Protein 1NKQ (pdb70)

Sequence (1436 aa):
SYNYLKAARKIICIGRNYAAHIKELNNQPFFFLKPTSSIVTPLSSSPANSTFNGLNEDGTNPGPIFIPRGVKVHHEIELALIVSKHLSNVTKKPEEVYDSISGVALALDLTARNVQDEAKKKGLPWTISKGFDTFPISAIVSREKFSSYKSNLQDIFRVKCSVNGQLRQDGGTNLLHPLHKILQHISTISLEPGDIILTGTPAGVGELKPGDRVHCELLQNNDNIVDNFECENRPGPYEFRESYNYLKAARKIICIGRNYAAHIKELQPFFFLKPTSSIVTPLSSPANSTFNGLNEDGTNPGPIFIPRGVKVHHEIELALIVSKHLSNVTKKPEEVYDSISGVALALDLTARNVQDEAKKKGLPWTISKGFDTFPISAIVSREKFSSYKSNLQDIFRVKCSVNGQLRQDGGTNLLHPLHKILQHISTISLEPGDIILTGTPAGVGELKPGDRVHCELLQNNDNIVDNFECENRPGPYEFRESYNYLKAARKIICIGRNYAAHIKELQPFFFLKPTSSIVTPLSSSPANSTFNGLNEDGTNPGPIFIPRGVKVHHEIELALIVSKHLSNVTKKPEEVYDSISGVALALDLTARNVQDEAKKKGLPWTISKGFDTFPISAIVSREKFSSYKSNLQDIFRVKCSVNGQLRQDGGTNLLHPLHKILQHISTISLEPGDIILTGTPAGVGELKPGDRVHCELLQNNDNIVDNFECENRPGPYEFRESYNYLKAARKIICIGRNYAAHIKELQPFFFLKPTSSIVTPLSSPANSTFNGLNEDGTNPGPIFIPRGVKVHHEIELALIVSKHLSNVTKKPEEVYDSISGVALALDLTARNVQDEAKKKGLPWTISKGFDTFPISAIVSREKFSSYKSNLQDIFRVKCSVNGQLRQDGGTNLLHPLHKILQHISTISLEPGDIILTGTPAGVGELKPGDRVHCELLQNNDNIVDNFECENRPGPYEFRESYNYLKAARKIICIGRNYAAHIKELNNQPFFFLKPTSSIVTPLSSSPANSTFNGLNEDGTNPGPIFIPRGVKVHHEIELALIVSKHLSNVTKKPEEVYDSISGVALALDLTARNVQDEAKKKGLPWTISKGFDTFPISAIVSREKFSSYKSNLQDIFRVKCSVNGQLRQDGGTNLLHPLHKILQHISTISLEPGDIILTGTPAGVGELKPGDRVHCELLQNNDNIVDNFECENRPGPYEFRSYNYLKAARKIICIGRNYAAHQPFFFLKPTSSIVTPLSSPANSTFNGLNEDGTNPGPIFIPRGVKVHHEIELALIVSKHLSNVTKKPEEVYDSISGVALALDLTARNVQDEAKKKGLPWTISKGFDTFPISAIVSREKFSSYKSNLQDIFRVKCSVNGQLRQDGGTNLLHPLHKILQHISTISLEPGDIILTGTPAGVGELKPGDRVHCELLQNNDNIVDNFECENRPGPYEFRE

Organism: Saccharomyces cerevisiae (strain ATCC 204508 / S288c) (NCBI:txid559292)

CATH classification: 3.90.850.10

InterPro domains:
  IPR011234 Fumarylacetoacetase-like, C-terminal [PF01557] (11-233)
  IPR036663 Fumarylacetoacetase-like, C-terminal domain superfamily [G3DSA:3.90.850.10] (1-259)
  IPR036663 Fumarylacetoacetase-like, C-terminal domain superfamily [SSF56529] (7-253)

Foldseek 3Di:
DLQLLVLAPWEKEKEPAFDQDPVQLVDDIDMDTEDSQQEAEAQPQPDPLDLGDDADNSNHHHDFQADEAAFWKKKFKFKKFFFAFKFAQFPFAQLCSLVGGQFIWIDIQMFRVVVQVVCVVVVHDRHVRRYDHNSYIYHTDGSVNVVVPSRHQQFFKWKWKAKPPGTFFIGTSSGHQTPRRVQNVCNVVIDGGSHMYTYYGHPRMDTDDAQMKMKMFMGTNNHTPDIIHGYHHNRDDDHDDD/DQQLLVVAPWEKEKEPFFDPDPVQLPIDMDTEDSQQEAEAQVVDPLDLGDDADPSNHHHDFAADEAAFWKKKFKFKKFQFAAWFAQAPFAQLCSLVGGQFIKIDIQIFRVVVQVVCVVVVHDRHVRRYDHNSYIYHTDGSVNPCVCNRHQQFFKWKWKDKPPHTFFIGTSSGHQTPRNVQNVCNPVIDHGSHMYTYYGYPRMDTDDAAMKMKIFMGGNNHTPDIIHGYHHNDDDDHDDD/DQQLLVLAPWEKEKEPAFDQDPVQLPIDMDTEDSQQEAEAQVPPDDQDLGDDADNSNHHHDFAADEAAFWKKKFKFKKFFFAFKFAQAQFDQLCSLVGGFFIWIDIQMFRVVVVVVCVVVVHDRHVRRYDHNSYIFHTDTSVNVVVCSVPVQFFKWKWKAKPHHTFFIGTSSGHQTPRRVQNVCNPVMDGGSHMYTYYGYPGIDTDDAAMKMWMFMGGNRHTDDIIHGYHHRGDDGHDDD/DLQLLVVAPWEKEWEPQFDQDPVDAPIDMDTEDSQQEAEAQVLPPQDLGDDADNSSHHHAFAADEAPFWKKKFKFKKFFFAAKQAQFPFAQLCLLVGGQFMWIDIQIFRVVVQVVCVVVVHDRHVRRYDHNSYIDHTDGCVVPVVQSRHQQFFKWKWKDKPRRTQFIGTSVGYQTSRRVRNVCSPVMDHGSHMYTYYGHPRMDTDDAQIKMWMFMGTNNHTPDIIHHYHHNDDDDHDDD/DLQLLVVAPWEKEKEDFFDQDPVQLVADIDMDTEDSQQEAEALPQPDPLDLGDDADNSNHHHDFAAAEAQFWKKKFKFKKFAFAFKFALFPADLLCSLVGGQFIWIDIQMFRVVVVVVCVVVVHDRHVRRYDHNSYIYHTDGSVNVVVCSPVPQFFKWKWKAKPNRTFFIGTSSGHQTPRSVQNVVNVPMDGGSHMYTYYGYPGIDTDDAQIKMWMFMGGNNHTPDIIHGYHHRDDPDHDD/DLQLLVVAPWEKEWEPAFDQLVIDMDTEDSQQEAEDLVPDPQDLGDDADNRNHHHDFAAAEAQFWKKKFKFKKFFFAFKFAQAPFDQLCLLVGTQAIWIDIQMFRVVVQVVCVVVVHDRHVRRYDHNSYIYHGDGCVVVVVPSRHQQFFKWKWKDKQPHTFFIGTSVGHQTPRRVQNVVNVVMDGGSHMYTYYGYDRIDTDDAQIKMWIFMGTNHHTPDIIHHYHHRDDDGHDDD

Nearest PDB structures (foldseek):
  1nkq-assembly1_B  TM=1.003E+00  e=1.864E-54  Saccharomyces cerevisiae
  1nkq-assembly1_A  TM=1.001E+00  e=1.705E-51  Saccharomyces cerevisiae
  1nkq-assembly4_C-3  TM=9.989E-01  e=2.639E-50  Saccharomyces cerevisiae
  1nkq-assembly4_F-2  TM=9.792E-01  e=4.131E-48  Saccharomyces cerevisiae
  3v77-assembly1_A  TM=8.440E-01  e=1.351E-22  Oleispira antarctica

Structure (mmCIF, N/CA/C/O backbone):
data_1NKQ
#
_entry.id   1NKQ
#
_cell.length_a   57.705
_cell.length_b   85.990
_cell.length_c   316.704
_cell.angle_alpha   90.00
_cell.angle_beta   90.00
_cell.angle_gamma   90.00
#
_symmetry.space_group_name_H-M   'P 21 21 21'
#
loop_
_entity.id
_entity.type
_entity.pdbx_description
1 polymer 'Hypothetical 28.8 kDa protein in PSD1-SKO1 intergenic region'
2 non-polymer 'CALCIUM ION'
3 non-polymer 'SULFATE ION'
4 non-polymer 'ACETIC ACID'
5 water water
#
loop_
_atom_site.group_PDB
_atom_site.id
_atom_site.type_symbol
_atom_site.label_atom_id
_atom_site.label_alt_id
_atom_site.label_comp_id
_atom_site.label_asym_id
_atom_site.label_entity_id
_atom_site.label_seq_id
_atom_site.pdbx_PDB_ins_code
_atom_site.Cartn_x
_atom_site.Cartn_y
_atom_site.Cartn_z
_atom_site.occupancy
_atom_site.B_iso_or_equiv
_atom_site.auth_seq_id
_atom_site.auth_comp_id
_atom_site.auth_asym_id
_atom_site.auth_atom_id
_atom_site.pdbx_PDB_model_num
ATOM 1 N N . SER A 1 2 ? -10.425 16.907 13.839 1.00 20.48 2 SER A N 1
ATOM 2 C CA . SER A 1 2 ? -11.358 17.513 14.823 1.00 18.31 2 SER A CA 1
ATOM 3 C C . SER A 1 2 ? -10.562 18.010 16.014 1.00 16.97 2 SER A C 1
ATOM 4 O O . SER A 1 2 ? -9.675 17.319 16.521 1.00 18.31 2 SER A O 1
ATOM 7 N N . TYR A 1 3 ? -10.870 19.224 16.441 1.00 15.34 3 TYR A N 1
ATOM 8 C CA . TYR A 1 3 ? -10.220 19.823 17.596 1.00 15.87 3 TYR A CA 1
ATOM 9 C C . TYR A 1 3 ? -11.308 20.116 18.610 1.00 14.99 3 TYR A C 1
ATOM 10 O O . TYR A 1 3 ? -11.057 20.745 19.632 1.00 12.83 3 TYR A O 1
ATOM 19 N N . ASN A 1 4 ? -12.521 19.655 18.316 1.00 15.65 4 ASN A N 1
ATOM 20 C CA . ASN A 1 4 ? -13.676 19.882 19.187 1.00 16.95 4 ASN A CA 1
ATOM 21 C C . ASN A 1 4 ? -13.502 19.380 20.612 1.00 15.42 4 ASN A C 1
ATOM 22 O O . ASN A 1 4 ? -14.094 19.928 21.543 1.00 14.29 4 ASN A O 1
ATOM 27 N N . TYR A 1 5 ? -12.691 18.341 20.786 1.00 15.76 5 TYR A N 1
ATOM 28 C CA . TYR A 1 5 ? -12.453 17.780 22.116 1.00 14.36 5 TYR A CA 1
ATOM 29 C C . TYR A 1 5 ? -11.900 18.831 23.080 1.00 13.01 5 TYR A C 1
ATOM 30 O O . TYR A 1 5 ? -12.210 18.818 24.271 1.00 11.08 5 TYR A O 1
ATOM 39 N N . LEU A 1 6 ? -11.092 19.747 22.550 1.00 12.00 6 LEU A N 1
ATOM 40 C CA . LEU A 1 6 ? -10.492 20.818 23.340 1.00 12.99 6 LEU A CA 1
ATOM 41 C C . LEU A 1 6 ? -11.517 21.636 24.139 1.00 13.10 6 LEU A C 1
ATOM 42 O O . LEU A 1 6 ? -11.238 22.076 25.243 1.00 12.46 6 LEU A O 1
ATOM 47 N N . LYS A 1 7 ? -12.701 21.832 23.572 1.00 14.87 7 LYS A N 1
ATOM 48 C CA . LYS A 1 7 ? -13.763 22.604 24.208 1.00 15.68 7 LYS A CA 1
ATOM 49 C C . LYS A 1 7 ? -14.365 21.874 25.418 1.00 15.61 7 LYS A C 1
ATOM 50 O O . LYS A 1 7 ? -14.988 22.494 26.283 1.00 14.63 7 LYS A O 1
ATOM 56 N N . ALA A 1 8 ? -14.166 20.561 25.482 1.00 14.95 8 ALA A N 1
ATOM 57 C CA . ALA A 1 8 ? -14.707 19.751 26.574 1.00 15.06 8 ALA A CA 1
ATOM 58 C C . ALA A 1 8 ? -13.725 19.455 27.719 1.00 14.33 8 ALA A C 1
ATOM 59 O O . ALA A 1 8 ? -14.102 18.833 28.711 1.00 12.81 8 ALA A O 1
ATOM 61 N N . ALA A 1 9 ? -12.479 19.891 27.582 1.00 13.07 9 ALA A N 1
ATOM 62 C CA . ALA A 1 9 ? -11.468 19.636 28.601 1.00 13.55 9 ALA A CA 1
ATOM 63 C C . ALA A 1 9 ? -11.595 20.553 29.811 1.00 14.15 9 ALA A C 1
ATOM 64 O O . ALA A 1 9 ? -11.317 21.747 29.721 1.00 12.66 9 ALA A O 1
ATOM 66 N N . ARG A 1 10 ? -12.009 19.993 30.944 1.00 14.57 10 ARG A N 1
ATOM 67 C CA . ARG A 1 10 ? -12.149 20.786 32.163 1.00 17.76 10 ARG A CA 1
ATOM 68 C C . ARG A 1 10 ? -10.791 21.014 32.806 1.00 17.05 10 ARG A C 1
ATOM 69 O O . ARG A 1 10 ? -10.585 22.021 33.466 1.00 16.82 10 ARG A O 1
ATOM 77 N N . LYS A 1 11 ? -9.865 20.077 32.620 1.00 15.95 11 LYS A N 1
ATOM 78 C CA . LYS A 1 11 ? -8.527 20.242 33.172 1.00 15.89 11 LYS A CA 1
ATOM 79 C C . LYS A 1 11 ? -7.470 19.472 32.390 1.00 15.74 11 LYS A C 1
ATOM 80 O O . LYS A 1 11 ? -7.789 18.579 31.606 1.00 12.95 11 LYS A O 1
ATOM 86 N N . ILE A 1 12 ? -6.212 19.854 32.616 1.00 15.52 12 ILE A N 1
ATOM 87 C CA . ILE A 1 12 ? -5.048 19.226 32.001 1.00 13.41 12 ILE A CA 1
ATOM 88 C C . ILE A 1 12 ? -4.119 18.860 33.156 1.00 13.19 12 ILE A C 1
ATOM 89 O O . ILE A 1 12 ? -3.673 19.737 33.884 1.00 10.29 12 ILE A O 1
ATOM 94 N N . ILE A 1 13 ? -3.855 17.572 33.345 1.00 14.20 13 ILE A N 1
ATOM 95 C CA . ILE A 1 13 ? -2.943 17.135 34.403 1.00 16.52 13 ILE A CA 1
ATOM 96 C C . ILE A 1 13 ? -1.769 16.499 33.705 1.00 14.80 13 ILE A C 1
ATOM 97 O O . ILE A 1 13 ? -1.945 15.850 32.678 1.00 14.94 13 ILE A O 1
ATOM 102 N N . CYS A 1 14 ? -0.581 16.663 34.276 1.00 14.54 14 CYS A N 1
ATOM 103 C CA . CYS A 1 14 ? 0.627 16.113 33.678 1.00 13.60 14 CYS A CA 1
ATOM 104 C C . CYS A 1 14 ? 1.497 15.379 34.696 1.00 14.08 14 CYS A C 1
ATOM 105 O O . CYS A 1 14 ? 1.514 15.729 35.879 1.00 11.31 14 CYS A O 1
ATOM 108 N N . ILE A 1 15 ? 2.215 14.362 34.227 1.00 12.83 15 ILE A N 1
ATOM 109 C CA . ILE A 1 15 ? 3.117 13.590 35.076 1.00 13.77 15 ILE A CA 1
ATOM 110 C C . ILE A 1 15 ? 4.528 13.971 34.626 1.00 15.37 15 ILE A C 1
ATOM 111 O O . ILE A 1 15 ? 4.757 14.164 33.433 1.00 15.93 15 ILE A O 1
ATOM 116 N N . GLY A 1 16 ? 5.467 14.086 35.564 1.00 16.24 16 GLY A N 1
ATOM 117 C CA . GLY A 1 16 ? 6.822 14.463 35.194 1.00 17.90 16 GLY A CA 1
ATOM 118 C C . GLY A 1 16 ? 7.783 13.292 35.154 1.00 19.15 16 GLY A C 1
ATOM 119 O O . GLY A 1 16 ? 7.394 12.176 35.449 1.00 21.47 16 GLY A O 1
ATOM 120 N N . ARG A 1 17 ? 9.037 13.552 34.781 1.00 21.56 17 ARG A N 1
ATOM 121 C CA . ARG A 1 17 ? 10.088 12.530 34.694 1.00 21.61 17 ARG A CA 1
ATOM 122 C C . ARG A 1 17 ? 9.460 11.134 34.602 1.00 22.22 17 ARG A C 1
ATOM 123 O O . ARG A 1 17 ? 9.502 10.371 35.575 1.00 20.22 17 ARG A O 1
ATOM 131 N N . ASN A 1 18 ? 8.914 10.799 33.430 1.00 13.40 18 ASN A N 1
ATOM 132 C CA . ASN A 1 18 ? 8.240 9.522 33.212 1.00 15.26 18 ASN A CA 1
ATOM 133 C C . ASN A 1 18 ? 8.836 8.675 32.077 1.00 15.75 18 ASN A C 1
ATOM 134 O O . ASN A 1 18 ? 8.171 7.794 31.544 1.00 14.72 18 ASN A O 1
ATOM 139 N N . TYR A 1 19 ? 10.084 8.938 31.708 1.00 15.28 19 TYR A N 1
ATOM 140 C CA . TYR A 1 19 ? 10.727 8.174 30.642 1.00 14.24 19 TYR A CA 1
ATOM 141 C C . TYR A 1 19 ? 12.126 7.690 30.990 1.00 13.65 19 TYR A C 1
ATOM 142 O O . TYR A 1 19 ? 12.934 8.439 31.541 1.00 12.64 19 TYR A O 1
ATOM 151 N N . ALA A 1 20 ? 12.413 6.435 30.658 1.00 12.54 20 ALA A N 1
ATOM 152 C CA . ALA A 1 20 ? 13.738 5.883 30.919 1.00 14.52 20 ALA A CA 1
ATOM 153 C C . ALA A 1 20 ? 14.740 6.570 29.996 1.00 15.39 20 ALA A C 1
ATOM 154 O O . ALA A 1 20 ? 14.440 6.827 28.829 1.00 14.94 20 ALA A O 1
ATOM 156 N N . ALA A 1 21 ? 15.924 6.874 30.515 1.00 16.97 21 ALA A N 1
ATOM 157 C CA . ALA A 1 21 ? 16.963 7.518 29.713 1.00 19.80 21 ALA A CA 1
ATOM 158 C C . ALA A 1 21 ? 18.108 6.540 29.458 1.00 19.60 21 ALA A C 1
ATOM 159 O O . ALA A 1 21 ? 18.988 6.798 28.635 1.00 18.57 21 ALA A O 1
ATOM 161 N N . HIS A 1 22 ? 18.084 5.427 30.185 1.00 21.38 22 HIS A N 1
ATOM 162 C CA . HIS A 1 22 ? 19.090 4.379 30.066 1.00 24.10 22 HIS A CA 1
ATOM 163 C C . HIS A 1 22 ? 18.434 3.014 30.256 1.00 25.15 22 HIS A C 1
ATOM 164 O O . HIS A 1 22 ? 17.598 2.827 31.139 1.00 25.63 22 HIS A O 1
ATOM 171 N N . ILE A 1 23 ? 18.821 2.073 29.402 1.00 26.96 23 ILE A N 1
ATOM 172 C CA . ILE A 1 23 ? 18.281 0.719 29.405 1.00 29.04 23 ILE A CA 1
ATOM 173 C C . ILE A 1 23 ? 18.037 0.166 30.811 1.00 30.10 23 ILE A C 1
ATOM 174 O O . ILE A 1 23 ? 16.967 -0.380 31.104 1.00 31.20 23 ILE A O 1
ATOM 179 N N . LYS A 1 24 ? 19.022 0.356 31.681 1.00 30.85 24 LYS A N 1
ATOM 180 C CA . LYS A 1 24 ? 19.001 -0.140 33.056 1.00 31.61 24 LYS A CA 1
ATOM 181 C C . LYS A 1 24 ? 17.711 -0.052 33.876 1.00 33.32 24 LYS A C 1
ATOM 182 O O . LYS A 1 24 ? 17.378 -0.992 34.605 1.00 34.07 24 LYS A O 1
ATOM 188 N N . GLU A 1 25 ? 17.000 1.067 33.768 1.00 35.77 25 GLU A N 1
ATOM 189 C CA . GLU A 1 25 ? 15.757 1.281 34.513 1.00 36.71 25 GLU A CA 1
ATOM 190 C C . GLU A 1 25 ? 14.572 0.517 33.946 1.00 34.33 25 GLU A C 1
ATOM 191 O O . GLU A 1 25 ? 13.521 0.411 34.584 1.00 35.34 25 GLU A O 1
ATOM 197 N N . LEU A 1 26 ? 14.741 -0.022 32.748 1.00 31.37 26 LEU A N 1
ATOM 198 C CA . LEU A 1 26 ? 13.665 -0.761 32.132 1.00 32.43 26 LEU A CA 1
ATOM 199 C C . LEU A 1 26 ? 13.313 -2.053 32.871 1.00 31.83 26 LEU A C 1
ATOM 200 O O . LEU A 1 26 ? 12.284 -2.659 32.577 1.00 33.28 26 LEU A O 1
ATOM 205 N N . ASN A 1 27 ? 14.136 -2.496 33.823 1.00 30.89 27 ASN A N 1
ATOM 206 C CA . ASN A 1 27 ? 13.760 -3.717 34.531 1.00 31.05 27 ASN A CA 1
ATOM 207 C C . ASN A 1 27 ? 13.300 -3.471 35.961 1.00 29.78 27 ASN A C 1
ATOM 208 O O . ASN A 1 27 ? 13.712 -4.138 36.909 1.00 29.58 27 ASN A O 1
ATOM 213 N N . ASN A 1 28 ? 12.405 -2.499 36.080 1.00 29.36 28 ASN A N 1
ATOM 214 C CA . ASN A 1 28 ? 11.804 -2.107 37.342 1.00 28.55 28 ASN A CA 1
ATOM 215 C C . ASN A 1 28 ? 10.644 -1.166 37.009 1.00 28.61 28 ASN A C 1
ATOM 216 O O . ASN A 1 28 ? 10.403 -0.848 35.834 1.00 27.47 28 ASN A O 1
ATOM 218 N N . GLN A 1 33 ? 6.978 7.941 43.784 1.00 30.95 33 GLN A N 1
ATOM 219 C CA . GLN A 1 33 ? 8.043 8.241 42.831 1.00 30.54 33 GLN A CA 1
ATOM 220 C C . GLN A 1 33 ? 7.628 9.277 41.779 1.00 30.19 33 GLN A C 1
ATOM 221 O O . GLN A 1 33 ? 8.456 10.063 41.314 1.00 29.64 33 GLN A O 1
ATOM 223 N N . PRO A 1 34 ? 6.345 9.283 41.379 1.00 29.28 34 PRO A N 1
ATOM 224 C CA . PRO A 1 34 ? 5.915 10.259 40.371 1.00 28.45 34 PRO A CA 1
ATOM 225 C C . PRO A 1 34 ? 5.242 11.514 40.933 1.00 25.80 34 PRO A C 1
ATOM 226 O O . PRO A 1 34 ? 4.574 11.463 41.964 1.00 24.42 34 PRO A O 1
ATOM 230 N N . PHE A 1 35 ? 5.424 12.637 40.245 1.00 22.52 35 PHE A N 1
ATOM 231 C CA . PHE A 1 35 ? 4.802 13.883 40.666 1.00 19.62 35 PHE A CA 1
ATOM 232 C C . PHE A 1 35 ? 3.915 14.418 39.546 1.00 17.48 35 PHE A C 1
ATOM 233 O O . PHE A 1 35 ? 4.098 14.073 38.378 1.00 14.50 35 PHE A O 1
ATOM 241 N N . PHE A 1 36 ? 2.949 15.255 39.908 1.00 16.51 36 PHE A N 1
ATOM 242 C CA . PHE A 1 36 ? 2.020 15.819 38.939 1.00 15.73 36 PHE A CA 1
ATOM 243 C C . PHE A 1 36 ? 1.849 17.327 39.060 1.00 14.46 36 PHE A C 1
ATOM 244 O O . PHE A 1 36 ? 2.062 17.905 40.129 1.00 13.55 36 PHE A O 1
ATOM 252 N N . PHE A 1 37 ? 1.439 17.948 37.958 1.00 12.39 37 PHE A N 1
ATOM 253 C CA . PHE A 1 37 ? 1.199 19.387 37.907 1.00 13.34 37 PHE A CA 1
ATOM 254 C C . PHE A 1 37 ? 0.094 19.706 36.898 1.00 12.91 37 PHE A C 1
ATOM 255 O O . PHE A 1 37 ? -0.168 18.919 35.987 1.00 12.79 37 PHE A O 1
ATOM 263 N N . LEU A 1 38 ? -0.562 20.849 37.063 1.00 14.50 38 LEU A N 1
ATOM 264 C CA . LEU A 1 38 ? -1.638 21.229 36.149 1.00 16.05 38 LEU A CA 1
ATOM 265 C C . LEU A 1 38 ? -1.192 22.252 35.111 1.00 16.46 38 LEU A C 1
ATOM 266 O O . LEU A 1 38 ? -0.155 22.898 35.258 1.00 15.87 38 LEU A O 1
ATOM 271 N N . LYS A 1 39 ? -1.988 22.381 34.057 1.00 16.41 39 LYS A N 1
ATOM 272 C CA . LYS A 1 39 ? -1.751 23.350 33.001 1.00 16.14 39 LYS A CA 1
ATOM 273 C C . LYS A 1 39 ? -3.102 23.981 32.708 1.00 16.16 39 LYS A C 1
ATOM 274 O O . LYS A 1 39 ? -4.121 23.296 32.674 1.00 16.06 39 LYS A O 1
ATOM 280 N N . PRO A 1 40 ? -3.137 25.300 32.509 1.00 14.66 40 PRO A N 1
ATOM 281 C CA . PRO A 1 40 ? -4.422 25.933 32.224 1.00 14.71 40 PRO A CA 1
ATOM 282 C C . PRO A 1 40 ? -4.842 25.676 30.775 1.00 14.56 40 PRO A C 1
ATOM 283 O O . PRO A 1 40 ? -4.004 25.666 29.872 1.00 12.14 40 PRO A O 1
ATOM 287 N N . THR A 1 41 ? -6.130 25.462 30.551 1.00 12.32 41 THR A N 1
ATOM 288 C CA . THR A 1 41 ? -6.591 25.231 29.197 1.00 14.44 41 THR A CA 1
ATOM 289 C C . THR A 1 41 ? -6.322 26.479 28.376 1.00 14.39 41 THR A C 1
ATOM 290 O O . THR A 1 41 ? -6.347 26.441 27.154 1.00 13.39 41 THR A O 1
ATOM 294 N N . SER A 1 42 ? -6.047 27.585 29.057 1.00 15.32 42 SER A N 1
ATOM 295 C CA . SER A 1 42 ? -5.772 28.843 28.379 1.00 12.91 42 SER A CA 1
ATOM 296 C C . SER A 1 42 ? -4.412 28.831 27.700 1.00 12.65 42 SER A C 1
ATOM 297 O O . SER A 1 42 ? -4.073 29.764 26.968 1.00 11.13 42 SER A O 1
ATOM 300 N N . SER A 1 43 ? -3.645 27.765 27.928 1.00 9.67 43 SER A N 1
ATOM 301 C CA . SER A 1 43 ? -2.317 27.634 27.334 1.00 9.27 43 SER A CA 1
ATOM 302 C C . SER A 1 43 ? -2.344 26.857 26.027 1.00 9.24 43 SER A C 1
ATOM 303 O O . SER A 1 43 ? -1.301 26.616 25.414 1.00 6.40 43 SER A O 1
ATOM 306 N N . ILE A 1 44 ? -3.537 26.452 25.612 1.00 10.41 44 ILE A N 1
ATOM 307 C CA . ILE A 1 44 ? -3.704 25.707 24.372 1.00 13.44 44 ILE A CA 1
ATOM 308 C C . ILE A 1 44 ? -3.499 26.599 23.149 1.00 11.98 44 ILE A C 1
ATOM 309 O O . ILE A 1 44 ? -3.854 27.776 23.150 1.00 9.66 44 ILE A O 1
ATOM 314 N N . VAL A 1 45 ? -2.922 26.014 22.110 1.00 10.99 45 VAL A N 1
ATOM 315 C CA . VAL A 1 45 ? -2.700 26.695 20.849 1.00 11.91 45 VAL A CA 1
ATOM 316 C C . VAL A 1 45 ? -2.599 25.590 19.800 1.00 12.26 45 VAL A C 1
ATOM 317 O O . VAL A 1 45 ? -2.008 24.547 20.055 1.00 11.04 45 VAL A O 1
ATOM 321 N N . THR A 1 46 ? -3.189 25.794 18.632 1.00 13.25 46 THR A N 1
ATOM 322 C CA . THR A 1 46 ? -3.121 24.762 17.602 1.00 15.63 46 THR A CA 1
ATOM 323 C C . THR A 1 46 ? -2.368 25.237 16.355 1.00 15.72 46 THR A C 1
ATOM 324 O O . THR A 1 46 ? -2.053 26.419 16.230 1.00 16.19 46 THR A O 1
ATOM 328 N N . PRO A 1 47 ? -2.040 24.320 15.429 1.00 16.15 47 PRO A N 1
ATOM 329 C CA . PRO A 1 47 ? -1.316 24.756 14.227 1.00 16.85 47 PRO A CA 1
ATOM 330 C C . PRO A 1 47 ? -2.025 25.884 13.476 1.00 17.95 47 PRO A C 1
ATOM 331 O O . PRO A 1 47 ? -3.252 25.975 13.500 1.00 15.72 47 PRO A O 1
ATOM 335 N N . LEU A 1 48 ? -1.240 26.736 12.815 1.00 20.88 48 LEU A N 1
ATOM 336 C CA . LEU A 1 48 ? -1.757 27.884 12.064 1.00 23.05 48 LEU A CA 1
ATOM 337 C C . LEU A 1 48 ? -2.784 27.545 10.988 1.00 23.96 48 LEU A C 1
ATOM 338 O O . LEU A 1 48 ? -3.599 28.388 10.608 1.00 24.32 48 LEU A O 1
ATOM 343 N N . SER A 1 49 ? -2.754 26.312 10.504 1.00 24.60 49 SER A N 1
ATOM 344 C CA . SER A 1 49 ? -3.686 25.892 9.472 1.00 25.72 49 SER A CA 1
ATOM 345 C C . SER A 1 49 ? -4.709 24.919 10.033 1.00 25.27 49 SER A C 1
ATOM 346 O O . SER A 1 49 ? -5.278 24.117 9.292 1.00 26.33 49 SER A O 1
ATOM 349 N N . SER A 1 50 ? -4.942 24.986 11.339 1.00 23.53 50 SER A N 1
ATOM 350 C CA . SER A 1 50 ? -5.889 24.085 11.984 1.00 23.96 50 SER A CA 1
ATOM 351 C C . SER A 1 50 ? -7.347 24.459 11.753 1.00 25.10 50 SER A C 1
ATOM 352 O O . SER A 1 50 ? -8.201 23.582 11.673 1.00 25.03 50 SER A O 1
ATOM 355 N N . SER A 1 51 ? -7.640 25.749 11.633 1.00 24.15 51 SER A N 1
ATOM 356 C CA . SER A 1 51 ? -9.020 26.176 11.415 1.00 27.38 51 SER A CA 1
ATOM 357 C C . SER A 1 51 ? -9.274 26.587 9.965 1.00 28.78 51 SER A C 1
ATOM 358 O O . SER A 1 51 ? -8.767 27.609 9.494 1.00 30.09 51 SER A O 1
ATOM 361 N N . PRO A 1 58 ? -8.123 39.613 19.756 1.00 28.88 58 PRO A N 1
ATOM 362 C CA . PRO A 1 58 ? -8.259 41.027 19.412 1.00 29.90 58 PRO A CA 1
ATOM 363 C C . PRO A 1 58 ? -6.928 41.767 19.284 1.00 30.39 58 PRO A C 1
ATOM 364 O O . PRO A 1 58 ? -6.180 41.530 18.331 1.00 32.68 58 PRO A O 1
ATOM 368 N N . ALA A 1 59 ? -6.637 42.659 20.232 1.00 27.70 59 ALA A N 1
ATOM 369 C CA . ALA A 1 59 ? -5.401 43.438 20.187 1.00 27.42 59 ALA A CA 1
ATOM 370 C C . ALA A 1 59 ? -4.486 43.193 21.378 1.00 27.43 59 ALA A C 1
ATOM 371 O O . ALA A 1 59 ? -4.876 43.405 22.526 1.00 28.09 59 ALA A O 1
ATOM 373 N N . ASN A 1 60 ? -3.262 42.754 21.095 1.00 27.60 60 ASN A N 1
ATOM 374 C CA . ASN A 1 60 ? -2.276 42.481 22.139 1.00 27.88 60 ASN A CA 1
ATOM 375 C C . ASN A 1 60 ? -2.647 41.259 22.979 1.00 25.55 60 ASN A C 1
ATOM 376 O O . ASN A 1 60 ? -1.999 40.957 23.981 1.00 24.01 60 ASN A O 1
ATOM 381 N N . SER A 1 61 ? -3.697 40.564 22.559 1.00 22.33 61 SER A N 1
ATOM 382 C CA . SER A 1 61 ? -4.172 39.373 23.243 1.00 20.47 61 SER A CA 1
ATOM 383 C C . SER A 1 61 ? -3.392 38.142 22.799 1.00 20.63 61 SER A C 1
ATOM 384 O O . SER A 1 61 ? -3.319 37.851 21.605 1.00 21.91 61 SER A O 1
ATOM 387 N N . THR A 1 62 ? -2.812 37.422 23.754 1.00 18.05 62 THR A N 1
ATOM 388 C CA . THR A 1 62 ? -2.065 36.209 23.446 1.00 18.27 62 THR A CA 1
ATOM 389 C C . THR A 1 62 ? -2.963 34.976 23.622 1.00 17.25 62 THR A C 1
ATOM 390 O O . THR A 1 62 ? -2.522 33.844 23.430 1.00 18.32 62 THR A O 1
ATOM 394 N N . PHE A 1 63 ? -4.217 35.215 24.008 1.00 18.06 63 PHE A N 1
ATOM 395 C CA . PHE A 1 63 ? -5.232 34.167 24.172 1.00 17.22 63 PHE A CA 1
ATOM 396 C C . PHE A 1 63 ? -6.598 34.807 24.352 1.00 16.26 63 PHE A C 1
ATOM 397 O O . PHE A 1 63 ? -6.808 35.560 25.299 1.00 15.72 63 PHE A O 1
ATOM 405 N N . ASN A 1 64 ? -7.533 34.483 23.467 1.00 15.90 64 ASN A N 1
ATOM 406 C CA . ASN A 1 64 ? -8.866 35.064 23.535 1.00 18.00 64 ASN A CA 1
ATOM 407 C C . ASN A 1 64 ? -9.980 34.016 23.560 1.00 18.36 64 ASN A C 1
ATOM 408 O O . ASN A 1 64 ? -11.134 34.311 23.234 1.00 17.31 64 ASN A O 1
ATOM 413 N N . GLY A 1 65 ? -9.635 32.794 23.955 1.00 19.49 65 GLY A N 1
ATOM 414 C CA . GLY A 1 65 ? -10.624 31.730 24.007 1.00 20.31 65 GLY A CA 1
ATOM 415 C C . GLY A 1 65 ? -10.602 30.862 22.764 1.00 20.25 65 GLY A C 1
ATOM 416 O O . GLY A 1 65 ? -9.988 31.225 21.763 1.00 18.42 65 GLY A O 1
ATOM 417 N N . LEU A 1 66 ? -11.263 29.709 22.824 1.00 20.48 66 LEU A N 1
ATOM 418 C CA . LEU A 1 66 ? -11.311 28.804 21.678 1.00 21.72 66 LEU A CA 1
ATOM 419 C C . LEU A 1 66 ? -12.496 29.127 20.764 1.00 23.13 66 LEU A C 1
ATOM 420 O O . LEU A 1 66 ? -13.464 29.767 21.185 1.00 22.10 66 LEU A O 1
ATOM 425 N N . ASN A 1 67 ? -12.409 28.689 19.508 1.00 24.01 67 ASN A N 1
ATOM 426 C CA . ASN A 1 67 ? -13.485 28.900 18.549 1.00 25.65 67 ASN A CA 1
ATOM 427 C C . ASN A 1 67 ? -14.480 27.770 18.784 1.00 26.71 67 ASN A C 1
ATOM 428 O O . ASN A 1 67 ? -14.184 26.839 19.532 1.00 25.83 67 ASN A O 1
ATOM 433 N N . GLU A 1 68 ? -15.657 27.851 18.161 1.00 28.05 68 GLU A N 1
ATOM 434 C CA . GLU A 1 68 ? -16.666 26.798 18.298 1.00 29.31 68 GLU A CA 1
ATOM 435 C C . GLU A 1 68 ? -15.998 25.535 17.737 1.00 28.40 68 GLU A C 1
ATOM 436 O O . GLU A 1 68 ? -16.453 24.408 17.941 1.00 27.31 68 GLU A O 1
ATOM 442 N N . ASP A 1 69 ? -14.899 25.774 17.028 1.00 26.78 69 ASP A N 1
ATOM 443 C CA . ASP A 1 69 ? -14.068 24.758 16.394 1.00 25.01 69 ASP A CA 1
ATOM 444 C C . ASP A 1 69 ? -13.295 23.942 17.423 1.00 24.15 69 ASP A C 1
ATOM 445 O O . ASP A 1 69 ? -13.089 22.740 17.261 1.00 22.88 69 ASP A O 1
ATOM 450 N N . GLY A 1 70 ? -12.858 24.620 18.478 1.00 22.82 70 GLY A N 1
ATOM 451 C CA . GLY A 1 70 ? -12.068 23.977 19.505 1.00 19.35 70 GLY A CA 1
ATOM 452 C C . GLY A 1 70 ? -10.644 24.386 19.207 1.00 18.56 70 GLY A C 1
ATOM 453 O O . GLY A 1 70 ? -9.726 24.123 19.980 1.00 18.08 70 GLY A O 1
ATOM 454 N N . THR A 1 71 ? -10.467 25.055 18.070 1.00 16.58 71 THR A N 1
ATOM 455 C CA . THR A 1 71 ? -9.150 25.507 17.644 1.00 16.70 71 THR A CA 1
ATOM 456 C C . THR A 1 71 ? -8.751 26.868 18.207 1.00 15.17 71 THR A C 1
ATOM 457 O O . THR A 1 71 ? -9.576 27.633 18.699 1.00 13.68 71 THR A O 1
ATOM 461 N N . ASN A 1 72 ? -7.457 27.143 18.119 1.00 13.83 72 ASN A N 1
ATOM 462 C CA . ASN A 1 72 ? -6.865 28.396 18.547 1.00 15.06 72 ASN A CA 1
ATOM 463 C C . ASN A 1 72 ? -5.580 28.514 17.737 1.00 14.78 72 ASN A C 1
ATOM 464 O O . ASN A 1 72 ? -4.467 28.438 18.278 1.00 11.79 72 ASN A O 1
ATOM 469 N N . PRO A 1 73 ? -5.725 28.688 16.413 1.00 15.32 73 PRO A N 1
ATOM 470 C CA . PRO A 1 73 ? -4.603 28.814 15.485 1.00 16.02 73 PRO A CA 1
ATOM 471 C C . PRO A 1 73 ? -3.682 29.935 15.920 1.00 15.23 73 PRO A C 1
ATOM 472 O O . PRO A 1 73 ? -4.141 31.043 16.210 1.00 14.96 73 PRO A O 1
ATOM 476 N N . GLY A 1 74 ? -2.387 29.654 15.971 1.00 12.94 74 GLY A N 1
ATOM 477 C CA . GLY A 1 74 ? -1.454 30.692 16.356 1.00 12.70 74 GLY A CA 1
ATOM 478 C C . GLY A 1 74 ? -0.039 30.222 16.589 1.00 12.31 74 GLY A C 1
ATOM 479 O O . GLY A 1 74 ? 0.261 29.032 16.490 1.00 10.19 74 GLY A O 1
ATOM 480 N N . PRO A 1 75 ? 0.867 31.160 16.880 1.00 15.36 75 PRO A N 1
ATOM 481 C CA . PRO A 1 75 ? 2.275 30.850 17.138 1.00 15.77 75 PRO A CA 1
ATOM 482 C C . PRO A 1 75 ? 2.479 30.515 18.612 1.00 16.82 75 PRO A C 1
ATOM 483 O O . PRO A 1 75 ? 1.551 30.598 19.425 1.00 13.96 75 PRO A O 1
ATOM 487 N N . ILE A 1 76 ? 3.705 30.124 18.935 1.00 16.70 76 ILE A N 1
ATOM 488 C CA . ILE A 1 76 ? 4.081 29.846 20.301 1.00 17.19 76 ILE A CA 1
ATOM 489 C C . ILE A 1 76 ? 4.643 31.198 20.738 1.00 16.62 76 ILE A C 1
ATOM 490 O O . ILE A 1 76 ? 5.607 31.699 20.148 1.00 15.35 76 ILE A O 1
ATOM 495 N N . PHE A 1 77 ? 4.011 31.806 21.736 1.00 14.03 77 PHE A N 1
ATOM 496 C CA . PHE A 1 77 ? 4.452 33.099 22.238 1.00 14.43 77 PHE A CA 1
ATOM 497 C C . PHE A 1 77 ? 5.466 32.921 23.359 1.00 14.07 77 PHE A C 1
ATOM 498 O O . PHE A 1 77 ? 5.135 32.465 24.456 1.00 13.97 77 PHE A O 1
ATOM 506 N N . ILE A 1 78 ? 6.708 33.278 23.072 1.00 13.51 78 ILE A N 1
ATOM 507 C CA . ILE A 1 78 ? 7.774 33.159 24.047 1.00 13.76 78 ILE A CA 1
ATOM 508 C C . ILE A 1 78 ? 7.958 34.483 24.777 1.00 13.42 78 ILE A C 1
ATOM 509 O O . ILE A 1 78 ? 8.310 35.497 24.179 1.00 12.71 78 ILE A O 1
ATOM 514 N N . PRO A 1 79 ? 7.700 34.485 26.091 1.00 13.78 79 PRO A N 1
ATOM 515 C CA . PRO A 1 79 ? 7.822 35.674 26.937 1.00 13.88 79 PRO A CA 1
ATOM 516 C C . PRO A 1 79 ? 9.227 36.283 26.979 1.00 13.63 79 PRO A C 1
ATOM 517 O O . PRO A 1 79 ? 10.231 35.580 26.867 1.00 11.67 79 PRO A O 1
ATOM 521 N N . ARG A 1 80 ? 9.283 37.598 27.155 1.00 13.65 80 ARG A N 1
ATOM 522 C CA . ARG A 1 80 ? 10.554 38.305 27.242 1.00 14.25 80 ARG A CA 1
ATOM 523 C C . ARG A 1 80 ? 11.351 37.809 28.447 1.00 13.19 80 ARG A C 1
ATOM 524 O O . ARG A 1 80 ? 10.789 37.589 29.515 1.00 11.01 80 ARG A O 1
ATOM 532 N N . GLY A 1 81 ? 12.653 37.623 28.260 1.00 14.34 81 GLY A N 1
ATOM 533 C CA . GLY A 1 81 ? 13.517 37.177 29.345 1.00 14.58 81 GLY A CA 1
ATOM 534 C C . GLY A 1 81 ? 13.387 35.725 29.759 1.00 14.77 81 GLY A C 1
ATOM 535 O O . GLY A 1 81 ? 14.135 35.252 30.616 1.00 13.56 81 GLY A O 1
ATOM 536 N N . VAL A 1 82 ? 12.447 35.012 29.149 1.00 13.93 82 VAL A N 1
ATOM 537 C CA . VAL A 1 82 ? 12.202 33.610 29.471 1.00 14.25 82 VAL A CA 1
ATOM 538 C C . VAL A 1 82 ? 12.916 32.612 28.553 1.00 15.47 82 VAL A C 1
ATOM 539 O O . VAL A 1 82 ? 13.072 32.850 27.358 1.00 14.75 82 VAL A O 1
ATOM 543 N N . LYS A 1 83 ? 13.366 31.500 29.126 1.00 16.67 83 LYS A N 1
ATOM 544 C CA . LYS A 1 83 ? 14.020 30.452 28.348 1.00 17.67 83 LYS A CA 1
ATOM 545 C C . LYS A 1 83 ? 13.037 29.294 28.326 1.00 17.82 83 LYS A C 1
ATOM 546 O O . LYS A 1 83 ? 12.701 28.727 29.362 1.00 18.27 83 LYS A O 1
ATOM 552 N N . VAL A 1 84 ? 12.568 28.963 27.132 1.00 16.92 84 VAL A N 1
ATOM 553 C CA . VAL A 1 84 ? 11.582 27.914 26.945 1.00 15.16 84 VAL A CA 1
ATOM 554 C C . VAL A 1 84 ? 12.150 26.588 26.455 1.00 15.18 84 VAL A C 1
ATOM 555 O O . VAL A 1 84 ? 12.932 26.547 25.511 1.00 14.47 84 VAL A O 1
ATOM 559 N N . HIS A 1 85 ? 11.753 25.504 27.113 1.00 16.14 85 HIS A N 1
ATOM 560 C CA . HIS A 1 85 ? 12.192 24.168 26.727 1.00 18.85 85 HIS A CA 1
ATOM 561 C C . HIS A 1 85 ? 10.995 23.372 26.226 1.00 18.73 85 HIS A C 1
ATOM 562 O O . HIS A 1 85 ? 9.928 23.380 26.846 1.00 18.39 85 HIS A O 1
ATOM 569 N N . HIS A 1 86 ? 11.177 22.689 25.101 1.00 17.89 86 HIS A N 1
ATOM 570 C CA . HIS A 1 86 ? 10.115 21.895 24.505 1.00 18.25 86 HIS A CA 1
ATOM 571 C C . HIS A 1 86 ? 10.141 20.475 25.051 1.00 17.18 86 HIS A C 1
ATOM 572 O O . HIS A 1 86 ? 11.207 19.935 25.345 1.00 15.85 86 HIS A O 1
ATOM 579 N N . GLU A 1 87 ? 8.956 19.889 25.197 1.00 17.63 87 GLU A N 1
ATOM 580 C CA . GLU A 1 87 ? 8.809 18.525 25.702 1.00 18.98 87 GLU A CA 1
ATOM 581 C C . GLU A 1 87 ? 7.683 17.846 24.939 1.00 16.57 87 GLU A C 1
ATOM 582 O O . GLU A 1 87 ? 6.511 18.089 25.221 1.00 16.30 87 GLU A O 1
ATOM 588 N N . ILE A 1 88 ? 8.027 17.001 23.974 1.00 14.07 88 ILE A N 1
ATOM 589 C CA . ILE A 1 88 ? 6.995 16.322 23.198 1.00 12.49 88 ILE A CA 1
ATOM 590 C C . ILE A 1 88 ? 6.405 15.205 24.053 1.00 11.55 88 ILE A C 1
ATOM 591 O O . ILE A 1 88 ? 7.137 14.439 24.682 1.00 9.16 88 ILE A O 1
ATOM 596 N N . GLU A 1 89 ? 5.078 15.124 24.079 1.00 10.66 89 GLU A N 1
ATOM 597 C CA . GLU A 1 89 ? 4.401 14.132 24.905 1.00 11.46 89 GLU A CA 1
ATOM 598 C C . GLU A 1 89 ? 3.094 13.589 24.336 1.00 10.94 89 GLU A C 1
ATOM 599 O O . GLU A 1 89 ? 2.436 14.232 23.522 1.00 7.64 89 GLU A O 1
ATOM 605 N N . LEU A 1 90 ? 2.729 12.395 24.792 1.00 11.07 90 LEU A N 1
ATOM 606 C CA . LEU A 1 90 ? 1.491 11.743 24.384 1.00 11.81 90 LEU A CA 1
ATOM 607 C C . LEU A 1 90 ? 0.360 12.163 25.338 1.00 10.45 90 LEU A C 1
ATOM 608 O O . LEU A 1 90 ? 0.498 12.058 26.555 1.00 5.90 90 LEU A O 1
ATOM 613 N N . ALA A 1 91 ? -0.754 12.633 24.786 1.00 9.28 91 ALA A N 1
ATOM 614 C CA . ALA A 1 91 ? -1.879 13.046 25.613 1.00 10.67 91 ALA A CA 1
ATOM 615 C C . ALA A 1 91 ? -3.064 12.100 25.472 1.00 12.00 91 ALA A C 1
ATOM 616 O O . ALA A 1 91 ? -3.421 11.678 24.365 1.00 9.45 91 ALA A O 1
ATOM 618 N N . LEU A 1 92 ? -3.660 11.762 26.610 1.00 12.22 92 LEU A N 1
ATOM 619 C CA . LEU A 1 92 ? -4.819 10.886 26.641 1.00 12.74 92 LEU A CA 1
ATOM 620 C C . LEU A 1 92 ? -6.076 11.742 26.835 1.00 12.40 92 LEU A C 1
ATOM 621 O O . LEU A 1 92 ? -6.067 12.707 27.605 1.00 10.88 92 LEU A O 1
ATOM 626 N N . ILE A 1 93 ? -7.151 11.400 26.129 1.00 10.97 93 ILE A N 1
ATOM 627 C CA . ILE A 1 93 ? -8.401 12.129 26.280 1.00 11.50 93 ILE A CA 1
ATOM 628 C C . ILE A 1 93 ? -9.385 11.209 26.994 1.00 9.54 93 ILE A C 1
ATOM 629 O O . ILE A 1 93 ? -10.000 10.335 26.382 1.00 8.80 93 ILE A O 1
ATOM 634 N N . VAL A 1 94 ? -9.521 11.415 28.300 1.00 11.67 94 VAL A N 1
ATOM 635 C CA . VAL A 1 94 ? -10.406 10.607 29.141 1.00 11.73 94 VAL A CA 1
ATOM 636 C C . VAL A 1 94 ? -11.844 10.661 28.667 1.00 12.14 94 VAL A C 1
ATOM 637 O O . VAL A 1 94 ? -12.317 11.697 28.221 1.00 13.63 94 VAL A O 1
ATOM 641 N N . SER A 1 95 ? -12.551 9.544 28.770 1.00 14.19 95 SER A N 1
ATOM 642 C CA . SER A 1 95 ? -13.932 9.522 28.309 1.00 17.57 95 SER A CA 1
ATOM 643 C C . SER A 1 95 ? -14.941 9.153 29.384 1.00 16.94 95 SER A C 1
ATOM 644 O O . SER A 1 95 ? -16.129 9.061 29.104 1.00 14.93 95 SER A O 1
ATOM 647 N N . LYS A 1 96 ? -14.476 8.937 30.609 1.00 18.25 96 LYS A N 1
ATOM 648 C CA . LYS A 1 96 ? -15.390 8.598 31.686 1.00 18.56 96 LYS A CA 1
ATOM 649 C C . LYS A 1 96 ? -14.908 9.029 33.067 1.00 19.70 96 LYS A C 1
ATOM 650 O O . LYS A 1 96 ? -13.766 9.466 33.238 1.00 17.72 96 LYS A O 1
ATOM 656 N N . HIS A 1 97 ? -15.800 8.918 34.046 1.00 16.30 97 HIS A N 1
ATOM 657 C CA . HIS A 1 97 ? -15.500 9.296 35.420 1.00 16.85 97 HIS A CA 1
ATOM 658 C C . HIS A 1 97 ? -14.625 8.275 36.129 1.00 15.56 97 HIS A C 1
ATOM 659 O O . HIS A 1 97 ? -14.991 7.109 36.264 1.00 16.19 97 HIS A O 1
ATOM 666 N N . LEU A 1 98 ? -13.462 8.723 36.582 1.00 14.05 98 LEU A N 1
ATOM 667 C CA . LEU A 1 98 ? -12.538 7.856 37.290 1.00 12.50 98 LEU A CA 1
ATOM 668 C C . LEU A 1 98 ? -12.267 8.496 38.636 1.00 10.66 98 LEU A C 1
ATOM 669 O O . LEU A 1 98 ? -11.641 9.546 38.721 1.00 8.56 98 LEU A O 1
ATOM 674 N N . SER A 1 99 ? -12.757 7.863 39.692 1.00 11.02 99 SER A N 1
ATOM 675 C CA . SER A 1 99 ? -12.583 8.400 41.032 1.00 10.93 99 SER A CA 1
ATOM 676 C C . SER A 1 99 ? -12.273 7.302 42.029 1.00 10.09 99 SER A C 1
ATOM 677 O O . SER A 1 99 ? -13.056 6.378 42.217 1.00 10.29 99 SER A O 1
ATOM 680 N N . ASN A 1 100 ? -11.115 7.407 42.664 1.00 9.98 100 ASN A N 1
ATOM 681 C CA . ASN A 1 100 ? -10.703 6.424 43.643 1.00 11.12 100 ASN A CA 1
ATOM 682 C C . ASN A 1 100 ? -10.668 4.990 43.086 1.00 13.29 100 ASN A C 1
ATOM 683 O O . ASN A 1 100 ? -11.128 4.051 43.734 1.00 11.86 100 ASN A O 1
ATOM 688 N N . VAL A 1 101 ? -10.125 4.828 41.879 1.00 13.78 101 VAL A N 1
ATOM 689 C CA . VAL A 1 101 ? -10.001 3.504 41.259 1.00 15.20 101 VAL A CA 1
ATOM 690 C C . VAL A 1 101 ? -8.916 2.719 42.014 1.00 15.71 101 VAL A C 1
ATOM 691 O O . VAL A 1 101 ? -7.826 3.225 42.256 1.00 14.53 101 VAL A O 1
ATOM 695 N N . THR A 1 102 ? -9.215 1.483 42.386 1.00 16.28 102 THR A N 1
ATOM 696 C CA . THR A 1 102 ? -8.257 0.668 43.123 1.00 20.02 102 THR A CA 1
ATOM 697 C C . THR A 1 102 ? -7.223 -0.021 42.241 1.00 19.42 102 THR A C 1
ATOM 698 O O . THR A 1 102 ? -6.082 -0.213 42.647 1.00 18.92 102 THR A O 1
ATOM 702 N N . LYS A 1 103 ? -7.621 -0.397 41.034 1.00 22.33 103 LYS A N 1
ATOM 703 C CA . LYS A 1 103 ? -6.695 -1.044 40.117 1.00 23.91 103 LYS A CA 1
ATOM 704 C C . LYS A 1 103 ? -7.194 -0.990 38.689 1.00 23.46 103 LYS A C 1
ATOM 705 O O . LYS A 1 103 ? -8.393 -1.119 38.424 1.00 22.24 103 LYS A O 1
ATOM 719 N N . LYS A 1 105 ? -6.161 -2.331 34.607 1.00 21.88 105 LYS A N 1
ATOM 720 C CA . LYS A 1 105 ? -5.341 -3.179 33.754 1.00 22.66 105 LYS A CA 1
ATOM 721 C C . LYS A 1 105 ? -5.091 -2.430 32.455 1.00 21.44 105 LYS A C 1
ATOM 722 O O . LYS A 1 105 ? -5.824 -1.495 32.121 1.00 20.76 105 LYS A O 1
ATOM 728 N N . PRO A 1 106 ? -4.056 -2.833 31.701 1.00 19.78 106 PRO A N 1
ATOM 729 C CA . PRO A 1 106 ? -3.742 -2.170 30.433 1.00 20.08 106 PRO A CA 1
ATOM 730 C C . PRO A 1 106 ? -4.933 -2.188 29.473 1.00 19.80 106 PRO A C 1
ATOM 731 O O . PRO A 1 106 ? -5.137 -1.243 28.712 1.00 20.14 106 PRO A O 1
ATOM 735 N N . GLU A 1 107 ? -5.715 -3.263 29.528 1.00 19.06 107 GLU A N 1
ATOM 736 C CA . GLU A 1 107 ? -6.880 -3.442 28.664 1.00 19.08 107 GLU A CA 1
ATOM 737 C C . GLU A 1 107 ? -7.992 -2.437 28.918 1.00 18.79 107 GLU A C 1
ATOM 738 O O . GLU A 1 107 ? -8.848 -2.227 28.053 1.00 17.42 107 GLU A O 1
ATOM 744 N N . GLU A 1 108 ? -7.996 -1.834 30.104 1.00 16.65 108 GLU A N 1
ATOM 745 C CA . GLU A 1 108 ? -9.032 -0.866 30.450 1.00 16.62 108 GLU A CA 1
ATOM 746 C C . GLU A 1 108 ? -8.728 0.547 29.970 1.00 13.72 108 GLU A C 1
ATOM 747 O O . GLU A 1 108 ? -9.602 1.409 29.993 1.00 11.45 108 GLU A O 1
ATOM 753 N N . VAL A 1 109 ? -7.492 0.783 29.542 1.00 14.07 109 VAL A N 1
ATOM 754 C CA . VAL A 1 109 ? -7.108 2.100 29.061 1.00 14.27 109 VAL A CA 1
ATOM 755 C C . VAL A 1 109 ? -7.951 2.492 27.842 1.00 14.43 109 VAL A C 1
ATOM 756 O O . VAL A 1 109 ? -8.459 3.608 27.771 1.00 12.98 109 VAL A O 1
ATOM 760 N N . TYR A 1 110 ? -8.107 1.576 26.892 1.00 16.06 110 TYR A N 1
ATOM 761 C CA . TYR A 1 110 ? -8.883 1.852 25.679 1.00 18.12 110 TYR A CA 1
ATOM 762 C C . TYR A 1 110 ? -10.302 2.338 25.991 1.00 18.01 110 TYR A C 1
ATOM 763 O O . TYR A 1 110 ? -10.802 3.259 25.359 1.00 17.20 110 TYR A O 1
ATOM 772 N N . ASP A 1 111 ? -10.944 1.715 26.971 1.00 19.67 111 ASP A N 1
ATOM 773 C CA . ASP A 1 111 ? -12.306 2.087 27.346 1.00 21.14 111 ASP A CA 1
ATOM 774 C C . ASP A 1 111 ? -12.411 3.288 28.282 1.00 18.56 111 ASP A C 1
ATOM 775 O O . ASP A 1 111 ? -13.510 3.697 28.633 1.00 19.83 111 ASP A O 1
ATOM 780 N N . SER A 1 112 ? -11.276 3.848 28.685 1.00 16.52 112 SER A N 1
ATOM 781 C CA . SER A 1 112 ? -11.274 5.003 29.577 1.00 15.51 112 SER A CA 1
ATOM 782 C C . SER A 1 112 ? -10.977 6.280 28.788 1.00 15.09 112 SER A C 1
ATOM 783 O O . SER A 1 112 ? -11.073 7.394 29.312 1.00 12.75 112 SER A O 1
ATOM 786 N N . ILE A 1 113 ? -10.623 6.108 27.519 1.00 13.42 113 ILE A N 1
ATOM 787 C CA . ILE A 1 113 ? -10.309 7.233 26.656 1.00 13.40 113 ILE A CA 1
ATOM 788 C C . ILE A 1 113 ? -11.124 7.183 25.367 1.00 14.59 113 ILE A C 1
ATOM 789 O O . ILE A 1 113 ? -11.656 6.140 24.981 1.00 12.43 113 ILE A O 1
ATOM 794 N N . SER A 1 114 ? -11.217 8.330 24.713 1.00 15.18 114 SER A N 1
ATOM 795 C CA . SER A 1 114 ? -11.944 8.445 23.469 1.00 15.16 114 SER A CA 1
ATOM 796 C C . SER A 1 114 ? -10.894 8.523 22.370 1.00 14.39 114 SER A C 1
ATOM 797 O O . SER A 1 114 ? -11.204 8.392 21.188 1.00 13.49 114 SER A O 1
ATOM 800 N N . GLY A 1 115 ? -9.646 8.728 22.780 1.00 13.13 115 GLY A N 1
ATOM 801 C CA . GLY A 1 115 ? -8.552 8.825 21.832 1.00 13.66 115 GLY A CA 1
ATOM 802 C C . GLY A 1 115 ? -7.315 9.427 22.471 1.00 14.01 115 GLY A C 1
ATOM 803 O O . GLY A 1 115 ? -7.245 9.565 23.695 1.00 11.62 115 GLY A O 1
ATOM 804 N N . VAL A 1 116 ? -6.340 9.784 21.637 1.00 13.30 116 VAL A N 1
ATOM 805 C CA . VAL A 1 116 ? -5.089 10.380 22.098 1.00 12.80 116 VAL A CA 1
ATOM 806 C C . VAL A 1 116 ? -4.724 11.584 21.237 1.00 12.19 116 VAL A C 1
ATOM 807 O O . VAL A 1 116 ? -5.285 11.770 20.160 1.00 12.37 116 VAL A O 1
ATOM 811 N N . ALA A 1 117 ? -3.790 12.404 21.712 1.00 12.66 117 ALA A N 1
ATOM 812 C CA . ALA A 1 117 ? -3.340 13.570 20.950 1.00 13.40 117 ALA A CA 1
ATOM 813 C C . ALA A 1 117 ? -1.853 13.815 21.168 1.00 13.34 117 ALA A C 1
ATOM 814 O O . ALA A 1 117 ? -1.266 13.306 22.123 1.00 11.46 117 ALA A O 1
ATOM 816 N N . LEU A 1 118 ? -1.249 14.591 20.271 1.00 12.66 118 LEU A N 1
ATOM 817 C CA . LEU A 1 118 ? 0.174 14.918 20.361 1.00 14.75 118 LEU A CA 1
ATOM 818 C C . LEU A 1 118 ? 0.321 16.331 20.921 1.00 14.56 118 LEU A C 1
ATOM 819 O O . LEU A 1 118 ? -0.140 17.298 20.317 1.00 12.66 118 LEU A O 1
ATOM 824 N N . ALA A 1 119 ? 0.974 16.453 22.070 1.00 13.64 119 ALA A N 1
ATOM 825 C CA . ALA A 1 119 ? 1.123 17.760 22.691 1.00 14.64 119 ALA A CA 1
ATOM 826 C C . ALA A 1 119 ? 2.532 18.134 23.113 1.00 13.72 119 ALA A C 1
ATOM 827 O O . ALA A 1 119 ? 3.377 17.275 23.361 1.00 14.12 119 ALA A O 1
ATOM 829 N N . LEU A 1 120 ? 2.776 19.436 23.177 1.00 13.54 120 LEU A N 1
ATOM 830 C CA . LEU A 1 120 ? 4.063 19.952 23.619 1.00 12.87 120 LEU A CA 1
ATOM 831 C C . LEU A 1 120 ? 3.865 20.557 24.997 1.00 13.40 120 LEU A C 1
ATOM 832 O O . LEU A 1 120 ? 2.986 21.390 25.200 1.00 12.17 120 LEU A O 1
ATOM 837 N N . ASP A 1 121 ? 4.674 20.116 25.950 1.00 15.22 121 ASP A N 1
ATOM 838 C CA . ASP A 1 121 ? 4.619 20.655 27.297 1.00 14.85 121 ASP A CA 1
ATOM 839 C C . ASP A 1 121 ? 5.750 21.681 27.404 1.00 14.30 121 ASP A C 1
ATOM 840 O O . ASP A 1 121 ? 6.862 21.354 27.828 1.00 14.60 121 ASP A O 1
ATOM 845 N N . LEU A 1 122 ? 5.466 22.916 26.997 1.00 12.61 122 LEU A N 1
ATOM 846 C CA . LEU A 1 122 ? 6.461 23.983 27.032 1.00 13.79 122 LEU A CA 1
ATOM 847 C C . LEU A 1 122 ? 6.664 24.519 28.447 1.00 13.90 122 LEU A C 1
ATOM 848 O O . LEU A 1 122 ? 5.707 24.716 29.203 1.00 12.47 122 LEU A O 1
ATOM 853 N N . THR A 1 123 ? 7.921 24.761 28.799 1.00 14.54 123 THR A N 1
ATOM 854 C CA . THR A 1 123 ? 8.256 25.231 30.138 1.00 15.20 123 THR A CA 1
ATOM 855 C C . THR A 1 123 ? 9.221 26.410 30.166 1.00 13.79 123 THR A C 1
ATOM 856 O O . THR A 1 123 ? 10.173 26.469 29.380 1.00 11.77 123 THR A O 1
ATOM 860 N N . ALA A 1 124 ? 8.966 27.349 31.073 1.00 12.49 124 ALA A N 1
ATOM 861 C CA . ALA A 1 124 ? 9.854 28.485 31.245 1.00 13.10 124 ALA A CA 1
ATOM 862 C C . ALA A 1 124 ? 10.915 27.947 32.196 1.00 14.07 124 ALA A C 1
ATOM 863 O O . ALA A 1 124 ? 10.756 28.013 33.421 1.00 12.92 124 ALA A O 1
ATOM 865 N N . ARG A 1 125 ? 11.986 27.397 31.625 1.00 12.82 125 ARG A N 1
ATOM 866 C CA . ARG A 1 125 ? 13.062 26.810 32.416 1.00 14.73 125 ARG A CA 1
ATOM 867 C C . ARG A 1 125 ? 13.680 27.715 33.483 1.00 14.74 125 ARG A C 1
ATOM 868 O O . ARG A 1 125 ? 13.836 27.295 34.634 1.00 12.57 125 ARG A O 1
ATOM 870 N N . ASN A 1 126 ? 14.043 28.943 33.126 1.00 13.41 126 ASN A N 1
ATOM 871 C CA . ASN A 1 126 ? 14.651 29.808 34.128 1.00 13.01 126 ASN A CA 1
ATOM 872 C C . ASN A 1 126 ? 13.644 30.269 35.185 1.00 14.45 126 ASN A C 1
ATOM 873 O O . ASN A 1 126 ? 14.010 30.527 36.338 1.00 13.92 126 ASN A O 1
ATOM 878 N N . VAL A 1 127 ? 12.373 30.353 34.802 1.00 13.66 127 VAL A N 1
ATOM 879 C CA . VAL A 1 127 ? 11.326 30.734 35.741 1.00 14.64 127 VAL A CA 1
ATOM 880 C C . VAL A 1 127 ? 11.091 29.530 36.659 1.00 15.75 127 VAL A C 1
ATOM 881 O O . VAL A 1 127 ? 10.808 29.684 37.854 1.00 17.36 127 VAL A O 1
ATOM 885 N N . GLN A 1 128 ? 11.215 28.330 36.098 1.00 14.93 128 GLN A N 1
ATOM 886 C CA . GLN A 1 128 ? 11.017 27.116 36.878 1.00 15.77 128 GLN A CA 1
ATOM 887 C C . GLN A 1 128 ? 12.208 26.841 37.794 1.00 16.45 128 GLN A C 1
ATOM 888 O O . GLN A 1 128 ? 12.035 26.342 38.904 1.00 17.01 128 GLN A O 1
ATOM 894 N N . ASP A 1 129 ? 13.415 27.151 37.338 1.00 17.21 129 ASP A N 1
ATOM 895 C CA . ASP A 1 129 ? 14.586 26.929 38.179 1.00 19.44 129 ASP A CA 1
ATOM 896 C C . ASP A 1 129 ? 14.413 27.738 39.457 1.00 19.46 129 ASP A C 1
ATOM 897 O O . ASP A 1 129 ? 14.627 27.232 40.561 1.00 15.13 129 ASP A O 1
ATOM 902 N N . GLU A 1 130 ? 14.014 28.997 39.291 1.00 20.14 130 GLU A N 1
ATOM 903 C CA . GLU A 1 130 ? 13.806 29.901 40.415 1.00 21.30 130 GLU A CA 1
ATOM 904 C C . GLU A 1 130 ? 12.734 29.382 41.378 1.00 20.34 130 GLU A C 1
ATOM 905 O O . GLU A 1 130 ? 12.908 29.442 42.591 1.00 19.00 130 GLU A O 1
ATOM 911 N N . ALA A 1 131 ? 11.630 28.876 40.835 1.00 18.54 131 ALA A N 1
ATOM 912 C CA . ALA A 1 131 ? 10.547 28.351 41.655 1.00 17.91 131 ALA A CA 1
ATOM 913 C C . ALA A 1 131 ? 11.057 27.181 42.479 1.00 18.78 131 ALA A C 1
ATOM 914 O O . ALA A 1 131 ? 10.758 27.076 43.665 1.00 16.94 131 ALA A O 1
ATOM 916 N N . LYS A 1 132 ? 11.823 26.301 41.837 1.00 19.10 132 LYS A N 1
ATOM 917 C CA . LYS A 1 132 ? 12.391 25.136 42.511 1.00 20.16 132 LYS A CA 1
ATOM 918 C C . LYS A 1 132 ? 13.201 25.576 43.716 1.00 19.97 132 LYS A C 1
ATOM 919 O O . LYS A 1 132 ? 12.992 25.094 44.825 1.00 20.46 132 LYS A O 1
ATOM 925 N N . LYS A 1 133 ? 14.130 26.498 43.492 1.00 20.46 133 LYS A N 1
ATOM 926 C CA . LYS A 1 133 ? 14.980 26.988 44.568 1.00 21.65 133 LYS A CA 1
ATOM 927 C C . LYS A 1 133 ? 14.175 27.571 45.722 1.00 21.52 133 LYS A C 1
ATOM 928 O O . LYS A 1 133 ? 14.431 27.261 46.885 1.00 21.12 133 LYS A O 1
ATOM 934 N N . LYS A 1 134 ? 13.195 28.405 45.392 1.00 20.69 134 LYS A N 1
ATOM 935 C CA . LYS A 1 134 ? 12.356 29.040 46.396 1.00 19.71 134 LYS A CA 1
ATOM 936 C C . LYS A 1 134 ? 11.235 28.142 46.914 1.00 18.22 134 LYS A C 1
ATOM 937 O O . LYS A 1 134 ? 10.488 28.531 47.809 1.00 18.26 134 LYS A O 1
ATOM 943 N N . GLY A 1 135 ? 11.127 26.939 46.360 1.00 18.02 135 GLY A N 1
ATOM 944 C CA . GLY A 1 135 ? 10.086 26.019 46.783 1.00 17.62 135 GLY A CA 1
ATOM 945 C C . GLY A 1 135 ? 8.700 26.572 46.499 1.00 17.83 135 GLY A C 1
ATOM 946 O O . GLY A 1 135 ? 7.778 26.385 47.285 1.00 16.76 135 GLY A O 1
ATOM 947 N N . LEU A 1 136 ? 8.555 27.255 45.367 1.00 17.29 136 LEU A N 1
ATOM 948 C CA . LEU A 1 136 ? 7.276 27.836 44.984 1.00 17.86 136 LEU A CA 1
ATOM 949 C C . LEU A 1 136 ? 6.611 27.087 43.822 1.00 15.46 136 LEU A C 1
ATOM 950 O O . LEU A 1 136 ? 7.241 26.277 43.146 1.00 15.34 136 LEU A O 1
ATOM 955 N N . PRO A 1 137 ? 5.317 27.345 43.583 1.00 16.02 137 PRO A N 1
ATOM 956 C CA . PRO A 1 137 ? 4.576 26.686 42.501 1.00 15.31 137 PRO A CA 1
ATOM 957 C C . PRO A 1 137 ? 5.148 26.836 41.088 1.00 13.77 137 PRO A C 1
ATOM 958 O O . PRO A 1 137 ? 5.763 27.844 40.752 1.00 11.84 137 PRO A O 1
ATOM 962 N N . TRP A 1 138 ? 4.920 25.809 40.271 1.00 14.38 138 TRP A N 1
ATOM 963 C CA . TRP A 1 138 ? 5.382 25.748 38.880 1.00 14.45 138 TRP A CA 1
ATOM 964 C C . TRP A 1 138 ? 4.354 26.335 37.912 1.00 14.76 138 TRP A C 1
ATOM 965 O O . TRP A 1 138 ? 4.639 26.481 36.722 1.00 11.28 138 TRP A O 1
ATOM 976 N N . THR A 1 139 ? 3.164 26.645 38.423 1.00 13.98 139 THR A N 1
ATOM 977 C CA . THR A 1 139 ? 2.068 27.164 37.603 1.00 15.36 139 THR A CA 1
ATOM 978 C C . THR A 1 139 ? 2.447 28.126 36.483 1.00 14.63 139 THR A C 1
ATOM 979 O O . THR A 1 139 ? 2.175 27.850 35.315 1.00 11.26 139 THR A O 1
ATOM 983 N N . ILE A 1 140 ? 3.067 29.247 36.827 1.00 12.86 140 ILE A N 1
ATOM 984 C CA . ILE A 1 140 ? 3.456 30.213 35.810 1.00 13.40 140 ILE A CA 1
ATOM 985 C C . ILE A 1 140 ? 4.423 29.625 34.779 1.00 12.27 140 ILE A C 1
ATOM 986 O O . ILE A 1 140 ? 4.206 29.768 33.581 1.00 10.01 140 ILE A O 1
ATOM 991 N N . SER A 1 141 ? 5.471 28.947 35.236 1.00 12.19 141 SER A N 1
ATOM 992 C CA . SER A 1 141 ? 6.456 28.378 34.319 1.00 12.25 141 SER A CA 1
ATOM 993 C C . SER A 1 141 ? 5.874 27.316 33.395 1.00 10.97 141 SER A C 1
ATOM 994 O O . SER A 1 141 ? 6.495 26.947 32.396 1.00 10.41 141 SER A O 1
ATOM 997 N N . LYS A 1 142 ? 4.692 26.817 33.728 1.00 9.27 142 LYS A N 1
ATOM 998 C CA . LYS A 1 142 ? 4.069 25.796 32.908 1.00 9.59 142 LYS A CA 1
ATOM 999 C C . LYS A 1 142 ? 2.759 26.279 32.289 1.00 10.26 142 LYS A C 1
ATOM 1000 O O . LYS A 1 142 ? 2.182 25.593 31.446 1.00 8.93 142 LYS A O 1
ATOM 1006 N N . GLY A 1 143 ? 2.299 27.462 32.688 1.00 8.14 143 GLY A N 1
ATOM 1007 C CA . GLY A 1 143 ? 1.029 27.944 32.178 1.00 7.66 143 GLY A CA 1
ATOM 1008 C C . GLY A 1 143 ? 0.935 29.140 31.252 1.00 5.69 143 GLY A C 1
ATOM 1009 O O . GLY A 1 143 ? -0.179 29.516 30.900 1.00 2.04 143 GLY A O 1
ATOM 1010 N N . PHE A 1 144 ? 2.057 29.738 30.849 1.00 7.00 144 PHE A N 1
ATOM 1011 C CA . PHE A 1 144 ? 2.001 30.888 29.942 1.00 9.61 144 PHE A CA 1
ATOM 1012 C C . PHE A 1 144 ? 1.129 30.562 28.735 1.00 9.96 144 PHE A C 1
ATOM 1013 O O . PHE A 1 144 ? 1.127 29.423 28.272 1.00 9.13 144 PHE A O 1
ATOM 1021 N N . ASP A 1 145 ? 0.399 31.547 28.215 1.00 9.64 145 ASP A N 1
ATOM 1022 C CA . ASP A 1 145 ? -0.428 31.301 27.037 1.00 10.87 145 ASP A CA 1
ATOM 1023 C C . ASP A 1 145 ? 0.419 30.584 25.972 1.00 9.80 145 ASP A C 1
ATOM 1024 O O . ASP A 1 145 ? 1.624 30.798 25.882 1.00 8.21 145 ASP A O 1
ATOM 1029 N N . THR A 1 146 ? -0.228 29.736 25.182 1.00 8.80 146 THR A N 1
ATOM 1030 C CA . THR A 1 146 ? 0.396 28.942 24.115 1.00 12.48 146 THR A CA 1
ATOM 1031 C C . THR A 1 146 ? 1.395 27.897 24.602 1.00 13.19 146 THR A C 1
ATOM 1032 O O . THR A 1 146 ? 2.025 27.229 23.786 1.00 11.54 146 THR A O 1
ATOM 1036 N N . PHE A 1 147 ? 1.527 27.728 25.917 1.00 12.37 147 PHE A N 1
ATOM 1037 C CA . PHE A 1 147 ? 2.474 26.752 26.435 1.00 11.60 147 PHE A CA 1
ATOM 1038 C C . PHE A 1 147 ? 2.035 25.292 26.364 1.00 11.15 147 PHE A C 1
ATOM 1039 O O . PHE A 1 147 ? 2.660 24.411 26.955 1.00 8.42 147 PHE A O 1
ATOM 1055 N N . PRO A 1 149 ? 1.052 23.546 23.003 1.00 9.32 149 PRO A N 1
ATOM 1056 C CA . PRO A 1 149 ? 0.730 23.375 21.583 1.00 8.89 149 PRO A CA 1
ATOM 1057 C C . PRO A 1 149 ? 0.123 21.972 21.490 1.00 9.81 149 PRO A C 1
ATOM 1058 O O . PRO A 1 149 ? 0.621 21.034 22.127 1.00 7.98 149 PRO A O 1
ATOM 1062 N N . ILE A 1 150 ? -0.943 21.809 20.720 1.00 9.83 150 ILE A N 1
ATOM 1063 C CA . ILE A 1 150 ? -1.539 20.490 20.645 1.00 9.75 150 ILE A CA 1
ATOM 1064 C C . ILE A 1 150 ? -2.209 20.186 19.313 1.00 9.28 150 ILE A C 1
ATOM 1065 O O . ILE A 1 150 ? -2.750 21.073 18.658 1.00 8.92 150 ILE A O 1
ATOM 1070 N N . SER A 1 151 ? -2.168 18.912 18.934 1.00 9.42 151 SER A N 1
ATOM 1071 C CA . SER A 1 151 ? -2.740 18.430 17.673 1.00 9.52 151 SER A CA 1
ATOM 1072 C C . SER A 1 151 ? -4.238 18.176 17.736 1.00 9.65 151 SER A C 1
ATOM 1073 O O . SER A 1 151 ? -4.883 18.358 18.770 1.00 6.91 151 SER A O 1
ATOM 1076 N N . ALA A 1 152 ? -4.775 17.733 16.603 1.00 10.27 152 ALA A N 1
ATOM 1077 C CA . ALA A 1 152 ? -6.177 17.385 16.507 1.00 11.22 152 ALA A CA 1
ATOM 1078 C C . ALA A 1 152 ? -6.265 16.032 17.208 1.00 11.61 152 ALA A C 1
ATOM 1079 O O . ALA A 1 152 ? -5.237 15.396 17.484 1.00 11.18 152 ALA A O 1
ATOM 1081 N N . ILE A 1 153 ? -7.473 15.576 17.500 1.00 12.45 153 ILE A N 1
ATOM 1082 C CA . ILE A 1 153 ? -7.591 14.303 18.189 1.00 13.87 153 ILE A CA 1
ATOM 1083 C C . ILE A 1 153 ? -7.474 13.087 17.280 1.00 12.44 153 ILE A C 1
ATOM 1084 O O . ILE A 1 153 ? -7.866 13.113 16.113 1.00 12.68 153 ILE A O 1
ATOM 1089 N N . VAL A 1 154 ? -6.898 12.027 17.831 1.00 11.75 154 VAL A N 1
ATOM 1090 C CA . VAL A 1 154 ? -6.754 10.762 17.133 1.00 10.03 154 VAL A CA 1
ATOM 1091 C C . VAL A 1 154 ? -7.752 9.851 17.848 1.00 10.52 154 VAL A C 1
ATOM 1092 O O . VAL A 1 154 ? -7.490 9.408 18.968 1.00 7.32 154 VAL A O 1
ATOM 1096 N N . SER A 1 155 ? -8.894 9.591 17.221 1.00 10.35 155 SER A N 1
ATOM 1097 C CA . SER A 1 155 ? -9.917 8.733 17.817 1.00 14.18 155 SER A CA 1
ATOM 1098 C C . SER A 1 155 ? -9.376 7.331 18.052 1.00 14.76 155 SER A C 1
ATOM 1099 O O . SER A 1 155 ? -8.539 6.833 17.290 1.00 14.70 155 SER A O 1
ATOM 1102 N N . ARG A 1 156 ? -9.871 6.688 19.102 1.00 15.45 156 ARG A N 1
ATOM 1103 C CA . ARG A 1 156 ? -9.412 5.358 19.455 1.00 16.28 156 ARG A CA 1
ATOM 1104 C C . ARG A 1 156 ? -9.652 4.258 18.419 1.00 16.43 156 ARG A C 1
ATOM 1105 O O . ARG A 1 156 ? -8.956 3.242 18.438 1.00 15.45 156 ARG A O 1
ATOM 1113 N N . GLU A 1 157 ? -10.628 4.430 17.527 1.00 18.39 157 GLU A N 1
ATOM 1114 C CA . GLU A 1 157 ? -10.864 3.406 16.510 1.00 20.45 157 GLU A CA 1
ATOM 1115 C C . GLU A 1 157 ? -9.558 3.194 15.756 1.00 19.01 157 GLU A C 1
ATOM 1116 O O . GLU A 1 157 ? -9.219 2.072 15.381 1.00 18.29 157 GLU A O 1
ATOM 1122 N N . LYS A 1 158 ? -8.826 4.286 15.555 1.00 17.95 158 LYS A N 1
ATOM 1123 C CA . LYS A 1 158 ? -7.554 4.249 14.851 1.00 19.06 158 LYS A CA 1
ATOM 1124 C C . LYS A 1 158 ? -6.649 3.135 15.380 1.00 18.20 158 LYS A C 1
ATOM 1125 O O . LYS A 1 158 ? -5.916 2.510 14.614 1.00 16.69 158 LYS A O 1
ATOM 1131 N N . PHE A 1 159 ? -6.699 2.890 16.688 1.00 16.20 159 PHE A N 1
ATOM 1132 C CA . PHE A 1 159 ? -5.868 1.857 17.287 1.00 14.91 159 PHE A CA 1
ATOM 1133 C C . PHE A 1 159 ? -6.677 0.787 18.017 1.00 15.56 159 PHE A C 1
ATOM 1134 O O . PHE A 1 159 ? -6.167 0.077 18.881 1.00 15.35 159 PHE A O 1
ATOM 1142 N N . SER A 1 160 ? -7.943 0.666 17.641 1.00 15.57 160 SER A N 1
ATOM 1143 C CA . SER A 1 160 ? -8.832 -0.322 18.233 1.00 16.10 160 SER A CA 1
ATOM 1144 C C . SER A 1 160 ? -8.194 -1.712 18.229 1.00 15.87 160 SER A C 1
ATOM 1145 O O . SER A 1 160 ? -8.423 -2.519 19.129 1.00 15.08 160 SER A O 1
ATOM 1148 N N . SER A 1 161 ? -7.380 -1.976 17.216 1.00 15.80 161 SER A N 1
ATOM 1149 C CA . SER A 1 161 ? -6.704 -3.261 17.064 1.00 16.79 161 SER A CA 1
ATOM 1150 C C . SER A 1 161 ? -5.733 -3.647 18.192 1.00 17.59 161 SER A C 1
ATOM 1151 O O . SER A 1 161 ? -5.333 -4.806 18.296 1.00 16.51 161 SER A O 1
ATOM 1154 N N . TYR A 1 162 ? -5.346 -2.690 19.030 1.00 17.73 162 TYR A N 1
ATOM 1155 C CA . TYR A 1 162 ? -4.417 -2.984 20.123 1.00 18.94 162 TYR A CA 1
ATOM 1156 C C . TYR A 1 162 ? -5.068 -2.723 21.470 1.00 18.29 162 TYR A C 1
ATOM 1157 O O . TYR A 1 162 ? -4.378 -2.549 22.477 1.00 19.44 162 TYR A O 1
ATOM 1166 N N . LYS A 1 163 ? -6.397 -2.709 21.489 1.00 18.12 163 LYS A N 1
ATOM 1167 C CA . LYS A 1 163 ? -7.140 -2.432 22.713 1.00 17.94 163 LYS A CA 1
ATOM 1168 C C . LYS A 1 163 ? -6.763 -3.250 23.951 1.00 16.93 163 LYS A C 1
ATOM 1169 O O . LYS A 1 163 ? -7.145 -2.885 25.061 1.00 16.47 163 LYS A O 1
ATOM 1175 N N . SER A 1 164 ? -6.024 -4.341 23.783 1.00 14.31 164 SER A N 1
ATOM 1176 C CA . SER A 1 164 ? -5.647 -5.145 24.943 1.00 16.78 164 SER A CA 1
ATOM 1177 C C . SER A 1 164 ? -4.448 -4.560 25.687 1.00 15.56 164 SER A C 1
ATOM 1178 O O . SER A 1 164 ? -4.188 -4.920 26.831 1.00 16.97 164 SER A O 1
ATOM 1181 N N . ASN A 1 165 ? -3.723 -3.657 25.034 1.00 16.71 165 ASN A N 1
ATOM 1182 C CA . ASN A 1 165 ? -2.557 -3.009 25.642 1.00 16.76 165 ASN A CA 1
ATOM 1183 C C . ASN A 1 165 ? -1.941 -2.003 24.661 1.00 16.34 165 ASN A C 1
ATOM 1184 O O . ASN A 1 165 ? -1.325 -2.382 23.667 1.00 14.37 165 ASN A O 1
ATOM 1189 N N . LEU A 1 166 ? -2.110 -0.719 24.957 1.00 15.61 166 LEU A N 1
ATOM 1190 C CA . LEU A 1 166 ? -1.602 0.353 24.109 1.00 15.56 166 LEU A CA 1
ATOM 1191 C C . LEU A 1 166 ? -0.244 0.874 24.552 1.00 15.31 166 LEU A C 1
ATOM 1192 O O . LEU A 1 166 ? 0.355 1.711 23.876 1.00 15.67 166 LEU A O 1
ATOM 1197 N N . GLN A 1 167 ? 0.241 0.381 25.684 1.00 16.75 167 GLN A N 1
ATOM 1198 C CA . GLN A 1 167 ? 1.500 0.852 26.242 1.00 15.60 167 GLN A CA 1
ATOM 1199 C C . GLN A 1 167 ? 2.711 0.937 25.321 1.00 15.92 167 GLN A C 1
ATOM 1200 O O . GLN A 1 167 ? 3.483 1.889 25.412 1.00 13.65 167 GLN A O 1
ATOM 1206 N N . ASP A 1 168 ? 2.879 -0.033 24.427 1.00 16.57 168 ASP A N 1
ATOM 1207 C CA . ASP A 1 168 ? 4.040 -0.036 23.546 1.00 18.75 168 ASP A CA 1
ATOM 1208 C C . ASP A 1 168 ? 3.841 0.321 22.074 1.00 19.36 168 ASP A C 1
ATOM 1209 O O . ASP A 1 168 ? 4.774 0.169 21.290 1.00 18.23 168 ASP A O 1
ATOM 1214 N N . ILE A 1 169 ? 2.672 0.805 21.671 1.00 18.31 169 ILE A N 1
ATOM 1215 C CA . ILE A 1 169 ? 2.494 1.085 20.245 1.00 17.25 169 ILE A CA 1
ATOM 1216 C C . ILE A 1 169 ? 2.832 2.493 19.749 1.00 15.88 169 ILE A C 1
ATOM 1217 O O . ILE A 1 169 ? 2.960 2.709 18.541 1.00 17.73 169 ILE A O 1
ATOM 1222 N N . PHE A 1 170 ? 2.991 3.449 20.660 1.00 15.09 170 PHE A N 1
ATOM 1223 C CA . PHE A 1 170 ? 3.288 4.823 20.252 1.00 13.47 170 PHE A CA 1
ATOM 1224 C C . PHE A 1 170 ? 4.742 5.243 20.365 1.00 13.73 170 PHE A C 1
ATOM 1225 O O . PHE A 1 170 ? 5.519 4.677 21.125 1.00 10.96 170 PHE A O 1
ATOM 1233 N N . ARG A 1 171 ? 5.092 6.261 19.591 1.00 14.92 171 ARG A N 1
ATOM 1234 C CA . ARG A 1 171 ? 6.430 6.827 19.590 1.00 17.78 171 ARG A CA 1
ATOM 1235 C C . ARG A 1 171 ? 6.251 8.320 19.327 1.00 16.63 171 ARG A C 1
ATOM 1236 O O . ARG A 1 171 ? 5.404 8.726 18.524 1.00 11.90 171 ARG A O 1
ATOM 1244 N N . VAL A 1 172 ? 7.022 9.140 20.029 1.00 15.46 172 VAL A N 1
ATOM 1245 C CA . VAL A 1 172 ? 6.923 10.573 19.837 1.00 18.19 172 VAL A CA 1
ATOM 1246 C C . VAL A 1 172 ? 8.263 11.161 19.433 1.00 18.32 172 VAL A C 1
ATOM 1247 O O . VAL A 1 172 ? 9.318 10.677 19.836 1.00 17.25 172 VAL A O 1
ATOM 1251 N N . LYS A 1 173 ? 8.214 12.196 18.607 1.00 18.96 173 LYS A N 1
ATOM 1252 C CA . LYS A 1 173 ? 9.430 12.855 18.178 1.00 20.98 173 LYS A CA 1
ATOM 1253 C C . LYS A 1 173 ? 9.215 14.337 17.950 1.00 20.42 173 LYS A C 1
ATOM 1254 O O . LYS A 1 173 ? 8.165 14.774 17.489 1.00 21.67 173 LYS A O 1
ATOM 1260 N N . CYS A 1 174 ? 10.227 15.109 18.305 1.00 19.17 174 CYS A N 1
ATOM 1261 C CA . CYS A 1 174 ? 10.170 16.546 18.164 1.00 17.83 174 CYS A CA 1
ATOM 1262 C C . CYS A 1 174 ? 11.455 17.004 17.494 1.00 17.45 174 CYS A C 1
ATOM 1263 O O . CYS A 1 174 ? 12.532 16.518 17.817 1.00 16.96 174 CYS A O 1
ATOM 1266 N N . SER A 1 175 ? 11.342 17.920 16.545 1.00 15.33 175 SER A N 1
ATOM 1267 C CA . SER A 1 175 ? 12.520 18.431 15.873 1.00 16.87 175 SER A CA 1
ATOM 1268 C C . SER A 1 175 ? 12.400 19.946 15.767 1.00 16.01 175 SER A C 1
ATOM 1269 O O . SER A 1 175 ? 11.306 20.478 15.589 1.00 13.93 175 SER A O 1
ATOM 1272 N N . VAL A 1 176 ? 13.524 20.640 15.911 1.00 16.38 176 VAL A N 1
ATOM 1273 C CA . VAL A 1 176 ? 13.524 22.095 15.831 1.00 17.82 176 VAL A CA 1
ATOM 1274 C C . VAL A 1 176 ? 14.468 22.603 14.741 1.00 18.77 176 VAL A C 1
ATOM 1275 O O . VAL A 1 176 ? 15.618 22.184 14.652 1.00 18.39 176 VAL A O 1
ATOM 1279 N N . ASN A 1 177 ? 13.974 23.521 13.920 1.00 19.02 177 ASN A N 1
ATOM 1280 C CA . ASN A 1 177 ? 14.766 24.089 12.838 1.00 19.97 177 ASN A CA 1
ATOM 1281 C C . ASN A 1 177 ? 15.407 23.005 11.960 1.00 20.44 177 ASN A C 1
ATOM 1282 O O . ASN A 1 177 ? 16.555 23.128 11.537 1.00 19.81 177 ASN A O 1
ATOM 1287 N N . GLY A 1 178 ? 14.647 21.945 11.700 1.00 21.14 178 GLY A N 1
ATOM 1288 C CA . GLY A 1 178 ? 15.123 20.862 10.860 1.00 22.81 178 GLY A CA 1
ATOM 1289 C C . GLY A 1 178 ? 15.915 19.750 11.523 1.00 24.36 178 GLY A C 1
ATOM 1290 O O . GLY A 1 178 ? 16.131 18.706 10.911 1.00 24.65 178 GLY A O 1
ATOM 1291 N N . GLN A 1 179 ? 16.352 19.949 12.763 1.00 24.48 179 GLN A N 1
ATOM 1292 C CA . GLN A 1 179 ? 17.134 18.923 13.448 1.00 25.26 179 GLN A CA 1
ATOM 1293 C C . GLN A 1 179 ? 16.336 18.166 14.510 1.00 24.02 179 GLN A C 1
ATOM 1294 O O . GLN A 1 179 ? 15.720 18.776 15.388 1.00 25.43 179 GLN A O 1
ATOM 1300 N N . LEU A 1 180 ? 16.360 16.837 14.426 1.00 21.74 180 LEU A N 1
ATOM 1301 C CA . LEU A 1 180 ? 15.644 15.980 15.371 1.00 19.79 180 LEU A CA 1
ATOM 1302 C C . LEU A 1 180 ? 16.238 16.117 16.772 1.00 19.32 180 LEU A C 1
ATOM 1303 O O . LEU A 1 180 ? 17.454 16.048 16.942 1.00 20.23 180 LEU A O 1
ATOM 1308 N N . ARG A 1 181 ? 15.383 16.317 17.772 1.00 17.72 181 ARG A N 1
ATOM 1309 C CA . ARG A 1 181 ? 15.850 16.450 19.149 1.00 18.22 181 ARG A CA 1
ATOM 1310 C C . ARG A 1 181 ? 15.322 15.374 20.090 1.00 17.61 181 ARG A C 1
ATOM 1311 O O . ARG A 1 181 ? 16.072 14.833 20.893 1.00 18.56 181 ARG A O 1
ATOM 1319 N N . GLN A 1 182 ? 14.035 15.059 20.002 1.00 18.97 182 GLN A N 1
ATOM 1320 C CA . GLN A 1 182 ? 13.457 14.038 20.872 1.00 18.09 182 GLN A CA 1
ATOM 1321 C C . GLN A 1 182 ? 12.844 12.916 20.042 1.00 17.16 182 GLN A C 1
ATOM 1322 O O . GLN A 1 182 ? 12.221 13.168 19.009 1.00 14.89 182 GLN A O 1
ATOM 1328 N N . ASP A 1 183 ? 13.006 11.682 20.507 1.00 17.35 183 ASP A N 1
ATOM 1329 C CA . ASP A 1 183 ? 12.467 10.527 19.800 1.00 18.74 183 ASP A CA 1
ATOM 1330 C C . ASP A 1 183 ? 12.447 9.312 20.715 1.00 17.10 183 ASP A C 1
ATOM 1331 O O . ASP A 1 183 ? 13.491 8.744 21.026 1.00 17.87 183 ASP A O 1
ATOM 1336 N N . GLY A 1 184 ? 11.259 8.913 21.152 1.00 15.13 184 GLY A N 1
ATOM 1337 C CA . GLY A 1 184 ? 11.166 7.763 22.030 1.00 15.09 184 GLY A CA 1
ATOM 1338 C C . GLY A 1 184 ? 9.821 7.072 21.979 1.00 14.48 184 GLY A C 1
ATOM 1339 O O . GLY A 1 184 ? 8.793 7.705 21.742 1.00 12.96 184 GLY A O 1
ATOM 1340 N N . GLY A 1 185 ? 9.834 5.763 22.199 1.00 13.42 185 GLY A N 1
ATOM 1341 C CA . GLY A 1 185 ? 8.603 4.995 22.190 1.00 14.48 185 GLY A CA 1
ATOM 1342 C C . GLY A 1 185 ? 7.980 4.987 23.572 1.00 14.66 185 GLY A C 1
ATOM 1343 O O . GLY A 1 185 ? 8.687 5.097 24.580 1.00 12.97 185 GLY A O 1
ATOM 1344 N N . THR A 1 186 ? 6.658 4.862 23.627 1.00 15.08 186 THR A N 1
ATOM 1345 C CA . THR A 1 186 ? 5.953 4.847 24.900 1.00 15.19 186 THR A CA 1
ATOM 1346 C C . THR A 1 186 ? 6.291 3.584 25.679 1.00 15.65 186 THR A C 1
ATOM 1347 O O . THR A 1 186 ? 5.795 3.358 26.787 1.00 16.10 186 THR A O 1
ATOM 1351 N N . ASN A 1 187 ? 7.153 2.760 25.097 1.00 14.69 187 ASN A N 1
ATOM 1352 C CA . ASN A 1 187 ? 7.576 1.536 25.757 1.00 15.21 187 ASN A CA 1
ATOM 1353 C C . ASN A 1 187 ? 8.687 1.883 26.760 1.00 13.95 187 ASN A C 1
ATOM 1354 O O . ASN A 1 187 ? 9.096 1.042 27.566 1.00 12.42 187 ASN A O 1
ATOM 1359 N N . LEU A 1 188 ? 9.162 3.127 26.714 1.00 10.88 188 LEU A N 1
ATOM 1360 C CA . LEU A 1 188 ? 10.206 3.584 27.627 1.00 10.71 188 LEU A CA 1
ATOM 1361 C C . LEU A 1 188 ? 9.602 4.261 28.855 1.00 11.22 188 LEU A C 1
ATOM 1362 O O . LEU A 1 188 ? 10.315 4.662 29.778 1.00 9.18 188 LEU A O 1
ATOM 1375 N N . LEU A 1 190 ? 8.202 5.023 32.303 1.00 11.44 190 LEU A N 1
ATOM 1376 C CA . LEU A 1 190 ? 8.433 4.461 33.640 1.00 12.90 190 LEU A CA 1
ATOM 1377 C C . LEU A 1 190 ? 7.138 4.063 34.344 1.00 13.71 190 LEU A C 1
ATOM 1378 O O . LEU A 1 190 ? 7.064 3.009 34.975 1.00 13.31 190 LEU A O 1
ATOM 1383 N N . HIS A 1 191 ? 6.131 4.927 34.263 1.00 14.75 191 HIS A N 1
ATOM 1384 C CA . HIS A 1 191 ? 4.826 4.633 34.833 1.00 14.98 191 HIS A CA 1
ATOM 1385 C C . HIS A 1 191 ? 3.883 4.487 33.649 1.00 14.12 191 HIS A C 1
ATOM 1386 O O . HIS A 1 191 ? 3.681 5.426 32.888 1.00 15.20 191 HIS A O 1
ATOM 1393 N N . PRO A 1 192 ? 3.301 3.296 33.472 1.00 15.46 192 PRO A N 1
ATOM 1394 C CA . PRO A 1 192 ? 2.378 3.029 32.361 1.00 14.25 192 PRO A CA 1
ATOM 1395 C C . PRO A 1 192 ? 1.021 3.746 32.403 1.00 13.82 192 PRO A C 1
ATOM 1396 O O . PRO A 1 192 ? 0.525 4.125 33.470 1.00 9.59 192 PRO A O 1
ATOM 1400 N N . LEU A 1 193 ? 0.437 3.910 31.215 1.00 13.62 193 LEU A N 1
ATOM 1401 C CA . LEU A 1 193 ? -0.858 4.564 31.017 1.00 13.32 193 LEU A CA 1
ATOM 1402 C C . LEU A 1 193 ? -1.945 4.157 32.003 1.00 12.96 193 LEU A C 1
ATOM 1403 O O . LEU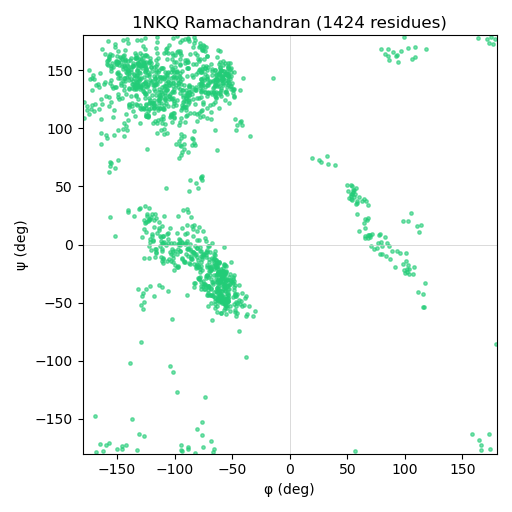 A 1 193 ? -2.637 5.014 32.552 1.00 10.25 193 LEU A O 1
ATOM 1408 N N . HIS A 1 194 ? -2.110 2.856 32.223 1.00 14.48 194 HIS A N 1
ATOM 1409 C CA . HIS A 1 194 ? -3.144 2.397 33.143 1.00 16.10 194 HIS A CA 1
ATOM 1410 C C . HIS A 1 194 ? -2.838 2.762 34.587 1.00 16.09 194 HIS A C 1
ATOM 1411 O O . HIS A 1 194 ? -3.753 2.968 35.384 1.00 17.05 194 HIS A O 1
ATOM 1418 N N . LYS A 1 195 ? -1.559 2.846 34.933 1.00 15.31 195 LYS A N 1
ATOM 1419 C CA . LYS A 1 195 ? -1.195 3.213 36.296 1.00 16.80 195 LYS A CA 1
ATOM 1420 C C . LYS A 1 195 ? -1.365 4.713 36.496 1.00 14.39 195 LYS A C 1
ATOM 1421 O O . LYS A 1 195 ? -1.783 5.151 37.561 1.00 13.16 195 LYS A O 1
ATOM 1427 N N . ILE A 1 196 ? -1.030 5.499 35.476 1.00 13.82 196 ILE A N 1
ATOM 1428 C CA . ILE A 1 196 ? -1.181 6.952 35.554 1.00 13.68 196 ILE A CA 1
ATOM 1429 C C . ILE A 1 196 ? -2.643 7.270 35.875 1.00 14.63 196 ILE A C 1
ATOM 1430 O O . ILE A 1 196 ? -2.953 7.942 36.862 1.00 13.08 196 ILE A O 1
ATOM 1435 N N . LEU A 1 197 ? -3.536 6.774 35.025 1.00 13.10 197 LEU A N 1
ATOM 1436 C CA . LEU A 1 197 ? -4.961 7.000 35.192 1.00 13.70 197 LEU A CA 1
ATOM 1437 C C . LEU A 1 197 ? -5.437 6.564 36.561 1.00 12.77 197 LEU A C 1
ATOM 1438 O O . LEU A 1 197 ? -6.120 7.312 37.259 1.00 12.02 197 LEU A O 1
ATOM 1443 N N . GLN A 1 198 ? -5.071 5.349 36.944 1.00 11.12 198 GLN A N 1
ATOM 1444 C CA . GLN A 1 198 ? -5.491 4.806 38.229 1.00 13.66 198 GLN A CA 1
ATOM 1445 C C . GLN A 1 198 ? -5.006 5.653 39.398 1.00 12.66 198 GLN A C 1
ATOM 1446 O O . GLN A 1 198 ? -5.812 6.163 40.173 1.00 10.78 198 GLN A O 1
ATOM 1452 N N . HIS A 1 199 ? -3.695 5.822 39.508 1.00 13.35 199 HIS A N 1
ATOM 1453 C CA . HIS A 1 199 ? -3.118 6.601 40.595 1.00 16.05 199 HIS A CA 1
ATOM 1454 C C . HIS A 1 199 ? -3.714 8.011 40.702 1.00 15.57 199 HIS A C 1
ATOM 1455 O O . HIS A 1 199 ? -4.106 8.441 41.789 1.00 14.45 199 HIS A O 1
ATOM 1462 N N . ILE A 1 200 ? -3.796 8.729 39.586 1.00 14.96 200 ILE A N 1
ATOM 1463 C CA . ILE A 1 200 ? -4.347 10.083 39.604 1.00 13.90 200 ILE A CA 1
ATOM 1464 C C . ILE A 1 200 ? -5.756 10.140 40.208 1.00 13.30 200 ILE A C 1
ATOM 1465 O O . ILE A 1 200 ? -6.047 10.992 41.052 1.00 9.93 200 ILE A O 1
ATOM 1470 N N . SER A 1 201 ? -6.619 9.223 39.780 1.00 12.53 201 SER A N 1
ATOM 1471 C CA . SER A 1 201 ? -8.001 9.180 40.251 1.00 11.92 201 SER A CA 1
ATOM 1472 C C . SER A 1 201 ? -8.158 9.096 41.764 1.00 10.68 201 SER A C 1
ATOM 1473 O O . SER A 1 201 ? -9.230 9.389 42.280 1.00 6.36 201 SER A O 1
ATOM 1476 N N . THR A 1 202 ? -7.106 8.699 42.474 1.00 9.43 202 THR A N 1
ATOM 1477 C CA . THR A 1 202 ? -7.201 8.567 43.925 1.00 10.63 202 THR A CA 1
ATOM 1478 C C . THR A 1 202 ? -6.956 9.861 44.701 1.00 10.54 202 THR A C 1
ATOM 1479 O O . THR A 1 202 ? -7.072 9.885 45.928 1.00 9.29 202 THR A O 1
ATOM 1491 N N . ILE A 1 204 ? -7.119 13.318 42.548 1.00 11.22 204 ILE A N 1
ATOM 1492 C CA . ILE A 1 204 ? -7.853 14.267 41.720 1.00 13.56 204 ILE A CA 1
ATOM 1493 C C . ILE A 1 204 ? -8.694 13.453 40.745 1.00 13.45 204 ILE A C 1
ATOM 1494 O O . ILE A 1 204 ? -8.178 12.918 39.768 1.00 15.21 204 ILE A O 1
ATOM 1499 N N . SER A 1 205 ? -9.988 13.349 41.015 1.00 12.39 205 SER A N 1
ATOM 1500 C CA . SER A 1 205 ? -10.870 12.574 40.160 1.00 13.53 205 SER A CA 1
ATOM 1501 C C . SER A 1 205 ? -10.879 13.108 38.733 1.00 14.14 205 SER A C 1
ATOM 1502 O O . SER A 1 205 ? -10.682 14.301 38.498 1.00 14.14 205 SER A O 1
ATOM 1505 N N . LEU A 1 206 ? -11.102 12.212 37.780 1.00 13.91 206 LEU A N 1
ATOM 1506 C CA . LEU A 1 206 ? -11.131 12.587 36.377 1.00 13.53 206 LEU A CA 1
ATOM 1507 C C . LEU A 1 206 ? -12.550 12.479 35.845 1.00 13.78 206 LEU A C 1
ATOM 1508 O O . LEU A 1 206 ? -13.344 11.684 36.342 1.00 11.87 206 LEU A O 1
ATOM 1513 N N . GLU A 1 207 ? -12.861 13.285 34.837 1.00 14.26 207 GLU A N 1
ATOM 1514 C CA . GLU A 1 207 ? -14.175 13.261 34.210 1.00 16.05 207 GLU A CA 1
ATOM 1515 C C . GLU A 1 207 ? -14.000 13.328 32.701 1.00 15.37 207 GLU A C 1
ATOM 1516 O O . GLU A 1 207 ? -12.993 13.832 32.210 1.00 13.51 207 GLU A O 1
ATOM 1522 N N . PRO A 1 208 ? -14.979 12.809 31.942 1.00 14.45 208 PRO A N 1
ATOM 1523 C CA . PRO A 1 208 ? -14.883 12.829 30.479 1.00 13.23 208 PRO A CA 1
ATOM 1524 C C . PRO A 1 208 ? -14.375 14.178 29.980 1.00 11.97 208 PRO A C 1
ATOM 1525 O O . PRO A 1 208 ? -14.838 15.224 30.432 1.00 9.90 208 PRO A O 1
ATOM 1529 N N . GLY A 1 209 ? -13.408 14.150 29.069 1.00 9.31 209 GLY A N 1
ATOM 1530 C CA . GLY A 1 209 ? -12.871 15.387 28.541 1.00 12.29 209 GLY A CA 1
ATOM 1531 C C . GLY A 1 209 ? -11.524 15.790 29.115 1.00 12.75 209 GLY A C 1
ATOM 1532 O O . GLY A 1 209 ? -10.836 16.630 28.537 1.00 13.15 209 GLY A O 1
ATOM 1533 N N . ASP A 1 210 ? -11.146 15.220 30.256 1.00 13.53 210 ASP A N 1
ATOM 1534 C CA . ASP A 1 210 ? -9.857 15.548 30.848 1.00 11.76 210 ASP A CA 1
ATOM 1535 C C . ASP A 1 210 ? -8.722 15.104 29.941 1.00 10.76 210 ASP A C 1
ATOM 1536 O O . ASP A 1 210 ? -8.783 14.046 29.312 1.00 9.15 210 ASP A O 1
ATOM 1541 N N . ILE A 1 211 ? -7.684 15.930 29.891 1.00 10.34 211 ILE A N 1
ATOM 1542 C CA . ILE A 1 211 ? -6.505 15.669 29.085 1.00 11.29 211 ILE A CA 1
ATOM 1543 C C . ILE A 1 211 ? -5.348 15.322 30.023 1.00 10.71 211 ILE A C 1
ATOM 1544 O O . ILE A 1 211 ? -5.047 16.074 30.948 1.00 9.65 211 ILE A O 1
ATOM 1549 N N . ILE A 1 212 ? -4.716 14.175 29.808 1.00 10.14 212 ILE A N 1
ATOM 1550 C CA . ILE A 1 212 ? -3.591 13.788 30.646 1.00 10.31 212 ILE A CA 1
ATOM 1551 C C . ILE A 1 212 ? -2.311 13.715 29.812 1.00 10.06 212 ILE A C 1
ATOM 1552 O O . ILE A 1 212 ? -2.240 12.953 28.844 1.00 7.22 212 ILE A O 1
ATOM 1557 N N . LEU A 1 213 ? -1.319 14.532 30.166 1.00 8.74 213 LEU A N 1
ATOM 1558 C CA . LEU A 1 213 ? -0.033 14.511 29.466 1.00 10.63 213 LEU A CA 1
ATOM 1559 C C . LEU A 1 213 ? 0.761 13.411 30.174 1.00 9.42 213 LEU A C 1
ATOM 1560 O O . LEU A 1 213 ? 0.807 13.370 31.404 1.00 9.73 213 LEU A O 1
ATOM 1565 N N . THR A 1 214 ? 1.380 12.517 29.411 1.00 7.61 214 THR A N 1
ATOM 1566 C CA . THR A 1 214 ? 2.061 11.381 30.024 1.00 9.12 214 THR A CA 1
ATOM 1567 C C . THR A 1 214 ? 3.580 11.355 30.139 1.00 8.92 214 THR A C 1
ATOM 1568 O O . THR A 1 214 ? 4.160 10.303 30.407 1.00 9.42 214 THR A O 1
ATOM 1572 N N . GLY A 1 215 ? 4.226 12.498 29.945 1.00 10.09 215 GLY A N 1
ATOM 1573 C CA . GLY A 1 215 ? 5.666 12.539 30.073 1.00 11.59 215 GLY A CA 1
ATOM 1574 C C . GLY A 1 215 ? 6.386 12.697 28.757 1.00 12.14 215 GLY A C 1
ATOM 1575 O O . GLY A 1 215 ? 5.828 12.433 27.704 1.00 13.90 215 GLY A O 1
ATOM 1576 N N . THR A 1 216 ? 7.644 13.113 28.826 1.00 14.36 216 THR A N 1
ATOM 1577 C CA . THR A 1 216 ? 8.439 13.322 27.630 1.00 16.94 216 THR A CA 1
ATOM 1578 C C . THR A 1 216 ? 9.747 12.517 27.663 1.00 18.82 216 THR A C 1
ATOM 1579 O O . THR A 1 216 ? 10.284 12.235 28.733 1.00 18.50 216 THR A O 1
ATOM 1583 N N . PRO A 1 217 ? 10.258 12.114 26.487 1.00 19.73 217 PRO A N 1
ATOM 1584 C CA . PRO A 1 217 ? 11.508 11.349 26.414 1.00 20.30 217 PRO A CA 1
ATOM 1585 C C . PRO A 1 217 ? 12.683 12.302 26.568 1.00 20.19 217 PRO A C 1
ATOM 1586 O O . PRO A 1 217 ? 12.511 13.519 26.517 1.00 18.61 217 PRO A O 1
ATOM 1590 N N . ALA A 1 218 ? 13.878 11.748 26.738 1.00 21.27 218 ALA A N 1
ATOM 1591 C CA . ALA A 1 218 ? 15.070 12.568 26.890 1.00 22.64 218 ALA A CA 1
ATOM 1592 C C . ALA A 1 218 ? 15.292 13.400 25.631 1.00 22.55 218 ALA A C 1
ATOM 1593 O O . ALA A 1 218 ? 14.655 13.167 24.602 1.00 23.36 218 ALA A O 1
ATOM 1595 N N . GLY A 1 219 ? 16.185 14.382 25.725 1.00 23.93 219 GLY A N 1
ATOM 1596 C CA . GLY A 1 219 ? 16.484 15.225 24.580 1.00 25.71 219 GLY A CA 1
ATOM 1597 C C . GLY A 1 219 ? 15.851 16.605 24.579 1.00 25.84 219 GLY A C 1
ATOM 1598 O O . GLY A 1 219 ? 15.734 17.226 23.520 1.00 26.13 219 GLY A O 1
ATOM 1599 N N . VAL A 1 220 ? 15.443 17.088 25.752 1.00 25.39 220 VAL A N 1
ATOM 1600 C CA . VAL A 1 220 ? 14.825 18.409 25.862 1.00 24.88 220 VAL A CA 1
ATOM 1601 C C . VAL A 1 220 ? 15.757 19.482 25.288 1.00 25.02 220 VAL A C 1
ATOM 1602 O O . VAL A 1 220 ? 16.982 19.364 25.373 1.00 25.21 220 VAL A O 1
ATOM 1606 N N . GLY A 1 221 ? 15.168 20.518 24.692 1.00 24.20 221 GLY A N 1
ATOM 1607 C CA . GLY A 1 221 ? 15.956 21.595 24.113 1.00 22.59 221 GLY A CA 1
ATOM 1608 C C . GLY A 1 221 ? 15.271 22.943 24.241 1.00 22.30 221 GLY A C 1
ATOM 1609 O O . GLY A 1 221 ? 14.198 23.038 24.836 1.00 21.67 221 GLY A O 1
ATOM 1610 N N . GLU A 1 222 ? 15.877 23.983 23.670 1.00 21.68 222 GLU A N 1
ATOM 1611 C CA . GLU A 1 222 ? 15.319 25.329 23.752 1.00 22.69 222 GLU A CA 1
ATOM 1612 C C . GLU A 1 222 ? 14.614 25.837 22.491 1.00 21.61 222 GLU A C 1
ATOM 1613 O O . GLU A 1 222 ? 14.911 25.411 21.379 1.00 20.44 222 GLU A O 1
ATOM 1619 N N . LEU A 1 223 ? 13.671 26.754 22.695 1.00 20.91 223 LEU A N 1
ATOM 1620 C CA . LEU A 1 223 ? 12.913 27.375 21.617 1.00 20.86 223 LEU A CA 1
ATOM 1621 C C . LEU A 1 223 ? 13.038 28.886 21.777 1.00 21.74 223 LEU A C 1
ATOM 1622 O O . LEU A 1 223 ? 12.848 29.413 22.872 1.00 21.00 223 LEU A O 1
ATOM 1627 N N . LYS A 1 224 ? 13.368 29.580 20.693 1.00 21.75 224 LYS A N 1
ATOM 1628 C CA . LYS A 1 224 ? 13.488 31.035 20.729 1.00 21.73 224 LYS A CA 1
ATOM 1629 C C . LYS A 1 224 ? 12.662 31.602 19.600 1.00 20.76 224 LYS A C 1
ATOM 1630 O O . LYS A 1 224 ? 12.345 30.895 18.644 1.00 19.18 224 LYS A O 1
ATOM 1636 N N . PRO A 1 225 ? 12.286 32.886 19.699 1.00 20.87 225 PRO A N 1
ATOM 1637 C CA . PRO A 1 225 ? 11.490 33.489 18.628 1.00 20.66 225 PRO A CA 1
ATOM 1638 C C . PRO A 1 225 ? 12.139 33.239 17.266 1.00 20.25 225 PRO A C 1
ATOM 1639 O O . PRO A 1 225 ? 13.359 33.344 17.118 1.00 17.47 225 PRO A O 1
ATOM 1643 N N . GLY A 1 226 ? 11.317 32.886 16.284 1.00 20.84 226 GLY A N 1
ATOM 1644 C CA . GLY A 1 226 ? 11.827 32.618 14.953 1.00 20.94 226 GLY A CA 1
ATOM 1645 C C . GLY A 1 226 ? 12.086 31.142 14.703 1.00 21.76 226 GLY A C 1
ATOM 1646 O O . GLY A 1 226 ? 12.394 30.746 13.579 1.00 22.02 226 GLY A O 1
ATOM 1647 N N . ASP A 1 227 ? 11.965 30.318 15.740 1.00 21.26 227 ASP A N 1
ATOM 1648 C CA . ASP A 1 227 ? 12.201 28.890 15.578 1.00 19.33 227 ASP A CA 1
ATOM 1649 C C . ASP A 1 227 ? 11.025 28.169 14.954 1.00 17.93 227 ASP A C 1
ATOM 1650 O O . ASP A 1 227 ? 9.875 28.579 15.120 1.00 17.68 227 ASP A O 1
ATOM 1655 N N . ARG A 1 228 ? 11.327 27.094 14.231 1.00 16.26 228 ARG A N 1
ATOM 1656 C CA . ARG A 1 228 ? 10.307 26.283 13.587 1.00 15.07 228 ARG A CA 1
ATOM 1657 C C . ARG A 1 228 ? 10.308 24.924 14.271 1.00 13.56 228 ARG A C 1
ATOM 1658 O O . ARG A 1 228 ? 11.323 24.227 14.315 1.00 10.36 228 ARG A O 1
ATOM 1660 N N . VAL A 1 229 ? 9.154 24.558 14.814 1.00 14.48 229 VAL A N 1
ATOM 1661 C CA . VAL A 1 229 ? 9.000 23.305 15.528 1.00 15.95 229 VAL A CA 1
ATOM 1662 C C . VAL A 1 229 ? 8.162 22.291 14.759 1.00 16.29 229 VAL A C 1
ATOM 1663 O O . VAL A 1 229 ? 7.049 22.592 14.322 1.00 16.35 229 VAL A O 1
ATOM 1667 N N . HIS A 1 230 ? 8.704 21.086 14.609 1.00 16.75 230 HIS A N 1
ATOM 1668 C CA . HIS A 1 230 ? 8.032 20.004 13.893 1.00 18.51 230 HIS A CA 1
ATOM 1669 C C . HIS A 1 230 ? 7.942 18.790 14.812 1.00 17.69 230 HIS A C 1
ATOM 1670 O O . HIS A 1 230 ? 8.957 18.269 15.263 1.00 18.25 230 HIS A O 1
ATOM 1677 N N . CYS A 1 231 ? 6.730 18.337 15.097 1.00 16.61 231 CYS A N 1
ATOM 1678 C CA . CYS A 1 231 ? 6.570 17.196 15.990 1.00 18.02 231 CYS A CA 1
ATOM 1679 C C . CYS A 1 231 ? 5.661 16.142 15.372 1.00 17.15 231 CYS A C 1
ATOM 1680 O O . CYS A 1 231 ? 4.858 16.440 14.487 1.00 14.70 231 CYS A O 1
ATOM 1683 N N . GLU A 1 232 ? 5.784 14.908 15.839 1.00 17.80 232 GLU A N 1
ATOM 1684 C CA . GLU A 1 232 ? 4.934 13.857 15.318 1.00 19.08 232 GLU A CA 1
ATOM 1685 C C . GLU A 1 232 ? 4.779 12.677 16.252 1.00 17.40 232 GLU A C 1
ATOM 1686 O O . GLU A 1 232 ? 5.583 12.462 17.161 1.00 16.08 232 GLU A O 1
ATOM 1692 N N . LEU A 1 233 ? 3.708 11.930 16.019 1.00 16.47 233 LEU A N 1
ATOM 1693 C CA . LEU A 1 233 ? 3.372 10.752 16.803 1.00 16.08 233 LEU A CA 1
ATOM 1694 C C . LEU A 1 233 ? 3.202 9.596 15.824 1.00 15.81 233 LEU A C 1
ATOM 1695 O O . LEU A 1 233 ? 2.495 9.722 14.822 1.00 14.44 233 LEU A O 1
ATOM 1700 N N . LEU A 1 234 ? 3.853 8.476 16.109 1.00 16.64 234 LEU A N 1
ATOM 1701 C CA . LEU A 1 234 ? 3.744 7.303 15.254 1.00 17.52 234 LEU A CA 1
ATOM 1702 C C . LEU A 1 234 ? 3.024 6.196 16.017 1.00 17.18 234 LEU A C 1
ATOM 1703 O O . LEU A 1 234 ? 3.093 6.128 17.247 1.00 15.21 234 LEU A O 1
ATOM 1708 N N . GLN A 1 235 ? 2.320 5.349 15.273 1.00 17.00 235 GLN A N 1
ATOM 1709 C CA . GLN A 1 235 ? 1.596 4.207 15.828 1.00 17.36 235 GLN A CA 1
ATOM 1710 C C . GLN A 1 235 ? 2.164 3.010 15.074 1.00 18.32 235 GLN A C 1
ATOM 1711 O O . GLN A 1 235 ? 2.009 2.917 13.859 1.00 16.30 235 GLN A O 1
ATOM 1717 N N . ASN A 1 236 ? 2.840 2.111 15.784 1.00 19.78 236 ASN A N 1
ATOM 1718 C CA . ASN A 1 236 ? 3.438 0.942 15.145 1.00 22.19 236 ASN A CA 1
ATOM 1719 C C . ASN A 1 236 ? 4.405 1.459 14.077 1.00 22.31 236 ASN A C 1
ATOM 1720 O O . ASN A 1 236 ? 4.522 0.907 12.979 1.00 21.08 236 ASN A O 1
ATOM 1725 N N . ASN A 1 237 ? 5.076 2.553 14.414 1.00 21.20 237 ASN A N 1
ATOM 1726 C CA . ASN A 1 237 ? 6.055 3.173 13.536 1.00 23.46 237 ASN A CA 1
ATOM 1727 C C . ASN A 1 237 ? 5.487 3.816 12.277 1.00 22.97 237 ASN A C 1
ATOM 1728 O O . ASN A 1 237 ? 6.195 3.989 11.287 1.00 22.70 237 ASN A O 1
ATOM 1733 N N . ASP A 1 238 ? 4.205 4.165 12.321 1.00 22.42 238 ASP A N 1
ATOM 1734 C CA . ASP A 1 238 ? 3.548 4.836 11.203 1.00 22.34 238 ASP A CA 1
ATOM 1735 C C . ASP A 1 238 ? 3.091 6.198 11.704 1.00 21.92 238 ASP A C 1
ATOM 1736 O O . ASP A 1 238 ? 2.501 6.303 12.779 1.00 21.16 238 ASP A O 1
ATOM 1741 N N . ASN A 1 239 ? 3.356 7.238 10.928 1.00 21.16 239 ASN A N 1
ATOM 1742 C CA . ASN A 1 239 ? 2.959 8.579 11.323 1.00 21.58 239 ASN A CA 1
ATOM 1743 C C . ASN A 1 239 ? 1.443 8.749 11.279 1.00 19.63 239 ASN A C 1
ATOM 1744 O O . ASN A 1 239 ? 0.828 8.580 10.234 1.00 16.98 239 ASN A O 1
ATOM 1749 N N . ILE A 1 240 ? 0.844 9.066 12.424 1.00 17.89 240 ILE A N 1
ATOM 1750 C CA . ILE A 1 240 ? -0.596 9.270 12.492 1.00 18.24 240 ILE A CA 1
ATOM 1751 C C . ILE A 1 240 ? -0.929 10.734 12.751 1.00 18.79 240 ILE A C 1
ATOM 1752 O O . ILE A 1 240 ? -2.070 11.155 12.602 1.00 19.13 240 ILE A O 1
ATOM 1757 N N . VAL A 1 241 ? 0.073 11.501 13.160 1.00 18.70 241 VAL A N 1
ATOM 1758 C CA . VAL A 1 241 ? -0.100 12.928 13.376 1.00 19.32 241 VAL A CA 1
ATOM 1759 C C . VAL A 1 241 ? 1.225 13.638 13.140 1.00 20.26 241 VAL A C 1
ATOM 1760 O O . VAL A 1 241 ? 2.288 13.186 13.575 1.00 18.19 241 VAL A O 1
ATOM 1764 N N . ASP A 1 242 ? 1.143 14.747 12.419 1.00 19.65 242 ASP A N 1
ATOM 1765 C CA . ASP A 1 242 ? 2.305 15.543 12.072 1.00 22.76 242 ASP A CA 1
ATOM 1766 C C . ASP A 1 242 ? 1.895 17.015 12.171 1.00 22.24 242 ASP A C 1
ATOM 1767 O O . ASP A 1 242 ? 1.053 17.481 11.404 1.00 23.33 242 ASP A O 1
ATOM 1780 N N . ASN A 1 244 ? 3.206 21.296 13.000 1.00 18.30 244 ASN A N 1
ATOM 1781 C CA . ASN A 1 244 ? 4.286 22.280 12.976 1.00 17.82 244 ASN A CA 1
ATOM 1782 C C . ASN A 1 244 ? 3.861 23.569 13.683 1.00 17.44 244 ASN A C 1
ATOM 1783 O O . ASN A 1 244 ? 2.693 23.955 13.626 1.00 15.85 244 ASN A O 1
ATOM 1788 N N . PHE A 1 245 ? 4.809 24.232 14.344 1.00 16.65 245 PHE A N 1
ATOM 1789 C CA . PHE A 1 245 ? 4.530 25.493 15.031 1.00 17.38 245 PHE A CA 1
ATOM 1790 C C . PHE A 1 245 ? 5.634 26.537 14.815 1.00 17.44 245 PHE A C 1
ATOM 1791 O O . PHE A 1 245 ? 6.797 26.198 14.580 1.00 17.05 245 PHE A O 1
ATOM 1799 N N . GLU A 1 246 ? 5.255 27.808 14.897 1.00 17.93 246 GLU A N 1
ATOM 1800 C CA . GLU A 1 246 ? 6.191 28.916 14.733 1.00 19.08 246 GLU A CA 1
ATOM 1801 C C . 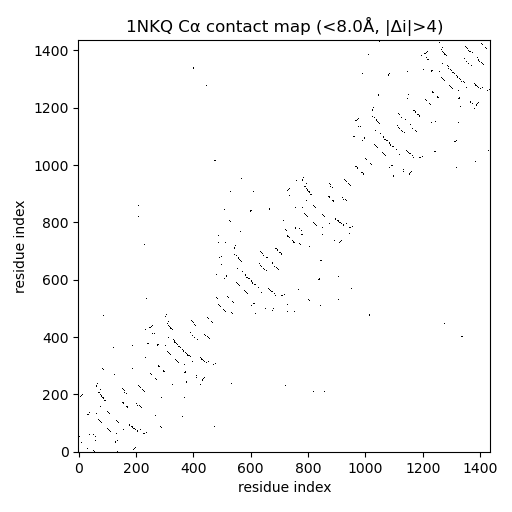GLU A 1 246 ? 6.334 29.647 16.065 1.00 18.81 246 GLU A C 1
ATOM 1802 O O . GLU A 1 246 ? 5.351 29.826 16.783 1.00 16.06 246 GLU A O 1
ATOM 1808 N N . CYS A 1 247 ? 7.555 30.066 16.387 1.00 18.68 247 CYS A N 1
ATOM 1809 C CA . CYS A 1 247 ? 7.813 30.770 17.635 1.00 19.63 247 CYS A CA 1
ATOM 1810 C C . CYS A 1 247 ? 7.932 32.274 17.431 1.00 19.98 247 CYS A C 1
ATOM 1811 O O . CYS A 1 247 ? 8.540 32.740 16.468 1.00 18.71 247 CYS A O 1
ATOM 1814 N N . GLU A 1 248 ? 7.346 33.031 18.351 1.00 21.17 248 GLU A N 1
ATOM 1815 C CA . GLU A 1 248 ? 7.379 34.482 18.280 1.00 22.17 248 GLU A CA 1
ATOM 1816 C C . GLU A 1 248 ? 7.564 35.105 19.646 1.00 20.98 248 GLU A C 1
ATOM 1817 O O . GLU A 1 248 ? 7.556 34.416 20.664 1.00 21.11 248 GLU A O 1
ATOM 1823 N N . ASN A 1 249 ? 7.737 36.420 19.652 1.00 21.04 249 ASN A N 1
ATOM 1824 C CA . ASN A 1 249 ? 7.915 37.186 20.878 1.00 19.60 249 ASN A CA 1
ATOM 1825 C C . ASN A 1 249 ? 6.546 37.471 21.485 1.00 17.03 249 ASN A C 1
ATOM 1826 O O . ASN A 1 249 ? 5.631 37.890 20.781 1.00 14.12 249 ASN A O 1
ATOM 1831 N N . ARG A 1 250 ? 6.400 37.243 22.787 1.00 17.13 250 ARG A N 1
ATOM 1832 C CA . ARG A 1 250 ? 5.126 37.512 23.447 1.00 19.07 250 ARG A CA 1
ATOM 1833 C C . ARG A 1 250 ? 4.918 39.029 23.423 1.00 21.18 250 ARG A C 1
ATOM 1834 O O . ARG A 1 250 ? 5.807 39.795 23.798 1.00 18.40 250 ARG A O 1
ATOM 1842 N N . PRO A 1 251 ? 3.739 39.477 22.962 1.00 23.24 251 PRO A N 1
ATOM 1843 C CA . PRO A 1 251 ? 3.398 40.899 22.870 1.00 26.38 251 PRO A CA 1
ATOM 1844 C C . PRO A 1 251 ? 2.640 41.470 24.062 1.00 28.28 251 PRO A C 1
ATOM 1845 O O . PRO A 1 251 ? 1.422 41.676 23.984 1.00 33.21 251 PRO A O 1
ATOM 1849 N N . GLY A 1 252 ? 3.347 41.736 25.155 1.00 27.00 252 GLY A N 1
ATOM 1850 C CA . GLY A 1 252 ? 2.694 42.298 26.323 1.00 22.77 252 GLY A CA 1
ATOM 1851 C C . GLY A 1 252 ? 3.700 42.964 27.239 1.00 21.13 252 GLY A C 1
ATOM 1852 O O . GLY A 1 252 ? 4.865 43.097 26.878 1.00 18.88 252 GLY A O 1
ATOM 1853 N N . PRO A 1 253 ? 3.282 43.397 28.438 1.00 20.63 253 PRO A N 1
ATOM 1854 C CA . PRO A 1 253 ? 4.208 44.049 29.370 1.00 20.51 253 PRO A CA 1
ATOM 1855 C C . PRO A 1 253 ? 5.098 43.105 30.183 1.00 20.44 253 PRO A C 1
ATOM 1856 O O . PRO A 1 253 ? 6.045 43.542 30.841 1.00 21.79 253 PRO A O 1
ATOM 1860 N N . TYR A 1 254 ? 4.805 41.813 30.139 1.00 19.38 254 TYR A N 1
ATOM 1861 C CA . TYR A 1 254 ? 5.590 40.842 30.895 1.00 19.07 254 TYR A CA 1
ATOM 1862 C C . TYR A 1 254 ? 7.057 40.778 30.481 1.00 18.71 254 TYR A C 1
ATOM 1863 O O . TYR A 1 254 ? 7.400 40.953 29.312 1.00 18.90 254 TYR A O 1
ATOM 1872 N N . GLU A 1 255 ? 7.912 40.508 31.458 1.00 17.69 255 GLU A N 1
ATOM 1873 C CA . GLU A 1 255 ? 9.343 40.367 31.237 1.00 17.87 255 GLU A CA 1
ATOM 1874 C C . GLU A 1 255 ? 9.983 39.682 32.425 1.00 18.94 255 GLU A C 1
ATOM 1875 O O . GLU A 1 255 ? 9.831 40.130 33.560 1.00 18.83 255 GLU A O 1
ATOM 1881 N N . PHE A 1 256 ? 10.701 38.598 32.173 1.00 18.96 256 PHE A N 1
ATOM 1882 C CA . PHE A 1 256 ? 11.368 37.916 33.261 1.00 20.64 256 PHE A CA 1
ATOM 1883 C C . PHE A 1 256 ? 12.800 38.392 33.416 1.00 20.45 256 PHE A C 1
ATOM 1884 O O . PHE A 1 256 ? 13.541 38.509 32.438 1.00 19.79 256 PHE A O 1
ATOM 1892 N N . ARG A 1 257 ? 13.172 38.680 34.655 1.00 22.60 257 ARG A N 1
ATOM 1893 C CA . ARG A 1 257 ? 14.534 39.054 34.987 1.00 24.20 257 ARG A CA 1
ATOM 1894 C C . ARG A 1 257 ? 14.702 38.363 36.312 1.00 26.29 257 ARG A C 1
ATOM 1895 O O . ARG A 1 257 ? 13.837 38.464 37.185 1.00 27.06 257 ARG A O 1
ATOM 1903 N N . GLU A 1 258 ? 15.791 37.614 36.433 1.00 27.57 258 GLU A N 1
ATOM 1904 C CA . GLU A 1 258 ? 16.090 36.861 37.649 1.00 29.86 258 GLU A CA 1
ATOM 1905 C C . GLU A 1 258 ? 16.179 37.713 38.920 1.00 29.90 258 GLU A C 1
ATOM 1906 O O . GLU A 1 258 ? 15.526 38.781 39.003 1.00 33.10 258 GLU A O 1
ATOM 1912 N N . SER B 1 2 ? -27.654 30.728 43.682 1.00 22.68 302 SER B N 1
ATOM 1913 C CA . SER B 1 2 ? -27.159 30.432 42.307 1.00 24.79 302 SER B CA 1
ATOM 1914 C C . SER B 1 2 ? -25.705 29.950 42.292 1.00 23.43 302 SER B C 1
ATOM 1915 O O . SER B 1 2 ? -24.802 30.645 42.769 1.00 22.02 302 SER B O 1
ATOM 1918 N N . TYR B 1 3 ? -25.495 28.757 41.736 1.00 21.99 303 TYR B N 1
ATOM 1919 C CA . TYR B 1 3 ? -24.168 28.147 41.627 1.00 20.52 303 TYR B CA 1
ATOM 1920 C C . TYR B 1 3 ? -23.813 27.866 40.168 1.00 20.98 303 TYR B C 1
ATOM 1921 O O . TYR B 1 3 ? -22.769 27.282 39.869 1.00 18.90 303 TYR B O 1
ATOM 1930 N N . ASN B 1 4 ? -24.692 28.290 39.266 1.00 21.32 304 ASN B N 1
ATOM 1931 C CA . ASN B 1 4 ? -24.508 28.084 37.838 1.00 21.85 304 ASN B CA 1
ATOM 1932 C C . ASN B 1 4 ? -23.167 28.532 37.279 1.00 19.28 304 ASN B C 1
ATOM 1933 O O . ASN B 1 4 ? -22.650 27.920 36.346 1.00 19.87 304 ASN B O 1
ATOM 1938 N N . TYR B 1 5 ? -22.613 29.597 37.844 1.00 17.45 305 TYR B N 1
ATOM 1939 C CA . TYR B 1 5 ? -21.337 30.134 37.393 1.00 17.07 305 TYR B CA 1
ATOM 1940 C C . TYR B 1 5 ? -20.227 29.099 37.476 1.00 16.68 305 TYR B C 1
ATOM 1941 O O . TYR B 1 5 ? -19.253 29.166 36.731 1.00 15.64 305 TYR B O 1
ATOM 1950 N N . LEU B 1 6 ? -20.375 28.146 38.391 1.00 16.77 306 LEU B N 1
ATOM 1951 C CA . LEU B 1 6 ? -19.373 27.100 38.571 1.00 16.90 306 LEU B CA 1
ATOM 1952 C C . LEU B 1 6 ? -19.165 26.271 37.301 1.00 18.92 306 LEU B C 1
ATOM 1953 O O . LEU B 1 6 ? -18.072 25.749 37.059 1.00 18.62 306 LEU B O 1
ATOM 1958 N N . LYS B 1 7 ? -20.214 26.154 36.492 1.00 19.73 307 LYS B N 1
ATOM 1959 C CA . LYS B 1 7 ? -20.146 25.386 35.257 1.00 20.04 307 LYS B CA 1
ATOM 1960 C C . LYS B 1 7 ? -19.332 26.107 34.195 1.00 19.85 307 LYS B C 1
ATOM 1961 O O . LYS B 1 7 ? -18.725 25.472 33.333 1.00 20.79 307 LYS B O 1
ATOM 1967 N N . ALA B 1 8 ? -19.315 27.435 34.258 1.00 19.33 308 ALA B N 1
ATOM 1968 C CA . ALA B 1 8 ? -18.583 28.235 33.278 1.00 18.12 308 ALA B CA 1
ATOM 1969 C C . ALA B 1 8 ? -17.116 28.424 33.638 1.00 16.65 308 ALA B C 1
ATOM 1970 O O . ALA B 1 8 ? -16.352 28.997 32.857 1.00 15.20 308 ALA B O 1
ATOM 1972 N N . ALA B 1 9 ? -16.727 27.953 34.821 1.00 14.67 309 ALA B N 1
ATOM 1973 C CA . ALA B 1 9 ? -15.348 28.091 35.266 1.00 14.35 309 ALA B CA 1
ATOM 1974 C C . ALA B 1 9 ? -14.400 27.171 34.504 1.00 14.43 309 ALA B C 1
ATOM 1975 O O . ALA B 1 9 ? -14.413 25.958 34.692 1.00 15.77 309 ALA B O 1
ATOM 1977 N N . ARG B 1 10 ? -13.574 27.743 33.642 1.00 12.57 310 ARG B N 1
ATOM 1978 C CA . ARG B 1 10 ? -12.639 26.926 32.894 1.00 14.72 310 ARG B CA 1
ATOM 1979 C C . ARG B 1 10 ? -11.311 26.866 33.616 1.00 15.54 310 ARG B C 1
ATOM 1980 O O . ARG B 1 10 ? -10.468 26.023 33.310 1.00 14.30 310 ARG B O 1
ATOM 1988 N N . LYS B 1 11 ? -11.143 27.735 34.604 1.00 14.71 311 LYS B N 1
ATOM 1989 C CA . LYS B 1 11 ? -9.889 27.801 35.330 1.00 16.51 311 LYS B CA 1
ATOM 1990 C C . LYS B 1 11 ? -10.026 28.426 36.721 1.00 16.51 311 LYS B C 1
ATOM 1991 O O . LYS B 1 11 ? -10.947 29.201 36.979 1.00 16.69 311 LYS B O 1
ATOM 1997 N N . ILE B 1 12 ? -9.112 28.063 37.614 1.00 16.28 312 ILE B N 1
ATOM 1998 C CA . ILE B 1 12 ? -9.072 28.611 38.964 1.00 15.76 312 ILE B CA 1
ATOM 1999 C C . ILE B 1 12 ? -7.618 28.960 39.242 1.00 16.39 312 ILE B C 1
ATOM 2000 O O . ILE B 1 12 ? -6.772 28.075 39.366 1.00 18.06 312 ILE B O 1
ATOM 2005 N N . ILE B 1 13 ? -7.318 30.247 39.323 1.00 16.46 313 ILE B N 1
ATOM 2006 C CA . ILE B 1 13 ? -5.961 30.664 39.597 1.00 17.22 313 ILE B CA 1
ATOM 2007 C C . ILE B 1 13 ? -5.973 31.391 40.942 1.00 17.98 313 ILE B C 1
ATOM 2008 O O . ILE B 1 13 ? -6.893 32.156 41.241 1.00 17.22 313 ILE B O 1
ATOM 2013 N N . CYS B 1 14 ? -4.956 31.132 41.756 1.00 18.24 314 CYS B N 1
ATOM 2014 C CA . CYS B 1 14 ? -4.879 31.708 43.091 1.00 19.27 314 CYS B CA 1
ATOM 2015 C C . CYS B 1 14 ? -3.591 32.458 43.365 1.00 18.97 314 CYS B C 1
ATOM 2016 O O . CYS B 1 14 ? -2.557 32.180 42.756 1.00 17.72 314 CYS B O 1
ATOM 2019 N N . ILE B 1 15 ? -3.665 33.406 44.297 1.00 18.15 315 ILE B N 1
ATOM 2020 C CA . ILE B 1 15 ? -2.501 34.186 44.691 1.00 19.26 315 ILE B CA 1
ATOM 2021 C C . ILE B 1 15 ? -2.130 33.781 46.115 1.00 19.60 315 ILE B C 1
ATOM 2022 O O . ILE B 1 15 ? -3.003 33.498 46.933 1.00 20.16 315 ILE B O 1
ATOM 2027 N N . GLY B 1 16 ? -0.836 33.731 46.409 1.00 19.82 316 GLY B N 1
ATOM 2028 C CA . GLY B 1 16 ? -0.420 33.351 47.746 1.00 19.47 316 GLY B CA 1
ATOM 2029 C C . GLY B 1 16 ? 0.085 34.511 48.583 1.00 19.11 316 GLY B C 1
ATOM 2030 O O . GLY B 1 16 ? 0.360 35.593 48.062 1.00 17.09 316 GLY B O 1
ATOM 2031 N N . ARG B 1 17 ? 0.181 34.280 49.890 1.00 20.88 317 ARG B N 1
ATOM 2032 C CA . ARG B 1 17 ? 0.681 35.270 50.848 1.00 22.27 317 ARG B CA 1
ATOM 2033 C C . ARG B 1 17 ? 0.304 36.690 50.426 1.00 22.48 317 ARG B C 1
ATOM 2034 O O . ARG B 1 17 ? 1.180 37.492 50.069 1.00 21.93 317 ARG B O 1
ATOM 2042 N N . ASN B 1 18 ? -0.990 37.002 50.502 1.00 14.72 318 ASN B N 1
ATOM 2043 C CA . ASN B 1 18 ? -1.497 38.295 50.059 1.00 16.01 318 ASN B CA 1
ATOM 2044 C C . ASN B 1 18 ? -2.147 39.147 51.140 1.00 18.40 318 ASN B C 1
ATOM 2045 O O . ASN B 1 18 ? -2.852 40.101 50.826 1.00 17.50 318 ASN B O 1
ATOM 2050 N N . TYR B 1 19 ? -1.929 38.809 52.407 1.00 18.03 319 TYR B N 1
ATOM 2051 C CA . TYR B 1 19 ? -2.517 39.590 53.492 1.00 19.41 319 TYR B CA 1
ATOM 2052 C C . TYR B 1 19 ? -1.502 40.053 54.531 1.00 20.20 319 TYR B C 1
ATOM 2053 O O . TYR B 1 19 ? -0.613 39.299 54.930 1.00 20.18 319 TYR B O 1
ATOM 2062 N N . ALA B 1 20 ? -1.644 41.296 54.974 1.00 19.67 320 ALA B N 1
ATOM 2063 C CA . ALA B 1 20 ? -0.735 41.843 55.965 1.00 20.00 320 ALA B CA 1
ATOM 2064 C C . ALA B 1 20 ? -1.030 41.244 57.333 1.00 19.83 320 ALA B C 1
ATOM 2065 O O . ALA B 1 20 ? -2.182 41.190 57.759 1.00 20.68 320 ALA B O 1
ATOM 2067 N N . ALA B 1 21 ? 0.015 40.779 58.010 1.00 20.06 321 ALA B N 1
ATOM 2068 C CA . ALA B 1 21 ? -0.135 40.195 59.339 1.00 22.88 321 ALA B CA 1
ATOM 2069 C C . ALA B 1 21 ? 0.186 41.243 60.399 1.00 24.60 321 ALA B C 1
ATOM 2070 O O . ALA B 1 21 ? -0.184 41.099 61.567 1.00 25.19 321 ALA B O 1
ATOM 2072 N N . HIS B 1 22 ? 0.879 42.296 59.978 1.00 24.78 322 HIS B N 1
ATOM 2073 C CA . HIS B 1 22 ? 1.271 43.374 60.874 1.00 27.62 322 HIS B CA 1
ATOM 2074 C C . HIS B 1 22 ? 1.149 44.731 60.198 1.00 27.51 322 HIS B C 1
ATOM 2075 O O . HIS B 1 22 ? 1.298 44.847 58.981 1.00 26.97 322 HIS B O 1
ATOM 2082 N N . ILE B 1 23 ? 0.880 45.750 61.006 1.00 27.04 323 ILE B N 1
ATOM 2083 C CA . ILE B 1 23 ? 0.705 47.117 60.528 1.00 27.29 323 ILE B CA 1
ATOM 2084 C C . ILE B 1 23 ? 1.876 47.625 59.674 1.00 26.66 323 ILE B C 1
ATOM 2085 O O . ILE B 1 23 ? 1.674 48.271 58.646 1.00 25.63 323 ILE B O 1
ATOM 2090 N N . LYS B 1 24 ? 3.097 47.318 60.097 1.00 27.96 324 LYS B N 1
ATOM 2091 C CA . LYS B 1 24 ? 4.294 47.764 59.393 1.00 29.60 324 LYS B CA 1
ATOM 2092 C C . LYS B 1 24 ? 4.306 47.426 57.908 1.00 30.70 324 LYS B C 1
ATOM 2093 O O . LYS B 1 24 ? 4.762 48.226 57.087 1.00 31.36 324 LYS B O 1
ATOM 2095 N N . GLU B 1 25 ? 3.803 46.249 57.555 1.00 31.24 325 GLU B N 1
ATOM 2096 C CA . GLU B 1 25 ? 3.804 45.844 56.157 1.00 32.22 325 GLU B CA 1
ATOM 2097 C C . GLU B 1 25 ? 2.557 46.274 55.400 1.00 32.08 325 GLU B C 1
ATOM 2098 O O . GLU B 1 25 ? 2.139 45.609 54.455 1.00 33.36 325 GLU B O 1
ATOM 2104 N N . LEU B 1 26 ? 1.973 47.396 55.802 1.00 32.07 326 LEU B N 1
ATOM 2105 C CA . LEU B 1 26 ? 0.771 47.897 55.145 1.00 30.45 326 LEU B CA 1
ATOM 2106 C C . LEU B 1 26 ? 0.999 49.317 54.646 1.00 29.98 326 LEU B C 1
ATOM 2107 O O . LEU B 1 26 ? 0.570 49.672 53.549 1.00 30.35 326 LEU B O 1
ATOM 2112 N N . GLN B 1 33 ? 7.212 39.458 43.677 1.00 29.56 333 GLN B N 1
ATOM 2113 C CA . GLN B 1 33 ? 6.816 39.299 45.071 1.00 29.61 333 GLN B CA 1
ATOM 2114 C C . GLN B 1 33 ? 5.646 38.322 45.226 1.00 29.56 333 GLN B C 1
ATOM 2115 O O . GLN B 1 33 ? 5.632 37.498 46.145 1.00 30.28 333 GLN B O 1
ATOM 2117 N N . PRO B 1 34 ? 4.641 38.407 44.340 1.00 28.89 334 PRO B N 1
ATOM 2118 C CA . PRO B 1 34 ? 3.517 37.481 44.477 1.00 27.94 334 PRO B CA 1
ATOM 2119 C C . PRO B 1 34 ? 3.664 36.246 43.596 1.00 27.18 334 PRO B C 1
ATOM 2120 O O . PRO B 1 34 ? 4.230 36.311 42.501 1.00 27.18 334 PRO B O 1
ATOM 2124 N N . PHE B 1 35 ? 3.155 35.120 44.080 1.00 24.32 335 PHE B N 1
ATOM 2125 C CA . PHE B 1 35 ? 3.207 33.893 43.308 1.00 21.20 335 PHE B CA 1
ATOM 2126 C C . PHE B 1 35 ? 1.779 33.388 43.116 1.00 20.03 335 PHE B C 1
ATOM 2127 O O . PHE B 1 35 ? 0.879 33.754 43.879 1.00 19.63 335 PHE B O 1
ATOM 2135 N N . PHE B 1 36 ? 1.573 32.574 42.083 1.00 17.92 336 PHE B N 1
ATOM 2136 C CA . PHE B 1 36 ? 0.251 32.042 41.776 1.00 16.60 336 PHE B CA 1
ATOM 2137 C C . PHE B 1 36 ? 0.276 30.547 41.516 1.00 15.52 336 PHE B C 1
ATOM 2138 O O . PHE B 1 36 ? 1.294 29.985 41.105 1.00 16.30 336 PHE B O 1
ATOM 2146 N N . PHE B 1 37 ? -0.862 29.908 41.741 1.00 14.24 337 PHE B N 1
ATOM 2147 C CA . PHE B 1 37 ? -0.985 28.478 41.516 1.00 13.71 337 PHE B CA 1
ATOM 2148 C C . PHE B 1 37 ? -2.411 28.178 41.088 1.00 12.78 337 PHE B C 1
ATOM 2149 O O . PHE B 1 37 ? -3.324 28.940 41.395 1.00 11.17 337 PHE B O 1
ATOM 2157 N N . LEU B 1 38 ? -2.592 27.078 40.361 1.00 12.28 338 LEU B N 1
ATOM 2158 C CA . LEU B 1 38 ? -3.914 26.678 39.892 1.00 13.42 338 LEU B CA 1
ATOM 2159 C C . LEU B 1 38 ? -4.555 25.676 40.843 1.00 12.95 338 LEU B C 1
ATOM 2160 O O . LEU B 1 38 ? -3.881 25.095 41.688 1.00 12.90 338 LEU B O 1
ATOM 2165 N N . LYS B 1 39 ? -5.866 25.494 40.686 1.00 12.26 339 LYS B N 1
ATOM 2166 C CA . LYS B 1 39 ? -6.652 24.517 41.438 1.00 13.35 339 LYS B CA 1
ATOM 2167 C C . LYS B 1 39 ? -7.596 23.941 40.390 1.00 12.50 339 LYS B C 1
ATOM 2168 O O . LYS B 1 39 ? -8.171 24.685 39.597 1.00 12.66 339 LYS B O 1
ATOM 2174 N N . PRO B 1 40 ? -7.761 22.613 40.356 1.00 11.90 340 PRO B N 1
ATOM 2175 C CA . PRO B 1 40 ? -8.662 22.037 39.354 1.00 12.32 340 PRO B CA 1
ATOM 2176 C C . PRO B 1 40 ? -10.130 22.215 39.736 1.00 13.05 340 PRO B C 1
ATOM 2177 O O . PRO B 1 40 ? -10.488 22.116 40.905 1.00 10.75 340 PRO B O 1
ATOM 2181 N N . THR B 1 41 ? -10.975 22.483 38.744 1.00 12.75 341 THR B N 1
ATOM 2182 C CA . THR B 1 41 ? -12.393 22.665 39.000 1.00 13.27 341 THR B CA 1
ATOM 2183 C C . THR B 1 41 ? -12.996 21.389 39.580 1.00 12.52 341 THR B C 1
ATOM 2184 O O . THR B 1 41 ? -14.090 21.406 40.142 1.00 8.66 341 THR B O 1
ATOM 2188 N N . SER B 1 42 ? -12.272 20.283 39.449 1.00 12.89 342 SER B N 1
ATOM 2189 C CA . SER B 1 42 ? -12.739 19.015 39.991 1.00 14.05 342 SER B CA 1
ATOM 2190 C C . SER B 1 42 ? -12.686 19.030 41.519 1.00 14.08 342 SER B C 1
ATOM 2191 O O . SER B 1 42 ? -13.258 18.158 42.165 1.00 15.41 342 SER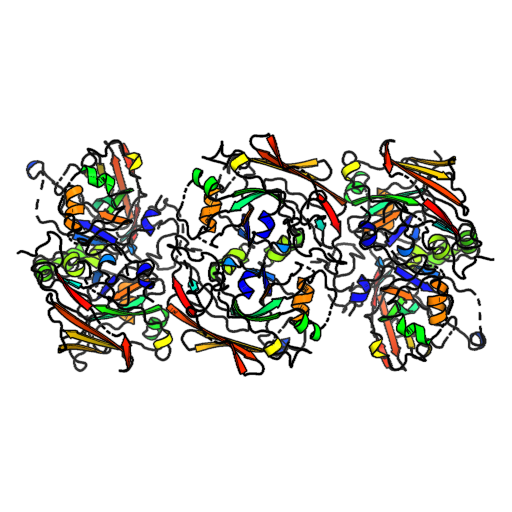 B O 1
ATOM 2194 N N . SER B 1 43 ? -12.010 20.024 42.097 1.00 14.54 343 SER B N 1
ATOM 2195 C CA . SER B 1 43 ? -11.905 20.132 43.555 1.00 14.98 343 SER B CA 1
ATOM 2196 C C . SER B 1 43 ? -13.080 20.887 44.168 1.00 14.70 343 SER B C 1
ATOM 2197 O O . SER B 1 43 ? -13.181 20.997 45.389 1.00 14.72 343 SER B O 1
ATOM 2200 N N . ILE B 1 44 ? -13.969 21.401 43.321 1.00 14.90 344 ILE B N 1
ATOM 2201 C CA . ILE B 1 44 ? -15.140 22.143 43.790 1.00 14.10 344 ILE B CA 1
ATOM 2202 C C . ILE B 1 44 ? -16.093 21.294 44.622 1.00 14.54 344 ILE B C 1
ATOM 2203 O O . ILE B 1 44 ? -16.312 20.123 44.336 1.00 11.47 344 ILE B O 1
ATOM 2208 N N . VAL B 1 45 ? -16.661 21.905 45.653 1.00 15.77 345 VAL B N 1
ATOM 2209 C CA . VAL B 1 45 ? -17.637 21.239 46.505 1.00 16.89 345 VAL B CA 1
ATOM 2210 C C . VAL B 1 45 ? -18.518 22.330 47.123 1.00 17.72 345 VAL B C 1
ATOM 2211 O O . VAL B 1 45 ? -18.028 23.375 47.563 1.00 17.48 345 VAL B O 1
ATOM 2215 N N . THR B 1 46 ? -19.823 22.079 47.135 1.00 18.19 346 THR B N 1
ATOM 2216 C CA . THR B 1 46 ? -20.812 23.022 47.643 1.00 19.28 346 THR B CA 1
ATOM 2217 C C . THR B 1 46 ? -21.538 22.498 48.889 1.00 18.99 346 THR B C 1
ATOM 2218 O O . THR B 1 46 ? -21.615 21.291 49.097 1.00 18.95 346 THR B O 1
ATOM 2222 N N . PRO B 1 47 ? -22.082 23.397 49.734 1.00 20.31 347 PRO B N 1
ATOM 2223 C CA . PRO B 1 47 ? -22.790 22.965 50.950 1.00 20.83 347 PRO B CA 1
ATOM 2224 C C . PRO B 1 47 ? -23.882 21.913 50.742 1.00 22.83 347 PRO B C 1
ATOM 2225 O O . PRO B 1 47 ? -24.507 21.838 49.676 1.00 22.13 347 PRO B O 1
ATOM 2229 N N . LEU B 1 48 ? -24.105 21.105 51.776 1.00 24.41 348 LEU B N 1
ATOM 2230 C CA . LEU B 1 48 ? -25.125 20.062 51.742 1.00 27.04 348 LEU B CA 1
ATOM 2231 C C . LEU B 1 48 ? -26.512 20.627 51.425 1.00 27.27 348 LEU B C 1
ATOM 2232 O O . LEU B 1 48 ? -27.282 20.018 50.684 1.00 28.29 348 LEU B O 1
ATOM 2237 N N . SER B 1 49 ? -26.823 21.792 51.980 1.00 27.32 349 SER B N 1
ATOM 2238 C CA . SER B 1 49 ? -28.130 22.406 51.761 1.00 31.70 349 SER B CA 1
ATOM 2239 C C . SER B 1 49 ? -28.242 23.252 50.495 1.00 32.36 349 SER B C 1
ATOM 2240 O O . SER B 1 49 ? -29.096 24.137 50.408 1.00 32.48 349 SER B O 1
ATOM 2243 N N . SER B 1 50 ? -27.389 22.982 49.513 1.00 29.11 350 SER B N 1
ATOM 2244 C CA . SER B 1 50 ? -27.430 23.724 48.258 1.00 29.14 350 SER B CA 1
ATOM 2245 C C . SER B 1 50 ? -28.107 22.856 47.204 1.00 27.82 350 SER B C 1
ATOM 2246 O O . SER B 1 50 ? -28.338 23.293 46.080 1.00 28.58 350 SER B O 1
ATOM 2249 N N . PRO B 1 58 ? -21.384 8.208 41.938 1.00 24.60 358 PRO B N 1
ATOM 2250 C CA . PRO B 1 58 ? -21.591 6.798 42.280 1.00 25.45 358 PRO B CA 1
ATOM 2251 C C . PRO B 1 58 ? -20.875 6.343 43.548 1.00 26.96 358 PRO B C 1
ATOM 2252 O O . PRO B 1 58 ? -20.517 7.155 44.402 1.00 28.15 358 PRO B O 1
ATOM 2256 N N . ALA B 1 59 ? -20.660 5.035 43.652 1.00 26.89 359 ALA B N 1
ATOM 2257 C CA . ALA B 1 59 ? -20.023 4.440 44.814 1.00 27.59 359 ALA B CA 1
ATOM 2258 C C . ALA B 1 59 ? -18.537 4.733 44.928 1.00 27.49 359 ALA B C 1
ATOM 2259 O O . ALA B 1 59 ? -17.806 4.684 43.939 1.00 28.62 359 ALA B O 1
ATOM 2261 N N . ASN B 1 60 ? -18.102 5.040 46.146 1.00 26.50 360 ASN B N 1
ATOM 2262 C CA . ASN B 1 60 ? -16.698 5.316 46.429 1.00 26.47 360 ASN B CA 1
ATOM 2263 C C . ASN B 1 60 ? -16.148 6.514 45.635 1.00 23.63 360 ASN B C 1
ATOM 2264 O O . ASN B 1 60 ? -14.943 6.743 45.603 1.00 20.97 360 ASN B O 1
ATOM 2269 N N . SER B 1 61 ? -17.040 7.275 45.005 1.00 21.84 361 SER B N 1
ATOM 2270 C CA . SER B 1 61 ? -16.661 8.453 44.224 1.00 19.33 361 SER B CA 1
ATOM 2271 C C . SER B 1 61 ? -16.588 9.700 45.106 1.00 19.20 361 SER B C 1
ATOM 2272 O O . SER B 1 61 ? -17.471 9.941 45.927 1.00 17.85 361 SER B O 1
ATOM 2275 N N . THR B 1 62 ? -15.540 10.498 44.936 1.00 17.54 362 THR B N 1
ATOM 2276 C CA . THR B 1 62 ? -15.396 11.704 45.736 1.00 17.19 362 THR B CA 1
ATOM 2277 C C . THR B 1 62 ? -15.600 12.940 44.881 1.00 15.79 362 THR B C 1
ATOM 2278 O O . THR B 1 62 ? -15.382 14.062 45.316 1.00 16.92 362 THR B O 1
ATOM 2282 N N . PHE B 1 63 ? -16.014 12.708 43.645 1.00 15.71 363 PHE B N 1
ATOM 2283 C CA . PHE B 1 63 ? -16.329 13.767 42.697 1.00 16.03 363 PHE B CA 1
ATOM 2284 C C . PHE B 1 63 ? -16.805 13.112 41.414 1.00 16.54 363 PHE B C 1
ATOM 2285 O O . PHE B 1 63 ? -16.088 12.309 40.809 1.00 14.84 363 PHE B O 1
ATOM 2293 N N . ASN B 1 64 ? -18.021 13.468 41.008 1.00 16.09 364 ASN B N 1
ATOM 2294 C CA . ASN B 1 64 ? -18.643 12.895 39.825 1.00 16.92 364 ASN B CA 1
ATOM 2295 C C . ASN B 1 64 ? -19.094 13.987 38.860 1.00 16.11 364 ASN B C 1
ATOM 2296 O O . ASN B 1 64 ? -19.926 13.747 37.995 1.00 13.03 364 ASN B O 1
ATOM 2301 N N . GLY B 1 65 ? -18.542 15.186 39.015 1.00 16.42 365 GLY B N 1
ATOM 2302 C CA . GLY B 1 65 ? -18.922 16.283 38.148 1.00 18.22 365 GLY B CA 1
ATOM 2303 C C . GLY B 1 65 ? -20.024 17.118 38.765 1.00 17.71 365 GLY B C 1
ATOM 2304 O O . GLY B 1 65 ? -20.766 16.640 39.622 1.00 19.71 365 GLY B O 1
ATOM 2305 N N . LEU B 1 66 ? -20.136 18.367 38.326 1.00 18.24 366 LEU B N 1
ATOM 2306 C CA . LEU B 1 66 ? -21.143 19.285 38.851 1.00 19.72 366 LEU B CA 1
ATOM 2307 C C . LEU B 1 66 ? -22.541 18.931 38.355 1.00 20.45 366 LEU B C 1
ATOM 2308 O O . LEU B 1 66 ? -22.695 18.334 37.292 1.00 20.96 366 LEU B O 1
ATOM 2313 N N . ASN B 1 67 ? -23.558 19.295 39.132 1.00 21.30 367 ASN B N 1
ATOM 2314 C CA . ASN B 1 67 ? -24.941 19.038 38.747 1.00 21.33 367 ASN B CA 1
ATOM 2315 C C . ASN B 1 67 ? -25.357 20.031 37.664 1.00 21.57 367 ASN B C 1
ATOM 2316 O O . ASN B 1 67 ? -24.631 20.978 37.362 1.00 20.61 367 ASN B O 1
ATOM 2321 N N . GLU B 1 68 ? -26.531 19.813 37.084 1.00 21.92 368 GLU B N 1
ATOM 2322 C CA . GLU B 1 68 ? -27.021 20.692 36.038 1.00 23.87 368 GLU B CA 1
ATOM 2323 C C . GLU B 1 68 ? -27.007 22.156 36.467 1.00 23.20 368 GLU B C 1
ATOM 2324 O O . GLU B 1 68 ? -26.755 23.044 35.654 1.00 22.93 368 GLU B O 1
ATOM 2330 N N . ASP B 1 69 ? -27.265 22.410 37.747 1.00 22.31 369 ASP B N 1
ATOM 2331 C CA . ASP B 1 69 ? -27.287 23.781 38.240 1.00 21.48 369 ASP B CA 1
ATOM 2332 C C . ASP B 1 69 ? -25.942 24.295 38.767 1.00 20.91 369 ASP B C 1
ATOM 2333 O O . ASP B 1 69 ? -25.879 25.378 39.346 1.00 21.01 369 ASP B O 1
ATOM 2338 N N . GLY B 1 70 ? -24.876 23.522 38.559 1.00 20.47 370 GLY B N 1
ATOM 2339 C CA . GLY B 1 70 ? -23.553 23.927 39.010 1.00 18.88 370 GLY B CA 1
ATOM 2340 C C . GLY B 1 70 ? -23.217 23.502 40.430 1.00 17.52 370 GLY B C 1
ATOM 2341 O O . GLY B 1 70 ? -22.091 23.657 40.899 1.00 13.88 370 GLY B O 1
ATOM 2342 N N . THR B 1 71 ? -24.197 22.935 41.113 1.00 16.70 371 THR B N 1
ATOM 2343 C CA . THR B 1 71 ? -24.007 22.508 42.486 1.00 17.68 371 THR B CA 1
ATOM 2344 C C . THR B 1 71 ? -23.248 21.183 42.610 1.00 17.32 371 THR B C 1
ATOM 2345 O O . THR B 1 71 ? -23.163 20.406 41.659 1.00 17.50 371 THR B O 1
ATOM 2349 N N . ASN B 1 72 ? -22.674 20.952 43.787 1.00 16.36 372 ASN B N 1
ATOM 2350 C CA . ASN B 1 72 ? -21.961 19.715 44.096 1.00 15.13 372 ASN B CA 1
ATOM 2351 C C . ASN B 1 72 ? -21.944 19.537 45.600 1.00 14.64 372 ASN B C 1
ATOM 2352 O O . ASN B 1 72 ? -20.886 19.529 46.219 1.00 11.36 372 ASN B O 1
ATOM 2357 N N . PRO B 1 73 ? -23.131 19.392 46.208 1.00 15.35 373 PRO B N 1
ATOM 2358 C CA . PRO B 1 73 ? -23.239 19.217 47.657 1.00 16.09 373 PRO B CA 1
ATOM 2359 C C . PRO B 1 73 ? -22.447 18.028 48.182 1.00 15.48 373 PRO B C 1
ATOM 2360 O O . PRO B 1 73 ? -22.526 16.918 47.650 1.00 13.46 373 PRO B O 1
ATOM 2364 N N . GLY B 1 74 ? -21.674 18.273 49.229 1.00 13.31 374 GLY B N 1
ATOM 2365 C CA . GLY B 1 74 ? -20.894 17.205 49.812 1.00 13.45 374 GLY B CA 1
ATOM 2366 C C . GLY B 1 74 ? -20.046 17.665 50.975 1.00 13.23 374 GLY B C 1
ATOM 2367 O O . GLY B 1 74 ? -20.028 18.849 51.317 1.00 8.53 374 GLY B O 1
ATOM 2368 N N . PRO B 1 75 ? -19.345 16.729 51.621 1.00 14.78 375 PRO B N 1
ATOM 2369 C CA . PRO B 1 75 ? -18.487 17.062 52.753 1.00 15.78 375 PRO B CA 1
ATOM 2370 C C . PRO B 1 75 ? -17.056 17.297 52.270 1.00 14.72 375 PRO B C 1
ATOM 2371 O O . PRO B 1 75 ? -16.753 17.138 51.082 1.00 12.90 375 PRO B O 1
ATOM 2375 N N . ILE B 1 76 ? -16.188 17.688 53.195 1.00 15.35 376 ILE B N 1
ATOM 2376 C CA . ILE B 1 76 ? -14.788 17.893 52.872 1.00 16.05 376 ILE B CA 1
ATOM 2377 C C . ILE B 1 76 ? -14.178 16.519 53.083 1.00 15.71 376 ILE B C 1
ATOM 2378 O O . ILE B 1 76 ? -14.318 15.936 54.159 1.00 15.24 376 ILE B O 1
ATOM 2383 N N . PHE B 1 77 ? -13.526 15.982 52.063 1.00 13.82 377 PHE B N 1
ATOM 2384 C CA . PHE B 1 77 ? -12.916 14.674 52.211 1.00 14.29 377 PHE B CA 1
ATOM 2385 C C . PHE B 1 77 ? -11.441 14.784 52.560 1.00 12.80 377 PHE B C 1
ATOM 2386 O O . PHE B 1 77 ? -10.606 15.067 51.703 1.00 13.16 377 PHE B O 1
ATOM 2394 N N . ILE B 1 78 ? -11.139 14.568 53.833 1.00 12.36 378 ILE B N 1
ATOM 2395 C CA . ILE B 1 78 ? -9.770 14.619 54.333 1.00 12.23 378 ILE B CA 1
ATOM 2396 C C . ILE B 1 78 ? -9.105 13.296 53.960 1.00 11.64 378 ILE B C 1
ATOM 2397 O O . ILE B 1 78 ? -9.486 12.237 54.454 1.00 11.43 378 ILE B O 1
ATOM 2402 N N . PRO B 1 79 ? -8.116 13.337 53.062 1.00 11.88 379 PRO B N 1
ATOM 2403 C CA . PRO B 1 79 ? -7.447 12.092 52.671 1.00 12.00 379 PRO B CA 1
ATOM 2404 C C . PRO B 1 79 ? -6.540 11.540 53.770 1.00 10.39 379 PRO B C 1
ATOM 2405 O O . PRO B 1 79 ? -5.990 12.292 54.566 1.00 8.58 379 PRO B O 1
ATOM 2409 N N . ARG B 1 80 ? -6.399 10.218 53.803 1.00 11.12 380 ARG B N 1
ATOM 2410 C CA . ARG B 1 80 ? -5.569 9.550 54.800 1.00 11.67 380 ARG B CA 1
ATOM 2411 C C . ARG B 1 80 ? -4.125 10.027 54.769 1.00 12.18 380 ARG B C 1
ATOM 2412 O O . ARG B 1 80 ? -3.538 10.225 53.698 1.00 11.03 380 ARG B O 1
ATOM 2420 N N . GLY B 1 81 ? -3.566 10.196 55.964 1.00 13.14 381 GLY B N 1
ATOM 2421 C CA . GLY B 1 81 ? -2.191 10.627 56.124 1.00 14.65 381 GLY B CA 1
ATOM 2422 C C . GLY B 1 81 ? -1.936 12.109 55.928 1.00 14.99 381 GLY B C 1
ATOM 2423 O O . GLY B 1 81 ? -0.843 12.589 56.225 1.00 12.77 381 GLY B O 1
ATOM 2424 N N . VAL B 1 82 ? -2.947 12.840 55.464 1.00 15.24 382 VAL B N 1
ATOM 2425 C CA . VAL B 1 82 ? -2.794 14.265 55.191 1.00 16.18 382 VAL B CA 1
ATOM 2426 C C . VAL B 1 82 ? -3.289 15.248 56.246 1.00 15.80 382 VAL B C 1
ATOM 2427 O O . VAL B 1 82 ? -4.368 15.088 56.814 1.00 15.17 382 VAL B O 1
ATOM 2431 N N . LYS B 1 83 ? -2.483 16.279 56.490 1.00 15.80 383 LYS B N 1
ATOM 2432 C CA . LYS B 1 83 ? -2.843 17.319 57.438 1.00 16.95 383 LYS B CA 1
ATOM 2433 C C . LYS B 1 83 ? -3.356 18.509 56.641 1.00 16.01 383 LYS B C 1
ATOM 2434 O O . LYS B 1 83 ? -2.596 19.192 55.958 1.00 16.19 383 LYS B O 1
ATOM 2440 N N . VAL B 1 84 ? -4.661 18.736 56.726 1.00 14.82 384 VAL B N 1
ATOM 2441 C CA . VAL B 1 84 ? -5.302 19.815 55.995 1.00 14.86 384 VAL B CA 1
ATOM 2442 C C . VAL B 1 84 ? -5.472 21.098 56.786 1.00 15.30 384 VAL B C 1
ATOM 2443 O O . VAL B 1 84 ? -5.901 21.081 57.936 1.00 14.40 384 VAL B O 1
ATOM 2447 N N . HIS B 1 85 ? -5.120 22.209 56.141 1.00 17.44 385 HIS B N 1
ATOM 2448 C CA . HIS B 1 85 ? -5.249 23.544 56.711 1.00 16.74 385 HIS B CA 1
ATOM 2449 C C . HIS B 1 85 ? -6.313 24.253 55.899 1.00 16.89 385 HIS B C 1
ATOM 2450 O O . HIS B 1 85 ? -6.414 24.051 54.686 1.00 16.49 385 HIS B O 1
ATOM 2457 N N . HIS B 1 86 ? -7.111 25.077 56.564 1.00 17.26 386 HIS B N 1
ATOM 2458 C CA . HIS B 1 86 ? -8.156 25.817 55.885 1.00 18.66 386 HIS B CA 1
ATOM 2459 C C . HIS B 1 86 ? -7.649 27.227 55.643 1.00 19.21 386 HIS B C 1
ATOM 2460 O O . HIS B 1 86 ? -6.796 27.719 56.381 1.00 18.42 386 HIS B O 1
ATOM 2467 N N . GLU B 1 87 ? -8.172 27.862 54.600 1.00 20.00 387 GLU B N 1
ATOM 2468 C CA . GLU B 1 87 ? -7.794 29.219 54.214 1.00 19.61 387 GLU B CA 1
ATOM 2469 C C . GLU B 1 87 ? -8.999 29.897 53.576 1.00 19.34 387 GLU B C 1
ATOM 2470 O O . GLU B 1 87 ? -9.266 29.680 52.395 1.00 18.50 387 GLU B O 1
ATOM 2476 N N . ILE B 1 88 ? -9.721 30.714 54.342 1.00 17.99 388 ILE B N 1
ATOM 2477 C CA . ILE B 1 88 ? -10.902 31.411 53.820 1.00 16.18 388 ILE B CA 1
ATOM 2478 C C . ILE B 1 88 ? -10.481 32.524 52.854 1.00 15.02 388 ILE B C 1
ATOM 2479 O O . ILE B 1 88 ? -9.522 33.254 53.114 1.00 13.71 388 ILE B O 1
ATOM 2484 N N . GLU B 1 89 ? -11.185 32.658 51.734 1.00 14.62 389 GLU B N 1
ATOM 2485 C CA . GLU B 1 89 ? -10.810 33.678 50.759 1.00 14.23 389 GLU B CA 1
ATOM 2486 C C . GLU B 1 89 ? -11.953 34.223 49.920 1.00 12.47 389 GLU B C 1
ATOM 2487 O O . GLU B 1 89 ? -12.972 33.562 49.728 1.00 10.36 389 GLU B O 1
ATOM 2493 N N . LEU B 1 90 ? -11.769 35.446 49.431 1.00 11.89 390 LEU B N 1
ATOM 2494 C CA . LEU B 1 90 ? -12.746 36.097 48.573 1.00 12.53 390 LEU B CA 1
ATOM 2495 C C . LEU B 1 90 ? -12.399 35.645 47.168 1.00 12.97 390 LEU B C 1
ATOM 2496 O O . LEU B 1 90 ? -11.227 35.608 46.793 1.00 13.62 390 LEU B O 1
ATOM 2501 N N . ALA B 1 91 ? -13.413 35.296 46.391 1.00 12.99 391 ALA B N 1
ATOM 2502 C CA . ALA B 1 91 ? -13.183 34.848 45.032 1.00 13.83 391 ALA B CA 1
ATOM 2503 C C . ALA B 1 91 ? -13.829 35.811 44.062 1.00 14.13 391 ALA B C 1
ATOM 2504 O O . ALA B 1 91 ? -14.953 36.268 44.288 1.00 13.95 391 ALA B O 1
ATOM 2506 N N . LEU B 1 92 ? -13.110 36.127 42.990 1.00 13.84 392 LEU B N 1
ATOM 2507 C CA . LEU B 1 92 ? -13.629 37.023 41.965 1.00 15.03 392 LEU B CA 1
ATOM 2508 C C . LEU B 1 92 ? -14.093 36.177 40.793 1.00 14.61 392 LEU B C 1
ATOM 2509 O O . LEU B 1 92 ? -13.408 35.234 40.394 1.00 16.01 392 LEU B O 1
ATOM 2514 N N . ILE B 1 93 ? -15.251 36.507 40.242 1.00 15.57 393 ILE B N 1
ATOM 2515 C CA . ILE B 1 93 ? -15.761 35.779 39.089 1.00 15.74 393 ILE B CA 1
ATOM 2516 C C . ILE B 1 93 ? -15.587 36.692 37.882 1.00 16.03 393 ILE B C 1
ATOM 2517 O O . ILE B 1 93 ? -16.420 37.564 37.625 1.00 14.32 393 ILE B O 1
ATOM 2522 N N . VAL B 1 94 ? -14.487 36.494 37.163 1.00 16.22 394 VAL B N 1
ATOM 2523 C CA . VAL B 1 94 ? -14.163 37.292 35.987 1.00 17.46 394 VAL B CA 1
ATOM 2524 C C . VAL B 1 94 ? -15.248 37.203 34.921 1.00 18.84 394 VAL B C 1
ATOM 2525 O O . VAL B 1 94 ? -15.789 36.129 34.661 1.00 19.94 394 VAL B O 1
ATOM 2529 N N . SER B 1 95 ? -15.558 38.335 34.298 1.00 20.42 395 SER B N 1
ATOM 2530 C CA . SER B 1 95 ? -16.596 38.371 33.271 1.00 21.80 395 SER B CA 1
ATOM 2531 C C . SER B 1 95 ? -16.100 38.836 31.907 1.00 20.65 395 SER B C 1
ATOM 2532 O O . SER B 1 95 ? -16.858 38.824 30.938 1.00 20.83 395 SER B O 1
ATOM 2535 N N . LYS B 1 96 ? -14.836 39.238 31.824 1.00 19.78 396 LYS B N 1
ATOM 2536 C CA . LYS B 1 96 ? -14.289 39.707 30.556 1.00 19.92 396 LYS B CA 1
ATOM 2537 C C . LYS B 1 96 ? -13.007 38.989 30.183 1.00 19.10 396 LYS B C 1
ATOM 2538 O O . LYS B 1 96 ? -12.450 38.238 30.984 1.00 18.21 396 LYS B O 1
ATOM 2544 N N . HIS B 1 97 ? -12.553 39.223 28.954 1.00 16.59 397 HIS B N 1
ATOM 2545 C CA . HIS B 1 97 ? -11.317 38.643 28.448 1.00 16.49 397 HIS B CA 1
ATOM 2546 C C . HIS B 1 97 ? -10.227 39.620 28.862 1.00 15.25 397 HIS B C 1
ATOM 2547 O O . HIS B 1 97 ? -10.309 40.808 28.561 1.00 14.44 397 HIS B O 1
ATOM 2554 N N . LEU B 1 98 ? -9.222 39.129 29.573 1.00 14.53 398 LEU B N 1
ATOM 2555 C CA . LEU B 1 98 ? -8.122 39.979 30.017 1.00 15.02 398 LEU B CA 1
ATOM 2556 C C . LEU B 1 98 ? -6.822 39.368 29.516 1.00 13.62 398 LEU B C 1
ATOM 2557 O O . LEU B 1 98 ? -6.412 38.302 29.965 1.00 11.62 398 LEU B O 1
ATOM 2562 N N . SER B 1 99 ? -6.183 40.035 28.566 1.00 13.53 399 SER B N 1
ATOM 2563 C CA . SER B 1 99 ? -4.949 39.514 28.009 1.00 15.57 399 SER B CA 1
ATOM 2564 C C . SER B 1 99 ? -3.903 40.610 27.860 1.00 16.46 399 SER B C 1
ATOM 2565 O O . SER B 1 99 ? -4.074 41.545 27.082 1.00 17.67 399 SER B O 1
ATOM 2568 N N . ASN B 1 100 ? -2.818 40.488 28.620 1.00 16.61 400 ASN B N 1
ATOM 2569 C CA . ASN B 1 100 ? -1.721 41.451 28.584 1.00 17.14 400 ASN B CA 1
ATOM 2570 C C . ASN B 1 100 ? -2.156 42.894 28.855 1.00 17.12 400 ASN B C 1
ATOM 2571 O O . ASN B 1 100 ? -1.774 43.819 28.135 1.00 16.42 400 ASN B O 1
ATOM 2576 N N . VAL B 1 101 ? -2.955 43.074 29.902 1.00 17.40 401 VAL B N 1
ATOM 2577 C CA . VAL B 1 101 ? -3.432 44.393 30.295 1.00 18.33 401 VAL B CA 1
ATOM 2578 C C . VAL B 1 101 ? -2.234 45.145 30.873 1.00 19.73 401 VAL B C 1
ATOM 2579 O O . VAL B 1 101 ? -1.521 44.624 31.725 1.00 20.82 401 VAL B O 1
ATOM 2583 N N . THR B 1 102 ? -2.008 46.364 30.406 1.00 21.82 402 THR B N 1
ATOM 2584 C CA . THR B 1 102 ? -0.877 47.147 30.880 1.00 23.15 402 THR B CA 1
ATOM 2585 C C . THR B 1 102 ? -1.135 47.746 32.253 1.00 23.11 402 THR B C 1
ATOM 2586 O O . THR B 1 102 ? -0.224 47.849 33.066 1.00 23.83 402 THR B O 1
ATOM 2590 N N . LYS B 1 103 ? -2.372 48.150 32.512 1.00 22.95 403 LYS B N 1
ATOM 2591 C CA . LYS B 1 103 ? -2.697 48.699 33.818 1.00 24.03 403 LYS B CA 1
ATOM 2592 C C . LYS B 1 103 ? -4.199 48.838 34.025 1.00 22.45 403 LYS B C 1
ATOM 2593 O O . LYS B 1 103 ? -4.925 49.256 33.130 1.00 22.26 403 LYS B O 1
ATOM 2607 N N . LYS B 1 105 ? -7.251 50.194 36.883 1.00 21.84 405 LYS B N 1
ATOM 2608 C CA . LYS B 1 105 ? -7.498 51.049 38.036 1.00 22.21 405 LYS B CA 1
ATOM 2609 C C . LYS B 1 105 ? -8.567 50.392 38.899 1.00 20.97 405 LYS B C 1
ATOM 2610 O O . LYS B 1 105 ? -9.291 49.511 38.432 1.00 19.76 405 LYS B O 1
ATOM 2616 N N . PRO B 1 106 ? -8.666 50.794 40.177 1.00 20.22 406 PRO B N 1
ATOM 2617 C CA . PRO B 1 106 ? -9.647 50.240 41.117 1.00 19.41 406 PRO B CA 1
ATOM 2618 C C . PRO B 1 106 ? -11.069 50.162 40.567 1.00 18.52 406 PRO B C 1
ATOM 2619 O O . PRO B 1 106 ? -11.758 49.163 40.739 1.00 16.55 406 PRO B O 1
ATOM 2623 N N . GLU B 1 107 ? -11.492 51.229 39.902 1.00 19.61 407 GLU B N 1
ATOM 2624 C CA . GLU B 1 107 ? -12.827 51.323 39.326 1.00 20.76 407 GLU B CA 1
ATOM 2625 C C . GLU B 1 107 ? -13.112 50.246 38.279 1.00 20.48 407 GLU B C 1
ATOM 2626 O O . GLU B 1 107 ? -14.269 49.895 38.050 1.00 18.86 407 GLU B O 1
ATOM 2632 N N . GLU B 1 108 ? -12.062 49.725 37.646 1.00 19.20 408 GLU B N 1
ATOM 2633 C CA . GLU B 1 108 ? -12.225 48.717 36.595 1.00 19.37 408 GLU B CA 1
ATOM 2634 C C . GLU B 1 108 ? -12.484 47.290 37.063 1.00 18.39 408 GLU B C 1
ATOM 2635 O O . GLU B 1 108 ? -12.966 46.470 36.288 1.00 18.58 408 GLU B O 1
ATOM 2641 N N . VAL B 1 109 ? -12.161 46.979 38.312 1.00 17.54 409 VAL B N 1
ATOM 2642 C CA . VAL B 1 109 ? -12.397 45.629 38.798 1.00 16.75 409 VAL B CA 1
ATOM 2643 C C . VAL B 1 109 ? -13.872 45.282 38.652 1.00 17.56 409 VAL B C 1
ATOM 2644 O O . VAL B 1 109 ? -14.218 44.192 38.194 1.00 17.98 409 VAL B O 1
ATOM 2648 N N . TYR B 1 110 ? -14.729 46.223 39.041 1.00 18.15 410 TYR B N 1
ATOM 2649 C CA . TYR B 1 110 ? -16.176 46.055 38.965 1.00 18.69 410 TYR B CA 1
ATOM 2650 C C . TYR B 1 110 ? -16.656 45.665 37.577 1.00 19.27 410 TYR B C 1
ATOM 2651 O O . TYR B 1 110 ? -17.586 44.872 37.435 1.00 19.18 410 TYR B O 1
ATOM 2660 N N . ASP B 1 111 ? -16.030 46.237 36.555 1.00 20.45 411 ASP B N 1
ATOM 2661 C CA . ASP B 1 111 ? -16.408 45.944 35.180 1.00 23.16 411 ASP B CA 1
ATOM 2662 C C . ASP B 1 111 ? -15.769 44.671 34.654 1.00 21.81 411 ASP B C 1
ATOM 2663 O O . ASP B 1 111 ? -16.100 44.223 33.562 1.00 23.29 411 ASP B O 1
ATOM 2668 N N . SER B 1 112 ? -14.854 44.091 35.422 1.00 20.83 412 SER B N 1
ATOM 2669 C CA . SER B 1 112 ? -14.170 42.881 34.985 1.00 19.23 412 SER B CA 1
ATOM 2670 C C . SER B 1 112 ? -14.713 41.607 35.621 1.00 18.08 412 SER B C 1
ATOM 2671 O O . SER B 1 112 ? -14.293 40.511 35.261 1.00 17.27 412 SER B O 1
ATOM 2674 N N . ILE B 1 113 ? -15.645 41.756 36.558 1.00 17.89 413 ILE B N 1
ATOM 2675 C CA . ILE B 1 113 ? -16.238 40.617 37.248 1.00 17.77 413 ILE B CA 1
ATOM 2676 C C . ILE B 1 113 ? -17.763 40.642 37.138 1.00 17.98 413 ILE B C 1
ATOM 2677 O O . ILE B 1 113 ? -18.351 41.665 36.808 1.00 17.20 413 ILE B O 1
ATOM 2682 N N . SER B 1 114 ? -18.395 39.504 37.411 1.00 18.76 414 SER B N 1
ATOM 2683 C CA . SER B 1 114 ? -19.850 39.400 37.367 1.00 17.49 414 SER B CA 1
ATOM 2684 C C . SER B 1 114 ? -20.345 39.317 38.808 1.00 16.62 414 SER B C 1
ATOM 2685 O O . SER B 1 114 ? -21.537 39.477 39.086 1.00 14.05 414 SER B O 1
ATOM 2688 N N . GLY B 1 115 ? -19.412 39.056 39.718 1.00 16.15 415 GLY B N 1
ATOM 2689 C CA . GLY B 1 115 ? -19.740 38.959 41.127 1.00 15.55 415 GLY B CA 1
ATOM 2690 C C . GLY B 1 115 ? -18.599 38.331 41.905 1.00 14.27 415 GLY B C 1
ATOM 2691 O O . GLY B 1 115 ? -17.511 38.114 41.363 1.00 11.14 415 GLY B O 1
ATOM 2692 N N . VAL B 1 116 ? -18.841 38.050 43.181 1.00 11.95 416 VAL B N 1
ATOM 2693 C CA . VAL B 1 116 ? -17.834 37.428 44.026 1.00 12.76 416 VAL B CA 1
ATOM 2694 C C . VAL B 1 116 ? -18.432 36.176 44.657 1.00 13.74 416 VAL B C 1
ATOM 2695 O O . VAL B 1 116 ? -19.602 35.856 44.441 1.00 13.33 416 VAL B O 1
ATOM 2699 N N . ALA B 1 117 ? -17.617 35.463 45.425 1.00 14.49 417 ALA B N 1
ATOM 2700 C CA . ALA B 1 117 ? -18.057 34.254 46.109 1.00 15.39 417 ALA B CA 1
ATOM 2701 C C . ALA B 1 117 ? -17.136 34.010 47.292 1.00 15.54 417 ALA B C 1
ATOM 2702 O O . ALA B 1 117 ? -16.021 34.539 47.337 1.00 16.79 417 ALA B O 1
ATOM 2704 N N . LEU B 1 118 ? -17.605 33.224 48.254 1.00 13.95 418 LEU B N 1
ATOM 2705 C CA . LEU B 1 118 ? -16.808 32.907 49.433 1.00 14.31 418 LEU B CA 1
ATOM 2706 C C . LEU B 1 118 ? -16.228 31.526 49.205 1.00 13.56 418 LEU B C 1
ATOM 2707 O O . LEU B 1 118 ? -16.971 30.564 49.008 1.00 13.49 418 LEU B O 1
ATOM 2712 N N . ALA B 1 119 ? -14.906 31.421 49.229 1.00 12.13 419 ALA B N 1
ATOM 2713 C CA . ALA B 1 119 ? -14.267 30.139 49.008 1.00 12.63 419 ALA B CA 1
ATOM 2714 C C . ALA B 1 119 ? -13.200 29.804 50.034 1.00 14.29 419 ALA B C 1
ATOM 2715 O O . ALA B 1 119 ? -12.617 30.690 50.664 1.00 11.65 419 ALA B O 1
ATOM 2717 N N . LEU B 1 120 ? -12.966 28.503 50.192 1.00 15.20 420 LEU B N 1
ATOM 2718 C CA . LEU B 1 120 ? -11.950 27.973 51.096 1.00 16.61 420 LEU B CA 1
ATOM 2719 C C . LEU B 1 120 ? -10.888 27.311 50.236 1.00 16.65 420 LEU B C 1
ATOM 2720 O O . LEU B 1 120 ? -11.202 26.432 49.429 1.00 17.35 420 LEU B O 1
ATOM 2725 N N . ASP B 1 121 ? -9.641 27.738 50.403 1.00 15.27 421 ASP B N 1
ATOM 2726 C CA . ASP B 1 121 ? -8.527 27.178 49.652 1.00 14.46 421 ASP B CA 1
ATOM 2727 C C . ASP B 1 121 ? -7.845 26.110 50.501 1.00 14.91 421 ASP B C 1
ATOM 2728 O O . ASP B 1 121 ? -6.760 26.331 51.036 1.00 15.95 421 ASP B O 1
ATOM 2733 N N . LEU B 1 122 ? -8.483 24.952 50.627 1.00 12.60 422 LEU B N 1
ATOM 2734 C CA . LEU B 1 122 ? -7.919 23.875 51.427 1.00 12.97 422 LEU B CA 1
ATOM 2735 C C . LEU B 1 122 ? -6.554 23.440 50.904 1.00 13.18 422 LEU B C 1
ATOM 2736 O O . LEU B 1 122 ? -6.358 23.236 49.703 1.00 12.30 422 LEU B O 1
ATOM 2741 N N . THR B 1 123 ? -5.614 23.303 51.828 1.00 13.44 423 THR B N 1
ATOM 2742 C CA . THR B 1 123 ? -4.253 22.928 51.499 1.00 14.65 423 THR B CA 1
ATOM 2743 C C . THR B 1 123 ? -3.765 21.726 52.303 1.00 15.62 423 THR B C 1
ATOM 2744 O O . THR B 1 123 ? -3.927 21.670 53.530 1.00 15.33 423 THR B O 1
ATOM 2748 N N . ALA B 1 124 ? -3.178 20.757 51.604 1.00 13.84 424 ALA B N 1
ATOM 2749 C CA . ALA B 1 124 ? -2.630 19.583 52.265 1.00 14.26 424 ALA B CA 1
ATOM 2750 C C . ALA B 1 124 ? -1.248 20.024 52.739 1.00 15.22 424 ALA B C 1
ATOM 2751 O O . ALA B 1 124 ? -0.254 19.854 52.031 1.00 15.33 424 ALA B O 1
ATOM 2753 N N . ARG B 1 125 ? -1.202 20.599 53.938 1.00 12.81 425 ARG B N 1
ATOM 2754 C CA . ARG B 1 125 ? 0.027 21.123 54.528 1.00 13.54 425 ARG B CA 1
ATOM 2755 C C . ARG B 1 125 ? 1.275 20.246 54.472 1.00 13.19 425 ARG B C 1
ATOM 2756 O O . ARG B 1 125 ? 2.279 20.641 53.877 1.00 12.11 425 ARG B O 1
ATOM 2758 N N . ASN B 1 126 ? 1.231 19.070 55.093 1.00 12.95 426 ASN B N 1
ATOM 2759 C CA . ASN B 1 126 ? 2.400 18.205 55.101 1.00 11.24 426 ASN B CA 1
ATOM 2760 C C . ASN B 1 126 ? 2.824 17.747 53.713 1.00 12.36 426 ASN B C 1
ATOM 2761 O O . ASN B 1 126 ? 4.017 17.533 53.464 1.00 10.31 426 ASN B O 1
ATOM 2766 N N . VAL B 1 127 ? 1.865 17.618 52.800 1.00 11.76 427 VAL B N 1
ATOM 2767 C CA . VAL B 1 127 ? 2.186 17.225 51.429 1.00 11.07 427 VAL B CA 1
ATOM 2768 C C . VAL B 1 127 ? 2.893 18.402 50.752 1.00 10.85 427 VAL B C 1
ATOM 2769 O O . VAL B 1 127 ? 3.850 18.216 50.000 1.00 8.46 427 VAL B O 1
ATOM 2773 N N . GLN B 1 128 ? 2.424 19.616 51.038 1.00 12.99 428 GLN B N 1
ATOM 2774 C CA . GLN B 1 128 ? 3.012 20.824 50.465 1.00 14.45 428 GLN B CA 1
ATOM 2775 C C . GLN B 1 128 ? 4.395 21.077 51.066 1.00 16.29 428 GLN B C 1
ATOM 2776 O O . GLN B 1 128 ? 5.302 21.562 50.381 1.00 14.47 428 GLN B O 1
ATOM 2782 N N . ASP B 1 129 ? 4.549 20.756 52.346 1.00 17.93 429 ASP B N 1
ATOM 2783 C CA . ASP B 1 129 ? 5.829 20.938 53.020 1.00 21.01 429 ASP B CA 1
ATOM 2784 C C . ASP B 1 129 ? 6.881 20.147 52.266 1.00 20.06 429 ASP B C 1
ATOM 2785 O O . ASP B 1 129 ? 7.965 20.650 51.957 1.00 20.73 429 ASP B O 1
ATOM 2790 N N . GLU B 1 130 ? 6.542 18.902 51.964 1.00 18.97 430 GLU B N 1
ATOM 2791 C CA . GLU B 1 130 ? 7.441 18.023 51.241 1.00 18.97 430 GLU B CA 1
ATOM 2792 C C . GLU B 1 130 ? 7.665 18.496 49.808 1.00 18.50 430 GLU B C 1
ATOM 2793 O O . GLU B 1 130 ? 8.743 18.298 49.252 1.00 17.20 430 GLU B O 1
ATOM 2799 N N . ALA B 1 131 ? 6.653 19.116 49.206 1.00 18.86 431 ALA B N 1
ATOM 2800 C CA . ALA B 1 131 ? 6.796 19.599 47.836 1.00 18.02 431 ALA B CA 1
ATOM 2801 C C . ALA B 1 131 ? 7.745 20.793 47.813 1.00 17.61 431 ALA B C 1
ATOM 2802 O O . ALA B 1 131 ? 8.617 20.892 46.944 1.00 16.82 431 ALA B O 1
ATOM 2804 N N . LYS B 1 132 ? 7.574 21.699 48.770 1.00 17.89 432 LYS B N 1
ATOM 2805 C CA . LYS B 1 132 ? 8.433 22.872 48.861 1.00 20.24 432 LYS B CA 1
ATOM 2806 C C . LYS B 1 132 ? 9.881 22.435 49.097 1.00 20.23 432 LYS B C 1
ATOM 2807 O O . LYS B 1 132 ? 10.811 22.990 48.513 1.00 20.68 432 LYS B O 1
ATOM 2813 N N . LYS B 1 133 ? 10.063 21.424 49.938 1.00 20.98 433 LYS B N 1
ATOM 2814 C CA . LYS B 1 133 ? 11.397 20.915 50.249 1.00 21.59 433 LYS B CA 1
ATOM 2815 C C . LYS B 1 133 ? 12.114 20.386 49.007 1.00 20.96 433 LYS B C 1
ATOM 2816 O O . LYS B 1 133 ? 13.283 20.691 48.767 1.00 18.52 433 LYS B O 1
ATOM 2822 N N . LYS B 1 134 ? 11.405 19.598 48.212 1.00 20.62 434 LYS B N 1
ATOM 2823 C CA . LYS B 1 134 ? 11.984 19.018 47.005 1.00 20.55 434 LYS B CA 1
ATOM 2824 C C . LYS B 1 134 ? 11.845 19.918 45.780 1.00 19.56 434 LYS B C 1
ATOM 2825 O O . LYS B 1 134 ? 12.343 19.583 44.708 1.00 20.41 434 LYS B O 1
ATOM 2831 N N . GLY B 1 135 ? 11.165 21.050 45.937 1.00 19.18 435 GLY B N 1
ATOM 2832 C CA . GLY B 1 135 ? 10.973 21.954 44.818 1.00 19.23 435 GLY B CA 1
ATOM 2833 C C . GLY B 1 135 ? 10.097 21.320 43.754 1.00 18.07 435 GLY B C 1
ATOM 2834 O O . GLY B 1 135 ? 10.317 21.503 42.552 1.00 17.24 435 GLY B O 1
ATOM 2835 N N . LEU B 1 136 ? 9.102 20.564 44.205 1.00 16.44 436 LEU B N 1
ATOM 2836 C CA . LEU B 1 136 ? 8.180 19.888 43.308 1.00 16.64 436 LEU B CA 1
ATOM 2837 C C . LEU B 1 136 ? 6.840 20.631 43.239 1.00 14.63 436 LEU B C 1
ATOM 2838 O O . LEU B 1 136 ? 6.551 21.482 44.079 1.00 13.86 436 LEU B O 1
ATOM 2843 N N . PRO B 1 137 ? 6.011 20.324 42.229 1.00 12.82 437 PRO B N 1
ATOM 2844 C CA . PRO B 1 137 ? 4.705 20.970 42.051 1.00 12.66 437 PRO B CA 1
ATOM 2845 C C . PRO B 1 137 ? 3.790 20.922 43.282 1.00 12.68 437 PRO B C 1
ATOM 2846 O O . PRO B 1 137 ? 3.787 19.943 44.026 1.00 10.28 437 PRO B O 1
ATOM 2850 N N . TRP B 1 138 ? 3.019 21.992 43.470 1.00 12.29 438 TRP B N 1
ATOM 2851 C CA . TRP B 1 138 ? 2.070 22.134 44.580 1.00 13.44 438 TRP B CA 1
ATOM 2852 C C . TRP B 1 138 ? 0.713 21.513 44.242 1.00 11.66 438 TRP B C 1
ATOM 2853 O O . TRP B 1 138 ? -0.112 21.284 45.133 1.00 9.22 438 TRP B O 1
ATOM 2864 N N . THR B 1 139 ? 0.493 21.274 42.948 1.00 11.24 439 THR B N 1
ATOM 2865 C CA . THR B 1 139 ? -0.756 20.729 42.416 1.00 11.27 439 THR B CA 1
ATOM 2866 C C . THR B 1 139 ? -1.542 19.773 43.296 1.00 11.32 439 THR B C 1
ATOM 2867 O O . THR B 1 139 ? -2.690 20.055 43.645 1.00 9.21 439 THR B O 1
ATOM 2871 N N . ILE B 1 140 ? -0.939 18.645 43.649 1.00 9.24 440 ILE B N 1
ATOM 2872 C CA . ILE B 1 140 ? -1.630 17.666 44.474 1.00 10.75 440 ILE B CA 1
ATOM 2873 C C . ILE B 1 140 ? -2.053 18.194 45.848 1.00 10.59 440 ILE B C 1
ATOM 2874 O O . ILE B 1 140 ? -3.189 17.987 46.270 1.00 7.60 440 ILE B O 1
ATOM 2879 N N . SER B 1 141 ? -1.146 18.877 46.539 1.00 11.19 441 SER B N 1
ATOM 2880 C CA . SER B 1 141 ? -1.446 19.389 47.875 1.00 11.73 441 SER B CA 1
ATOM 2881 C C . SER B 1 141 ? -2.563 20.422 47.862 1.00 12.62 441 SER B C 1
ATOM 2882 O O . SER B 1 141 ? -3.177 20.692 48.895 1.00 12.50 441 SER B O 1
ATOM 2885 N N . LYS B 1 142 ? -2.825 20.988 46.688 1.00 11.24 442 LYS B N 1
ATOM 2886 C CA . LYS B 1 142 ? -3.851 22.012 46.526 1.00 11.37 442 LYS B CA 1
ATOM 2887 C C . LYS B 1 142 ? -5.056 21.547 45.737 1.00 12.39 442 LYS B C 1
ATOM 2888 O O . LYS B 1 142 ? -6.072 22.238 45.710 1.00 10.19 442 LYS B O 1
ATOM 2894 N N . GLY B 1 143 ? -4.950 20.386 45.094 1.00 11.88 443 GLY B N 1
ATOM 2895 C CA . GLY B 1 143 ? -6.045 19.934 44.260 1.00 12.89 443 GLY B CA 1
ATOM 2896 C C . GLY B 1 143 ? -6.896 18.736 44.600 1.00 12.14 443 GLY B C 1
ATOM 2897 O O . GLY B 1 143 ? -7.721 18.362 43.771 1.00 10.66 443 GLY B O 1
ATOM 2898 N N . PHE B 1 144 ? -6.726 18.128 45.772 1.00 11.26 444 PHE B N 1
ATOM 2899 C CA . PHE B 1 144 ? -7.557 16.973 46.117 1.00 11.53 444 PHE B CA 1
ATOM 2900 C C . PHE B 1 144 ? -9.025 17.336 45.966 1.00 10.31 444 PHE B C 1
ATOM 2901 O O . PHE B 1 144 ? -9.395 18.500 46.130 1.00 10.75 444 PHE B O 1
ATOM 2909 N N . ASP B 1 145 ? -9.864 16.344 45.674 1.00 9.25 445 ASP B N 1
ATOM 2910 C CA . ASP B 1 145 ? -11.290 16.600 45.547 1.00 8.59 445 ASP B CA 1
ATOM 2911 C C . ASP B 1 145 ? -11.779 17.300 46.813 1.00 7.09 445 ASP B C 1
ATOM 2912 O O . ASP B 1 145 ? -11.286 17.043 47.912 1.00 4.93 445 ASP B O 1
ATOM 2917 N N . THR B 1 146 ? -12.761 18.175 46.626 1.00 4.70 446 THR B N 1
ATOM 2918 C CA . THR B 1 146 ? -13.374 18.998 47.666 1.00 6.25 446 THR B CA 1
ATOM 2919 C C . THR B 1 146 ? -12.404 20.015 48.257 1.00 5.24 446 THR B C 1
ATOM 2920 O O . THR B 1 146 ? -12.745 20.697 49.216 1.00 3.93 446 THR B O 1
ATOM 2924 N N . PHE B 1 147 ? -11.206 20.156 47.692 1.00 5.63 447 PHE B N 1
ATOM 2925 C CA . PHE B 1 147 ? -10.289 21.123 48.278 1.00 7.27 447 PHE B CA 1
ATOM 2926 C C . PHE B 1 147 ? -10.587 22.583 47.969 1.00 9.23 447 PHE B C 1
ATOM 2927 O O . PHE B 1 147 ? -9.803 23.472 48.299 1.00 8.60 447 PHE B O 1
ATOM 2943 N N . PRO B 1 149 ? -13.974 24.346 48.681 1.00 11.72 449 PRO B N 1
ATOM 2944 C CA . PRO B 1 149 ? -15.374 24.504 49.086 1.00 10.89 449 PRO B CA 1
ATOM 2945 C C . PRO B 1 149 ? -15.727 25.928 48.696 1.00 10.98 449 PRO B C 1
ATOM 2946 O O . PRO B 1 149 ? -14.964 26.857 48.983 1.00 7.55 449 PRO B O 1
ATOM 2950 N N . ILE B 1 150 ? -16.867 26.112 48.046 1.00 11.41 450 ILE B N 1
ATOM 2951 C CA . ILE B 1 150 ? -17.249 27.448 47.617 1.00 12.52 450 ILE B CA 1
ATOM 2952 C C . ILE B 1 150 ? -18.757 27.709 47.716 1.00 13.63 450 ILE B C 1
ATOM 2953 O O . ILE B 1 150 ? -19.563 26.782 47.668 1.00 13.90 450 ILE B O 1
ATOM 2958 N N . SER B 1 151 ? -19.122 28.980 47.853 1.00 13.51 451 SER B N 1
ATOM 2959 C CA . SER B 1 151 ? -20.516 29.399 47.995 1.00 14.49 451 SER B CA 1
ATOM 2960 C C . SER B 1 151 ? -21.182 29.777 46.678 1.00 13.08 451 SER B C 1
ATOM 2961 O O . SER B 1 151 ? -20.585 29.694 45.610 1.00 11.64 451 SER B O 1
ATOM 2964 N N . ALA B 1 152 ? -22.435 30.200 46.778 1.00 12.23 452 ALA B N 1
ATOM 2965 C CA . ALA B 1 152 ? -23.194 30.649 45.623 1.00 12.76 452 ALA B CA 1
ATOM 2966 C C . ALA B 1 152 ? -22.590 32.001 45.250 1.00 13.33 452 ALA B C 1
ATOM 2967 O O . ALA B 1 152 ? -21.906 32.629 46.061 1.00 13.01 452 ALA B O 1
ATOM 2969 N N . ILE B 1 153 ? -22.836 32.460 44.032 1.00 14.53 453 ILE B N 1
ATOM 2970 C CA . ILE B 1 153 ? -22.276 33.732 43.605 1.00 14.56 453 ILE B CA 1
ATOM 2971 C C . ILE B 1 153 ? -23.032 34.910 44.193 1.00 15.64 453 ILE B C 1
ATOM 2972 O O . ILE B 1 153 ? -24.236 34.824 44.457 1.00 15.02 453 ILE B O 1
ATOM 2977 N N . VAL B 1 154 ? -22.306 36.001 44.422 1.00 14.37 454 VAL B N 1
ATOM 2978 C CA . VAL B 1 154 ? -22.901 37.236 44.907 1.00 14.63 454 VAL B CA 1
ATOM 2979 C C . VAL B 1 154 ? -22.782 38.207 43.730 1.00 16.59 454 VAL B C 1
ATOM 2980 O O . VAL B 1 154 ? -21.698 38.705 43.434 1.00 16.93 454 VAL B O 1
ATOM 2984 N N . SER B 1 155 ? -23.890 38.464 43.044 1.00 18.11 455 SER B N 1
ATOM 2985 C CA . SER B 1 155 ? -23.865 39.356 41.886 1.00 19.73 455 SER B CA 1
ATOM 2986 C C . SER B 1 155 ? -23.389 40.753 42.234 1.00 19.10 455 SER B C 1
ATOM 2987 O O . SER B 1 155 ? -23.728 41.288 43.291 1.00 17.82 455 SER B O 1
ATOM 2990 N N . ARG B 1 156 ? -22.614 41.346 41.329 1.00 17.25 456 ARG B N 1
ATOM 2991 C CA . ARG B 1 156 ? -22.072 42.679 41.545 1.00 19.51 456 ARG B CA 1
ATOM 2992 C C . ARG B 1 156 ? -23.145 43.726 41.809 1.00 20.90 456 ARG B C 1
ATOM 2993 O O . ARG B 1 156 ? -22.937 44.641 42.600 1.00 20.17 456 ARG B O 1
ATOM 3001 N N . GLU B 1 157 ? -24.290 43.595 41.147 1.00 23.40 457 GLU B N 1
ATOM 3002 C CA . GLU B 1 157 ? -25.383 44.533 41.356 1.00 24.92 457 GLU B CA 1
ATOM 3003 C C . GLU B 1 157 ? -25.632 44.693 42.845 1.00 23.67 457 GLU B C 1
ATOM 3004 O O . GLU B 1 157 ? -26.059 45.754 43.298 1.00 24.03 457 GLU B O 1
ATOM 3010 N N . LYS B 1 158 ? -25.351 43.640 43.607 1.00 24.02 458 LYS B N 1
ATOM 3011 C CA . LYS B 1 158 ? -25.545 43.676 45.054 1.00 24.59 458 LYS B CA 1
ATOM 3012 C C . LYS B 1 158 ? -24.621 44.680 45.750 1.00 23.37 458 LYS B C 1
ATOM 3013 O O . LYS B 1 158 ? -24.857 45.046 46.900 1.00 23.96 458 LYS B O 1
ATOM 3019 N N . PHE B 1 159 ? -23.567 45.117 45.065 1.00 22.03 459 PHE B N 1
ATOM 3020 C CA . PHE B 1 159 ? -22.646 46.096 45.644 1.00 21.27 459 PHE B CA 1
ATOM 3021 C C . PHE B 1 159 ? -22.183 47.133 44.621 1.00 21.52 459 PHE B C 1
ATOM 3022 O O . PHE B 1 159 ? -21.086 47.689 44.727 1.00 20.98 459 PHE B O 1
ATOM 3030 N N . SER B 1 160 ? -23.042 47.405 43.642 1.00 21.80 460 SER B N 1
ATOM 3031 C CA . SER B 1 160 ? -22.737 48.379 42.594 1.00 23.46 460 SER B CA 1
ATOM 3032 C C . SER B 1 160 ? -22.540 49.770 43.190 1.00 22.61 460 SER B C 1
ATOM 3033 O O . SER B 1 160 ? -21.877 50.625 42.606 1.00 19.66 460 SER B O 1
ATOM 3036 N N . SER B 1 161 ? -23.131 49.983 44.359 1.00 22.62 461 SER B N 1
ATOM 3037 C CA . SER B 1 161 ? -23.043 51.252 45.060 1.00 23.88 461 SER B CA 1
ATOM 3038 C C . SER B 1 161 ? -21.605 51.571 45.490 1.00 24.69 461 SER B C 1
ATOM 3039 O O . SER B 1 161 ? -21.306 52.698 45.882 1.00 22.77 461 SER B O 1
ATOM 3042 N N . TYR B 1 162 ? -20.721 50.575 45.420 1.00 24.71 462 TYR B N 1
ATOM 3043 C CA . TYR B 1 162 ? -19.313 50.755 45.785 1.00 25.02 462 TYR B CA 1
ATOM 3044 C C . TYR B 1 162 ? -18.433 50.528 44.554 1.00 25.17 462 TYR B C 1
ATOM 3045 O O . TYR B 1 162 ? -17.242 50.227 44.650 1.00 23.27 462 TYR B O 1
ATOM 3054 N N . LYS B 1 163 ? -19.078 50.704 43.406 1.00 24.67 463 LYS B N 1
ATOM 3055 C CA . LYS B 1 163 ? -18.541 50.571 42.051 1.00 25.96 463 LYS B CA 1
ATOM 3056 C C . LYS B 1 163 ? -17.112 51.062 41.802 1.00 25.26 463 LYS B C 1
ATOM 3057 O O . LYS B 1 163 ? -16.333 50.397 41.118 1.00 24.34 463 LYS B O 1
ATOM 3063 N N . SER B 1 164 ? -16.781 52.234 42.335 1.00 26.15 464 SER B N 1
ATOM 3064 C CA . SER B 1 164 ? -15.461 52.838 42.132 1.00 27.29 464 SER B CA 1
ATOM 3065 C C . SER B 1 164 ? -14.294 52.125 42.815 1.00 27.27 464 SER B C 1
ATOM 3066 O O . SER B 1 164 ? -13.149 52.231 42.375 1.00 27.23 464 SER B O 1
ATOM 3069 N N . ASN B 1 165 ? -14.579 51.411 43.896 1.00 27.81 465 ASN B N 1
ATOM 3070 C CA . ASN B 1 165 ? -13.531 50.705 44.625 1.00 27.26 465 ASN B CA 1
ATOM 3071 C C . ASN B 1 165 ? -14.153 49.660 45.543 1.00 26.38 465 ASN B C 1
ATOM 3072 O O . ASN B 1 165 ? -14.949 49.984 46.429 1.00 26.22 465 ASN B O 1
ATOM 3077 N N . LEU B 1 166 ? -13.772 48.406 45.330 1.00 24.20 466 LEU B N 1
ATOM 3078 C CA . LEU B 1 166 ? -14.307 47.299 46.103 1.00 23.34 466 LEU B CA 1
ATOM 3079 C C . LEU B 1 166 ? -13.287 46.741 47.083 1.00 21.64 466 LEU B C 1
ATOM 3080 O O . LEU B 1 166 ? -13.586 45.816 47.835 1.00 20.66 466 LEU B O 1
ATOM 3085 N N . GLN B 1 167 ? -12.090 47.319 47.079 1.00 20.58 467 GLN B N 1
ATOM 3086 C CA . GLN B 1 167 ? -10.999 46.862 47.931 1.00 20.43 467 GLN B CA 1
ATOM 3087 C C . GLN B 1 167 ? -11.229 46.804 49.442 1.00 19.95 467 GLN B C 1
ATOM 3088 O O . GLN B 1 167 ? -10.743 45.882 50.096 1.00 20.23 467 GLN B O 1
ATOM 3094 N N . ASP B 1 168 ? -11.963 47.758 50.003 1.00 20.20 468 ASP B N 1
ATOM 3095 C CA . ASP B 1 168 ? -12.176 47.772 51.452 1.00 21.32 468 ASP B CA 1
ATOM 3096 C C . ASP B 1 168 ? -13.521 47.308 51.988 1.00 22.14 468 ASP B C 1
ATOM 3097 O O . ASP B 1 168 ? -13.683 47.196 53.200 1.00 21.09 468 ASP B O 1
ATOM 3102 N N . ILE B 1 169 ? -14.482 47.033 51.116 1.00 22.47 469 ILE B N 1
ATOM 3103 C CA . ILE B 1 169 ? -15.803 46.645 51.597 1.00 23.01 469 ILE B CA 1
ATOM 3104 C C . ILE B 1 169 ? -15.984 45.225 52.140 1.00 21.89 469 ILE B C 1
ATOM 3105 O O . ILE B 1 169 ? -16.902 44.977 52.922 1.00 20.83 469 ILE B O 1
ATOM 3110 N N . PHE B 1 170 ? -15.117 44.296 51.757 1.00 20.68 470 PHE B N 1
ATOM 3111 C CA . PHE B 1 170 ? -15.289 42.918 52.214 1.00 20.88 470 PHE B CA 1
ATOM 3112 C C . PHE B 1 170 ? -14.514 42.451 53.441 1.00 19.45 470 PHE B C 1
ATOM 3113 O O . PHE B 1 170 ? -13.385 42.865 53.690 1.00 17.91 470 PHE B O 1
ATOM 3121 N N . ARG B 1 171 ? -15.157 41.584 54.213 1.00 20.39 471 ARG B N 1
ATOM 3122 C CA . ARG B 1 171 ? -14.559 41.004 55.409 1.00 21.03 471 ARG B CA 1
ATOM 3123 C C . ARG B 1 171 ? -14.783 39.506 55.282 1.00 19.12 471 ARG B C 1
ATOM 3124 O O . ARG B 1 171 ? -15.874 39.058 54.948 1.00 17.53 471 ARG B O 1
ATOM 3132 N N . VAL B 1 172 ? -13.746 38.729 55.542 1.00 19.09 472 VAL B N 1
ATOM 3133 C CA . VAL B 1 172 ? -13.870 37.290 55.424 1.00 20.80 472 VAL B CA 1
ATOM 3134 C C . VAL B 1 172 ? -13.564 36.637 56.767 1.00 20.33 472 VAL B C 1
ATOM 3135 O O . VAL B 1 172 ? -12.673 37.077 57.490 1.00 18.99 472 VAL B O 1
ATOM 3139 N N . LYS B 1 173 ? -14.321 35.609 57.122 1.00 21.04 473 LYS B N 1
ATOM 3140 C CA . LYS B 1 173 ? -14.067 34.931 58.382 1.00 20.94 473 LYS B CA 1
ATOM 3141 C C . LYS B 1 173 ? -14.408 33.447 58.368 1.00 19.99 473 LYS B C 1
ATOM 3142 O O . LYS B 1 173 ? -15.307 32.999 57.655 1.00 18.89 473 LYS B O 1
ATOM 3148 N N . CYS B 1 174 ? -13.652 32.691 59.156 1.00 18.58 474 CYS B N 1
ATOM 3149 C CA . CYS B 1 174 ? -13.800 31.246 59.233 1.00 19.75 474 CYS B CA 1
ATOM 3150 C C . CYS B 1 174 ? -13.742 30.719 60.662 1.00 19.25 474 CYS B C 1
ATOM 3151 O O . CYS B 1 174 ? -12.861 31.090 61.436 1.00 18.98 474 CYS B O 1
ATOM 3154 N N . SER B 1 175 ? -14.670 29.832 60.992 1.00 18.84 475 SER B N 1
ATOM 3155 C CA . SER B 1 175 ? -14.712 29.234 62.316 1.00 18.85 475 SER B CA 1
ATOM 3156 C C . SER B 1 175 ? -14.790 27.718 62.216 1.00 19.54 475 SER B C 1
ATOM 3157 O O . SER B 1 175 ? -15.433 27.180 61.318 1.00 19.48 475 SER B O 1
ATOM 3160 N N . VAL B 1 176 ? -14.116 27.039 63.140 1.00 20.03 476 VAL B N 1
ATOM 3161 C CA . VAL B 1 176 ? -14.107 25.582 63.184 1.00 19.29 476 VAL B CA 1
ATOM 3162 C C . VAL B 1 176 ? -14.549 25.115 64.569 1.00 18.49 476 VAL B C 1
ATOM 3163 O O . VAL B 1 176 ? -13.985 25.523 65.590 1.00 17.73 476 VAL B O 1
ATOM 3167 N N . ASN B 1 177 ? -15.557 24.252 64.588 1.00 17.86 477 ASN B N 1
ATOM 3168 C CA . ASN B 1 177 ? -16.112 23.722 65.826 1.00 18.55 477 ASN B CA 1
ATOM 3169 C C . ASN B 1 177 ? -16.500 24.848 66.787 1.00 19.30 477 ASN B C 1
ATOM 3170 O O . ASN B 1 177 ? -16.209 24.787 67.982 1.00 19.35 477 ASN B O 1
ATOM 3175 N N . GLY B 1 178 ? -17.134 25.882 66.238 1.00 20.38 478 GLY B N 1
ATOM 3176 C CA . GLY B 1 178 ? -17.595 27.008 67.032 1.00 21.19 478 GLY B CA 1
ATOM 3177 C C . GLY B 1 178 ? -16.555 28.018 67.466 1.00 21.95 478 GLY B C 1
ATOM 3178 O O . GLY B 1 178 ? -16.851 28.915 68.254 1.00 21.97 478 GLY B O 1
ATOM 3179 N N . GLN B 1 179 ? -15.338 27.896 66.958 1.00 22.73 479 GLN B N 1
ATOM 3180 C CA . GLN B 1 179 ? -14.288 28.826 67.344 1.00 23.10 479 GLN B CA 1
ATOM 3181 C C . GLN B 1 179 ? -13.761 29.630 66.160 1.00 22.33 479 GLN B C 1
ATOM 3182 O O . GLN B 1 179 ? -13.295 29.067 65.163 1.00 21.75 479 GLN B O 1
ATOM 3188 N N . LEU B 1 180 ? -13.858 30.952 66.281 1.00 22.67 480 LEU B N 1
ATOM 3189 C CA . LEU B 1 180 ? -13.404 31.882 65.248 1.00 20.70 480 LEU B CA 1
ATOM 3190 C C . LEU B 1 180 ? -11.894 31.807 65.119 1.00 20.13 480 LEU B C 1
ATOM 3191 O O . LEU B 1 180 ? -11.174 32.048 66.089 1.00 18.25 480 LEU B O 1
ATOM 3196 N N . ARG B 1 181 ? -11.422 31.473 63.919 1.00 19.08 481 ARG B N 1
ATOM 3197 C CA . ARG B 1 181 ? -9.996 31.356 63.654 1.00 19.97 481 ARG B CA 1
ATOM 3198 C C . ARG B 1 181 ? -9.453 32.400 62.684 1.00 19.24 481 ARG B C 1
ATOM 3199 O O . ARG B 1 181 ? -8.315 32.835 62.820 1.00 19.50 481 ARG B O 1
ATOM 3207 N N . GLN B 1 182 ? -10.244 32.786 61.691 1.00 18.31 482 GLN B N 1
ATOM 3208 C CA . GLN B 1 182 ? -9.787 33.791 60.734 1.00 20.11 482 GLN B CA 1
ATOM 3209 C C . GLN B 1 182 ? -10.828 34.890 60.588 1.00 20.08 482 GLN B C 1
ATOM 3210 O O . GLN B 1 182 ? -12.022 34.615 60.473 1.00 20.39 482 GLN B O 1
ATOM 3216 N N . ASP B 1 183 ? -10.377 36.136 60.593 1.00 20.98 483 ASP B N 1
ATOM 3217 C CA . ASP B 1 183 ? -11.283 37.264 60.438 1.00 24.58 483 ASP B CA 1
ATOM 3218 C C . ASP B 1 183 ? -10.496 38.465 59.954 1.00 24.84 483 ASP B C 1
ATOM 3219 O O . ASP B 1 183 ? -9.949 39.229 60.750 1.00 25.88 483 ASP B O 1
ATOM 3224 N N . GLY B 1 184 ? -10.437 38.621 58.637 1.00 23.43 484 GLY B N 1
ATOM 3225 C CA . GLY B 1 184 ? -9.701 39.728 58.066 1.00 22.80 484 GLY B CA 1
ATOM 3226 C C . GLY B 1 184 ? -10.479 40.479 57.008 1.00 23.14 484 GLY B C 1
ATOM 3227 O O . GLY B 1 184 ? -11.351 39.921 56.333 1.00 21.84 484 GLY B O 1
ATOM 3228 N N . GLY B 1 185 ? -10.160 41.761 56.872 1.00 21.47 485 GLY B N 1
ATOM 3229 C CA . GLY B 1 185 ? -10.814 42.586 55.883 1.00 21.00 485 GLY B CA 1
ATOM 3230 C C . GLY B 1 185 ? -9.923 42.656 54.663 1.00 19.30 485 GLY B C 1
ATOM 3231 O O . GLY B 1 185 ? -8.694 42.580 54.779 1.00 18.36 485 GLY B O 1
ATOM 3232 N N . THR B 1 186 ? -10.537 42.791 53.493 1.00 18.57 486 THR B N 1
ATOM 3233 C CA . THR B 1 186 ? -9.788 42.874 52.247 1.00 17.05 486 THR B CA 1
ATOM 3234 C C . THR B 1 186 ? -8.947 44.150 52.183 1.00 15.56 486 THR B C 1
ATOM 3235 O O . THR B 1 186 ? -8.129 44.317 51.280 1.00 15.00 486 THR B O 1
ATOM 3239 N N . ASN B 1 187 ? -9.135 45.048 53.145 1.00 15.24 487 ASN B N 1
ATOM 3240 C CA . ASN B 1 187 ? -8.348 46.279 53.167 1.00 15.34 487 ASN B CA 1
ATOM 3241 C C . ASN B 1 187 ? -6.939 45.958 53.656 1.00 14.94 487 ASN B C 1
ATOM 3242 O O . ASN B 1 187 ? -6.055 46.811 53.639 1.00 14.37 487 ASN B O 1
ATOM 3247 N N . LEU B 1 188 ? -6.740 44.723 54.107 1.00 16.03 488 LEU B N 1
ATOM 3248 C CA . LEU B 1 188 ? -5.432 44.284 54.579 1.00 16.30 488 LEU B CA 1
ATOM 3249 C C . LEU B 1 188 ? -4.675 43.605 53.436 1.00 15.55 488 LEU B C 1
ATOM 3250 O O . LEU B 1 188 ? -3.534 43.172 53.594 1.00 14.96 488 LEU B O 1
ATOM 3263 N N . LEU B 1 190 ? -2.396 42.825 50.368 1.00 17.86 490 LEU B N 1
ATOM 3264 C CA . LEU B 1 190 ? -1.116 43.401 49.964 1.00 17.94 490 LEU B CA 1
ATOM 3265 C C . LEU B 1 190 ? -1.206 43.857 48.523 1.00 19.33 490 LEU B C 1
ATOM 3266 O O . LEU B 1 190 ? -0.942 45.015 48.204 1.00 19.15 490 LEU B O 1
ATOM 3271 N N . HIS B 1 191 ? -1.581 42.934 47.651 1.00 19.74 491 HIS B N 1
ATOM 3272 C CA . HIS B 1 191 ? -1.749 43.251 46.245 1.00 18.17 491 HIS B CA 1
ATOM 3273 C C . HIS B 1 191 ? -3.253 43.388 46.046 1.00 15.96 491 HIS B C 1
ATOM 3274 O O . HIS B 1 191 ? -3.997 42.415 46.176 1.00 15.21 491 HIS B O 1
ATOM 3281 N N . PRO B 1 192 ? -3.719 44.606 45.746 1.00 14.62 492 PRO B N 1
ATOM 3282 C CA . PRO B 1 192 ? -5.145 44.868 45.537 1.00 15.05 492 PRO B CA 1
ATOM 3283 C C . PRO B 1 192 ? -5.769 44.129 44.346 1.00 14.92 492 PRO B C 1
ATOM 3284 O O . PRO B 1 192 ? -5.066 43.659 43.450 1.00 11.75 492 PRO B O 1
ATOM 3288 N N . LEU B 1 193 ? -7.096 44.038 44.356 1.00 14.89 493 LEU B N 1
ATOM 3289 C CA . LEU B 1 193 ? -7.843 43.366 43.299 1.00 15.66 493 LEU B CA 1
ATOM 3290 C C . LEU B 1 193 ? -7.434 43.788 41.890 1.00 16.68 493 LEU B C 1
ATOM 3291 O O . LEU B 1 193 ? -7.146 42.935 41.048 1.00 15.52 493 LEU B O 1
ATOM 3296 N N . HIS B 1 194 ? -7.394 45.092 41.625 1.00 18.12 494 HIS B N 1
ATOM 3297 C CA . HIS B 1 194 ? -7.035 45.551 40.286 1.00 20.15 494 HIS B CA 1
ATOM 3298 C C . HIS B 1 194 ? -5.635 45.148 39.839 1.00 20.02 494 HIS B C 1
ATOM 3299 O O . HIS B 1 194 ? -5.401 44.932 38.649 1.00 19.00 494 HIS B O 1
ATOM 3306 N N . LYS B 1 195 ? -4.703 45.035 40.777 1.00 20.18 495 LYS B N 1
ATOM 3307 C CA . LYS B 1 195 ? -3.349 44.631 40.415 1.00 20.61 495 LYS B CA 1
ATOM 3308 C C . LYS B 1 195 ? -3.289 43.125 40.197 1.00 19.65 495 LYS B C 1
ATOM 3309 O O . LYS B 1 195 ? -2.480 42.637 39.403 1.00 18.05 495 LYS B O 1
ATOM 3315 N N . ILE B 1 196 ? -4.147 42.394 40.902 1.00 17.66 496 ILE B N 1
ATOM 3316 C CA . ILE B 1 196 ? -4.202 40.948 40.746 1.00 18.07 496 ILE B CA 1
ATOM 3317 C C . ILE B 1 196 ? -4.678 40.623 39.329 1.00 17.66 496 ILE B C 1
ATOM 3318 O O . ILE B 1 196 ? -4.050 39.841 38.614 1.00 17.17 496 ILE B O 1
ATOM 3323 N N . LEU B 1 197 ? -5.794 41.222 38.925 1.00 16.65 497 LEU B N 1
ATOM 3324 C CA . LEU B 1 197 ? -6.328 40.967 37.592 1.00 19.36 497 LEU B CA 1
ATOM 3325 C C . LEU B 1 197 ? -5.329 41.360 36.514 1.00 18.20 497 LEU B C 1
ATOM 3326 O O . LEU B 1 197 ? -5.123 40.630 35.555 1.00 19.42 497 LEU B O 1
ATOM 3331 N N . GLN B 1 198 ? -4.701 42.515 36.685 1.00 18.19 498 GLN B N 1
ATOM 3332 C CA . GLN B 1 198 ? -3.745 43.017 35.705 1.00 18.81 498 GLN B CA 1
ATOM 3333 C C . GLN B 1 198 ? -2.464 42.192 35.619 1.00 19.24 498 GLN B C 1
ATOM 3334 O O . GLN B 1 198 ? -2.052 41.785 34.532 1.00 16.90 498 GLN B O 1
ATOM 3340 N N . HIS B 1 199 ? -1.842 41.938 36.764 1.00 19.83 499 HIS B N 1
ATOM 3341 C CA . HIS B 1 199 ? -0.602 41.176 36.803 1.00 21.36 499 HIS B CA 1
ATOM 3342 C C . HIS B 1 199 ? -0.763 39.808 36.156 1.00 20.19 499 HIS B C 1
ATOM 3343 O O . HIS B 1 199 ? 0.015 39.436 35.279 1.00 18.90 499 HIS B O 1
ATOM 3350 N N . ILE B 1 200 ? -1.773 39.061 36.594 1.00 18.18 500 ILE B N 1
ATOM 3351 C CA . ILE B 1 200 ? -2.021 37.730 36.055 1.00 17.46 500 ILE B CA 1
ATOM 3352 C C . ILE B 1 200 ? -2.167 37.712 34.540 1.00 16.34 500 ILE B C 1
ATOM 3353 O O . ILE B 1 200 ? -1.566 36.879 33.870 1.00 13.54 500 ILE B O 1
ATOM 3358 N N . SER B 1 201 ? -2.966 38.632 34.007 1.00 16.02 501 SER B N 1
ATOM 3359 C CA . SER B 1 201 ? -3.204 38.701 32.567 1.00 16.93 501 SER B CA 1
ATOM 3360 C C . SER B 1 201 ? -1.946 38.816 31.709 1.00 16.29 501 SER B C 1
ATOM 3361 O O . SER B 1 201 ? -1.978 38.471 30.534 1.00 15.44 501 SER B O 1
ATOM 3364 N N . THR B 1 202 ? -0.849 39.302 32.284 1.00 16.38 502 THR B N 1
ATOM 3365 C CA . THR B 1 202 ? 0.390 39.456 31.523 1.00 16.18 502 THR B CA 1
ATOM 3366 C C . THR B 1 202 ? 1.123 38.135 31.366 1.00 15.72 502 THR B C 1
ATOM 3367 O O . THR B 1 202 ? 2.174 38.077 30.731 1.00 13.77 502 THR B O 1
ATOM 3379 N N . ILE B 1 204 ? -0.900 34.583 32.186 1.00 12.34 504 ILE B N 1
ATOM 3380 C CA . ILE B 1 204 ? -1.939 33.607 31.915 1.00 13.43 504 ILE B CA 1
ATOM 3381 C C . ILE B 1 204 ? -3.229 34.376 31.697 1.00 13.58 504 ILE B C 1
ATOM 3382 O O . ILE B 1 204 ? -3.899 34.782 32.651 1.00 13.02 504 ILE B O 1
ATOM 3387 N N . SER B 1 205 ? -3.565 34.585 30.432 1.00 12.44 505 SER B N 1
ATOM 3388 C CA . SER B 1 205 ? -4.760 35.327 30.067 1.00 13.47 505 SER B CA 1
ATOM 3389 C C . SER B 1 205 ? -6.008 34.812 30.753 1.00 12.50 505 SER B C 1
ATOM 3390 O O . SER B 1 205 ? -6.174 33.607 30.929 1.00 11.99 505 SER B O 1
ATOM 3393 N N . LEU B 1 206 ? -6.881 35.742 31.133 1.00 13.26 506 LEU B N 1
ATOM 3394 C CA . LEU B 1 206 ? -8.133 35.412 31.795 1.00 13.10 506 LEU B CA 1
ATOM 3395 C C . LEU B 1 206 ? -9.301 35.483 30.816 1.00 14.17 506 LEU B C 1
ATOM 3396 O O . LEU B 1 206 ? -9.276 36.245 29.846 1.00 13.12 506 LEU B O 1
ATOM 3401 N N . GLU B 1 207 ? -10.322 34.675 31.065 1.00 15.88 507 GLU B N 1
ATOM 3402 C CA . GLU B 1 207 ? -11.506 34.674 30.222 1.00 17.72 507 GLU B CA 1
ATOM 3403 C C . GLU B 1 207 ? -12.762 34.594 31.078 1.00 17.66 507 GLU B C 1
ATOM 3404 O O . GLU B 1 207 ? -12.705 34.208 32.247 1.00 15.72 507 GLU B O 1
ATOM 3410 N N . PRO B 1 208 ? -13.917 34.982 30.511 1.00 17.14 508 PRO B N 1
ATOM 3411 C CA . PRO B 1 208 ? -15.178 34.946 31.254 1.00 16.52 508 PRO B CA 1
ATOM 3412 C C . PRO B 1 208 ? -15.386 33.620 31.966 1.00 15.15 508 PRO B C 1
ATOM 3413 O O . PRO B 1 208 ? -15.180 32.562 31.378 1.00 12.36 508 PRO B O 1
ATOM 3417 N N . GLY B 1 209 ? -15.783 33.683 33.235 1.00 15.51 509 GLY B N 1
ATOM 3418 C CA . GLY B 1 209 ? -16.020 32.466 33.992 1.00 15.53 509 GLY B CA 1
ATOM 3419 C C . GLY B 1 209 ? -14.861 32.069 34.886 1.00 14.90 509 GLY B C 1
ATOM 3420 O O . GLY B 1 209 ? -15.030 31.252 35.788 1.00 17.36 509 GLY B O 1
ATOM 3421 N N . ASP B 1 210 ? -13.682 32.633 34.643 1.00 13.58 510 ASP B N 1
ATOM 3422 C CA . ASP B 1 210 ? -12.522 32.311 35.465 1.00 13.09 510 ASP B CA 1
ATOM 3423 C C . ASP B 1 210 ? -12.749 32.709 36.919 1.00 13.13 510 ASP B C 1
ATOM 3424 O O . ASP B 1 210 ? -13.271 33.787 37.216 1.00 11.35 510 ASP B O 1
ATOM 3429 N N . ILE B 1 211 ? -12.358 31.820 37.822 1.00 11.83 511 ILE B N 1
ATOM 3430 C CA . ILE B 1 211 ? -12.492 32.065 39.245 1.00 12.70 511 ILE B CA 1
ATOM 3431 C C . ILE B 1 211 ? -11.104 32.403 39.796 1.00 13.08 511 ILE B C 1
ATOM 3432 O O . ILE B 1 211 ? -10.145 31.659 39.603 1.00 12.47 511 ILE B O 1
ATOM 3437 N N . ILE B 1 212 ? -11.001 33.545 40.464 1.00 14.37 512 ILE B N 1
ATOM 3438 C CA . ILE B 1 212 ? -9.725 33.992 41.021 1.00 15.60 512 ILE B CA 1
ATOM 3439 C C . ILE B 1 212 ? -9.779 34.106 42.543 1.00 15.18 512 ILE B C 1
ATOM 3440 O O . ILE B 1 212 ? -10.559 34.893 43.068 1.00 12.44 512 ILE B O 1
ATOM 3445 N N . LEU B 1 213 ? -8.965 33.318 43.245 1.00 14.66 513 LEU B N 1
ATOM 3446 C CA . LEU B 1 213 ? -8.926 33.390 44.711 1.00 16.95 513 LEU B CA 1
ATOM 3447 C C . LEU B 1 213 ? -7.863 34.414 45.076 1.00 15.43 513 LEU B C 1
ATOM 3448 O O . LEU B 1 213 ? -6.714 34.300 44.664 1.00 15.55 513 LEU B O 1
ATOM 3453 N N . THR B 1 214 ? -8.253 35.400 45.874 1.00 15.31 514 THR B N 1
ATOM 3454 C CA . THR B 1 214 ? -7.373 36.502 46.236 1.00 15.08 514 THR B CA 1
ATOM 3455 C C . THR B 1 214 ? -6.529 36.462 47.513 1.00 15.89 514 THR B C 1
ATOM 3456 O O . THR B 1 214 ? -6.004 37.493 47.925 1.00 17.07 514 THR B O 1
ATOM 3460 N N . GLY B 1 215 ? -6.384 35.298 48.136 1.00 15.86 515 GLY B N 1
ATOM 3461 C CA . GLY B 1 215 ? -5.574 35.223 49.340 1.00 15.42 515 GLY B CA 1
ATOM 3462 C C . GLY B 1 215 ? -6.356 35.077 50.631 1.00 16.22 515 GLY B C 1
ATOM 3463 O O . GLY B 1 215 ? -7.544 35.396 50.711 1.00 14.82 515 GLY B O 1
ATOM 3464 N N . THR B 1 216 ? -5.680 34.602 51.666 1.00 15.57 516 THR B N 1
ATOM 3465 C CA . THR B 1 216 ? -6.336 34.401 52.948 1.00 16.62 516 THR B CA 1
ATOM 3466 C C . THR B 1 216 ? -5.697 35.236 54.060 1.00 16.95 516 THR B C 1
ATOM 3467 O O . THR B 1 216 ? -4.498 35.532 54.030 1.00 13.65 516 THR B O 1
ATOM 3471 N N . PRO B 1 217 ? -6.500 35.646 55.048 1.00 18.16 517 PRO B N 1
ATOM 3472 C CA . PRO B 1 217 ? -5.962 36.440 56.154 1.00 19.54 517 PRO B CA 1
ATOM 3473 C C . PRO B 1 217 ? -5.326 35.504 57.185 1.00 20.90 517 PRO B C 1
ATOM 3474 O O . PRO B 1 217 ? -5.561 34.295 57.159 1.00 20.19 517 PRO B O 1
ATOM 3478 N N . ALA B 1 218 ? -4.521 36.062 58.085 1.00 22.98 518 ALA B N 1
ATOM 3479 C CA . ALA B 1 218 ? -3.858 35.270 59.118 1.00 22.71 518 ALA B CA 1
ATOM 3480 C C . ALA B 1 218 ? -4.859 34.435 59.909 1.00 22.97 518 ALA B C 1
ATOM 3481 O O . ALA B 1 218 ? -6.047 34.767 59.968 1.00 22.95 518 ALA B O 1
ATOM 3483 N N . GLY B 1 219 ? -4.379 33.345 60.506 1.00 23.23 519 GLY B N 1
ATOM 3484 C CA . GLY B 1 219 ? -5.251 32.492 61.297 1.00 23.76 519 GLY B CA 1
ATOM 3485 C C . GLY B 1 219 ? -5.496 31.094 60.751 1.00 23.23 519 GLY B C 1
ATOM 3486 O O . GLY B 1 219 ? -6.432 30.417 61.171 1.00 22.49 519 GLY B O 1
ATOM 3487 N N . VAL B 1 220 ? -4.659 30.650 59.824 1.00 24.37 520 VAL B N 1
ATOM 3488 C CA . VAL B 1 220 ? -4.815 29.319 59.242 1.00 24.92 520 VAL B CA 1
ATOM 3489 C C . VAL B 1 220 ? -4.732 28.228 60.314 1.00 25.47 520 VAL B C 1
ATOM 3490 O O . VAL B 1 220 ? -3.870 28.266 61.192 1.00 24.75 520 VAL B O 1
ATOM 3494 N N . GLY B 1 221 ? -5.651 27.269 60.241 1.00 27.02 521 GLY B N 1
ATOM 3495 C CA . GLY B 1 221 ? -5.688 26.180 61.200 1.00 25.38 521 GLY B CA 1
ATOM 3496 C C . GLY B 1 221 ? -5.831 24.854 60.483 1.00 26.00 521 GLY B C 1
ATOM 3497 O O . GLY B 1 221 ? -5.857 24.814 59.258 1.00 24.76 521 GLY B O 1
ATOM 3498 N N . GLU B 1 222 ? -5.938 23.766 61.237 1.00 26.56 522 GLU B N 1
ATOM 3499 C CA . GLU B 1 222 ? -6.062 22.446 60.636 1.00 26.84 522 GLU B CA 1
ATOM 3500 C C . GLU B 1 222 ? -7.494 21.924 60.665 1.00 25.39 522 GLU B C 1
ATOM 3501 O O . GLU B 1 222 ? -8.321 22.393 61.446 1.00 24.76 522 GLU B O 1
ATOM 3507 N N . LEU B 1 223 ? -7.778 20.959 59.793 1.00 23.93 523 LEU B N 1
ATOM 3508 C CA . LEU B 1 223 ? -9.091 20.336 59.714 1.00 21.77 523 LEU B CA 1
ATOM 3509 C C . LEU B 1 223 ? -8.962 18.813 59.741 1.00 21.72 523 LEU B C 1
ATOM 3510 O O . LEU B 1 223 ? -8.110 18.240 59.057 1.00 21.90 523 LEU B O 1
ATOM 3515 N N . LYS B 1 224 ? -9.816 18.171 60.532 1.00 20.49 524 LYS B N 1
ATOM 3516 C CA . LYS B 1 224 ? -9.836 16.719 60.654 1.00 20.18 524 LYS B CA 1
ATOM 3517 C C . LYS B 1 224 ? -11.253 16.175 60.524 1.00 17.09 524 LYS B C 1
ATOM 3518 O O . LYS B 1 224 ? -12.230 16.887 60.755 1.00 14.17 524 LYS B O 1
ATOM 3524 N N . PRO B 1 225 ? -11.381 14.899 60.138 1.00 16.59 525 PRO B N 1
ATOM 3525 C CA . PRO B 1 225 ? -12.704 14.290 59.990 1.00 18.17 525 PRO B CA 1
ATOM 3526 C C . PRO B 1 225 ? -13.551 14.562 61.233 1.00 18.72 525 PRO B C 1
ATOM 3527 O O . PRO B 1 225 ? -13.070 14.425 62.356 1.00 17.35 525 PRO B O 1
ATOM 3531 N N . GLY B 1 226 ? -14.800 14.973 61.025 1.00 19.03 526 GLY B N 1
ATOM 3532 C CA . GLY B 1 226 ? -15.681 15.254 62.144 1.00 19.68 526 GLY B CA 1
ATOM 3533 C C . GLY B 1 226 ? -15.854 16.730 62.460 1.00 20.18 526 GLY B C 1
ATOM 3534 O O . GLY B 1 226 ? -16.855 17.118 63.063 1.00 19.91 526 GLY B O 1
ATOM 3535 N N . ASP B 1 227 ? -14.886 17.557 62.067 1.00 20.23 527 ASP B N 1
ATOM 3536 C CA . ASP B 1 227 ? -14.964 18.997 62.317 1.00 19.32 527 ASP B CA 1
ATOM 3537 C C . ASP B 1 227 ? -16.074 19.667 61.516 1.00 19.61 527 ASP B C 1
ATOM 3538 O O . ASP B 1 227 ? -16.414 19.232 60.416 1.00 18.27 527 ASP B O 1
ATOM 3543 N N . ARG B 1 228 ? -16.638 20.727 62.081 1.00 19.93 528 ARG B N 1
ATOM 3544 C CA . ARG B 1 228 ? -17.674 21.492 61.407 1.00 20.69 528 ARG B CA 1
ATOM 3545 C C . ARG B 1 228 ? -17.048 22.852 61.117 1.00 21.04 528 ARG B C 1
ATOM 3546 O O . ARG B 1 228 ? -16.479 23.488 62.008 1.00 19.63 528 ARG B O 1
ATOM 3554 N N . VAL B 1 229 ? -17.135 23.288 59.868 1.00 21.29 529 VAL B N 1
ATOM 3555 C CA . VAL B 1 229 ? -16.570 24.570 59.481 1.00 22.12 529 VAL B CA 1
ATOM 3556 C C . VAL B 1 229 ? -17.662 25.548 59.081 1.00 22.42 529 VAL B C 1
ATOM 3557 O O . VAL B 1 229 ? -18.523 25.249 58.252 1.00 22.03 529 VAL B O 1
ATOM 3561 N N . HIS B 1 230 ? -17.618 26.724 59.687 1.00 23.63 530 HIS B N 1
ATOM 3562 C CA . HIS B 1 230 ? -18.583 27.773 59.415 1.00 23.87 530 HIS B CA 1
ATOM 3563 C C . HIS B 1 230 ? -17.805 28.955 58.843 1.00 22.51 530 HIS B C 1
ATOM 3564 O O . HIS B 1 230 ? -16.850 29.435 59.462 1.00 21.61 530 HIS B O 1
ATOM 3571 N N . CYS B 1 231 ? -18.193 29.416 57.658 1.00 22.16 531 CYS B N 1
ATOM 3572 C CA . CYS B 1 231 ? -17.489 30.537 57.037 1.00 20.82 531 CYS B CA 1
ATOM 3573 C C . CYS B 1 231 ? -18.453 31.657 56.681 1.00 19.84 531 CYS B C 1
ATOM 3574 O O . CYS B 1 231 ? -19.619 31.417 56.372 1.00 19.05 531 CYS B O 1
ATOM 3577 N N . GLU B 1 232 ? -17.948 32.883 56.717 1.00 20.21 532 GLU B N 1
ATOM 3578 C CA . GLU B 1 232 ? -18.755 34.053 56.420 1.00 21.53 532 GLU B CA 1
ATOM 3579 C C . GLU B 1 232 ? -18.050 35.057 55.515 1.00 20.17 532 GLU B C 1
ATOM 3580 O O . GLU B 1 232 ? -16.820 35.143 55.485 1.00 18.18 532 GLU B O 1
ATOM 3586 N N . LEU B 1 233 ? -18.858 35.820 54.786 1.00 20.51 533 LEU B N 1
ATOM 3587 C CA . LEU B 1 233 ? -18.368 36.880 53.910 1.00 20.28 533 LEU B CA 1
ATOM 3588 C C . LEU B 1 233 ? -19.242 38.086 54.251 1.00 21.43 533 LEU B C 1
ATOM 3589 O O . LEU B 1 233 ? -20.475 38.000 54.218 1.00 21.15 533 LEU B O 1
ATOM 3594 N N . LEU B 1 234 ? -18.608 39.198 54.597 1.00 21.68 534 LEU B N 1
ATOM 3595 C CA . LEU B 1 234 ? -19.354 40.395 54.943 1.00 22.89 534 LEU B CA 1
ATOM 3596 C C . LEU B 1 234 ? -19.117 41.521 53.944 1.00 23.00 534 LEU B C 1
ATOM 3597 O O . LEU B 1 234 ? -18.043 41.634 53.350 1.00 24.50 534 LEU B O 1
ATOM 3602 N N . GLN B 1 235 ? -20.139 42.343 53.755 1.00 23.25 535 GLN B N 1
ATOM 3603 C CA . GLN B 1 235 ? -20.051 43.497 52.872 1.00 24.29 535 GLN B CA 1
ATOM 3604 C C . GLN B 1 235 ? -20.413 44.660 53.787 1.00 25.47 535 GLN B C 1
ATOM 3605 O O . GLN B 1 235 ? -21.556 44.777 54.226 1.00 25.20 535 GLN B O 1
ATOM 3611 N N . ASN B 1 236 ? -19.432 45.504 54.089 1.00 27.60 536 ASN B N 1
ATOM 3612 C CA . ASN B 1 236 ? -19.640 46.633 54.991 1.00 29.65 536 ASN B CA 1
ATOM 3613 C C . ASN B 1 236 ? -20.174 46.129 56.330 1.00 29.93 536 ASN B C 1
ATOM 3614 O O . ASN B 1 236 ? -21.069 46.729 56.931 1.00 31.00 536 ASN B O 1
ATOM 3619 N N . ASN B 1 237 ? -19.610 45.011 56.780 1.00 29.90 537 ASN B N 1
ATOM 3620 C CA . ASN B 1 237 ? -19.980 44.381 58.039 1.00 30.71 537 ASN B CA 1
ATOM 3621 C C . ASN B 1 237 ? -21.396 43.811 58.075 1.00 30.67 537 ASN B C 1
ATOM 3622 O O . ASN B 1 237 ? -21.958 43.613 59.149 1.00 31.95 537 ASN B O 1
ATOM 3627 N N . ASP B 1 238 ? -21.965 43.542 56.902 1.00 30.61 538 ASP B N 1
ATOM 3628 C CA . ASP B 1 238 ? -23.302 42.953 56.793 1.00 30.04 538 ASP B CA 1
ATOM 3629 C C . ASP B 1 238 ? -23.110 41.561 56.203 1.00 29.05 538 ASP B C 1
ATOM 3630 O O . ASP B 1 238 ? -22.508 41.411 55.144 1.00 28.38 538 ASP B O 1
ATOM 3635 N N . ASN B 1 239 ? -23.616 40.540 56.878 1.00 29.38 539 ASN B N 1
ATOM 3636 C CA . ASN B 1 239 ? -23.465 39.185 56.370 1.00 29.94 539 ASN B CA 1
ATOM 3637 C C . ASN B 1 239 ? -24.204 39.029 55.043 1.00 28.00 539 ASN B C 1
ATOM 3638 O O . ASN B 1 239 ? -25.387 39.350 54.945 1.00 27.70 539 ASN B O 1
ATOM 3643 N N . ILE B 1 240 ? -23.497 38.555 54.019 1.00 26.19 540 ILE B N 1
ATOM 3644 C CA . ILE B 1 240 ? -24.102 38.354 52.703 1.00 25.32 540 ILE B CA 1
ATOM 3645 C C . ILE B 1 240 ? -23.855 36.928 52.227 1.00 24.80 540 ILE B C 1
ATOM 3646 O O . ILE B 1 240 ? -24.436 36.474 51.242 1.00 23.28 540 ILE B O 1
ATOM 3651 N N . VAL B 1 241 ? -22.972 36.232 52.933 1.00 24.48 541 VAL B N 1
ATOM 3652 C CA . VAL B 1 241 ? -22.649 34.853 52.616 1.00 23.64 541 VAL B CA 1
ATOM 3653 C C . VAL B 1 241 ? -22.366 34.116 53.911 1.00 23.74 541 VAL B C 1
ATOM 3654 O O . VAL B 1 241 ? -21.535 34.538 54.716 1.00 23.42 541 VAL B O 1
ATOM 3658 N N . ASP B 1 242 ? -23.076 33.014 54.105 1.00 24.37 542 ASP B N 1
ATOM 3659 C CA . ASP B 1 242 ? -22.911 32.184 55.281 1.00 25.25 542 ASP B CA 1
ATOM 3660 C C . ASP B 1 242 ? -23.009 30.743 54.792 1.00 24.32 542 ASP B C 1
ATOM 3661 O O . ASP B 1 242 ? -24.038 30.336 54.247 1.00 25.14 542 ASP B O 1
ATOM 3674 N N . ASN B 1 244 ? -21.649 26.372 55.472 1.00 20.94 544 ASN B N 1
ATOM 3675 C CA . ASN B 1 244 ? -21.180 25.383 56.431 1.00 21.00 544 ASN B CA 1
ATOM 3676 C C . ASN B 1 244 ? -20.738 24.105 55.738 1.00 21.19 544 ASN B C 1
ATOM 3677 O O . ASN B 1 244 ? -21.337 23.681 54.746 1.00 21.48 544 ASN B O 1
ATOM 3682 N N . PHE B 1 245 ? -19.679 23.499 56.263 1.00 20.58 545 PHE B N 1
ATOM 3683 C CA . PHE B 1 245 ? -19.160 22.257 55.713 1.00 20.07 545 PHE B CA 1
ATOM 3684 C C . PHE B 1 245 ? -18.789 21.290 56.827 1.00 19.41 545 PHE B C 1
ATOM 3685 O O . PHE B 1 245 ? -18.387 21.709 57.912 1.00 17.44 545 PHE B O 1
ATOM 3693 N N . GLU B 1 246 ? -18.940 19.999 56.545 1.00 19.54 546 GLU B N 1
ATOM 3694 C CA . GLU B 1 246 ? -18.607 18.930 57.488 1.00 20.63 546 GLU B CA 1
ATOM 3695 C C . GLU B 1 246 ? -17.451 18.143 56.879 1.00 19.78 546 GLU B C 1
ATOM 3696 O O . GLU B 1 246 ? -17.444 17.862 55.673 1.00 19.14 546 GLU B O 1
ATOM 3702 N N . CYS B 1 247 ? -16.479 17.786 57.708 1.00 18.61 547 CYS B N 1
ATOM 3703 C CA . CYS B 1 247 ? -15.327 17.027 57.244 1.00 17.97 547 CYS B CA 1
ATOM 3704 C C . CYS B 1 247 ? -15.485 15.551 57.570 1.00 18.93 547 CYS B C 1
ATOM 3705 O O . CYS B 1 247 ? -16.007 15.181 58.628 1.00 17.37 547 CYS B O 1
ATOM 3708 N N . GLU B 1 248 ? -15.017 14.713 56.654 1.00 18.71 548 GLU B N 1
ATOM 3709 C CA . GLU B 1 248 ? -15.090 13.269 56.806 1.00 19.06 548 GLU B CA 1
ATOM 3710 C C . GLU B 1 248 ? -13.844 12.648 56.191 1.00 18.22 548 GLU B C 1
ATOM 3711 O O . GLU B 1 248 ? -13.009 13.351 55.622 1.00 16.85 548 GLU B O 1
ATOM 3717 N N . ASN B 1 249 ? -13.714 11.333 56.313 1.00 17.64 549 ASN B N 1
ATOM 3718 C CA . ASN B 1 249 ? -12.562 10.633 55.765 1.00 18.23 549 ASN B CA 1
ATOM 3719 C C . ASN B 1 249 ? -12.759 10.356 54.282 1.00 17.61 549 ASN B C 1
ATOM 3720 O O . ASN B 1 249 ? -13.828 9.905 53.872 1.00 16.85 549 ASN B O 1
ATOM 3725 N N . ARG B 1 250 ? -11.738 10.637 53.479 1.00 17.43 550 ARG B N 1
ATOM 3726 C CA . ARG B 1 250 ? -11.833 10.346 52.060 1.00 18.48 550 ARG B CA 1
ATOM 3727 C C . ARG B 1 250 ? -11.627 8.851 51.915 1.00 18.29 550 ARG B C 1
ATOM 3728 O O . ARG B 1 250 ? -10.685 8.297 52.467 1.00 18.40 550 ARG B O 1
ATOM 3736 N N . PRO B 1 251 ? -12.508 8.176 51.175 1.00 19.12 551 PRO B N 1
ATOM 3737 C CA . PRO B 1 251 ? -12.342 6.734 51.001 1.00 21.97 551 PRO B CA 1
ATOM 3738 C C . PRO B 1 251 ? -11.187 6.429 50.049 1.00 23.70 551 PRO B C 1
ATOM 3739 O O . PRO B 1 251 ? -10.089 6.973 50.190 1.00 24.38 551 PRO B O 1
ATOM 3743 N N . GLY B 1 252 ? -11.443 5.554 49.081 1.00 25.82 552 GLY B N 1
ATOM 3744 C CA . GLY B 1 252 ? -10.430 5.193 48.105 1.00 23.19 552 GLY B CA 1
ATOM 3745 C C . GLY B 1 252 ? -9.164 4.653 48.736 1.00 23.03 552 GLY B C 1
ATOM 3746 O O . GLY B 1 252 ? -9.088 4.525 49.962 1.00 22.84 552 GLY B O 1
ATOM 3747 N N . PRO B 1 253 ? -8.147 4.327 47.917 1.00 21.95 553 PRO B N 1
ATOM 3748 C CA . PRO B 1 253 ? -6.868 3.792 48.391 1.00 21.55 553 PRO B CA 1
ATOM 3749 C C . PRO B 1 253 ? -5.771 4.814 48.688 1.00 20.33 553 PRO B C 1
ATOM 3750 O O . PRO B 1 253 ? -4.669 4.432 49.081 1.00 21.26 553 PRO B O 1
ATOM 3754 N N . TYR B 1 254 ? -6.044 6.102 48.507 1.00 19.80 554 TYR B N 1
ATOM 3755 C CA . TYR B 1 254 ? -4.998 7.087 48.769 1.00 19.81 554 TYR B CA 1
ATOM 3756 C C . TYR B 1 254 ? -4.591 7.168 50.227 1.00 17.78 554 TYR B C 1
ATOM 3757 O O . TYR B 1 254 ? -5.424 7.077 51.127 1.00 19.06 554 TYR B O 1
ATOM 3766 N N . GLU B 1 255 ? -3.292 7.355 50.439 1.00 18.97 555 GLU B N 1
ATOM 3767 C CA . GLU B 1 255 ? -2.712 7.490 51.767 1.00 17.24 555 GLU B CA 1
ATOM 3768 C C . GLU B 1 255 ? -1.384 8.229 51.676 1.00 17.72 555 GLU B C 1
ATOM 3769 O O . GLU B 1 255 ? -0.457 7.772 51.000 1.00 18.42 555 GLU B O 1
ATOM 3775 N N . PHE B 1 256 ? -1.291 9.375 52.342 1.00 18.23 556 PHE B N 1
ATOM 3776 C CA . PHE B 1 256 ? -0.041 10.106 52.321 1.00 17.76 556 PHE B CA 1
ATOM 3777 C C . PHE B 1 256 ? 0.837 9.711 53.483 1.00 19.58 556 PHE B C 1
ATOM 3778 O O . PHE B 1 256 ? 0.444 9.738 54.661 1.00 17.47 556 PHE B O 1
ATOM 3786 N N . ARG B 1 257 ? 2.030 9.282 53.121 1.00 18.94 557 ARG B N 1
ATOM 3787 C CA . ARG B 1 257 ? 3.027 8.946 54.105 1.00 25.60 557 ARG B CA 1
ATOM 3788 C C . ARG B 1 257 ? 4.246 9.592 53.541 1.00 25.82 557 ARG B C 1
ATOM 3789 O O . ARG B 1 257 ? 4.518 9.501 52.330 1.00 26.44 557 ARG B O 1
ATOM 3797 N N . GLU B 1 258 ? 4.993 10.260 54.394 1.00 27.28 558 GLU B N 1
ATOM 3798 C CA . GLU B 1 258 ? 6.190 10.839 53.879 1.00 28.39 558 GLU B CA 1
ATOM 3799 C C . GLU B 1 258 ? 6.999 9.572 53.647 1.00 31.10 558 GLU B C 1
ATOM 3800 O O . GLU B 1 258 ? 7.918 9.671 52.831 1.00 32.00 558 GLU B O 1
ATOM 3806 N N . SER C 1 2 ? 7.065 56.232 38.217 1.00 17.77 2 SER C N 1
ATOM 3807 C CA . SER C 1 2 ? 6.736 55.405 37.016 1.00 17.90 2 SER C CA 1
ATOM 3808 C C . SER C 1 2 ? 7.742 55.597 35.889 1.00 17.52 2 SER C C 1
ATOM 3809 O O . SER C 1 2 ? 7.938 56.710 35.404 1.00 16.82 2 SER C O 1
ATOM 3812 N N . TYR C 1 3 ? 8.379 54.496 35.491 1.00 17.99 3 TYR C N 1
ATOM 3813 C CA . TYR C 1 3 ? 9.369 54.473 34.412 1.00 15.06 3 TYR C CA 1
ATOM 3814 C C . TYR C 1 3 ? 8.855 53.609 33.256 1.00 14.53 3 TYR C C 1
ATOM 3815 O O . TYR C 1 3 ? 9.487 53.505 32.195 1.00 15.08 3 TYR C O 1
ATOM 3824 N N . ASN C 1 4 ? 7.694 53.004 33.477 1.00 12.57 4 ASN C N 1
ATOM 3825 C CA . ASN C 1 4 ? 7.048 52.144 32.500 1.00 14.07 4 ASN C CA 1
ATOM 3826 C C . ASN C 1 4 ? 7.033 52.726 31.083 1.00 13.71 4 ASN C C 1
ATOM 3827 O O . ASN C 1 4 ? 7.306 52.010 30.112 1.00 11.80 4 ASN C O 1
ATOM 3832 N N . TYR C 1 5 ? 6.737 54.019 30.965 1.00 11.33 5 TYR C N 1
ATOM 3833 C CA . TYR C 1 5 ? 6.680 54.672 29.659 1.00 13.38 5 TYR C CA 1
ATOM 3834 C C . TYR C 1 5 ? 7.924 54.366 28.844 1.00 12.88 5 TYR C C 1
ATOM 3835 O O . TYR C 1 5 ? 7.884 54.349 27.626 1.00 13.47 5 TYR C O 1
ATOM 3844 N N . LEU C 1 6 ? 9.030 54.122 29.530 1.00 14.37 6 LEU C N 1
ATOM 3845 C CA . LEU C 1 6 ? 10.292 53.825 28.868 1.00 15.61 6 LEU C CA 1
ATOM 3846 C C . LEU C 1 6 ? 10.231 52.566 27.993 1.00 15.49 6 LEU C C 1
ATOM 3847 O O . LEU C 1 6 ? 10.909 52.481 26.975 1.00 14.63 6 LEU C O 1
ATOM 3852 N N . LYS C 1 7 ? 9.418 51.591 28.387 1.00 16.17 7 LYS C N 1
ATOM 3853 C CA . LYS C 1 7 ? 9.279 50.344 27.627 1.00 15.31 7 LYS C CA 1
ATOM 3854 C C . LYS C 1 7 ? 8.516 50.550 26.316 1.00 14.42 7 LYS C C 1
ATOM 3855 O O . LYS C 1 7 ? 8.690 49.802 25.354 1.00 14.39 7 LYS C O 1
ATOM 3861 N N . ALA C 1 8 ? 7.668 51.570 26.284 1.00 13.53 8 ALA C N 1
ATOM 3862 C CA . ALA C 1 8 ? 6.860 51.856 25.109 1.00 14.96 8 ALA C CA 1
ATOM 3863 C C . ALA C 1 8 ? 7.491 52.807 24.084 1.00 13.74 8 ALA C C 1
ATOM 3864 O O . ALA C 1 8 ? 6.871 53.113 23.070 1.00 13.93 8 ALA C O 1
ATOM 3866 N N . ALA C 1 9 ? 8.712 53.269 24.332 1.00 12.66 9 ALA C N 1
ATOM 3867 C CA . ALA C 1 9 ? 9.366 54.190 23.407 1.00 13.16 9 ALA C CA 1
ATOM 3868 C C . ALA C 1 9 ? 9.988 53.467 22.210 1.00 12.60 9 ALA C C 1
ATOM 3869 O O . ALA C 1 9 ? 10.960 52.733 22.358 1.00 11.79 9 ALA C O 1
ATOM 3871 N N . ARG C 1 10 ? 9.431 53.680 21.024 1.00 13.06 10 ARG C N 1
ATOM 3872 C CA . ARG C 1 10 ? 9.951 53.035 19.827 1.00 14.07 10 ARG C CA 1
ATOM 3873 C C . ARG C 1 10 ? 11.189 53.764 19.303 1.00 13.67 10 ARG C C 1
ATOM 3874 O O . ARG C 1 10 ? 12.060 53.156 18.675 1.00 11.16 10 ARG C O 1
ATOM 3882 N N . LYS C 1 11 ? 11.262 55.068 19.562 1.00 12.45 11 LYS C N 1
ATOM 3883 C CA . LYS C 1 11 ? 12.406 55.861 19.136 1.00 13.71 11 LYS C CA 1
ATOM 3884 C C . LYS C 1 11 ? 12.582 57.102 19.988 1.00 13.66 11 LYS C C 1
ATOM 3885 O O . LYS C 1 11 ? 11.674 57.496 20.725 1.00 11.61 11 LYS C O 1
ATOM 3891 N N . ILE C 1 12 ? 13.771 57.692 19.890 1.00 11.50 12 ILE C N 1
ATOM 3892 C CA . ILE C 1 12 ? 14.094 58.929 20.576 1.00 11.24 12 ILE C CA 1
ATOM 3893 C C . ILE C 1 12 ? 14.691 59.849 19.513 1.00 12.27 12 ILE C C 1
ATOM 3894 O O . ILE C 1 12 ? 15.707 59.516 18.904 1.00 11.55 12 ILE C O 1
ATOM 3899 N N . ILE C 1 13 ? 14.030 60.977 19.256 1.00 14.17 13 ILE C N 1
ATOM 3900 C CA . ILE C 1 13 ? 14.522 61.958 18.283 1.00 16.15 13 ILE C CA 1
ATOM 3901 C C . ILE C 1 13 ? 14.909 63.181 19.096 1.00 14.49 13 ILE C C 1
ATOM 3902 O O . ILE C 1 13 ? 14.231 63.511 20.070 1.00 14.46 13 ILE C O 1
ATOM 3907 N N . CYS C 1 14 ? 15.974 63.856 18.674 1.00 13.95 14 CYS C N 1
ATOM 3908 C CA . CYS C 1 14 ? 16.482 65.033 19.361 1.00 12.00 14 CYS C CA 1
ATOM 3909 C C . CYS C 1 14 ? 16.766 66.181 18.397 1.00 13.29 14 CYS C C 1
ATOM 3910 O O . CYS C 1 14 ? 17.183 65.964 17.254 1.00 10.88 14 CYS C O 1
ATOM 3913 N N . ILE C 1 15 ? 16.537 67.400 18.875 1.00 11.94 15 ILE C N 1
ATOM 3914 C CA . ILE C 1 15 ? 16.801 68.599 18.099 1.00 12.60 15 ILE C CA 1
ATOM 3915 C C . ILE C 1 15 ? 18.025 69.266 18.718 1.00 13.85 15 ILE C C 1
ATOM 3916 O O . ILE C 1 15 ? 18.137 69.359 19.945 1.00 11.18 15 ILE C O 1
ATOM 3921 N N . GLY C 1 16 ? 18.940 69.728 17.873 1.00 15.01 16 GLY C N 1
ATOM 3922 C CA . GLY C 1 16 ? 20.132 70.381 18.380 1.00 18.89 16 GLY C CA 1
ATOM 3923 C C . GLY C 1 16 ? 20.032 71.898 18.428 1.00 19.56 16 GLY C C 1
ATOM 3924 O O . GLY C 1 16 ? 19.054 72.485 17.982 1.00 22.01 16 GLY C O 1
ATOM 3925 N N . ARG C 1 17 ? 21.047 72.530 19.001 1.00 21.38 17 ARG C N 1
ATOM 3926 C CA . ARG C 1 17 ? 21.115 73.986 19.100 1.00 22.49 17 ARG C CA 1
ATOM 3927 C C . ARG C 1 17 ? 19.716 74.628 19.080 1.00 24.21 17 ARG C C 1
ATOM 3928 O O . ARG C 1 17 ? 19.343 75.258 18.077 1.00 22.05 17 ARG C O 1
ATOM 3936 N N . ASN C 1 18 ? 18.968 74.486 20.182 1.00 15.14 18 ASN C N 1
ATOM 3937 C CA . ASN C 1 18 ? 17.601 75.014 20.290 1.00 18.10 18 ASN C CA 1
ATOM 3938 C C . ASN C 1 18 ? 17.366 75.978 21.460 1.00 18.70 18 ASN C C 1
ATOM 3939 O O . ASN C 1 18 ? 16.223 76.186 21.867 1.00 18.08 18 ASN C O 1
ATOM 3944 N N . TYR C 1 19 ? 18.434 76.562 22.000 1.00 19.71 19 TYR C N 1
ATOM 3945 C CA . TYR C 1 19 ? 18.316 77.504 23.115 1.00 19.89 19 TYR C CA 1
ATOM 3946 C C . TYR C 1 19 ? 19.132 78.773 22.912 1.00 20.32 19 TYR C C 1
ATOM 3947 O O . TYR C 1 19 ? 20.290 78.726 22.495 1.00 18.96 19 TYR C O 1
ATOM 3956 N N . ALA C 1 20 ? 18.514 79.910 23.215 1.00 20.65 20 ALA C N 1
ATOM 3957 C CA . ALA C 1 20 ? 19.174 81.205 23.106 1.00 20.08 20 ALA C CA 1
ATOM 3958 C C . ALA C 1 20 ? 20.121 81.382 24.296 1.00 19.78 20 ALA C C 1
ATOM 3959 O O . ALA C 1 20 ? 19.782 81.026 25.430 1.00 17.84 20 ALA C O 1
ATOM 3961 N N . ALA C 1 21 ? 21.306 81.924 24.031 1.00 20.95 21 ALA C N 1
ATOM 3962 C CA . ALA C 1 21 ? 22.304 82.157 25.075 1.00 22.93 21 ALA C CA 1
ATOM 3963 C C . ALA C 1 21 ? 22.322 83.625 25.489 1.00 23.93 21 ALA C C 1
ATOM 3964 O O . ALA C 1 21 ? 22.898 83.984 26.521 1.00 24.30 21 ALA C O 1
ATOM 3966 N N . HIS C 1 22 ? 21.705 84.469 24.666 1.00 25.19 22 HIS C N 1
ATOM 3967 C CA . HIS C 1 22 ? 21.632 85.900 24.930 1.00 25.79 22 HIS C CA 1
ATOM 3968 C C . HIS C 1 22 ? 20.279 86.444 24.488 1.00 26.86 22 HIS C C 1
ATOM 3969 O O . HIS C 1 22 ? 19.743 86.047 23.451 1.00 25.97 22 HIS C O 1
ATOM 3976 N N . ILE C 1 23 ? 19.736 87.350 25.293 1.00 26.29 23 ILE C N 1
ATOM 3977 C CA . ILE C 1 23 ? 18.429 87.951 25.045 1.00 26.72 23 ILE C CA 1
ATOM 3978 C C . ILE C 1 23 ? 18.213 88.441 23.614 1.00 26.21 23 ILE C C 1
ATOM 3979 O O . ILE C 1 23 ? 17.105 88.359 23.088 1.00 24.00 23 ILE C O 1
ATOM 3984 N N . LYS C 1 24 ? 19.270 88.945 22.986 1.00 27.50 24 LYS C N 1
ATOM 3985 C CA . LYS C 1 24 ? 19.170 89.455 21.619 1.00 28.71 24 LYS C CA 1
ATOM 3986 C C . LYS C 1 24 ? 18.701 88.399 20.623 1.00 28.95 24 LYS C C 1
ATOM 3987 O O . LYS C 1 24 ? 17.782 88.642 19.839 1.00 29.74 24 LYS C O 1
ATOM 3989 N N . GLU C 1 25 ? 19.321 87.223 20.654 1.00 29.82 25 GLU C N 1
ATOM 3990 C CA . GLU C 1 25 ? 18.944 86.168 19.723 1.00 31.01 25 GLU C CA 1
ATOM 3991 C C . GLU C 1 25 ? 17.539 85.632 19.953 1.00 30.07 25 GLU C C 1
ATOM 3992 O O . GLU C 1 25 ? 16.981 84.953 19.092 1.00 29.28 25 GLU C O 1
ATOM 3998 N N . LEU C 1 26 ? 16.954 85.965 21.098 1.00 29.49 26 LEU C N 1
ATOM 3999 C CA . LEU C 1 26 ? 15.612 85.498 21.421 1.00 30.09 26 LEU C CA 1
ATOM 4000 C C . LEU C 1 26 ? 14.563 86.036 20.447 1.00 31.56 26 LEU C C 1
ATOM 4001 O O . LEU C 1 26 ? 14.411 87.250 20.273 1.00 33.30 26 LEU C O 1
ATOM 4006 N N . GLN C 1 33 ? 17.563 75.320 9.594 1.00 35.54 33 GLN C N 1
ATOM 4007 C CA . GLN C 1 33 ? 18.306 75.867 10.726 1.00 35.62 33 GLN C CA 1
ATOM 4008 C C . GLN C 1 33 ? 18.583 74.805 11.792 1.00 34.72 33 GLN C C 1
ATOM 4009 O O . GLN C 1 33 ? 19.731 74.603 12.191 1.00 35.73 33 GLN C O 1
ATOM 4011 N N . PRO C 1 34 ? 17.539 74.105 12.268 1.00 33.35 34 PRO C N 1
ATOM 4012 C CA . PRO C 1 34 ? 17.799 73.090 13.288 1.00 31.50 34 PRO C CA 1
ATOM 4013 C C . PRO C 1 34 ? 18.074 71.712 12.690 1.00 28.78 34 PRO C C 1
ATOM 4014 O O . PRO C 1 34 ? 17.652 71.412 11.573 1.00 28.51 34 PRO C O 1
ATOM 4018 N N . PHE C 1 35 ? 18.784 70.880 13.441 1.00 26.02 35 PHE C N 1
ATOM 4019 C CA . PHE C 1 35 ? 19.086 69.533 12.989 1.00 23.53 35 PHE C CA 1
ATOM 4020 C C . PHE C 1 35 ? 18.567 68.515 13.998 1.00 21.52 35 PHE C C 1
ATOM 4021 O O . PHE C 1 35 ? 18.370 68.834 15.172 1.00 17.93 35 PHE C O 1
ATOM 4029 N N . PHE C 1 36 ? 18.332 67.294 13.525 1.00 17.38 36 PHE C N 1
ATOM 4030 C CA . PHE C 1 36 ? 17.812 66.236 14.373 1.00 14.48 36 PHE C CA 1
ATOM 4031 C C . PHE C 1 36 ? 18.661 64.985 14.297 1.00 12.87 36 PHE C C 1
ATOM 4032 O O . PHE C 1 36 ? 19.339 64.745 13.299 1.00 12.60 36 PHE C O 1
ATOM 4040 N N . PHE C 1 37 ? 18.620 64.188 15.357 1.00 11.40 37 PHE C N 1
ATOM 4041 C CA . PHE C 1 37 ? 19.369 62.940 15.407 1.00 10.27 37 PHE C CA 1
ATOM 4042 C C . PHE C 1 37 ? 18.684 61.998 16.386 1.00 9.60 37 PHE C C 1
ATOM 4043 O O . PHE C 1 37 ? 18.002 62.441 17.315 1.00 4.51 37 PHE C O 1
ATOM 4051 N N . LEU C 1 38 ? 18.862 60.700 16.170 1.00 8.62 38 LEU C N 1
ATOM 4052 C CA . LEU C 1 38 ? 18.271 59.689 17.032 1.00 9.17 38 LEU C CA 1
ATOM 4053 C C . LEU C 1 38 ? 19.239 59.221 18.116 1.00 11.50 38 LEU C C 1
ATOM 4054 O O . LEU C 1 38 ? 20.452 59.387 17.998 1.00 9.81 38 LEU C O 1
ATOM 4059 N N . LYS C 1 39 ? 18.676 58.644 19.177 1.00 11.02 39 LYS C N 1
ATOM 4060 C CA . LYS C 1 39 ? 19.437 58.053 20.278 1.00 11.18 39 LYS C CA 1
ATOM 4061 C C . LYS C 1 39 ? 18.770 56.692 20.441 1.00 10.84 39 LYS C C 1
ATOM 4062 O O . LYS C 1 39 ? 17.555 56.573 20.301 1.00 8.94 39 LYS C O 1
ATOM 4068 N N . PRO C 1 40 ? 19.548 55.645 20.727 1.00 10.58 40 PRO C N 1
ATOM 4069 C CA . PRO C 1 40 ? 18.925 54.327 20.888 1.00 11.60 40 PRO C CA 1
ATOM 4070 C C . PRO C 1 40 ? 18.391 54.149 22.320 1.00 12.00 40 PRO C C 1
ATOM 4071 O O . PRO C 1 40 ? 18.989 54.649 23.272 1.00 10.91 40 PRO C O 1
ATOM 4075 N N . THR C 1 41 ? 17.263 53.460 22.469 1.00 10.61 41 THR C N 1
ATOM 4076 C CA . THR C 1 41 ? 16.710 53.230 23.796 1.00 11.57 41 THR C CA 1
ATOM 4077 C C . THR C 1 41 ? 17.679 52.377 24.614 1.00 10.23 41 THR C C 1
ATOM 4078 O O . THR C 1 41 ? 17.612 52.351 25.843 1.00 10.11 41 THR C O 1
ATOM 4082 N N . SER C 1 42 ? 18.588 51.687 23.928 1.00 9.78 42 SER C N 1
ATOM 4083 C CA . SER C 1 42 ? 19.574 50.867 24.614 1.00 8.79 42 SER C CA 1
ATOM 4084 C C . SER C 1 42 ? 20.556 51.771 25.358 1.00 8.30 42 SER C C 1
ATOM 4085 O O . SER C 1 42 ? 21.408 51.292 26.102 1.00 4.96 42 SER C O 1
ATOM 4088 N N . SER C 1 43 ? 20.433 53.082 25.155 1.00 7.98 43 SER C N 1
ATOM 4089 C CA . SER C 1 43 ? 21.303 54.037 25.838 1.00 9.55 43 SER C CA 1
ATOM 4090 C C . SER C 1 43 ? 20.641 54.601 27.116 1.00 9.46 43 SER C C 1
ATOM 4091 O O . SER C 1 43 ? 21.185 55.480 27.782 1.00 7.05 43 SER C O 1
ATOM 4094 N N . ILE C 1 44 ? 19.468 54.088 27.456 1.00 9.07 44 ILE C N 1
ATOM 4095 C CA . ILE C 1 44 ? 18.782 54.547 28.649 1.00 11.29 44 ILE C CA 1
ATOM 4096 C C . ILE C 1 44 ? 19.456 54.004 29.905 1.00 11.25 44 ILE C C 1
ATOM 4097 O O . ILE C 1 44 ? 20.026 52.912 29.911 1.00 10.54 44 ILE C O 1
ATOM 4102 N N . VAL C 1 45 ? 19.416 54.815 30.952 1.00 12.40 45 VAL C N 1
ATOM 4103 C CA . VAL C 1 45 ? 19.932 54.460 32.260 1.00 11.89 45 VAL C CA 1
ATOM 4104 C C . VAL C 1 45 ? 19.157 55.323 33.255 1.00 13.57 45 VAL C C 1
ATOM 4105 O O . VAL C 1 45 ? 18.852 56.480 32.960 1.00 11.61 45 VAL C O 1
ATOM 4109 N N . THR C 1 46 ? 18.812 54.755 34.411 1.00 12.22 46 THR C N 1
ATOM 4110 C CA . THR C 1 46 ? 18.079 55.497 35.436 1.00 12.70 46 THR C CA 1
ATOM 4111 C C . THR C 1 46 ? 18.867 55.524 36.750 1.00 12.49 46 THR C C 1
ATOM 4112 O O . THR C 1 46 ? 19.762 54.712 36.952 1.00 9.68 46 THR C O 1
ATOM 4116 N N . PRO C 1 47 ? 18.552 56.462 37.660 1.00 13.81 47 PRO C N 1
ATOM 4117 C CA . PRO C 1 47 ? 19.300 56.521 38.924 1.00 15.83 47 PRO C CA 1
ATOM 4118 C C . PRO C 1 47 ? 19.340 55.237 39.746 1.00 15.91 47 PRO C C 1
ATOM 4119 O O . PRO C 1 47 ? 18.393 54.462 39.740 1.00 14.50 47 PRO C O 1
ATOM 4123 N N . LEU C 1 48 ? 20.452 55.021 40.447 1.00 17.97 48 LEU C N 1
ATOM 4124 C CA . LEU C 1 48 ? 20.639 53.824 41.266 1.00 22.26 48 LEU C CA 1
ATOM 4125 C C . LEU C 1 48 ? 19.565 53.601 42.328 1.00 23.95 48 LEU C C 1
ATOM 4126 O O . LEU C 1 48 ? 19.597 52.603 43.039 1.00 25.75 48 LEU C O 1
ATOM 4131 N N . SER C 1 49 ? 18.617 54.523 42.433 1.00 26.26 49 SER C N 1
ATOM 4132 C CA . SER C 1 49 ? 17.544 54.399 43.413 1.00 28.41 49 SER C CA 1
ATOM 4133 C C . SER C 1 49 ? 16.200 54.126 42.740 1.00 28.71 49 SER C C 1
ATOM 4134 O O . SER C 1 49 ? 15.193 53.912 43.414 1.00 28.04 49 SER C O 1
ATOM 4137 N N . SER C 1 50 ? 16.200 54.122 41.410 1.00 27.68 50 SER C N 1
ATOM 4138 C CA . SER C 1 50 ? 14.988 53.897 40.623 1.00 27.90 50 SER C CA 1
ATOM 4139 C C . SER C 1 50 ? 14.312 52.536 40.841 1.00 28.45 50 SER C C 1
ATOM 4140 O O . SER C 1 50 ? 13.103 52.398 40.632 1.00 27.66 50 SER C O 1
ATOM 4143 N N . SER C 1 51 ? 15.089 51.537 41.254 1.00 29.02 51 SER C N 1
ATOM 4144 C CA . SER C 1 51 ? 14.559 50.193 41.481 1.00 29.68 51 SER C CA 1
ATOM 4145 C C . SER C 1 51 ? 15.150 49.570 42.746 1.00 30.42 51 SER C C 1
ATOM 4146 O O . SER C 1 51 ? 16.120 48.808 42.685 1.00 32.06 51 SER C O 1
ATOM 4149 N N . PRO C 1 58 ? 24.532 41.315 34.050 1.00 28.15 58 PRO C N 1
ATOM 4150 C CA . PRO C 1 58 ? 25.545 40.275 33.833 1.00 28.07 58 PRO C CA 1
ATOM 4151 C C . PRO C 1 58 ? 26.969 40.799 33.984 1.00 28.69 58 PRO C C 1
ATOM 4152 O O . PRO C 1 58 ? 27.190 41.994 34.194 1.00 31.11 58 PRO C O 1
ATOM 4156 N N . ALA C 1 59 ? 27.924 39.885 33.854 1.00 32.79 59 ALA C N 1
ATOM 4157 C CA . ALA C 1 59 ? 29.349 40.173 33.988 1.00 32.19 59 ALA C CA 1
ATOM 4158 C C . ALA C 1 59 ? 29.850 41.501 33.414 1.00 31.77 59 ALA C C 1
ATOM 4159 O O . ALA C 1 59 ? 29.777 42.546 34.065 1.00 32.81 59 ALA C O 1
ATOM 4161 N N . ASN C 1 60 ? 30.374 41.444 32.196 1.00 32.23 60 ASN C N 1
ATOM 4162 C CA . ASN C 1 60 ? 30.927 42.618 31.530 1.00 31.55 60 ASN C CA 1
ATOM 4163 C C . ASN C 1 60 ? 29.879 43.394 30.732 1.00 28.58 60 ASN C C 1
ATOM 4164 O O . ASN C 1 60 ? 30.208 44.065 29.749 1.00 27.09 60 ASN C O 1
ATOM 4169 N N . SER C 1 61 ? 28.625 43.310 31.172 1.00 24.20 61 SER C N 1
ATOM 4170 C CA . SER C 1 61 ? 27.511 43.972 30.496 1.00 20.87 61 SER C CA 1
ATOM 4171 C C . SER C 1 61 ? 27.273 45.414 30.942 1.00 20.19 61 SER C C 1
ATOM 4172 O O . SER C 1 61 ? 27.162 45.696 32.138 1.00 18.27 61 SER C O 1
ATOM 4175 N N . THR C 1 62 ? 27.185 46.327 29.976 1.00 18.17 62 THR C N 1
ATOM 4176 C CA . THR C 1 62 ? 26.928 47.728 30.286 1.00 16.48 62 THR C CA 1
ATOM 4177 C C . THR C 1 62 ? 25.476 48.075 29.981 1.00 15.83 62 THR C C 1
ATOM 4178 O O . THR C 1 62 ? 25.050 49.221 30.147 1.00 14.10 62 THR C O 1
ATOM 4182 N N . PHE C 1 63 ? 24.728 47.068 29.531 1.00 14.31 63 PHE C N 1
ATOM 4183 C CA . PHE C 1 63 ? 23.305 47.197 29.221 1.00 13.75 63 PHE C CA 1
ATOM 4184 C C . PHE C 1 63 ? 22.719 45.822 28.924 1.00 13.78 63 PHE C C 1
ATOM 4185 O O . PHE C 1 63 ? 23.149 45.149 27.993 1.00 10.82 63 PHE C O 1
ATOM 4193 N N . ASN C 1 64 ? 21.728 45.418 29.709 1.00 13.24 64 ASN C N 1
ATOM 4194 C CA . ASN C 1 64 ? 21.094 44.117 29.539 1.00 13.89 64 ASN C CA 1
ATOM 4195 C C . ASN C 1 64 ? 19.584 44.322 29.382 1.00 13.05 64 ASN C C 1
ATOM 4196 O O . ASN C 1 64 ? 18.787 43.492 29.813 1.00 11.70 64 ASN C O 1
ATOM 4201 N N . GLY C 1 65 ? 19.198 45.433 28.762 1.00 12.03 65 GLY C N 1
ATOM 4202 C CA . GLY C 1 65 ? 17.788 45.729 28.581 1.00 11.31 65 GLY C CA 1
ATOM 4203 C C . GLY C 1 65 ? 17.182 46.376 29.814 1.00 12.24 65 GLY C C 1
ATOM 4204 O O . GLY C 1 65 ? 17.760 46.340 30.901 1.00 9.37 65 GLY C O 1
ATOM 4205 N N . LEU C 1 66 ? 16.016 46.982 29.645 1.00 12.46 66 LEU C N 1
ATOM 4206 C CA . LEU C 1 66 ? 15.324 47.624 30.755 1.00 14.17 66 LEU C CA 1
ATOM 4207 C C . LEU C 1 66 ? 14.629 46.562 31.598 1.00 15.29 66 LEU C C 1
ATOM 4208 O O . LEU C 1 66 ? 14.357 45.456 31.119 1.00 15.89 66 LEU C O 1
ATOM 4213 N N . ASN C 1 67 ? 14.356 46.899 32.856 1.00 13.78 67 ASN C N 1
ATOM 4214 C CA . ASN C 1 67 ? 13.653 45.998 33.752 1.00 13.48 67 ASN C CA 1
ATOM 4215 C C . ASN C 1 67 ? 12.194 46.026 33.314 1.00 12.66 67 ASN C C 1
ATOM 4216 O O . ASN C 1 67 ? 11.803 46.859 32.500 1.00 9.31 67 ASN C O 1
ATOM 4221 N N . GLU C 1 68 ? 11.389 45.130 33.868 1.00 12.41 68 GLU C N 1
ATOM 4222 C CA . GLU C 1 68 ? 9.978 45.062 33.529 1.00 15.24 68 GLU C CA 1
ATOM 4223 C C . GLU C 1 68 ? 9.274 46.390 33.812 1.00 14.49 68 GLU C C 1
ATOM 4224 O O . GLU C 1 68 ? 8.407 46.817 33.051 1.00 12.45 68 GLU C O 1
ATOM 4230 N N . ASP C 1 69 ? 9.655 47.047 34.903 1.00 13.15 69 ASP C N 1
ATOM 4231 C CA . ASP C 1 69 ? 9.043 48.320 35.259 1.00 14.28 69 ASP C CA 1
ATOM 4232 C C . ASP C 1 69 ? 9.647 49.469 34.445 1.00 14.12 69 ASP C C 1
ATOM 4233 O O . ASP C 1 69 ? 9.421 50.644 34.744 1.00 11.88 69 ASP C O 1
ATOM 4238 N N . GLY C 1 70 ? 10.415 49.114 33.417 1.00 11.57 70 GLY C N 1
ATOM 4239 C CA . GLY C 1 70 ? 11.020 50.113 32.548 1.00 11.79 70 GLY C CA 1
ATOM 4240 C C . GLY C 1 70 ? 12.254 50.801 33.098 1.00 12.20 70 GLY C C 1
ATOM 4241 O O . GLY C 1 70 ? 12.749 51.758 32.516 1.00 10.16 70 GLY C O 1
ATOM 4242 N N . THR C 1 71 ? 12.764 50.306 34.216 1.00 12.07 71 THR C N 1
ATOM 4243 C CA . THR C 1 71 ? 13.932 50.903 34.826 1.00 11.89 71 THR C CA 1
ATOM 4244 C C . THR C 1 71 ? 15.240 50.227 34.400 1.00 11.60 71 THR C C 1
ATOM 4245 O O . THR C 1 71 ? 15.242 49.122 33.864 1.00 8.63 71 THR C O 1
ATOM 4249 N N . ASN C 1 72 ? 16.344 50.924 34.636 1.00 10.40 72 ASN C N 1
ATOM 4250 C CA . ASN C 1 72 ? 17.680 50.421 34.356 1.00 12.08 72 ASN C CA 1
ATOM 4251 C C . ASN C 1 72 ? 18.619 51.191 35.270 1.00 12.04 72 ASN C C 1
ATOM 4252 O O . ASN C 1 72 ? 19.377 52.054 34.818 1.00 9.15 72 ASN C O 1
ATOM 4257 N N . PRO C 1 73 ? 18.565 50.897 36.581 1.00 13.14 73 PRO C N 1
ATOM 4258 C CA . PRO C 1 73 ? 19.412 51.567 37.574 1.00 14.55 73 PRO C CA 1
ATOM 4259 C C . PRO C 1 73 ? 20.887 51.319 37.275 1.00 15.39 73 PRO C C 1
ATOM 4260 O O . PRO C 1 73 ? 21.310 50.170 37.070 1.00 15.82 73 PRO C O 1
ATOM 4264 N N . GLY C 1 74 ? 21.673 52.389 37.239 1.00 14.65 74 GLY C N 1
ATOM 4265 C CA . GLY C 1 74 ? 23.084 52.211 36.970 1.00 16.68 74 GLY C CA 1
ATOM 4266 C C . GLY C 1 74 ? 23.893 53.485 36.867 1.00 16.62 74 GLY C C 1
ATOM 4267 O O . GLY C 1 74 ? 23.349 54.591 36.873 1.00 14.66 74 GLY C O 1
ATOM 4268 N N . PRO C 1 75 ? 25.222 53.352 36.780 1.00 17.05 75 PRO C N 1
ATOM 4269 C CA . PRO C 1 75 ? 26.078 54.529 36.670 1.00 16.71 75 PRO C CA 1
ATOM 4270 C C . PRO C 1 75 ? 26.120 54.964 35.212 1.00 16.96 75 PRO C C 1
ATOM 4271 O O . PRO C 1 75 ? 25.490 54.348 34.353 1.00 13.53 75 PRO C O 1
ATOM 4275 N N . ILE C 1 76 ? 26.842 56.047 34.955 1.00 17.49 76 ILE C N 1
ATOM 4276 C CA . ILE C 1 76 ? 27.036 56.548 33.604 1.00 17.39 76 ILE C CA 1
ATOM 4277 C C . ILE C 1 76 ? 28.414 56.005 33.250 1.00 18.26 76 ILE C C 1
ATOM 4278 O O . ILE C 1 76 ? 29.398 56.300 33.936 1.00 19.69 76 ILE C O 1
ATOM 4283 N N . PHE C 1 77 ? 28.481 55.193 32.204 1.00 16.57 77 PHE C N 1
ATOM 4284 C CA . PHE C 1 77 ? 29.742 54.608 31.776 1.00 17.43 77 PHE C CA 1
ATOM 4285 C C . PHE C 1 77 ? 30.499 55.452 30.752 1.00 18.14 77 PHE C C 1
ATOM 4286 O O . PHE C 1 77 ? 30.036 55.652 29.631 1.00 18.67 77 PHE C O 1
ATOM 4294 N N . ILE C 1 78 ? 31.673 55.937 31.141 1.00 16.40 78 ILE C N 1
ATOM 4295 C CA . ILE C 1 78 ? 32.489 56.741 30.249 1.00 15.38 78 ILE C CA 1
ATOM 4296 C C . ILE C 1 78 ? 33.422 55.828 29.458 1.00 15.29 78 ILE C C 1
ATOM 4297 O O . ILE C 1 78 ? 34.259 55.135 30.034 1.00 13.00 78 ILE C O 1
ATOM 4302 N N . PRO C 1 79 ? 33.285 55.809 28.122 1.00 15.06 79 PRO C N 1
ATOM 4303 C CA . PRO C 1 79 ? 34.164 54.949 27.322 1.00 15.95 79 PRO C CA 1
ATOM 4304 C C . PRO C 1 79 ? 35.612 55.431 27.464 1.00 16.27 79 PRO C C 1
ATOM 4305 O O . PRO C 1 79 ? 35.860 56.630 27.604 1.00 14.03 79 PRO C O 1
ATOM 4309 N N . ARG C 1 80 ? 36.558 54.500 27.429 1.00 16.91 80 ARG C N 1
ATOM 4310 C CA . ARG C 1 80 ? 37.970 54.836 27.568 1.00 18.37 80 ARG C CA 1
ATOM 4311 C C . ARG C 1 80 ? 38.444 55.789 26.471 1.00 18.88 80 ARG C C 1
ATOM 4312 O O . ARG C 1 80 ? 38.251 55.535 25.277 1.00 17.39 80 ARG C O 1
ATOM 4320 N N . GLY C 1 81 ? 39.067 56.888 26.884 1.00 17.64 81 GLY C N 1
ATOM 4321 C CA . GLY C 1 81 ? 39.575 57.861 25.931 1.00 16.62 81 GLY C CA 1
ATOM 4322 C C . GLY C 1 81 ? 38.526 58.798 25.370 1.00 15.99 81 GLY C C 1
ATOM 4323 O O . GLY C 1 81 ? 38.824 59.631 24.517 1.00 16.87 81 GLY C O 1
ATOM 4324 N N . VAL C 1 82 ? 37.293 58.666 25.837 1.00 14.74 82 VAL C N 1
ATOM 4325 C CA . VAL C 1 82 ? 36.218 59.524 25.356 1.00 15.68 82 VAL C CA 1
ATOM 4326 C C . VAL C 1 82 ? 35.995 60.710 26.280 1.00 16.95 82 VAL C C 1
ATOM 4327 O O . VAL C 1 82 ? 36.039 60.563 27.497 1.00 14.97 82 VAL C O 1
ATOM 4331 N N . LYS C 1 83 ? 35.772 61.887 25.704 1.00 18.12 83 LYS C N 1
ATOM 4332 C CA . LYS C 1 83 ? 35.487 63.071 26.509 1.00 19.48 83 LYS C CA 1
ATOM 4333 C C . LYS C 1 83 ? 33.984 63.269 26.379 1.00 19.56 83 LYS C C 1
ATOM 4334 O O . LYS C 1 83 ? 33.482 63.583 25.300 1.00 17.73 83 LYS C O 1
ATOM 4340 N N . VAL C 1 84 ? 33.274 63.059 27.485 1.00 20.13 84 VAL C N 1
ATOM 4341 C CA . VAL C 1 84 ? 31.823 63.170 27.515 1.00 19.36 84 VAL C CA 1
ATOM 4342 C C . VAL C 1 84 ? 31.270 64.510 27.979 1.00 20.06 84 VAL C C 1
ATOM 4343 O O . VAL C 1 84 ? 31.656 65.035 29.029 1.00 19.16 84 VAL C O 1
ATOM 4347 N N . HIS C 1 85 ? 30.347 65.046 27.187 1.00 19.53 85 HIS C N 1
ATOM 4348 C CA . HIS C 1 85 ? 29.690 66.308 27.497 1.00 19.35 85 HIS C CA 1
ATOM 4349 C C . HIS C 1 85 ? 28.273 66.022 27.964 1.00 19.58 85 HIS C C 1
ATOM 4350 O O . HIS C 1 85 ? 27.605 65.152 27.418 1.00 18.35 85 HIS C O 1
ATOM 4357 N N . HIS C 1 86 ? 27.823 66.753 28.981 1.00 18.32 86 HIS C N 1
ATOM 4358 C CA . HIS C 1 86 ? 26.474 66.584 29.507 1.00 18.11 86 HIS C CA 1
ATOM 4359 C C . HIS C 1 86 ? 25.588 67.694 28.950 1.00 16.45 86 HIS C C 1
ATOM 4360 O O . HIS C 1 86 ? 26.041 68.815 28.745 1.00 15.18 86 HIS C O 1
ATOM 4367 N N . GLU C 1 87 ? 24.330 67.365 28.694 1.00 16.50 87 GLU C N 1
ATOM 4368 C CA . GLU C 1 87 ? 23.357 68.313 28.171 1.00 16.17 87 GLU C CA 1
ATOM 4369 C C . GLU C 1 87 ? 21.997 68.012 28.790 1.00 14.99 87 GLU C C 1
ATOM 4370 O O . GLU C 1 87 ? 21.334 67.052 28.400 1.00 14.94 87 GLU C O 1
ATOM 4376 N N . ILE C 1 88 ? 21.580 68.835 29.743 1.00 12.57 88 ILE C N 1
ATOM 4377 C CA . ILE C 1 88 ? 20.302 68.641 30.404 1.00 11.73 88 ILE C CA 1
ATOM 4378 C C . ILE C 1 88 ? 19.209 69.121 29.447 1.00 10.10 88 ILE C C 1
ATOM 4379 O O . ILE C 1 88 ? 19.349 70.163 28.816 1.00 9.77 88 ILE C O 1
ATOM 4384 N N . GLU C 1 89 ? 18.133 68.349 29.330 1.00 9.42 89 GLU C N 1
ATOM 4385 C CA . GLU C 1 89 ? 17.044 68.685 28.419 1.00 11.11 89 GLU C CA 1
ATOM 4386 C C . GLU C 1 89 ? 15.671 68.190 28.875 1.00 10.76 89 GLU C C 1
ATOM 4387 O O . GLU C 1 89 ? 15.554 67.225 29.637 1.00 7.98 89 GLU C O 1
ATOM 4393 N N . LEU C 1 90 ? 14.636 68.872 28.395 1.00 10.86 90 LEU C N 1
ATOM 4394 C CA . LEU C 1 90 ? 13.253 68.518 28.686 1.00 11.44 90 LEU C CA 1
ATOM 4395 C C . LEU C 1 90 ? 12.836 67.501 27.624 1.00 11.59 90 LEU C C 1
ATOM 4396 O O . LEU C 1 90 ? 13.042 67.728 26.431 1.00 9.51 90 LEU C O 1
ATOM 4401 N N . ALA C 1 91 ? 12.242 66.395 28.060 1.00 11.18 91 ALA C N 1
ATOM 4402 C CA . ALA C 1 91 ? 11.788 65.343 27.155 1.00 11.53 91 ALA C CA 1
ATOM 4403 C C . ALA C 1 91 ? 10.270 65.242 27.109 1.00 12.77 91 ALA C C 1
ATOM 4404 O O . ALA C 1 91 ? 9.606 65.198 28.149 1.00 11.62 91 ALA C O 1
ATOM 4406 N N . LEU C 1 92 ? 9.727 65.199 25.897 1.00 12.11 92 LEU C N 1
ATOM 4407 C CA . LEU C 1 92 ? 8.288 65.067 25.708 1.00 12.68 92 LEU C CA 1
ATOM 4408 C C . LEU C 1 92 ? 7.960 63.601 25.449 1.00 11.70 92 LEU C C 1
ATOM 4409 O O . LEU C 1 92 ? 8.714 62.904 24.766 1.00 10.66 92 LEU C O 1
ATOM 4414 N N . ILE C 1 93 ? 6.842 63.137 25.994 1.00 10.48 93 ILE C N 1
ATOM 4415 C CA . ILE C 1 93 ? 6.401 61.762 25.787 1.00 13.17 93 ILE C CA 1
ATOM 4416 C C . ILE C 1 93 ? 5.136 61.811 24.941 1.00 13.73 93 ILE C C 1
ATOM 4417 O O . ILE C 1 93 ? 4.042 62.049 25.457 1.00 12.45 93 ILE C O 1
ATOM 4422 N N . VAL C 1 94 ? 5.298 61.590 23.639 1.00 12.90 94 VAL C N 1
ATOM 4423 C CA . VAL C 1 94 ? 4.187 61.607 22.691 1.00 12.53 94 VAL C CA 1
ATOM 4424 C C . VAL C 1 94 ? 3.102 60.599 23.065 1.00 13.03 94 VAL C C 1
ATOM 4425 O O . VAL C 1 94 ? 3.400 59.499 23.535 1.00 10.39 94 VAL C O 1
ATOM 4429 N N . SER C 1 95 ? 1.843 60.977 22.852 1.00 12.29 95 SER C N 1
ATOM 4430 C CA . SER C 1 95 ? 0.723 60.097 23.168 1.00 15.26 95 SER C CA 1
ATOM 4431 C C . SER C 1 95 ? -0.201 59.852 21.970 1.00 14.82 95 SER C C 1
ATOM 4432 O O . SER C 1 95 ? -1.295 59.315 22.117 1.00 13.60 95 SER C O 1
ATOM 4435 N N . LYS C 1 96 ? 0.231 60.254 20.782 1.00 17.48 96 LYS C N 1
ATOM 4436 C CA . LYS C 1 96 ? -0.572 60.019 19.592 1.00 19.13 96 LYS C CA 1
ATOM 4437 C C . LYS C 1 96 ? 0.181 60.155 18.280 1.00 18.52 96 LYS C C 1
ATOM 4438 O O . LYS C 1 96 ? 1.303 60.647 18.231 1.00 18.02 96 LYS C O 1
ATOM 4444 N N . HIS C 1 97 ? -0.465 59.705 17.215 1.00 16.36 97 HIS C N 1
ATOM 4445 C CA . HIS C 1 97 ? 0.108 59.734 15.890 1.00 15.92 97 HIS C CA 1
ATOM 4446 C C . HIS C 1 97 ? 0.178 61.136 15.322 1.00 15.85 97 HIS C C 1
ATOM 4447 O O . HIS C 1 97 ? -0.814 61.866 15.306 1.00 14.97 97 HIS C O 1
ATOM 4454 N N . LEU C 1 98 ? 1.364 61.512 14.866 1.00 14.10 98 LEU C N 1
ATOM 4455 C CA . LEU C 1 98 ? 1.564 62.820 14.257 1.00 15.16 98 LEU C CA 1
ATOM 4456 C C . LEU C 1 98 ? 2.273 62.600 12.925 1.00 13.26 98 LEU C C 1
ATOM 4457 O O . LEU C 1 98 ? 3.469 62.316 12.886 1.00 10.73 98 LEU C O 1
ATOM 4462 N N . SER C 1 99 ? 1.537 62.717 11.831 1.00 11.41 99 SER C N 1
ATOM 4463 C CA . SER C 1 99 ? 2.143 62.511 10.531 1.00 9.82 99 SER C CA 1
ATOM 4464 C C . SER C 1 99 ? 1.780 63.618 9.550 1.00 9.75 99 SER C C 1
ATOM 4465 O O . SER C 1 99 ? 0.607 63.842 9.251 1.00 6.82 99 SER C O 1
ATOM 4468 N N . ASN C 1 100 ? 2.806 64.309 9.060 1.00 8.76 100 ASN C N 1
ATOM 4469 C CA . ASN C 1 100 ? 2.645 65.393 8.099 1.00 10.48 100 ASN C CA 1
ATOM 4470 C C . ASN C 1 100 ? 1.694 66.498 8.555 1.00 10.62 100 ASN C C 1
ATOM 4471 O O . ASN C 1 100 ? 0.842 66.963 7.801 1.00 8.28 100 ASN C O 1
ATOM 4476 N N . VAL C 1 101 ? 1.857 66.912 9.804 1.00 11.61 101 VAL C N 1
ATOM 4477 C CA . VAL C 1 101 ? 1.055 67.985 10.376 1.00 14.44 101 VAL C CA 1
ATOM 4478 C C . VAL C 1 101 ? 1.583 69.271 9.750 1.00 15.70 101 VAL C C 1
ATOM 4479 O O . VAL C 1 101 ? 2.794 69.457 9.651 1.00 14.13 101 VAL C O 1
ATOM 4483 N N . THR C 1 102 ? 0.693 70.159 9.327 1.00 18.22 102 THR C N 1
ATOM 4484 C CA . THR C 1 102 ? 1.138 71.409 8.713 1.00 20.71 102 THR C CA 1
ATOM 4485 C C . THR C 1 102 ? 1.325 72.487 9.765 1.00 19.70 102 THR C C 1
ATOM 4486 O O . THR C 1 102 ? 2.303 73.230 9.731 1.00 20.92 102 THR C O 1
ATOM 4490 N N . LYS C 1 103 ? 0.386 72.582 10.698 1.00 20.61 103 LYS C N 1
ATOM 4491 C CA . LYS C 1 103 ? 0.508 73.560 11.771 1.00 20.28 103 LYS C CA 1
ATOM 4492 C C . LYS C 1 103 ? -0.088 72.998 13.054 1.00 18.84 103 LYS C C 1
ATOM 4493 O O . LYS C 1 103 ? -1.076 72.265 13.022 1.00 16.88 103 LYS C O 1
ATOM 4507 N N . LYS C 1 105 ? -1.031 74.319 17.101 1.00 16.95 105 LYS C N 1
ATOM 4508 C CA . LYS C 1 105 ? -1.075 75.440 18.034 1.00 16.41 105 LYS C CA 1
ATOM 4509 C C . LYS C 1 105 ? -0.397 74.999 19.322 1.00 15.50 105 LYS C C 1
ATOM 4510 O O . LYS C 1 105 ? -0.329 73.805 19.615 1.00 14.28 105 LYS C O 1
ATOM 4516 N N . PRO C 1 106 ? 0.136 75.953 20.100 1.00 15.04 106 PRO C N 1
ATOM 4517 C CA . PRO C 1 106 ? 0.801 75.597 21.354 1.00 16.37 106 PRO C CA 1
ATOM 4518 C C . PRO C 1 106 ? -0.027 74.777 22.343 1.00 17.33 106 PRO C C 1
ATOM 4519 O O . PRO C 1 106 ? 0.541 73.978 23.085 1.00 16.59 106 PRO C O 1
ATOM 4523 N N . GLU C 1 107 ? -1.350 74.953 22.353 1.00 17.34 107 GLU C N 1
ATOM 4524 C CA . GLU C 1 107 ? -2.202 74.196 23.279 1.00 20.87 107 GLU C CA 1
ATOM 4525 C C . GLU C 1 107 ? -2.299 72.733 22.873 1.00 20.11 107 GLU C C 1
ATOM 4526 O O . GLU C 1 107 ? -2.550 71.866 23.705 1.00 18.85 107 GLU C O 1
ATOM 4532 N N . GLU C 1 108 ? -2.116 72.467 21.585 1.00 18.81 108 GLU C N 1
ATOM 4533 C CA . GLU C 1 108 ? -2.190 71.111 21.078 1.00 18.36 108 GLU C CA 1
ATOM 4534 C C . GLU C 1 108 ? -1.028 70.243 21.580 1.00 16.97 108 GLU C C 1
ATOM 4535 O O . GLU C 1 108 ? -1.121 69.014 21.608 1.00 14.52 108 GLU C O 1
ATOM 4541 N N . VAL C 1 109 ? 0.066 70.883 21.981 1.00 15.45 109 VAL C N 1
ATOM 4542 C CA . VAL C 1 109 ? 1.214 70.146 22.487 1.00 15.89 109 VAL C CA 1
ATOM 4543 C C . VAL C 1 109 ? 0.798 69.319 23.698 1.00 14.83 109 VAL C C 1
ATOM 4544 O O . VAL C 1 109 ? 1.178 68.155 23.826 1.00 13.02 109 VAL C O 1
ATOM 4548 N N . TYR C 1 110 ? 0.010 69.930 24.579 1.00 14.19 110 TYR C N 1
ATOM 4549 C CA . TYR C 1 110 ? -0.479 69.256 25.773 1.00 13.43 110 TYR C CA 1
ATOM 4550 C C . TYR C 1 110 ? -1.360 68.089 25.349 1.00 13.28 110 TYR C C 1
ATOM 4551 O O . TYR C 1 110 ? -1.349 67.029 25.973 1.00 8.83 110 TYR C O 1
ATOM 4560 N N . ASP C 1 111 ? -2.126 68.293 24.283 1.00 15.51 111 ASP C N 1
ATOM 4561 C CA . ASP C 1 111 ? -3.015 67.251 23.783 1.00 18.23 111 ASP C CA 1
ATOM 4562 C C . ASP C 1 111 ? -2.278 66.101 23.105 1.00 19.00 111 ASP C C 1
ATOM 4563 O O . ASP C 1 111 ? -2.822 65.008 22.968 1.00 20.95 111 ASP C O 1
ATOM 4568 N N . SER C 1 112 ? -1.034 66.340 22.704 1.00 18.57 112 SER C N 1
ATOM 4569 C CA . SER C 1 112 ? -0.263 65.327 21.993 1.00 17.13 112 SER C CA 1
ATOM 4570 C C . SER C 1 112 ? 0.750 64.553 22.825 1.00 17.17 112 SER C C 1
ATOM 4571 O O . SER C 1 112 ? 1.462 63.689 22.306 1.00 14.49 112 SER C O 1
ATOM 4574 N N . ILE C 1 113 ? 0.813 64.849 24.117 1.00 15.91 113 ILE C N 1
ATOM 4575 C CA . ILE C 1 113 ? 1.752 64.163 24.990 1.00 15.18 113 ILE C CA 1
ATOM 4576 C C . ILE C 1 113 ? 1.019 63.549 26.169 1.00 15.09 113 ILE C C 1
ATOM 4577 O O . ILE C 1 113 ? -0.146 63.849 26.399 1.00 15.96 113 ILE C O 1
ATOM 4582 N N . SER C 1 114 ? 1.696 62.688 26.919 1.00 14.42 114 SER C N 1
ATOM 4583 C CA . SER C 1 114 ? 1.075 62.073 28.082 1.00 15.85 114 SER C CA 1
ATOM 4584 C C . SER C 1 114 ? 1.829 62.534 29.319 1.00 15.73 114 SER C C 1
ATOM 4585 O O . SER C 1 114 ? 1.432 62.262 30.454 1.00 15.19 114 SER C O 1
ATOM 4588 N N . GLY C 1 115 ? 2.920 63.248 29.085 1.00 14.97 115 GLY C N 1
ATOM 4589 C CA . GLY C 1 115 ? 3.718 63.743 30.182 1.00 15.47 115 GLY C CA 1
ATOM 4590 C C . GLY C 1 115 ? 5.060 64.233 29.688 1.00 15.16 115 GLY C C 1
ATOM 4591 O O . GLY C 1 115 ? 5.332 64.232 28.479 1.00 14.85 115 GLY C O 1
ATOM 4592 N N . VAL C 1 116 ? 5.898 64.648 30.629 1.00 14.95 116 VAL C N 1
ATOM 4593 C CA . VAL C 1 116 ? 7.228 65.155 30.324 1.00 15.88 116 VAL C CA 1
ATOM 4594 C C . VAL C 1 116 ? 8.222 64.428 31.220 1.00 15.28 116 VAL C C 1
ATOM 4595 O O . VAL C 1 116 ? 7.826 63.784 32.191 1.00 12.84 116 VAL C O 1
ATOM 4599 N N . ALA C 1 117 ? 9.504 64.511 30.882 1.00 13.36 117 ALA C N 1
ATOM 4600 C CA . ALA C 1 117 ? 10.541 63.870 31.682 1.00 14.44 117 ALA C CA 1
ATOM 4601 C C . ALA C 1 117 ? 11.836 64.675 31.587 1.00 13.56 117 ALA C C 1
ATOM 4602 O O . ALA C 1 117 ? 11.969 65.544 30.728 1.00 12.25 117 ALA C O 1
ATOM 4604 N N . LEU C 1 118 ? 12.782 64.377 32.472 1.00 11.89 118 LEU C N 1
ATOM 4605 C CA . LEU C 1 118 ? 14.065 65.068 32.494 1.00 11.81 118 LEU C CA 1
ATOM 4606 C C . LEU C 1 118 ? 15.131 64.116 31.991 1.00 11.51 118 LEU C C 1
ATOM 4607 O O . LEU C 1 118 ? 15.289 63.027 32.536 1.00 10.98 118 LEU C O 1
ATOM 4612 N N . ALA C 1 119 ? 15.869 64.528 30.962 1.00 10.56 119 ALA C N 1
ATOM 4613 C CA . ALA C 1 119 ? 16.897 63.668 30.398 1.00 11.82 119 ALA C CA 1
ATOM 4614 C C . ALA C 1 119 ? 18.243 64.342 30.166 1.00 12.24 119 ALA C C 1
ATOM 4615 O O . ALA C 1 119 ? 18.333 65.559 30.021 1.00 11.37 119 ALA C O 1
ATOM 4617 N N . LEU C 1 120 ? 19.292 63.526 30.142 1.00 14.15 120 LEU C N 1
ATOM 4618 C CA . LEU C 1 120 ? 20.640 64.008 29.876 1.00 15.43 120 LEU C CA 1
ATOM 4619 C C . LEU C 1 120 ? 21.049 63.485 28.510 1.00 15.48 120 LEU C C 1
ATOM 4620 O O . LEU C 1 120 ? 21.135 62.278 28.313 1.00 16.56 120 LEU C O 1
ATOM 4625 N N . ASP C 1 121 ? 21.290 64.384 27.566 1.00 14.87 121 ASP C N 1
ATOM 4626 C CA . ASP C 1 121 ? 21.725 63.976 26.233 1.00 15.43 121 ASP C CA 1
ATOM 4627 C C . ASP C 1 121 ? 23.250 63.983 26.261 1.00 14.89 121 ASP C C 1
ATOM 4628 O O . ASP C 1 121 ? 23.881 64.991 25.923 1.00 15.67 121 ASP C O 1
ATOM 4633 N N . LEU C 1 122 ? 23.830 62.861 26.692 1.00 11.66 122 LEU C N 1
ATOM 4634 C CA . LEU C 1 122 ? 25.279 62.728 26.779 1.00 11.70 122 LEU C CA 1
ATOM 4635 C C . LEU C 1 122 ? 25.872 62.516 25.405 1.00 12.51 122 LEU C C 1
ATOM 4636 O O . LEU C 1 122 ? 25.306 61.800 24.565 1.00 8.81 122 LEU C O 1
ATOM 4641 N N . THR C 1 123 ? 27.021 63.149 25.187 1.00 12.91 123 THR C N 1
ATOM 4642 C CA . THR C 1 123 ? 27.702 63.084 23.908 1.00 14.66 123 THR C CA 1
ATOM 4643 C C . THR C 1 123 ? 29.201 62.824 24.039 1.00 15.41 123 THR C C 1
ATOM 4644 O O . THR C 1 123 ? 29.877 63.397 24.899 1.00 14.33 123 THR C O 1
ATOM 4648 N N . ALA C 1 124 ? 29.709 61.941 23.186 1.00 15.98 124 ALA C N 1
ATOM 4649 C CA . ALA C 1 124 ? 31.134 61.638 23.154 1.00 16.19 124 ALA C CA 1
ATOM 4650 C C . ALA C 1 124 ? 31.703 62.725 22.242 1.00 16.06 124 ALA C C 1
ATOM 4651 O O . ALA C 1 124 ? 31.825 62.534 21.030 1.00 14.26 124 ALA C O 1
ATOM 4653 N N . ARG C 1 125 ? 32.011 63.871 22.844 1.00 15.54 125 ARG C N 1
ATOM 4654 C CA . ARG C 1 125 ? 32.528 65.041 22.141 1.00 16.44 125 ARG C CA 1
ATOM 4655 C C . ARG C 1 125 ? 33.666 64.782 21.160 1.00 16.79 125 ARG C C 1
ATOM 4656 O O . ARG C 1 125 ? 33.549 65.100 19.974 1.00 15.15 125 ARG C O 1
ATOM 4658 N N . ASN C 1 126 ? 34.770 64.224 21.641 1.00 16.08 126 ASN C N 1
ATOM 4659 C CA . ASN C 1 126 ? 35.891 63.969 20.757 1.00 16.37 126 ASN C CA 1
ATOM 4660 C C . ASN C 1 126 ? 35.512 62.984 19.660 1.00 15.98 126 ASN C C 1
ATOM 4661 O O . ASN C 1 126 ? 35.958 63.124 18.516 1.00 15.34 126 ASN C O 1
ATOM 4666 N N . VAL C 1 127 ? 34.676 62.002 19.985 1.00 14.64 127 VAL C N 1
ATOM 4667 C CA . VAL C 1 127 ? 34.261 61.044 18.962 1.00 14.74 127 VAL C CA 1
ATOM 4668 C C . VAL C 1 127 ? 33.396 61.771 17.937 1.00 14.22 127 VAL C C 1
ATOM 4669 O O . VAL C 1 127 ? 33.397 61.437 16.750 1.00 13.30 127 VAL C O 1
ATOM 4673 N N . GLN C 1 128 ? 32.660 62.771 18.407 1.00 12.81 128 GLN C N 1
ATOM 4674 C CA . GLN C 1 128 ? 31.796 63.557 17.538 1.00 13.58 128 GLN C CA 1
ATOM 4675 C C . GLN C 1 128 ? 32.603 64.484 16.621 1.00 14.23 128 GLN C C 1
ATOM 4676 O O . GLN C 1 128 ? 32.305 64.595 15.430 1.00 11.27 128 GLN C O 1
ATOM 4682 N N . ASP C 1 129 ? 33.622 65.144 17.173 1.00 15.80 129 ASP C N 1
ATOM 4683 C CA . ASP C 1 129 ? 34.452 66.046 16.381 1.00 18.83 129 ASP C CA 1
ATOM 4684 C C . ASP C 1 129 ? 35.061 65.287 15.214 1.00 17.40 129 ASP C C 1
ATOM 4685 O O . ASP C 1 129 ? 35.227 65.831 14.123 1.00 15.34 129 ASP C O 1
ATOM 4690 N N . GLU C 1 130 ? 35.390 64.024 15.453 1.00 17.69 130 GLU C N 1
ATOM 4691 C CA . GLU C 1 130 ? 35.970 63.185 14.419 1.00 19.85 130 GLU C CA 1
ATOM 4692 C C . GLU C 1 130 ? 34.938 62.868 13.332 1.00 19.23 130 GLU C C 1
ATOM 4693 O O . GLU C 1 130 ? 35.243 62.918 12.142 1.00 17.30 130 GLU C O 1
ATOM 4699 N N . ALA C 1 131 ? 33.714 62.548 13.740 1.00 18.49 131 ALA C N 1
ATOM 4700 C CA . ALA C 1 131 ? 32.662 62.238 12.777 1.00 19.61 131 ALA C CA 1
ATOM 4701 C C . ALA C 1 131 ? 32.373 63.451 11.892 1.00 19.50 131 ALA C C 1
ATOM 4702 O O . ALA C 1 131 ? 32.235 63.329 10.670 1.00 17.26 131 ALA C O 1
ATOM 4704 N N . LYS C 1 132 ? 32.292 64.620 12.522 1.00 19.12 132 LYS C N 1
ATOM 4705 C CA . LYS C 1 132 ? 32.030 65.871 11.818 1.00 20.08 132 LYS C CA 1
ATOM 4706 C C . LYS C 1 132 ? 33.067 66.153 10.740 1.00 19.59 132 LYS C C 1
ATOM 4707 O O . LYS C 1 132 ? 32.722 66.447 9.601 1.00 18.50 132 LYS C O 1
ATOM 4713 N N . LYS C 1 133 ? 34.342 66.066 11.111 1.00 19.47 133 LYS C N 1
ATOM 4714 C CA . LYS C 1 133 ? 35.435 66.354 10.187 1.00 20.67 133 LYS C CA 1
ATOM 4715 C C . LYS C 1 133 ? 35.656 65.300 9.112 1.00 19.54 133 LYS C C 1
ATOM 4716 O O . LYS C 1 133 ? 36.578 65.407 8.307 1.00 16.97 133 LYS C O 1
ATOM 4722 N N . LYS C 1 134 ? 34.795 64.288 9.097 1.00 18.61 134 LYS C N 1
ATOM 4723 C CA . LYS C 1 134 ? 34.873 63.235 8.097 1.00 18.15 134 LYS C CA 1
ATOM 4724 C C . LYS C 1 134 ? 33.510 63.047 7.443 1.00 17.62 134 LYS C C 1
ATOM 4725 O O . LYS C 1 134 ? 33.317 62.132 6.650 1.00 17.75 134 LYS C O 1
ATOM 4731 N N . GLY C 1 135 ? 32.570 63.929 7.779 1.00 15.41 135 GLY C N 1
ATOM 4732 C CA . GLY C 1 135 ? 31.233 63.843 7.224 1.00 13.73 135 GLY C CA 1
ATOM 4733 C C . GLY C 1 135 ? 30.553 62.513 7.501 1.00 14.05 135 GLY C C 1
ATOM 4734 O O . GLY C 1 135 ? 29.801 62.014 6.657 1.00 14.66 135 GLY C O 1
ATOM 4735 N N . LEU C 1 136 ? 30.808 61.931 8.672 1.00 13.78 136 LEU C N 1
ATOM 4736 C CA . LEU C 1 136 ? 30.204 60.648 9.032 1.00 12.40 136 LEU C CA 1
ATOM 4737 C C . LEU C 1 136 ? 29.112 60.789 10.098 1.00 12.22 136 LEU C C 1
ATOM 4738 O O . LEU C 1 136 ? 28.964 61.843 10.721 1.00 10.43 136 LEU C O 1
ATOM 4743 N N . PRO C 1 137 ? 28.329 59.722 10.320 1.00 12.67 137 PRO C N 1
ATOM 4744 C CA . PRO C 1 137 ? 27.248 59.761 11.313 1.00 13.00 137 PRO C CA 1
ATOM 4745 C C . PRO C 1 137 ? 27.588 59.922 12.798 1.00 11.31 137 PRO C C 1
ATOM 4746 O O . PRO C 1 137 ? 28.643 59.499 13.277 1.00 10.36 137 PRO C O 1
ATOM 4750 N N . TRP C 1 138 ? 26.654 60.547 13.511 1.00 11.46 138 TRP C N 1
ATOM 4751 C CA . TRP C 1 138 ? 26.756 60.833 14.942 1.00 12.70 138 TRP C CA 1
ATOM 4752 C C . TRP C 1 138 ? 26.299 59.689 15.850 1.00 12.67 138 TRP C C 1
ATOM 4753 O O . TRP C 1 138 ? 26.498 59.740 17.070 1.00 9.42 138 TRP C O 1
ATOM 4764 N N . THR C 1 139 ? 25.687 58.663 15.268 1.00 11.49 139 THR C N 1
ATOM 4765 C CA . THR C 1 139 ? 25.157 57.565 16.068 1.00 12.76 139 THR C CA 1
ATOM 4766 C C . THR C 1 139 ? 26.017 57.079 17.228 1.00 12.85 139 THR C C 1
ATOM 4767 O O . THR C 1 139 ? 25.534 57.009 18.354 1.00 11.16 139 THR C O 1
ATOM 4771 N N . ILE C 1 140 ? 27.277 56.752 16.979 1.00 12.23 140 ILE C N 1
ATOM 4772 C CA . ILE C 1 140 ? 28.120 56.268 18.062 1.00 13.51 140 ILE C CA 1
ATOM 4773 C C . ILE C 1 140 ? 28.366 57.315 19.146 1.00 12.98 140 ILE C C 1
ATOM 4774 O O . ILE C 1 140 ? 28.195 57.029 20.329 1.00 13.56 140 ILE C O 1
ATOM 4779 N N . SER C 1 141 ? 28.745 58.527 18.755 1.00 10.13 141 SER C N 1
ATOM 4780 C CA . SER C 1 141 ? 29.010 59.573 19.737 1.00 11.30 141 SER C CA 1
ATOM 4781 C C . SER C 1 141 ? 27.779 59.917 20.578 1.00 11.92 141 SER C C 1
ATOM 4782 O O . SER C 1 141 ? 27.900 60.416 21.702 1.00 12.38 141 SER C O 1
ATOM 4785 N N . LYS C 1 142 ? 26.596 59.641 20.039 1.00 10.36 142 LYS C N 1
ATOM 4786 C CA . LYS C 1 142 ? 25.353 59.936 20.742 1.00 8.25 142 LYS C CA 1
ATOM 4787 C C . LYS C 1 142 ? 24.670 58.720 21.366 1.00 6.61 142 LYS C C 1
ATOM 4788 O O . LYS C 1 142 ? 23.785 58.868 22.217 1.00 2.76 142 LYS C O 1
ATOM 4794 N N . GLY C 1 143 ? 25.093 57.521 20.968 1.00 5.46 143 GLY C N 1
ATOM 4795 C CA . GLY C 1 143 ? 24.446 56.324 21.473 1.00 5.99 143 GLY C CA 1
ATOM 4796 C C . GLY C 1 143 ? 25.143 55.331 22.380 1.00 7.00 143 GLY C C 1
ATOM 4797 O O . GLY C 1 143 ? 24.608 54.232 22.579 1.00 5.98 143 GLY C O 1
ATOM 4798 N N . PHE C 1 144 ? 26.307 55.664 22.933 1.00 8.07 144 PHE C N 1
ATOM 4799 C CA . PHE C 1 144 ? 26.973 54.712 23.829 1.00 8.78 144 PHE C CA 1
ATOM 4800 C C . PHE C 1 144 ? 25.995 54.305 24.928 1.00 9.25 144 PHE C C 1
ATOM 4801 O O . PHE C 1 144 ? 25.087 55.065 25.267 1.00 6.92 144 PHE C O 1
ATOM 4809 N N . ASP C 1 145 ? 26.172 53.112 25.487 1.00 10.24 145 ASP C N 1
ATOM 4810 C CA . ASP C 1 145 ? 25.290 52.666 26.557 1.00 11.76 145 ASP C CA 1
ATOM 4811 C C . ASP C 1 145 ? 25.291 53.729 27.659 1.00 10.57 145 ASP C C 1
ATOM 4812 O O . ASP C 1 145 ? 26.303 54.389 27.889 1.00 8.84 145 ASP C O 1
ATOM 4817 N N . THR C 1 146 ? 24.152 53.883 28.331 1.00 10.58 146 THR C N 1
ATOM 4818 C CA . THR C 1 146 ? 23.965 54.863 29.406 1.00 11.21 146 THR C CA 1
ATOM 4819 C C . THR C 1 146 ? 24.063 56.306 28.928 1.00 11.82 146 THR C C 1
ATOM 4820 O O . THR C 1 146 ? 24.174 57.212 29.753 1.00 10.77 146 THR C O 1
ATOM 4824 N N . PHE C 1 147 ? 24.013 56.539 27.616 1.00 12.13 147 PHE C N 1
ATOM 4825 C CA . PHE C 1 147 ? 24.123 57.909 27.130 1.00 12.39 147 PHE C CA 1
ATOM 4826 C C . PHE C 1 147 ? 22.864 58.769 27.166 1.00 10.12 147 PHE C C 1
ATOM 4827 O O . PHE C 1 147 ? 22.866 59.907 26.687 1.00 7.73 147 PHE C O 1
ATOM 4843 N N . PRO C 1 149 ? 20.710 59.287 30.368 1.00 12.48 149 PRO C N 1
ATOM 4844 C CA . PRO C 1 149 ? 20.192 59.095 31.726 1.00 12.60 149 PRO C CA 1
ATOM 4845 C C . PRO C 1 149 ? 18.843 59.793 31.707 1.00 11.76 149 PRO C C 1
ATOM 4846 O O . PRO C 1 149 ? 18.720 60.882 31.130 1.00 10.47 149 PRO C O 1
ATOM 4850 N N . ILE C 1 150 ? 17.826 59.190 32.306 1.00 9.72 150 ILE C N 1
ATOM 4851 C CA . ILE C 1 150 ? 16.535 59.843 32.280 1.00 10.49 150 ILE C CA 1
ATOM 4852 C C . ILE C 1 150 ? 15.727 59.602 33.550 1.00 10.35 150 ILE C C 1
ATOM 4853 O O . ILE C 1 150 ? 15.922 58.598 34.241 1.00 8.73 150 ILE C O 1
ATOM 4858 N N . SER C 1 151 ? 14.834 60.541 33.863 1.00 11.15 151 SER C N 1
ATOM 4859 C CA . SER C 1 151 ? 13.995 60.452 35.064 1.00 9.19 151 SER C CA 1
ATOM 4860 C C . SER C 1 151 ? 12.695 59.692 34.819 1.00 9.48 151 SER C C 1
ATOM 4861 O O . SER C 1 151 ? 12.457 59.155 33.735 1.00 7.09 151 SER C O 1
ATOM 4864 N N . ALA C 1 152 ? 11.864 59.651 35.855 1.00 11.17 152 ALA C N 1
ATOM 4865 C CA . ALA C 1 152 ? 10.563 59.013 35.791 1.00 9.64 152 ALA C CA 1
ATOM 4866 C C . ALA C 1 152 ? 9.692 60.053 35.106 1.00 11.02 152 ALA C C 1
ATOM 4867 O O . ALA C 1 152 ? 10.064 61.223 35.029 1.00 10.36 152 ALA C O 1
ATOM 4869 N N . ILE C 1 153 ? 8.541 59.639 34.603 1.00 10.79 153 ILE C N 1
ATOM 4870 C CA . ILE C 1 153 ? 7.661 60.568 33.921 1.00 13.13 153 ILE C CA 1
ATOM 4871 C C . ILE C 1 153 ? 6.856 61.461 34.875 1.00 13.54 153 ILE C C 1
ATOM 4872 O O . ILE C 1 153 ? 6.566 61.090 36.017 1.00 12.19 153 ILE C O 1
ATOM 4877 N N . VAL C 1 154 ? 6.523 62.651 34.393 1.00 13.01 154 VAL C N 1
ATOM 4878 C CA . VAL C 1 154 ? 5.694 63.583 35.137 1.00 13.98 154 VAL C CA 1
ATOM 4879 C C . VAL C 1 154 ? 4.456 63.623 34.248 1.00 13.71 154 VAL C C 1
ATOM 4880 O O . VAL C 1 154 ? 4.494 64.170 33.150 1.00 12.55 154 VAL C O 1
ATOM 4884 N N . SER C 1 155 ? 3.377 62.996 34.699 1.00 13.45 155 SER C N 1
ATOM 4885 C CA . SER C 1 155 ? 2.139 62.951 33.928 1.00 14.87 155 SER C CA 1
ATOM 4886 C C . SER C 1 155 ? 1.606 64.351 33.690 1.00 14.13 155 SER C C 1
ATOM 4887 O O . SER C 1 155 ? 1.756 65.221 34.538 1.00 10.82 155 SER C O 1
ATOM 4890 N N . ARG C 1 156 ? 0.981 64.566 32.539 1.00 14.16 156 ARG C N 1
ATOM 4891 C CA . ARG C 1 156 ? 0.458 65.884 32.205 1.00 17.43 156 ARG C CA 1
ATOM 4892 C C . ARG C 1 156 ? -0.574 66.401 33.199 1.00 19.31 156 ARG C C 1
ATOM 4893 O O . ARG C 1 156 ? -0.824 67.605 33.269 1.00 18.49 156 ARG C O 1
ATOM 4901 N N . GLU C 1 157 ? -1.175 65.490 33.955 1.00 21.89 157 GLU C N 1
ATOM 4902 C CA . GLU C 1 157 ? -2.172 65.852 34.955 1.00 23.41 157 GLU C CA 1
ATOM 4903 C C . GLU C 1 157 ? -1.560 66.792 35.984 1.00 22.88 157 GLU C C 1
ATOM 4904 O O . GLU C 1 157 ? -2.198 67.744 36.431 1.00 22.66 157 GLU C O 1
ATOM 4910 N N . LYS C 1 158 ? -0.315 66.511 36.355 1.00 22.41 158 LYS C N 1
ATOM 4911 C CA . LYS C 1 158 ? 0.401 67.311 37.340 1.00 21.48 158 LYS C CA 1
ATOM 4912 C C . LYS C 1 158 ? 0.648 68.742 36.893 1.00 20.45 158 LYS C C 1
ATOM 4913 O O . LYS C 1 158 ? 1.016 69.599 37.698 1.00 19.43 158 LYS C O 1
ATOM 4919 N N . PHE C 1 159 ? 0.444 69.008 35.608 1.00 19.47 159 PHE C N 1
ATOM 4920 C CA . PHE C 1 159 ? 0.614 70.360 35.112 1.00 18.09 159 PHE C CA 1
ATOM 4921 C C . PHE C 1 159 ? -0.531 70.758 34.198 1.00 16.68 159 PHE C C 1
ATOM 4922 O O . PHE C 1 159 ? -0.390 71.654 33.372 1.00 16.54 159 PHE C O 1
ATOM 4930 N N . SER C 1 160 ? -1.683 70.115 34.379 1.00 16.09 160 SER C N 1
ATOM 4931 C CA . SER C 1 160 ? -2.855 70.391 33.544 1.00 17.69 160 SER C CA 1
ATOM 4932 C C . SER C 1 160 ? -3.424 71.809 33.618 1.00 17.71 160 SER C C 1
ATOM 4933 O O . SER C 1 160 ? -4.089 72.261 32.682 1.00 16.83 160 SER C O 1
ATOM 4936 N N . SER C 1 161 ? -3.183 72.521 34.713 1.00 18.07 161 SER C N 1
ATOM 4937 C CA . SER C 1 161 ? -3.709 73.879 34.809 1.00 18.96 161 SER C CA 1
ATOM 4938 C C . SER C 1 161 ? -2.850 74.838 33.988 1.00 18.22 161 SER C C 1
ATOM 4939 O O . SER C 1 161 ? -3.151 76.026 33.888 1.00 16.03 161 SER C O 1
ATOM 4942 N N . TYR C 1 162 ? -1.791 74.311 33.382 1.00 18.50 162 TYR C N 1
ATOM 4943 C CA . TYR C 1 162 ? -0.910 75.139 32.567 1.00 20.89 162 TYR C CA 1
ATOM 4944 C C . TYR C 1 162 ? -0.878 74.731 31.102 1.00 20.27 162 TYR C C 1
ATOM 4945 O O . TYR C 1 162 ? 0.105 74.977 30.414 1.00 19.52 162 TYR C O 1
ATOM 4954 N N . LYS C 1 163 ? -1.951 74.116 30.619 1.00 22.36 163 LYS C N 1
ATOM 4955 C CA . LYS C 1 163 ? -1.994 73.696 29.225 1.00 24.82 163 LYS C CA 1
ATOM 4956 C C . LYS C 1 163 ? -1.853 74.884 28.267 1.00 25.25 163 LYS C C 1
ATOM 4957 O O . LYS C 1 163 ? -1.297 74.751 27.180 1.00 26.16 163 LYS C O 1
ATOM 4963 N N . SER C 1 164 ? -2.355 76.045 28.674 1.00 25.64 164 SER C N 1
ATOM 4964 C CA . SER C 1 164 ? -2.291 77.242 27.838 1.00 26.33 164 SER C CA 1
ATOM 4965 C C . SER C 1 164 ? -0.967 78.004 27.939 1.00 25.94 164 SER C C 1
ATOM 4966 O O . SER C 1 164 ? -0.826 79.088 27.367 1.00 22.67 164 SER C O 1
ATOM 4969 N N . ASN C 1 165 ? 0.009 77.438 28.639 1.00 25.64 165 ASN C N 1
ATOM 4970 C CA . ASN C 1 165 ? 1.277 78.134 28.814 1.00 25.22 165 ASN C CA 1
ATOM 4971 C C . ASN C 1 165 ? 2.455 77.199 29.103 1.00 23.79 165 ASN C C 1
ATOM 4972 O O . ASN C 1 165 ? 3.463 77.633 29.659 1.00 21.02 165 ASN C O 1
ATOM 4977 N N . LEU C 1 166 ? 2.364 75.933 28.706 1.00 23.35 166 LEU C N 1
ATOM 4978 C CA . LEU C 1 166 ? 3.450 75.013 29.040 1.00 24.32 166 LEU C CA 1
ATOM 4979 C C . LEU C 1 166 ? 4.814 75.287 28.415 1.00 22.12 166 LEU C C 1
ATOM 4980 O O . LEU C 1 166 ? 5.829 74.792 28.905 1.00 22.64 166 LEU C O 1
ATOM 4985 N N . GLN C 1 167 ? 4.852 76.089 27.361 1.00 19.96 167 GLN C N 1
ATOM 4986 C CA . GLN C 1 167 ? 6.125 76.411 26.730 1.00 19.41 167 GLN C CA 1
ATOM 4987 C C . GLN C 1 167 ? 7.045 77.183 27.678 1.00 19.04 167 GLN C C 1
ATOM 4988 O O . GLN C 1 167 ? 8.267 77.114 27.555 1.00 16.52 167 GLN C O 1
ATOM 4994 N N . ASP C 1 168 ? 6.461 77.896 28.637 1.00 20.06 168 ASP C N 1
ATOM 4995 C CA . ASP C 1 168 ? 7.256 78.707 29.552 1.00 21.11 168 ASP C CA 1
ATOM 4996 C C . ASP C 1 168 ? 7.310 78.296 31.021 1.00 20.47 168 ASP C C 1
ATOM 4997 O O . ASP C 1 168 ? 8.010 78.936 31.797 1.00 21.41 168 ASP C O 1
ATOM 5002 N N . ILE C 1 169 ? 6.606 77.238 31.412 1.00 19.72 169 ILE C N 1
ATOM 5003 C CA . ILE C 1 169 ? 6.598 76.835 32.818 1.00 17.83 169 ILE C CA 1
ATOM 5004 C C . ILE C 1 169 ? 7.767 75.977 33.304 1.00 17.54 169 ILE C C 1
ATOM 5005 O O . ILE C 1 169 ? 7.990 75.862 34.511 1.00 15.40 169 ILE C O 1
ATOM 5010 N N . PHE C 1 170 ? 8.511 75.375 32.382 1.00 17.46 170 PHE C N 1
ATOM 5011 C CA . PHE C 1 170 ? 9.622 74.516 32.778 1.00 16.59 170 PHE C CA 1
ATOM 5012 C C . PHE C 1 170 ? 10.984 75.185 32.803 1.00 16.30 170 PHE C C 1
ATOM 5013 O O . PHE C 1 170 ? 11.232 76.170 32.106 1.00 16.00 170 PHE C O 1
ATOM 5021 N N . ARG C 1 171 ? 11.863 74.621 33.621 1.00 15.42 171 ARG C N 1
ATOM 5022 C CA . ARG C 1 171 ? 13.225 75.109 33.788 1.00 15.20 171 ARG C CA 1
ATOM 5023 C C . ARG C 1 171 ? 14.089 73.901 34.165 1.00 14.22 171 ARG C C 1
ATOM 5024 O O . ARG C 1 171 ? 13.694 73.075 34.999 1.00 11.20 171 ARG C O 1
ATOM 5032 N N . VAL C 1 172 ? 15.256 73.792 33.534 1.00 12.41 172 VAL C N 1
ATOM 5033 C CA . VAL C 1 172 ? 16.155 72.668 33.773 1.00 13.97 172 VAL C CA 1
ATOM 5034 C C . VAL C 1 172 ? 17.525 73.082 34.307 1.00 15.66 172 VAL C C 1
ATOM 5035 O O . VAL C 1 172 ? 18.093 74.087 33.881 1.00 16.91 172 VAL C O 1
ATOM 5039 N N . LYS C 1 173 ? 18.054 72.298 35.240 1.00 16.63 173 LYS C N 1
ATOM 5040 C CA . LYS C 1 173 ? 19.356 72.590 35.832 1.00 19.06 173 LYS C CA 1
ATOM 5041 C C . LYS C 1 173 ? 20.243 71.353 35.935 1.00 18.27 173 LYS C C 1
ATOM 5042 O O . LYS C 1 173 ? 19.761 70.239 36.154 1.00 16.40 173 LYS C O 1
ATOM 5048 N N . CYS C 1 174 ? 21.546 71.558 35.779 1.00 18.17 174 CYS C N 1
ATOM 5049 C CA . CYS C 1 174 ? 22.497 70.465 35.881 1.00 19.39 174 CYS C CA 1
ATOM 5050 C C . CYS C 1 174 ? 23.698 70.932 36.683 1.00 19.17 174 CYS C C 1
ATOM 5051 O O . CYS C 1 174 ? 24.177 72.048 36.505 1.00 19.06 174 CYS C O 1
ATOM 5054 N N . SER C 1 175 ? 24.182 70.076 37.572 1.00 18.48 175 SER C N 1
ATOM 5055 C CA . SER C 1 175 ? 25.332 70.417 38.396 1.00 18.36 175 SER C CA 1
ATOM 5056 C C . SER C 1 175 ? 26.290 69.239 38.509 1.00 18.23 175 SER C C 1
ATOM 5057 O O . SER C 1 175 ? 25.861 68.096 38.604 1.00 18.99 175 SER C O 1
ATOM 5060 N N . VAL C 1 176 ? 27.589 69.521 38.504 1.00 20.02 176 VAL C N 1
ATOM 5061 C CA . VAL C 1 176 ? 28.602 68.472 38.611 1.00 21.08 176 VAL C CA 1
ATOM 5062 C C . VAL C 1 176 ? 29.526 68.697 39.810 1.00 21.11 176 VAL C C 1
ATOM 5063 O O . VAL C 1 176 ? 30.184 69.732 39.916 1.00 19.15 176 VAL C O 1
ATOM 5067 N N . ASN C 1 177 ? 29.573 67.709 40.701 1.00 21.84 177 ASN C N 1
ATOM 5068 C CA . ASN C 1 177 ? 30.391 67.767 41.908 1.00 23.28 177 ASN C CA 1
ATOM 5069 C C . ASN C 1 177 ? 30.108 69.031 42.704 1.00 23.29 177 ASN C C 1
ATOM 5070 O O . ASN C 1 177 ? 31.025 69.680 43.209 1.00 22.28 177 ASN C O 1
ATOM 5075 N N . GLY C 1 178 ? 28.826 69.376 42.795 1.00 23.41 178 GLY C N 1
ATOM 5076 C CA . GLY C 1 178 ? 28.415 70.551 43.536 1.00 23.84 178 GLY C CA 1
ATOM 5077 C C . GLY C 1 178 ? 28.324 71.845 42.748 1.00 24.45 178 GLY C C 1
ATOM 5078 O O . GLY C 1 178 ? 27.662 72.784 43.188 1.00 23.86 178 GLY C O 1
ATOM 5079 N N . GLN C 1 179 ? 28.979 71.907 41.591 1.00 23.98 179 GLN C N 1
ATOM 5080 C CA . GLN C 1 179 ? 28.959 73.119 40.771 1.00 24.97 179 GLN C CA 1
ATOM 5081 C C . GLN C 1 179 ? 27.809 73.168 39.758 1.00 22.69 179 GLN C C 1
ATOM 5082 O O . GLN C 1 179 ? 27.595 72.222 38.998 1.00 23.26 179 GLN C O 1
ATOM 5088 N N . LEU C 1 180 ? 27.073 74.278 39.756 1.00 19.82 180 LEU C N 1
ATOM 5089 C CA . LEU C 1 180 ? 25.961 74.464 38.824 1.00 17.84 180 LEU C CA 1
ATOM 5090 C C . LEU C 1 180 ? 26.559 74.833 37.475 1.00 17.20 180 LEU C C 1
ATOM 5091 O O . LEU C 1 180 ? 27.449 75.673 37.404 1.00 16.54 180 LEU C O 1
ATOM 5096 N N . ARG C 1 181 ? 26.074 74.214 36.403 1.00 17.95 181 ARG C N 1
ATOM 5097 C CA . ARG C 1 181 ? 26.603 74.499 35.075 1.00 17.56 181 ARG C CA 1
ATOM 5098 C C . ARG C 1 181 ? 25.539 74.930 34.076 1.00 18.01 181 ARG C C 1
ATOM 5099 O O . ARG C 1 181 ? 25.784 75.796 33.240 1.00 16.76 181 ARG C O 1
ATOM 5107 N N . GLN C 1 182 ? 24.365 74.316 34.150 1.00 17.78 182 GLN C N 1
ATOM 5108 C CA . GLN C 1 182 ? 23.279 74.665 33.249 1.00 18.74 182 GLN C CA 1
ATOM 5109 C C . GLN C 1 182 ? 22.059 75.075 34.067 1.00 19.84 182 GLN C C 1
ATOM 5110 O O . GLN C 1 182 ? 21.722 74.432 35.059 1.00 18.96 182 GLN C O 1
ATOM 5116 N N . ASP C 1 183 ? 21.393 76.143 33.645 1.00 20.23 183 ASP C N 1
ATOM 5117 C CA . ASP C 1 183 ? 20.225 76.620 34.365 1.00 21.04 183 ASP C CA 1
ATOM 5118 C C . ASP C 1 183 ? 19.408 77.573 33.501 1.00 20.34 183 ASP C C 1
ATOM 5119 O O . ASP C 1 183 ? 19.594 78.786 33.555 1.00 21.87 183 ASP C O 1
ATOM 5124 N N . GLY C 1 184 ? 18.502 77.018 32.702 1.00 18.33 184 GLY C N 1
ATOM 5125 C CA . GLY C 1 184 ? 17.676 77.845 31.843 1.00 16.15 184 GLY C CA 1
ATOM 5126 C C . GLY C 1 184 ? 16.261 77.314 31.734 1.00 15.25 184 GLY C C 1
ATOM 5127 O O . GLY C 1 184 ? 16.013 76.135 31.999 1.00 16.24 184 GLY C O 1
ATOM 5128 N N . GLY C 1 185 ? 15.328 78.178 31.350 1.00 11.94 185 GLY C N 1
ATOM 5129 C CA . GLY C 1 185 ? 13.952 77.745 31.222 1.00 12.17 185 GLY C CA 1
ATOM 5130 C C . GLY C 1 185 ? 13.591 77.418 29.788 1.00 13.11 185 GLY C C 1
ATOM 5131 O O . GLY C 1 185 ? 14.319 77.764 28.860 1.00 11.06 185 GLY C O 1
ATOM 5132 N N . THR C 1 186 ? 12.465 76.745 29.598 1.00 13.56 186 THR C N 1
ATOM 5133 C CA . THR C 1 186 ? 12.037 76.397 28.256 1.00 16.55 186 THR C CA 1
ATOM 5134 C C . THR C 1 186 ? 11.558 77.639 27.496 1.00 17.66 186 THR C C 1
ATOM 5135 O O . THR C 1 186 ? 11.244 77.562 26.309 1.00 17.47 186 THR C O 1
ATOM 5139 N N . ASN C 1 187 ? 11.517 78.785 28.179 1.00 18.47 187 ASN C N 1
ATOM 5140 C CA . ASN C 1 187 ? 11.100 80.041 27.550 1.00 17.76 187 ASN C CA 1
ATOM 5141 C C . ASN C 1 187 ? 12.241 80.653 26.748 1.00 16.87 187 ASN C C 1
ATOM 5142 O O . ASN C 1 187 ? 12.078 81.687 26.103 1.00 16.49 187 ASN C O 1
ATOM 5147 N N . LEU C 1 188 ? 13.401 80.008 26.804 1.00 16.97 188 LEU C N 1
ATOM 5148 C CA . LEU C 1 188 ? 14.576 80.467 26.075 1.00 18.04 188 LEU C CA 1
ATOM 5149 C C . LEU C 1 188 ? 14.694 79.721 24.740 1.00 17.19 188 LEU C C 1
ATOM 5150 O O . LEU C 1 188 ? 15.522 80.061 23.901 1.00 16.89 188 LEU C O 1
ATOM 5163 N N . LEU C 1 190 ? 14.600 78.338 21.101 1.00 16.94 190 LEU C N 1
ATOM 5164 C CA . LEU C 1 190 ? 14.588 78.975 19.784 1.00 17.43 190 LEU C CA 1
ATOM 5165 C C . LEU C 1 190 ? 13.437 78.453 18.924 1.00 17.77 190 LEU C C 1
ATOM 5166 O O . LEU C 1 190 ? 12.774 79.214 18.216 1.00 19.04 190 LEU C O 1
ATOM 5171 N N . HIS C 1 191 ? 13.210 77.146 18.969 1.00 17.15 191 HIS C N 1
ATOM 5172 C CA . HIS C 1 191 ? 12.106 76.546 18.227 1.00 17.11 191 HIS C CA 1
ATOM 5173 C C . HIS C 1 191 ? 11.162 75.935 19.256 1.00 15.77 191 HIS C C 1
ATOM 5174 O O . HIS C 1 191 ? 11.462 74.900 19.853 1.00 13.59 191 HIS C O 1
ATOM 5181 N N . PRO C 1 192 ? 10.009 76.584 19.482 1.00 15.37 192 PRO C N 1
ATOM 5182 C CA . PRO C 1 192 ? 8.977 76.169 20.429 1.00 15.53 192 PRO C CA 1
ATOM 5183 C C . PRO C 1 192 ? 8.474 74.742 20.251 1.00 15.92 192 PRO C C 1
ATOM 5184 O O . PRO C 1 192 ? 8.495 74.184 19.150 1.00 14.66 192 PRO C O 1
ATOM 5188 N N . LEU C 1 193 ? 8.010 74.169 21.354 1.00 15.54 193 LEU C N 1
ATOM 5189 C CA . LEU C 1 193 ? 7.491 72.810 21.375 1.00 16.90 193 LEU C CA 1
ATOM 5190 C C . LEU C 1 193 ? 6.520 72.480 20.240 1.00 16.63 193 LEU C C 1
ATOM 5191 O O . LEU C 1 193 ? 6.694 71.469 19.564 1.00 15.66 193 LEU C O 1
ATOM 5196 N N . HIS C 1 194 ? 5.513 73.321 20.014 1.00 18.17 194 HIS C N 1
ATOM 5197 C CA . HIS C 1 194 ? 4.548 73.039 18.950 1.00 18.20 194 HIS C CA 1
ATOM 5198 C C . HIS C 1 194 ? 5.177 72.995 17.564 1.00 17.24 194 HIS C C 1
ATOM 5199 O O . HIS C 1 194 ? 4.655 72.334 16.670 1.00 15.38 194 HIS C O 1
ATOM 5206 N N . LYS C 1 195 ? 6.293 73.695 17.384 1.00 16.52 195 LYS C N 1
ATOM 5207 C CA . LYS C 1 195 ? 6.970 73.711 16.089 1.00 16.88 195 LYS C CA 1
ATOM 5208 C C . LYS C 1 195 ? 7.871 72.489 15.922 1.00 15.21 195 LYS C C 1
ATOM 5209 O O . LYS C 1 195 ? 8.042 71.982 14.814 1.00 12.38 195 LYS C O 1
ATOM 5215 N N . ILE C 1 196 ? 8.441 72.020 17.028 1.00 13.62 196 ILE C N 1
ATOM 5216 C CA . ILE C 1 196 ? 9.315 70.852 17.014 1.00 12.63 196 ILE C CA 1
ATOM 5217 C C . ILE C 1 196 ? 8.552 69.602 16.574 1.00 12.21 196 ILE C C 1
ATOM 5218 O O . ILE C 1 196 ? 8.973 68.893 15.666 1.00 9.69 196 ILE C O 1
ATOM 5223 N N . LEU C 1 197 ? 7.434 69.339 17.238 1.00 10.95 197 LEU C N 1
ATOM 5224 C CA . LEU C 1 197 ? 6.594 68.191 16.933 1.00 11.82 197 LEU C CA 1
ATOM 5225 C C . LEU C 1 197 ? 6.087 68.294 15.500 1.00 13.70 197 LEU C C 1
ATOM 5226 O O . LEU C 1 197 ? 6.197 67.345 14.723 1.00 11.72 197 LEU C O 1
ATOM 5231 N N . GLN C 1 198 ? 5.547 69.457 15.152 1.00 12.72 198 GLN C N 1
ATOM 5232 C CA . GLN C 1 198 ? 5.009 69.673 13.818 1.00 14.58 198 GLN C CA 1
ATOM 5233 C C . GLN C 1 198 ? 6.029 69.475 12.709 1.00 13.86 198 GLN C C 1
ATOM 5234 O O . GLN C 1 198 ? 5.764 68.777 11.734 1.00 14.72 198 GLN C O 1
ATOM 5240 N N . HIS C 1 199 ? 7.199 70.077 12.857 1.00 13.83 199 HIS C N 1
ATOM 5241 C CA . HIS C 1 199 ? 8.212 69.969 11.826 1.00 14.50 199 HIS C CA 1
ATOM 5242 C C . HIS C 1 199 ? 8.748 68.558 11.619 1.00 14.73 199 HIS C C 1
ATOM 5243 O O . HIS C 1 199 ? 8.881 68.097 10.480 1.00 13.88 199 HIS C O 1
ATOM 5250 N N . ILE C 1 200 ? 9.072 67.875 12.711 1.00 12.39 200 ILE C N 1
ATOM 5251 C CA . ILE C 1 200 ? 9.597 66.528 12.601 1.00 11.70 200 ILE C CA 1
ATOM 5252 C C . ILE C 1 200 ? 8.594 65.633 11.873 1.00 12.13 200 ILE C C 1
ATOM 5253 O O . ILE C 1 200 ? 8.980 64.825 11.029 1.00 10.13 200 ILE C O 1
ATOM 5258 N N . SER C 1 201 ? 7.308 65.805 12.180 1.00 9.70 201 SER C N 1
ATOM 5259 C CA . SER C 1 201 ? 6.255 64.990 11.576 1.00 10.74 201 SER C CA 1
ATOM 5260 C C . SER C 1 201 ? 6.238 65.039 10.053 1.00 9.36 201 SER C C 1
ATOM 5261 O O . SER C 1 201 ? 5.751 64.117 9.409 1.00 9.47 201 SER C O 1
ATOM 5264 N N . THR C 1 202 ? 6.750 66.117 9.478 1.00 9.82 202 THR C N 1
ATOM 5265 C CA . THR C 1 202 ? 6.752 66.254 8.027 1.00 9.67 202 THR C CA 1
ATOM 5266 C C . THR C 1 202 ? 7.813 65.386 7.351 1.00 9.27 202 THR C C 1
ATOM 5267 O O . THR C 1 202 ? 7.891 65.342 6.128 1.00 9.24 202 THR C O 1
ATOM 5279 N N . ILE C 1 204 ? 9.709 62.495 9.632 1.00 10.58 204 ILE C N 1
ATOM 5280 C CA . ILE C 1 204 ? 9.684 61.280 10.430 1.00 10.53 204 ILE C CA 1
ATOM 5281 C C . ILE C 1 204 ? 8.464 61.363 11.326 1.00 11.61 204 ILE C C 1
ATOM 5282 O O . ILE C 1 204 ? 8.438 62.137 12.281 1.00 9.77 204 ILE C O 1
ATOM 5287 N N . SER C 1 205 ? 7.443 60.574 11.003 1.00 12.99 205 SER C N 1
ATOM 5288 C CA . SER C 1 205 ? 6.197 60.575 11.771 1.00 13.62 205 SER C CA 1
ATOM 5289 C C . SER C 1 205 ? 6.358 60.182 13.240 1.00 13.60 205 SER C C 1
ATOM 5290 O O . SER C 1 205 ? 7.271 59.446 13.610 1.00 12.04 205 SER C O 1
ATOM 5293 N N . LEU C 1 206 ? 5.450 60.677 14.073 1.00 13.29 206 LEU C N 1
ATOM 5294 C CA . LEU C 1 206 ? 5.491 60.381 15.491 1.00 14.34 206 LEU C CA 1
ATOM 5295 C C . LEU C 1 206 ? 4.327 59.491 15.897 1.00 14.24 206 LEU C C 1
ATOM 5296 O O . LEU C 1 206 ? 3.224 59.612 15.365 1.00 13.75 206 LEU C O 1
ATOM 5301 N N . GLU C 1 207 ? 4.588 58.592 16.838 1.00 13.69 207 GLU C N 1
ATOM 5302 C CA . GLU C 1 207 ? 3.566 57.679 17.330 1.00 15.30 207 GLU C CA 1
ATOM 5303 C C . GLU C 1 207 ? 3.602 57.642 18.854 1.00 12.68 207 GLU C C 1
ATOM 5304 O O . GLU C 1 207 ? 4.594 58.028 19.470 1.00 9.57 207 GLU C O 1
ATOM 5310 N N . PRO C 1 208 ? 2.505 57.196 19.483 1.00 12.94 208 PRO C N 1
ATOM 5311 C CA . PRO C 1 208 ? 2.468 57.129 20.948 1.00 13.57 208 PRO C CA 1
ATOM 5312 C C . PRO C 1 208 ? 3.705 56.427 21.513 1.00 12.86 208 PRO C C 1
ATOM 5313 O O . PRO C 1 208 ? 4.103 55.372 21.022 1.00 9.80 208 PRO C O 1
ATOM 5317 N N . GLY C 1 209 ? 4.318 57.019 22.532 1.00 14.07 209 GLY C N 1
ATOM 5318 C CA . GLY C 1 209 ? 5.489 56.405 23.136 1.00 14.95 209 GLY C CA 1
ATOM 5319 C C . GLY C 1 209 ? 6.811 57.035 22.745 1.00 14.97 209 GLY C C 1
ATOM 5320 O O . GLY C 1 209 ? 7.815 56.874 23.444 1.00 12.90 209 GLY C O 1
ATOM 5321 N N . ASP C 1 210 ? 6.821 57.750 21.626 1.00 14.50 210 ASP C N 1
ATOM 5322 C CA . ASP C 1 210 ? 8.041 58.399 21.163 1.00 14.22 210 ASP C CA 1
ATOM 5323 C C . ASP C 1 210 ? 8.544 59.466 22.132 1.00 11.84 210 ASP C C 1
ATOM 5324 O O . ASP C 1 210 ? 7.766 60.253 22.660 1.00 9.44 210 ASP C O 1
ATOM 5329 N N . ILE C 1 211 ? 9.853 59.472 22.361 1.00 10.16 211 ILE C N 1
ATOM 5330 C CA . ILE C 1 211 ? 10.493 60.427 23.259 1.00 11.28 211 ILE C CA 1
ATOM 5331 C C . ILE C 1 211 ? 11.198 61.503 22.439 1.00 11.43 211 ILE C C 1
ATOM 5332 O O . ILE C 1 211 ? 12.021 61.197 21.578 1.00 10.39 211 ILE C O 1
ATOM 5337 N N . ILE C 1 212 ? 10.874 62.760 22.720 1.00 10.54 212 ILE C N 1
ATOM 5338 C CA . ILE C 1 212 ? 11.461 63.891 22.015 1.00 10.87 212 ILE C CA 1
ATOM 5339 C C . ILE C 1 212 ? 12.326 64.757 22.940 1.00 11.86 212 ILE C C 1
ATOM 5340 O O . ILE C 1 212 ? 11.822 65.316 23.914 1.00 9.67 212 ILE C O 1
ATOM 5345 N N . LEU C 1 213 ? 13.624 64.859 22.662 1.00 12.23 213 LEU C N 1
ATOM 5346 C CA . LEU C 1 213 ? 14.472 65.715 23.489 1.00 13.87 213 LEU C CA 1
ATOM 5347 C C . LEU C 1 213 ? 14.432 67.089 22.816 1.00 14.12 213 LEU C C 1
ATOM 5348 O O . LEU C 1 213 ? 14.746 67.230 21.632 1.00 14.83 213 LEU C O 1
ATOM 5353 N N . THR C 1 214 ? 14.028 68.096 23.580 1.00 13.47 214 THR C N 1
ATOM 5354 C CA . THR C 1 214 ? 13.857 69.447 23.054 1.00 14.32 214 THR C CA 1
ATOM 5355 C C . THR C 1 214 ? 15.024 70.423 23.067 1.00 12.81 214 THR C C 1
ATOM 5356 O O . THR C 1 214 ? 14.837 71.611 22.801 1.00 10.61 214 THR C O 1
ATOM 5360 N N . GLY C 1 215 ? 16.221 69.938 23.369 1.00 12.13 215 GLY C N 1
ATOM 5361 C CA . GLY C 1 215 ? 17.367 70.825 23.372 1.00 13.19 215 GLY C CA 1
ATOM 5362 C C . GLY C 1 215 ? 17.904 71.141 24.752 1.00 13.64 215 GLY C C 1
ATOM 5363 O O . GLY C 1 215 ? 17.270 70.838 25.760 1.00 12.69 215 GLY C O 1
ATOM 5364 N N . THR C 1 216 ? 19.071 71.770 24.796 1.00 12.82 216 THR C N 1
ATOM 5365 C CA . THR C 1 216 ? 19.702 72.096 26.066 1.00 14.09 216 THR C CA 1
ATOM 5366 C C . THR C 1 216 ? 20.108 73.571 26.158 1.00 14.17 216 THR C C 1
ATOM 5367 O O . THR C 1 216 ? 20.340 74.229 25.147 1.00 13.64 216 THR C O 1
ATOM 5371 N N . PRO C 1 217 ? 20.151 74.121 27.378 1.00 15.33 217 PRO C N 1
ATOM 5372 C CA . PRO C 1 217 ? 20.545 75.522 27.518 1.00 16.47 217 PRO C CA 1
ATOM 5373 C C . PRO C 1 217 ? 22.071 75.635 27.536 1.00 16.29 217 PRO C C 1
ATOM 5374 O O . PRO C 1 217 ? 22.784 74.626 27.554 1.00 14.78 217 PRO C O 1
ATOM 5378 N N . ALA C 1 218 ? 22.569 76.864 27.520 1.00 15.65 218 ALA C N 1
ATOM 5379 C CA . ALA C 1 218 ? 24.005 77.097 27.539 1.00 16.51 218 ALA C CA 1
ATOM 5380 C C . ALA C 1 218 ? 24.648 76.510 28.800 1.00 17.62 218 ALA C C 1
ATOM 5381 O O . ALA C 1 218 ? 23.977 76.298 29.816 1.00 17.47 218 ALA C O 1
ATOM 5383 N N . GLY C 1 219 ? 25.944 76.227 28.725 1.00 17.53 219 GLY C N 1
ATOM 5384 C CA . GLY C 1 219 ? 26.639 75.692 29.880 1.00 20.86 219 GLY C CA 1
ATOM 5385 C C . GLY C 1 219 ? 27.129 74.262 29.776 1.00 22.96 219 GLY C C 1
ATOM 5386 O O . GLY C 1 219 ? 27.551 73.681 30.778 1.00 22.98 219 GLY C O 1
ATOM 5387 N N . VAL C 1 220 ? 27.080 73.682 28.581 1.00 23.92 220 VAL C N 1
ATOM 5388 C CA . VAL C 1 220 ? 27.544 72.307 28.406 1.00 24.71 220 VAL C CA 1
ATOM 5389 C C . VAL C 1 220 ? 28.965 72.181 28.977 1.00 23.65 220 VAL C C 1
ATOM 5390 O O . VAL C 1 220 ? 29.790 73.086 28.821 1.00 22.97 220 VAL C O 1
ATOM 5394 N N . GLY C 1 221 ? 29.230 71.070 29.659 1.00 22.57 221 GLY C N 1
ATOM 5395 C CA . GLY C 1 221 ? 30.534 70.846 30.259 1.00 19.89 221 GLY C CA 1
ATOM 5396 C C . GLY C 1 221 ? 30.970 69.393 30.169 1.00 20.49 221 GLY C C 1
ATOM 5397 O O . GLY C 1 221 ? 30.305 68.569 29.539 1.00 16.88 221 GLY C O 1
ATOM 5398 N N . GLU C 1 222 ? 32.074 69.066 30.831 1.00 20.78 222 GLU C N 1
ATOM 5399 C CA . GLU C 1 222 ? 32.610 67.712 30.783 1.00 22.52 222 GLU C CA 1
ATOM 5400 C C . GLU C 1 222 ? 32.331 66.822 31.987 1.00 21.30 222 GLU C C 1
ATOM 5401 O O . GLU C 1 222 ? 32.288 67.284 33.117 1.00 20.00 222 GLU C O 1
ATOM 5407 N N . LEU C 1 223 ? 32.129 65.535 31.715 1.00 21.94 223 LEU C N 1
ATOM 5408 C CA . LEU C 1 223 ? 31.899 64.531 32.747 1.00 23.05 223 LEU C CA 1
ATOM 5409 C C . LEU C 1 223 ? 33.103 63.589 32.722 1.00 23.73 223 LEU C C 1
ATOM 5410 O O . LEU C 1 223 ? 33.510 63.122 31.660 1.00 23.71 223 LEU C O 1
ATOM 5415 N N . LYS C 1 224 ? 33.673 63.326 33.893 1.00 25.00 224 LYS C N 1
ATOM 5416 C CA . LYS C 1 224 ? 34.837 62.453 34.024 1.00 25.54 224 LYS C CA 1
ATOM 5417 C C . LYS C 1 224 ? 34.512 61.350 35.026 1.00 24.45 224 LYS C C 1
ATOM 5418 O O . LYS C 1 224 ? 33.697 61.546 35.925 1.00 22.73 224 LYS C O 1
ATOM 5424 N N . PRO C 1 225 ? 35.136 60.169 34.881 1.00 25.17 225 PRO C N 1
ATOM 5425 C CA . PRO C 1 225 ? 34.830 59.107 35.847 1.00 25.53 225 PRO C CA 1
ATOM 5426 C C . PRO C 1 225 ? 35.051 59.560 37.287 1.00 24.97 225 PRO C C 1
ATOM 5427 O O . PRO C 1 225 ? 36.098 60.112 37.626 1.00 24.61 225 PRO C O 1
ATOM 5431 N N . GLY C 1 226 ? 34.039 59.341 38.121 1.00 24.15 226 GLY C N 1
ATOM 5432 C CA . GLY C 1 226 ? 34.113 59.746 39.511 1.00 22.08 226 GLY C CA 1
ATOM 5433 C C . GLY C 1 226 ? 33.222 60.944 39.795 1.00 22.02 226 GLY C C 1
ATOM 5434 O O . GLY C 1 226 ? 32.875 61.214 40.948 1.00 20.77 226 GLY C O 1
ATOM 5435 N N . ASP C 1 227 ? 32.847 61.674 38.749 1.00 20.36 227 ASP C N 1
ATOM 5436 C CA . ASP C 1 227 ? 31.996 62.837 38.934 1.00 20.43 227 ASP C CA 1
ATOM 5437 C C . ASP C 1 227 ? 30.593 62.450 39.389 1.00 19.78 227 ASP C C 1
ATOM 5438 O O . ASP C 1 227 ? 30.103 61.362 39.088 1.00 18.95 227 ASP C O 1
ATOM 5443 N N . ARG C 1 228 ? 29.962 63.349 40.134 1.00 18.88 228 ARG C N 1
ATOM 5444 C CA . ARG C 1 228 ? 28.613 63.142 40.640 1.00 17.26 228 ARG C CA 1
ATOM 5445 C C . ARG C 1 228 ? 27.745 64.159 39.917 1.00 16.52 228 ARG C C 1
ATOM 5446 O O . ARG C 1 228 ? 28.039 65.354 39.922 1.00 14.51 228 ARG C O 1
ATOM 5448 N N . VAL C 1 229 ? 26.671 63.681 39.306 1.00 15.99 229 VAL C N 1
ATOM 5449 C CA . VAL C 1 229 ? 25.798 64.543 38.536 1.00 16.70 229 VAL C CA 1
ATOM 5450 C C . VAL C 1 229 ? 24.434 64.732 39.155 1.00 16.62 229 VAL C C 1
ATOM 5451 O O . VAL C 1 229 ? 23.722 63.771 39.449 1.00 16.66 229 VAL C O 1
ATOM 5455 N N . HIS C 1 230 ? 24.075 65.992 39.344 1.00 16.79 230 HIS C N 1
ATOM 5456 C CA . HIS C 1 230 ? 22.795 66.342 39.924 1.00 18.32 230 HIS C CA 1
ATOM 5457 C C . HIS C 1 230 ? 22.029 67.187 38.910 1.00 16.83 230 HIS C C 1
ATOM 5458 O O . HIS C 1 230 ? 22.501 68.228 38.462 1.00 16.58 230 HIS C O 1
ATOM 5465 N N . CYS C 1 231 ? 20.848 66.722 38.535 1.00 16.22 231 CYS C N 1
ATOM 5466 C CA . CYS C 1 231 ? 20.040 67.428 37.554 1.00 17.31 231 CYS C CA 1
ATOM 5467 C C . CYS C 1 231 ? 18.647 67.616 38.127 1.00 18.59 231 CYS C C 1
ATOM 5468 O O . CYS C 1 231 ? 18.223 66.850 38.992 1.00 18.51 231 CYS C O 1
ATOM 5471 N N . GLU C 1 232 ? 17.927 68.625 37.656 1.00 19.25 232 GLU C N 1
ATOM 5472 C CA . GLU C 1 232 ? 16.582 68.818 38.158 1.00 21.57 232 GLU C CA 1
ATOM 5473 C C . GLU C 1 232 ? 15.674 69.557 37.198 1.00 20.13 232 GLU C C 1
ATOM 5474 O O . GLU C 1 232 ? 16.121 70.342 36.362 1.00 18.52 232 GLU C O 1
ATOM 5480 N N . LEU C 1 233 ? 14.386 69.263 37.316 1.00 19.29 233 LEU C N 1
ATOM 5481 C CA . LEU C 1 233 ? 13.368 69.870 36.483 1.00 19.13 233 LEU C CA 1
ATOM 5482 C C . LEU C 1 233 ? 12.437 70.685 37.375 1.00 18.78 233 LEU C C 1
ATOM 5483 O O . LEU C 1 233 ? 11.933 70.178 38.376 1.00 18.94 233 LEU C O 1
ATOM 5488 N N . LEU C 1 234 ? 12.207 71.944 37.015 1.00 19.34 234 LEU C N 1
ATOM 5489 C CA . LEU C 1 234 ? 11.324 72.793 37.807 1.00 19.96 234 LEU C CA 1
ATOM 5490 C C . LEU C 1 234 ? 10.110 73.230 36.998 1.00 19.50 234 LEU C C 1
ATOM 5491 O O . LEU C 1 234 ? 10.207 73.482 35.797 1.00 19.91 234 LEU C O 1
ATOM 5496 N N . GLN C 1 235 ? 8.969 73.316 37.670 1.00 20.60 235 GLN C N 1
ATOM 5497 C CA . GLN C 1 235 ? 7.718 73.743 37.060 1.00 20.40 235 GLN C CA 1
ATOM 5498 C C . GLN C 1 235 ? 7.241 74.960 37.848 1.00 21.20 235 GLN C C 1
ATOM 5499 O O . GLN C 1 235 ? 6.935 74.855 39.040 1.00 20.09 235 GLN C O 1
ATOM 5505 N N . ASN C 1 236 ? 7.172 76.107 37.174 1.00 20.97 236 ASN C N 1
ATOM 5506 C CA . ASN C 1 236 ? 6.797 77.368 37.810 1.00 21.97 236 ASN C CA 1
ATOM 5507 C C . ASN C 1 236 ? 7.736 77.546 38.991 1.00 21.05 236 ASN C C 1
ATOM 5508 O O . ASN C 1 236 ? 7.334 77.987 40.065 1.00 20.91 236 ASN C O 1
ATOM 5513 N N . ASN C 1 237 ? 8.989 77.163 38.763 1.00 20.07 237 ASN C N 1
ATOM 5514 C CA . ASN C 1 237 ? 10.069 77.246 39.734 1.00 21.05 237 ASN C CA 1
ATOM 5515 C C . ASN C 1 237 ? 9.966 76.374 40.978 1.00 21.44 237 ASN C C 1
ATOM 5516 O O . ASN C 1 237 ? 10.591 76.667 41.991 1.00 19.93 237 ASN C O 1
ATOM 5521 N N . ASP C 1 238 ? 9.184 75.301 40.890 1.00 22.86 238 ASP C N 1
ATOM 5522 C CA . ASP C 1 238 ? 9.033 74.346 41.988 1.00 24.04 238 ASP C CA 1
ATOM 5523 C C . ASP C 1 238 ? 9.626 73.028 41.493 1.00 23.92 238 ASP C C 1
ATOM 5524 O O . ASP C 1 238 ? 9.225 72.507 40.451 1.00 23.45 238 ASP C O 1
ATOM 5529 N N . ASN C 1 239 ? 10.583 72.493 42.236 1.00 23.21 239 ASN C N 1
ATOM 5530 C CA . ASN C 1 239 ? 11.227 71.244 41.856 1.00 24.32 239 ASN C CA 1
ATOM 5531 C C . ASN C 1 239 ? 10.218 70.095 41.662 1.00 23.27 239 ASN C C 1
ATOM 5532 O O . ASN C 1 239 ? 9.427 69.794 42.559 1.00 22.17 239 ASN C O 1
ATOM 5537 N N . ILE C 1 240 ? 10.230 69.466 40.488 1.00 20.77 240 ILE C N 1
ATOM 5538 C CA . ILE C 1 240 ? 9.318 68.354 40.234 1.00 22.06 240 ILE C CA 1
ATOM 5539 C C . ILE C 1 240 ? 10.083 67.089 39.860 1.00 22.77 240 ILE C C 1
ATOM 5540 O O . ILE C 1 240 ? 9.517 65.995 39.806 1.00 22.69 240 ILE C O 1
ATOM 5545 N N . VAL C 1 241 ? 11.373 67.248 39.589 1.00 21.85 241 VAL C N 1
ATOM 5546 C CA . VAL C 1 241 ? 12.228 66.120 39.264 1.00 20.35 241 VAL C CA 1
ATOM 5547 C C . VAL C 1 241 ? 13.618 66.456 39.762 1.00 20.23 241 VAL C C 1
ATOM 5548 O O . VAL C 1 241 ? 14.146 67.533 39.486 1.00 19.60 241 VAL C O 1
ATOM 5552 N N . ASP C 1 242 ? 14.196 65.521 40.504 1.00 22.10 242 ASP C N 1
ATOM 5553 C CA . ASP C 1 242 ? 15.518 65.683 41.076 1.00 23.04 242 ASP C CA 1
ATOM 5554 C C . ASP C 1 242 ? 16.216 64.325 41.021 1.00 21.91 242 ASP C C 1
ATOM 5555 O O . ASP C 1 242 ? 15.880 63.418 41.779 1.00 21.52 242 ASP C O 1
ATOM 5568 N N . ASN C 1 244 ? 20.064 61.936 40.390 1.00 16.91 244 ASN C N 1
ATOM 5569 C CA . ASN C 1 244 ? 21.510 61.877 40.555 1.00 17.34 244 ASN C CA 1
ATOM 5570 C C . ASN C 1 244 ? 22.091 60.642 39.861 1.00 16.49 244 ASN C C 1
ATOM 5571 O O . ASN C 1 244 ? 21.492 59.563 39.872 1.00 14.67 244 ASN C O 1
ATOM 5576 N N . PHE C 1 245 ? 23.262 60.814 39.260 1.00 15.41 245 PHE C N 1
ATOM 5577 C CA . PHE C 1 245 ? 23.959 59.721 38.595 1.00 15.95 245 PHE C CA 1
ATOM 5578 C C . PHE C 1 245 ? 25.440 59.864 38.932 1.00 16.99 245 PHE C C 1
ATOM 5579 O O . PHE C 1 245 ? 25.890 60.948 39.306 1.00 15.95 245 PHE C O 1
ATOM 5587 N N . GLU C 1 246 ? 26.194 58.777 38.804 1.00 18.59 246 GLU C N 1
ATOM 5588 C CA . GLU C 1 246 ? 27.631 58.822 39.058 1.00 21.64 246 GLU C CA 1
ATOM 5589 C C . GLU C 1 246 ? 28.373 58.259 37.855 1.00 20.77 246 GLU C C 1
ATOM 5590 O O . GLU C 1 246 ? 27.902 57.326 37.210 1.00 20.08 246 GLU C O 1
ATOM 5596 N N . CYS C 1 247 ? 29.533 58.832 37.555 1.00 20.41 247 CYS C N 1
ATOM 5597 C CA . CYS C 1 247 ? 30.324 58.402 36.412 1.00 21.73 247 CYS C CA 1
ATOM 5598 C C . CYS C 1 247 ? 31.407 57.382 36.758 1.00 21.84 247 CYS C C 1
ATOM 5599 O O . CYS C 1 247 ? 32.072 57.478 37.791 1.00 23.02 247 CYS C O 1
ATOM 5602 N N . GLU C 1 248 ? 31.577 56.416 35.862 1.00 21.03 248 GLU C N 1
ATOM 5603 C CA . GLU C 1 248 ? 32.537 55.331 36.030 1.00 22.91 248 GLU C CA 1
ATOM 5604 C C . GLU C 1 248 ? 33.143 54.996 34.662 1.00 21.90 248 GLU C C 1
ATOM 5605 O O . GLU C 1 248 ? 32.558 55.316 33.628 1.00 20.98 248 GLU C O 1
ATOM 5611 N N . ASN C 1 249 ? 34.318 54.374 34.656 1.00 22.12 249 ASN C N 1
ATOM 5612 C CA . ASN C 1 249 ? 34.957 53.981 33.407 1.00 22.96 249 ASN C CA 1
ATOM 5613 C C . ASN C 1 249 ? 34.100 52.886 32.810 1.00 23.12 249 ASN C C 1
ATOM 5614 O O . ASN C 1 249 ? 33.525 52.087 33.544 1.00 22.33 249 ASN C O 1
ATOM 5619 N N . ARG C 1 250 ? 34.013 52.835 31.487 1.00 22.72 250 ARG C N 1
ATOM 5620 C CA . ARG C 1 250 ? 33.231 51.782 30.857 1.00 22.74 250 ARG C CA 1
ATOM 5621 C C . ARG C 1 250 ? 34.070 50.520 30.691 1.00 23.23 250 ARG C C 1
ATOM 5622 O O . ARG C 1 250 ? 35.192 50.571 30.182 1.00 22.60 250 ARG C O 1
ATOM 5630 N N . PRO C 1 251 ? 33.537 49.369 31.132 1.00 23.82 251 PRO C N 1
ATOM 5631 C CA . PRO C 1 251 ? 34.250 48.098 31.012 1.00 23.48 251 PRO C CA 1
ATOM 5632 C C . PRO C 1 251 ? 34.322 47.765 29.528 1.00 24.10 251 PRO C C 1
ATOM 5633 O O . PRO C 1 251 ? 33.996 48.600 28.680 1.00 24.95 251 PRO C O 1
ATOM 5637 N N . GLY C 1 252 ? 34.730 46.543 29.211 1.00 24.95 252 GLY C N 1
ATOM 5638 C CA . GLY C 1 252 ? 34.801 46.138 27.819 1.00 22.39 252 GLY C CA 1
ATOM 5639 C C . GLY C 1 252 ? 36.089 46.517 27.123 1.00 20.07 252 GLY C C 1
ATOM 5640 O O . GLY C 1 252 ? 36.873 47.303 27.645 1.00 20.30 252 GLY C O 1
ATOM 5641 N N . PRO C 1 253 ? 36.322 45.978 25.922 1.00 20.07 253 PRO C N 1
ATOM 5642 C CA . PRO C 1 253 ? 37.523 46.244 25.132 1.00 19.58 253 PRO C CA 1
ATOM 5643 C C . PRO C 1 253 ? 37.582 47.587 24.407 1.00 19.46 253 PRO C C 1
ATOM 5644 O O . PRO C 1 253 ? 38.634 47.954 23.879 1.00 17.81 253 PRO C O 1
ATOM 5648 N N . TYR C 1 254 ? 36.475 48.325 24.376 1.00 18.21 254 TYR C N 1
ATOM 5649 C CA . TYR C 1 254 ? 36.467 49.605 23.670 1.00 19.04 254 TYR C CA 1
ATOM 5650 C C . TYR C 1 254 ? 37.406 50.677 24.235 1.00 19.66 254 TYR C C 1
ATOM 5651 O O . TYR C 1 254 ? 37.607 50.775 25.442 1.00 17.95 254 TYR C O 1
ATOM 5660 N N . GLU C 1 255 ? 37.960 51.485 23.336 1.00 20.90 255 GLU C N 1
ATOM 5661 C CA . GLU C 1 255 ? 38.859 52.578 23.683 1.00 22.97 255 GLU C CA 1
ATOM 5662 C C . GLU C 1 255 ? 39.012 53.503 22.478 1.00 22.48 255 GLU C C 1
ATOM 5663 O O . GLU C 1 255 ? 39.507 53.097 21.429 1.00 21.79 255 GLU C O 1
ATOM 5669 N N . PHE C 1 256 ? 38.573 54.746 22.630 1.00 23.66 256 PHE C N 1
ATOM 5670 C CA . PHE C 1 256 ? 38.655 55.710 21.545 1.00 25.38 256 PHE C CA 1
ATOM 5671 C C . PHE C 1 256 ? 40.093 56.023 21.159 1.00 24.79 256 PHE C C 1
ATOM 5672 O O . PHE C 1 256 ? 40.915 56.408 22.023 1.00 26.82 256 PHE C O 1
ATOM 5680 N N . ARG C 1 257 ? 40.393 55.871 19.868 1.00 28.83 257 ARG C N 1
ATOM 5681 C CA . ARG C 1 257 ? 41.740 56.134 19.406 1.00 27.73 257 ARG C CA 1
ATOM 5682 C C . ARG C 1 257 ? 41.843 56.978 18.134 1.00 28.10 257 ARG C C 1
ATOM 5683 O O . ARG C 1 257 ? 41.300 56.658 17.078 1.00 28.86 257 ARG C O 1
ATOM 5691 N N . GLU C 1 258 ? 42.531 58.108 18.305 1.00 29.30 258 GLU C N 1
ATOM 5692 C CA . GLU C 1 258 ? 42.836 59.119 17.279 1.00 29.70 258 GLU C CA 1
ATOM 5693 C C . GLU C 1 258 ? 43.690 58.481 16.189 1.00 30.40 258 GLU C C 1
ATOM 5694 O O . GLU C 1 258 ? 43.542 57.263 15.975 1.00 32.05 258 GLU C O 1
ATOM 5700 N N . SER D 1 2 ? 5.513 35.664 8.320 1.00 20.53 302 SER D N 1
ATOM 5701 C CA . SER D 1 2 ? 5.444 36.320 9.654 1.00 20.58 302 SER D CA 1
ATOM 5702 C C . SER D 1 2 ? 6.284 37.594 9.685 1.00 19.69 302 SER D C 1
ATOM 5703 O O . SER D 1 2 ? 7.466 37.587 9.331 1.00 17.54 302 SER D O 1
ATOM 5706 N N . TYR D 1 3 ? 5.652 38.685 10.109 1.00 17.02 303 TYR D N 1
ATOM 5707 C CA . TYR D 1 3 ? 6.294 39.992 10.206 1.00 13.37 303 TYR D CA 1
ATOM 5708 C C . TYR D 1 3 ? 6.291 40.476 11.662 1.00 12.98 303 TYR D C 1
ATOM 5709 O O . TYR D 1 3 ? 6.736 41.585 11.959 1.00 10.37 303 TYR D O 1
ATOM 5718 N N . ASN D 1 4 ? 5.781 39.644 12.561 1.00 12.46 304 ASN D N 1
ATOM 5719 C CA . ASN D 1 4 ? 5.690 39.998 13.971 1.00 13.49 304 ASN D CA 1
ATOM 5720 C C . ASN D 1 4 ? 6.987 40.455 14.641 1.00 13.67 304 ASN D C 1
ATOM 5721 O O . ASN D 1 4 ? 6.961 41.274 15.567 1.00 10.87 304 ASN D O 1
ATOM 5726 N N . TYR D 1 5 ? 8.122 39.939 14.182 1.00 12.11 305 TYR D N 1
ATOM 5727 C CA . TYR D 1 5 ? 9.396 40.312 14.787 1.00 13.40 305 TYR D CA 1
ATOM 5728 C C . TYR D 1 5 ? 9.608 41.824 14.734 1.00 13.41 305 TYR D C 1
ATOM 5729 O O . TYR D 1 5 ? 10.322 42.386 15.558 1.00 10.52 305 TYR D O 1
ATOM 5738 N N . LEU D 1 6 ? 8.974 42.472 13.761 1.00 11.60 306 LEU D N 1
ATOM 5739 C CA . LEU D 1 6 ? 9.074 43.916 13.587 1.00 11.05 306 LEU D CA 1
ATOM 5740 C C . LEU D 1 6 ? 8.600 44.683 14.817 1.00 11.67 306 LEU D C 1
ATOM 5741 O O . LEU D 1 6 ? 9.050 45.803 15.077 1.00 11.82 306 LEU D O 1
ATOM 5746 N N . LYS D 1 7 ? 7.692 44.078 15.571 1.00 11.09 307 LYS D N 1
ATOM 5747 C CA . LYS D 1 7 ? 7.154 44.710 16.770 1.00 13.80 307 LYS D CA 1
ATOM 5748 C C . LYS D 1 7 ? 8.127 44.613 17.933 1.00 13.94 307 LYS D C 1
ATOM 5749 O O . LYS D 1 7 ? 8.074 45.417 18.860 1.00 13.62 307 LYS D O 1
ATOM 5755 N N . ALA D 1 8 ? 9.015 43.627 17.871 1.00 12.84 308 ALA D N 1
ATOM 5756 C CA . ALA D 1 8 ? 9.995 43.400 18.924 1.00 11.62 308 ALA D CA 1
ATOM 5757 C C . ALA D 1 8 ? 11.349 44.053 18.661 1.00 12.29 308 ALA D C 1
ATOM 5758 O O . ALA D 1 8 ? 12.269 43.930 19.474 1.00 12.18 308 ALA D O 1
ATOM 5760 N N . ALA D 1 9 ? 11.481 44.738 17.530 1.00 9.78 309 ALA D N 1
ATOM 5761 C CA . ALA D 1 9 ? 12.738 45.399 17.212 1.00 9.89 309 ALA D CA 1
ATOM 5762 C C . ALA D 1 9 ? 12.821 46.730 17.957 1.00 10.82 309 ALA D C 1
ATOM 5763 O O . ALA D 1 9 ? 12.138 47.685 17.600 1.00 11.51 309 ALA D O 1
ATOM 5765 N N . ARG D 1 10 ? 13.652 46.796 18.994 1.00 9.08 310 ARG D N 1
ATOM 5766 C CA . ARG D 1 10 ? 13.789 48.032 19.752 1.00 11.75 310 ARG D CA 1
ATOM 5767 C C . ARG D 1 10 ? 14.671 49.017 18.999 1.00 10.04 310 ARG D C 1
ATOM 5768 O O . ARG D 1 10 ? 14.618 50.216 19.247 1.00 9.24 310 ARG D O 1
ATOM 5776 N N . LYS D 1 11 ? 15.485 48.512 18.080 1.00 9.25 311 LYS D N 1
ATOM 5777 C CA . LYS D 1 11 ? 16.325 49.388 17.270 1.00 10.63 311 LYS D CA 1
ATOM 5778 C C . LYS D 1 11 ? 16.831 48.741 15.996 1.00 10.95 311 LYS D C 1
ATOM 5779 O O . LYS D 1 11 ? 16.779 47.524 15.830 1.00 9.11 311 LYS D O 1
ATOM 5785 N N . ILE D 1 12 ? 17.306 49.591 15.095 1.00 12.26 312 ILE D N 1
ATOM 5786 C CA . ILE D 1 12 ? 17.871 49.182 13.824 1.00 11.87 312 ILE D CA 1
ATOM 5787 C C . ILE D 1 12 ? 19.220 49.888 13.743 1.00 12.69 312 ILE D C 1
ATOM 5788 O O . ILE D 1 12 ? 19.269 51.117 13.759 1.00 11.01 312 ILE D O 1
ATOM 5793 N N . ILE D 1 13 ? 20.308 49.120 13.704 1.00 14.22 313 ILE D N 1
ATOM 5794 C CA . ILE D 1 13 ? 21.648 49.692 13.582 1.00 15.23 313 ILE D CA 1
ATOM 5795 C C . ILE D 1 13 ? 22.184 49.167 12.262 1.00 14.37 313 ILE D C 1
ATOM 5796 O O . ILE D 1 13 ? 21.941 48.015 11.908 1.00 10.18 313 ILE D O 1
ATOM 5801 N N . CYS D 1 14 ? 22.919 50.009 11.545 1.00 14.49 314 CYS D N 1
ATOM 5802 C CA . CYS D 1 14 ? 23.452 49.638 10.249 1.00 15.05 314 CYS D CA 1
ATOM 5803 C C . CYS D 1 14 ? 24.918 49.989 10.118 1.00 16.76 314 CYS D C 1
ATOM 5804 O O . CYS D 1 14 ? 25.393 50.951 10.716 1.00 18.82 314 CYS D O 1
ATOM 5807 N N . ILE D 1 15 ? 25.634 49.207 9.320 1.00 17.07 315 ILE D N 1
ATOM 5808 C CA . ILE D 1 15 ? 27.041 49.464 9.076 1.00 16.52 315 ILE D CA 1
ATOM 5809 C C . ILE D 1 15 ? 27.114 50.035 7.659 1.00 16.19 315 ILE D C 1
ATOM 5810 O O . ILE D 1 15 ? 26.287 49.709 6.814 1.00 15.14 315 ILE D O 1
ATOM 5815 N N . GLY D 1 16 ? 28.081 50.907 7.407 1.00 17.04 316 GLY D N 1
ATOM 5816 C CA . GLY D 1 16 ? 28.203 51.489 6.081 1.00 17.76 316 GLY D CA 1
ATOM 5817 C C . GLY D 1 16 ? 29.386 50.933 5.317 1.00 17.88 316 GLY D C 1
ATOM 5818 O O . GLY D 1 16 ? 30.215 50.234 5.892 1.00 17.36 316 GLY D O 1
ATOM 5819 N N . ARG D 1 17 ? 29.455 51.242 4.022 1.00 18.40 317 ARG D N 1
ATOM 5820 C CA . ARG D 1 17 ? 30.540 50.800 3.144 1.00 18.08 317 ARG D CA 1
ATOM 5821 C C . ARG D 1 17 ? 31.158 49.493 3.639 1.00 16.66 317 ARG D C 1
ATOM 5822 O O . ARG D 1 17 ? 32.293 49.464 4.109 1.00 14.66 317 ARG D O 1
ATOM 5830 N N . ASN D 1 18 ? 30.398 48.410 3.508 1.00 14.58 318 ASN D N 1
ATOM 5831 C CA . ASN D 1 18 ? 30.813 47.094 3.980 1.00 13.69 318 ASN D CA 1
ATOM 5832 C C . ASN D 1 18 ? 30.872 46.028 2.881 1.00 13.24 318 ASN D C 1
ATOM 5833 O O . ASN D 1 18 ? 30.794 44.833 3.173 1.00 11.66 318 ASN D O 1
ATOM 5838 N N . TYR D 1 19 ? 31.002 46.451 1.625 1.00 13.63 319 TYR D N 1
ATOM 5839 C CA . TYR D 1 19 ? 31.077 45.508 0.508 1.00 13.91 319 TYR D CA 1
ATOM 5840 C C . TYR D 1 19 ? 32.183 45.803 -0.488 1.00 13.60 319 TYR D C 1
ATOM 5841 O O . TYR D 1 19 ? 32.297 46.914 -0.993 1.00 12.68 319 TYR D O 1
ATOM 5850 N N . ALA D 1 20 ? 33.000 44.797 -0.769 1.00 14.46 320 ALA D N 1
ATOM 5851 C CA . ALA D 1 20 ? 34.057 44.949 -1.758 1.00 14.60 320 ALA D CA 1
ATOM 5852 C C . ALA D 1 20 ? 33.320 44.892 -3.093 1.00 15.38 320 ALA D C 1
ATOM 5853 O O . ALA D 1 20 ? 32.243 44.293 -3.185 1.00 12.25 320 ALA D O 1
ATOM 5855 N N . ALA D 1 21 ? 33.883 45.519 -4.121 1.00 15.59 321 ALA D N 1
ATOM 5856 C CA . ALA D 1 21 ? 33.255 45.513 -5.436 1.00 16.61 321 ALA D CA 1
ATOM 5857 C C . ALA D 1 21 ? 33.439 44.143 -6.085 1.00 17.15 321 ALA D C 1
ATOM 5858 O O . ALA D 1 21 ? 32.576 43.664 -6.828 1.00 17.21 321 ALA D O 1
ATOM 5860 N N . HIS D 1 22 ? 34.580 43.524 -5.800 1.00 17.48 322 HIS D N 1
ATOM 5861 C CA . HIS D 1 22 ? 34.902 42.211 -6.331 1.00 19.43 322 HIS D CA 1
ATOM 5862 C C . HIS D 1 22 ? 35.707 41.444 -5.295 1.00 20.75 322 HIS D C 1
ATOM 5863 O O . HIS D 1 22 ? 36.290 42.045 -4.388 1.00 19.31 322 HIS D O 1
ATOM 5870 N N . ILE D 1 23 ? 35.731 40.119 -5.433 1.00 21.12 323 ILE D N 1
ATOM 5871 C CA . ILE D 1 23 ? 36.450 39.257 -4.506 1.00 23.86 323 ILE D CA 1
ATOM 5872 C C . ILE D 1 23 ? 37.958 39.459 -4.596 1.00 26.58 323 ILE D C 1
ATOM 5873 O O . ILE D 1 23 ? 38.662 39.355 -3.591 1.00 27.72 323 ILE D O 1
ATOM 5878 N N . LYS D 1 24 ? 38.451 39.741 -5.799 1.00 29.39 324 LYS D N 1
ATOM 5879 C CA . LYS D 1 24 ? 39.881 39.956 -6.008 1.00 32.20 324 LYS D CA 1
ATOM 5880 C C . LYS D 1 24 ? 40.435 40.919 -4.960 1.00 34.36 324 LYS D C 1
ATOM 5881 O O . LYS D 1 24 ? 41.517 40.708 -4.405 1.00 35.49 324 LYS D O 1
ATOM 5883 N N . GLU D 1 25 ? 39.677 41.979 -4.699 1.00 35.36 325 GLU D N 1
ATOM 5884 C CA . GLU D 1 25 ? 40.056 42.995 -3.730 1.00 36.56 325 GLU D CA 1
ATOM 5885 C C . GLU D 1 25 ? 39.305 42.775 -2.422 1.00 36.55 325 GLU D C 1
ATOM 5886 O O . GLU D 1 25 ? 38.082 42.915 -2.370 1.00 37.30 325 GLU D O 1
ATOM 5892 N N . LEU D 1 26 ? 40.036 42.422 -1.370 1.00 36.53 326 LEU D N 1
ATOM 5893 C CA . LEU D 1 26 ? 39.430 42.189 -0.065 1.00 36.45 326 LEU D CA 1
ATOM 5894 C C . LEU D 1 26 ? 40.446 42.351 1.059 1.00 37.02 326 LEU D C 1
ATOM 5895 O O . LEU D 1 26 ? 40.327 43.259 1.889 1.00 37.91 326 LEU D O 1
ATOM 5900 N N . GLN D 1 33 ? 37.623 51.431 12.306 1.00 33.49 333 GLN D N 1
ATOM 5901 C CA . GLN D 1 33 ? 37.503 51.461 10.852 1.00 33.60 333 GLN D CA 1
ATOM 5902 C C . GLN D 1 33 ? 36.050 51.594 10.371 1.00 32.79 333 GLN D C 1
ATOM 5903 O O . GLN D 1 33 ? 35.730 52.497 9.591 1.00 33.44 333 GLN D O 1
ATOM 5905 N N . PRO D 1 34 ? 35.152 50.696 10.824 1.00 31.10 334 PRO D N 1
ATOM 5906 C CA . PRO D 1 34 ? 33.756 50.790 10.382 1.00 29.06 334 PRO D CA 1
ATOM 5907 C C . PRO D 1 34 ? 32.949 51.901 11.051 1.00 26.77 334 PRO D C 1
ATOM 5908 O O . PRO D 1 34 ? 33.237 52.293 12.185 1.00 25.94 334 PRO D O 1
ATOM 5912 N N . PHE D 1 35 ? 31.951 52.418 10.337 1.00 23.12 335 PHE D N 1
ATOM 5913 C CA . PHE D 1 35 ? 31.091 53.460 10.887 1.00 19.36 335 PHE D CA 1
ATOM 5914 C C . PHE D 1 35 ? 29.647 52.950 10.955 1.00 16.84 335 PHE D C 1
ATOM 5915 O O . PHE D 1 35 ? 29.249 52.076 10.185 1.00 14.83 335 PHE D O 1
ATOM 5923 N N . PHE D 1 36 ? 28.863 53.477 11.886 1.00 15.43 336 PHE D N 1
ATOM 5924 C CA . PHE D 1 36 ? 27.492 53.007 12.033 1.00 13.92 336 PHE D CA 1
ATOM 5925 C C . PHE D 1 36 ? 26.452 54.109 12.152 1.00 12.08 336 PHE D C 1
ATOM 5926 O O . PHE D 1 36 ? 26.774 55.268 12.440 1.00 10.10 336 PHE D O 1
ATOM 5934 N N . PHE D 1 37 ? 25.197 53.725 11.941 1.00 7.74 337 PHE D N 1
ATOM 5935 C CA . PHE D 1 37 ? 24.085 54.659 12.033 1.00 8.16 337 PHE D CA 1
ATOM 5936 C C . PHE D 1 37 ? 22.767 53.923 12.280 1.00 8.75 337 PHE D C 1
ATOM 5937 O O . PHE D 1 37 ? 22.626 52.746 11.946 1.00 4.37 337 PHE D O 1
ATOM 5945 N N . LEU D 1 38 ? 21.811 54.630 12.873 1.00 7.99 338 LEU D N 1
ATOM 5946 C CA . LEU D 1 38 ? 20.505 54.062 13.183 1.00 9.62 338 LEU D CA 1
ATOM 5947 C C . LEU D 1 38 ? 19.449 54.460 12.154 1.00 8.66 338 LEU D C 1
ATOM 5948 O O . LEU D 1 38 ? 19.636 55.403 11.390 1.00 9.28 338 LEU D O 1
ATOM 5953 N N . LYS D 1 39 ? 18.341 53.728 12.158 1.00 6.98 339 LYS D N 1
ATOM 5954 C CA . LYS D 1 39 ? 17.185 54.003 11.311 1.00 8.25 339 LYS D CA 1
ATOM 5955 C C . LYS D 1 39 ? 15.987 53.835 12.256 1.00 7.47 339 LYS D C 1
ATOM 5956 O O . LYS D 1 39 ? 15.985 52.953 13.109 1.00 4.29 339 LYS D O 1
ATOM 5962 N N . PRO D 1 40 ? 14.964 54.689 12.133 1.00 9.22 340 PRO D N 1
ATOM 5963 C CA . PRO D 1 40 ? 13.793 54.576 13.014 1.00 9.14 340 PRO D CA 1
ATOM 5964 C C . PRO D 1 40 ? 12.897 53.397 12.632 1.00 10.44 340 PRO D C 1
ATOM 5965 O O . PRO D 1 40 ? 12.709 53.124 11.441 1.00 7.56 340 PRO D O 1
ATOM 5969 N N . THR D 1 41 ? 12.339 52.698 13.622 1.00 8.30 341 THR D N 1
ATOM 5970 C CA . THR D 1 41 ? 11.458 51.587 13.296 1.00 7.88 341 THR D CA 1
ATOM 5971 C C . THR D 1 41 ? 10.244 52.142 12.555 1.00 8.52 341 THR D C 1
ATOM 5972 O O . THR D 1 41 ? 9.556 51.420 11.828 1.00 9.83 341 THR D O 1
ATOM 5976 N N . SER D 1 42 ? 9.996 53.438 12.714 1.00 7.82 342 SER D N 1
ATOM 5977 C CA . SER D 1 42 ? 8.869 54.068 12.039 1.00 8.46 342 SER D CA 1
ATOM 5978 C C . SER D 1 42 ? 9.114 54.223 10.535 1.00 8.37 342 SER D C 1
ATOM 5979 O O . SER D 1 42 ? 8.211 54.644 9.800 1.00 5.01 342 SER D O 1
ATOM 5982 N N . SER D 1 43 ? 10.327 53.902 10.079 1.00 6.97 343 SER D N 1
ATOM 5983 C CA . SER D 1 43 ? 10.648 53.998 8.653 1.00 9.50 343 SER D CA 1
ATOM 5984 C C . SER D 1 43 ? 10.291 52.685 7.975 1.00 9.92 343 SER D C 1
ATOM 5985 O O . SER D 1 43 ? 10.418 52.547 6.755 1.00 10.91 343 SER D O 1
ATOM 5988 N N . ILE D 1 44 ? 9.833 51.726 8.773 1.00 8.34 344 ILE D N 1
ATOM 5989 C CA . ILE D 1 44 ? 9.462 50.405 8.266 1.00 9.41 344 ILE D CA 1
ATOM 5990 C C . ILE D 1 44 ? 8.257 50.399 7.336 1.00 8.13 344 ILE D C 1
ATOM 5991 O O . ILE D 1 44 ? 7.253 51.046 7.604 1.00 7.36 344 ILE D O 1
ATOM 5996 N N . VAL D 1 45 ? 8.366 49.662 6.239 1.00 6.84 345 VAL D N 1
ATOM 5997 C CA . VAL D 1 45 ? 7.248 49.511 5.314 1.00 6.45 345 VAL D CA 1
ATOM 5998 C C . VAL D 1 45 ? 7.347 48.085 4.792 1.00 5.73 345 VAL D C 1
ATOM 5999 O O . VAL D 1 45 ? 8.443 47.567 4.580 1.00 2.75 345 VAL D O 1
ATOM 6003 N N . THR D 1 46 ? 6.204 47.433 4.630 1.00 6.89 346 THR D N 1
ATOM 6004 C CA . THR D 1 46 ? 6.192 46.067 4.138 1.00 8.93 346 THR D CA 1
ATOM 6005 C C . THR D 1 46 ? 5.372 46.030 2.858 1.00 10.46 346 THR D C 1
ATOM 6006 O O . THR D 1 46 ? 4.526 46.889 2.637 1.00 6.61 346 THR D O 1
ATOM 6010 N N . PRO D 1 47 ? 5.624 45.038 1.989 1.00 13.73 347 PRO D N 1
ATOM 6011 C CA . PRO D 1 47 ? 4.887 44.934 0.726 1.00 15.71 347 PRO D CA 1
ATOM 6012 C C . PRO D 1 47 ? 3.365 44.991 0.848 1.00 16.69 347 PRO D C 1
ATOM 6013 O O . PRO D 1 47 ? 2.786 44.620 1.870 1.00 15.11 347 PRO D O 1
ATOM 6017 N N . LEU D 1 48 ? 2.725 45.476 -0.209 1.00 19.58 348 LEU D N 1
ATOM 6018 C CA . LEU D 1 48 ? 1.277 45.604 -0.236 1.00 21.64 348 LEU D CA 1
ATOM 6019 C C . LEU D 1 48 ? 0.534 44.295 0.022 1.00 22.12 348 LEU D C 1
ATOM 6020 O O . LEU D 1 48 ? -0.601 44.308 0.492 1.00 23.52 348 LEU D O 1
ATOM 6025 N N . SER D 1 49 ? 1.171 43.167 -0.268 1.00 22.73 349 SER D N 1
ATOM 6026 C CA . SER D 1 49 ? 0.530 41.871 -0.066 1.00 24.51 349 SER D CA 1
ATOM 6027 C C . SER D 1 49 ? 0.880 41.222 1.273 1.00 23.21 349 SER D C 1
ATOM 6028 O O . SER D 1 49 ? 0.459 40.094 1.544 1.00 20.64 349 SER D O 1
ATOM 6031 N N . SER D 1 50 ? 1.636 41.936 2.104 1.00 19.07 350 SER D N 1
ATOM 6032 C CA . SER D 1 50 ? 2.075 41.413 3.396 1.00 20.65 350 SER D CA 1
ATOM 6033 C C . SER D 1 50 ? 0.965 41.191 4.430 1.00 20.07 350 SER D C 1
ATOM 6034 O O . SER D 1 50 ? -0.136 41.731 4.316 1.00 20.38 350 SER D O 1
ATOM 6037 N N . PRO D 1 58 ? -5.278 57.710 7.907 1.00 20.58 358 PRO D N 1
ATOM 6038 C CA . PRO D 1 58 ? -5.503 58.989 7.227 1.00 20.53 358 PRO D CA 1
ATOM 6039 C C . PRO D 1 58 ? -4.793 59.126 5.883 1.00 20.04 358 PRO D C 1
ATOM 6040 O O . PRO D 1 58 ? -3.670 58.654 5.697 1.00 17.01 358 PRO D O 1
ATOM 6044 N N . ALA D 1 59 ? -5.475 59.789 4.957 1.00 16.81 359 ALA D N 1
ATOM 6045 C CA . ALA D 1 59 ? -4.976 60.017 3.613 1.00 16.73 359 ALA D CA 1
ATOM 6046 C C . ALA D 1 59 ? -3.662 60.779 3.612 1.00 16.23 359 ALA D C 1
ATOM 6047 O O . ALA D 1 59 ? -2.848 60.618 2.704 1.00 14.11 359 ALA D O 1
ATOM 6049 N N . ASN D 1 60 ? -3.438 61.601 4.630 1.00 16.06 360 ASN D N 1
ATOM 6050 C CA . ASN D 1 60 ? -2.204 62.372 4.668 1.00 17.45 360 ASN D CA 1
ATOM 6051 C C . ASN D 1 60 ? -1.122 61.760 5.545 1.00 16.79 360 ASN D C 1
ATOM 6052 O O . ASN D 1 60 ? -0.096 62.393 5.799 1.00 16.00 360 ASN D O 1
ATOM 6057 N N . SER D 1 61 ? -1.338 60.532 6.000 1.00 15.92 361 SER D N 1
ATOM 6058 C CA . SER D 1 61 ? -0.351 59.868 6.843 1.00 16.38 361 SER D CA 1
ATOM 6059 C C . SER D 1 61 ? 0.629 59.034 6.014 1.00 16.09 361 SER D C 1
ATOM 6060 O O . SER D 1 61 ? 0.225 58.354 5.074 1.00 16.03 361 SER D O 1
ATOM 6063 N N . THR D 1 62 ? 1.917 59.100 6.344 1.00 16.65 362 THR D N 1
ATOM 6064 C CA . THR D 1 62 ? 2.911 58.294 5.633 1.00 17.35 362 THR D CA 1
ATOM 6065 C C . THR D 1 62 ? 3.434 57.168 6.544 1.00 18.09 362 THR D C 1
ATOM 6066 O O . THR D 1 62 ? 4.317 56.391 6.171 1.00 17.65 362 THR D O 1
ATOM 6070 N N . PHE D 1 63 ? 2.868 57.105 7.746 1.00 17.01 363 PHE D N 1
ATOM 6071 C CA . PHE D 1 63 ? 3.173 56.081 8.748 1.00 16.50 363 PHE D CA 1
ATOM 6072 C C . PHE D 1 63 ? 2.253 56.294 9.945 1.00 14.96 363 PHE D C 1
ATOM 6073 O O . PHE D 1 63 ? 2.292 57.330 10.600 1.00 13.99 363 PHE D O 1
ATOM 6081 N N . ASN D 1 64 ? 1.443 55.289 10.233 1.00 15.44 364 ASN D N 1
ATOM 6082 C CA . ASN D 1 64 ? 0.478 55.360 11.313 1.00 15.69 364 ASN D CA 1
ATOM 6083 C C . ASN D 1 64 ? 0.678 54.214 12.301 1.00 14.74 364 ASN D C 1
ATOM 6084 O O . ASN D 1 64 ? -0.255 53.817 12.994 1.00 13.57 364 ASN D O 1
ATOM 6089 N N . GLY D 1 65 ? 1.893 53.682 12.360 1.00 14.84 365 GLY D N 1
ATOM 6090 C CA . GLY D 1 65 ? 2.175 52.573 13.257 1.00 16.05 365 GLY D CA 1
ATOM 6091 C C . GLY D 1 65 ? 1.993 51.227 12.577 1.00 15.22 365 GLY D C 1
ATOM 6092 O O . GLY D 1 65 ? 1.346 51.141 11.535 1.00 16.39 365 GLY D O 1
ATOM 6093 N N . LEU D 1 66 ? 2.564 50.175 13.157 1.00 16.48 366 LEU D N 1
ATOM 6094 C CA . LEU D 1 66 ? 2.454 48.826 12.600 1.00 16.46 366 LEU D CA 1
ATOM 6095 C C . LEU D 1 66 ? 1.145 48.188 13.052 1.00 15.68 366 LEU D C 1
ATOM 6096 O O . LEU D 1 66 ? 0.607 48.572 14.087 1.00 14.73 366 LEU D O 1
ATOM 6101 N N . ASN D 1 67 ? 0.642 47.222 12.277 1.00 15.61 367 ASN D N 1
ATOM 6102 C CA . ASN D 1 67 ? -0.594 46.500 12.619 1.00 16.46 367 ASN D CA 1
ATOM 6103 C C . ASN D 1 67 ? -0.261 45.466 13.696 1.00 17.43 367 ASN D C 1
ATOM 6104 O O . ASN D 1 67 ? 0.911 45.237 13.992 1.00 15.90 367 ASN D O 1
ATOM 6109 N N . GLU D 1 68 ? -1.290 44.844 14.272 1.00 19.36 368 GLU D N 1
ATOM 6110 C CA . GLU D 1 68 ? -1.099 43.809 15.293 1.00 21.40 368 GLU D CA 1
ATOM 6111 C C . GLU D 1 68 ? -0.132 42.806 14.697 1.00 21.76 368 GLU D C 1
ATOM 6112 O O . GLU D 1 68 ? 0.587 42.094 15.403 1.00 20.33 368 GLU D O 1
ATOM 6118 N N . ASP D 1 69 ? -0.144 42.793 13.369 1.00 22.52 369 ASP D N 1
ATOM 6119 C CA . ASP D 1 69 ? 0.662 41.940 12.516 1.00 22.88 369 ASP D CA 1
ATOM 6120 C C . ASP D 1 69 ? 2.153 42.244 12.506 1.00 22.14 369 ASP D C 1
ATOM 6121 O O . ASP D 1 69 ? 2.961 41.375 12.159 1.00 21.52 369 ASP D O 1
ATOM 6126 N N . GLY D 1 70 ? 2.508 43.479 12.862 1.00 20.58 370 GLY D N 1
ATOM 6127 C CA . GLY D 1 70 ? 3.899 43.899 12.828 1.00 18.26 370 GLY D CA 1
ATOM 6128 C C . GLY D 1 70 ? 4.153 44.329 11.393 1.00 16.84 370 GLY D C 1
ATOM 6129 O O . GLY D 1 70 ? 5.240 44.750 11.000 1.00 12.27 370 GLY D O 1
ATOM 6130 N N . THR D 1 71 ? 3.088 44.233 10.613 1.00 16.29 371 THR D N 1
ATOM 6131 C CA . THR D 1 71 ? 3.109 44.555 9.206 1.00 17.31 371 THR D CA 1
ATOM 6132 C C . THR D 1 71 ? 2.754 46.024 8.963 1.00 15.37 371 THR D C 1
ATOM 6133 O O . THR D 1 71 ? 2.158 46.678 9.820 1.00 11.12 371 THR D O 1
ATOM 6137 N N . ASN D 1 72 ? 3.152 46.537 7.801 1.00 14.43 372 ASN D N 1
ATOM 6138 C CA . ASN D 1 72 ? 2.848 47.912 7.409 1.00 14.87 372 ASN D CA 1
ATOM 6139 C C . ASN D 1 72 ? 2.869 47.984 5.899 1.00 14.52 372 ASN D C 1
ATOM 6140 O O . ASN D 1 72 ? 3.768 48.587 5.309 1.00 11.80 372 ASN D O 1
ATOM 6145 N N . PRO D 1 73 ? 1.875 47.359 5.253 1.00 13.58 373 PRO D N 1
ATOM 6146 C CA . PRO D 1 73 ? 1.738 47.323 3.794 1.00 14.82 373 PRO D CA 1
ATOM 6147 C C . PRO D 1 73 ? 1.653 48.720 3.199 1.00 14.20 373 PRO D C 1
ATOM 6148 O O . PRO D 1 73 ? 0.971 49.596 3.730 1.00 11.97 373 PRO D O 1
ATOM 6152 N N . GLY D 1 74 ? 2.345 48.936 2.092 1.00 13.43 374 GLY D N 1
ATOM 6153 C CA . GLY D 1 74 ? 2.279 50.245 1.485 1.00 13.49 374 GLY D CA 1
ATOM 6154 C C . GLY D 1 74 ? 3.365 50.514 0.480 1.00 12.44 374 GLY D C 1
ATOM 6155 O O . GLY D 1 74 ? 4.237 49.678 0.236 1.00 8.84 374 GLY D O 1
ATOM 6156 N N . PRO D 1 75 ? 3.317 51.689 -0.144 1.00 13.06 375 PRO D N 1
ATOM 6157 C CA . PRO D 1 75 ? 4.333 52.031 -1.127 1.00 13.12 375 PRO D CA 1
ATOM 6158 C C . PRO D 1 75 ? 5.470 52.752 -0.416 1.00 12.81 375 PRO D C 1
ATOM 6159 O O . PRO D 1 75 ? 5.414 52.992 0.790 1.00 12.47 375 PRO D O 1
ATOM 6163 N N . ILE D 1 76 ? 6.504 53.078 -1.174 1.00 12.62 376 ILE D N 1
ATOM 6164 C CA . ILE D 1 76 ? 7.639 53.821 -0.667 1.00 12.13 376 ILE D CA 1
ATOM 6165 C C . ILE D 1 76 ? 7.226 55.257 -0.985 1.00 11.52 376 ILE D C 1
ATOM 6166 O O . ILE D 1 76 ? 6.867 55.556 -2.123 1.00 8.03 376 ILE D O 1
ATOM 6171 N N . PHE D 1 77 ? 7.241 56.132 0.013 1.00 10.17 377 PHE D N 1
ATOM 6172 C CA . PHE D 1 77 ? 6.862 57.526 -0.195 1.00 11.26 377 PHE D CA 1
ATOM 6173 C C . PHE D 1 77 ? 8.072 58.419 -0.459 1.00 10.79 377 PHE D C 1
ATOM 6174 O O . PHE D 1 77 ? 8.837 58.746 0.449 1.00 11.57 377 PHE D O 1
ATOM 6182 N N . ILE D 1 78 ? 8.237 58.807 -1.715 1.00 11.78 378 ILE D N 1
ATOM 6183 C CA . ILE D 1 78 ? 9.341 59.661 -2.123 1.00 13.11 378 ILE D CA 1
ATOM 6184 C C . ILE D 1 78 ? 9.062 61.100 -1.692 1.00 12.16 378 ILE D C 1
ATOM 6185 O O . ILE D 1 78 ? 8.097 61.713 -2.151 1.00 9.29 378 ILE D O 1
ATOM 6190 N N . PRO D 1 79 ? 9.893 61.655 -0.789 1.00 12.82 379 PRO D N 1
ATOM 6191 C CA . PRO D 1 79 ? 9.666 63.039 -0.354 1.00 12.42 379 PRO D CA 1
ATOM 6192 C C . PRO D 1 79 ? 9.877 63.962 -1.551 1.00 12.79 379 PRO D C 1
ATOM 6193 O O . PRO D 1 79 ? 10.661 63.643 -2.446 1.00 11.19 379 PRO D O 1
ATOM 6197 N N . ARG D 1 80 ? 9.184 65.097 -1.575 1.00 14.46 380 ARG D N 1
ATOM 6198 C CA . ARG D 1 80 ? 9.324 66.032 -2.683 1.00 17.97 380 ARG D CA 1
ATOM 6199 C C . ARG D 1 80 ? 10.727 66.611 -2.827 1.00 17.28 380 ARG D C 1
ATOM 6200 O O . ARG D 1 80 ? 11.320 67.090 -1.858 1.00 15.99 380 ARG D O 1
ATOM 6208 N N . GLY D 1 81 ? 11.246 66.547 -4.054 1.00 17.86 381 GLY D N 1
ATOM 6209 C CA . GLY D 1 81 ? 12.559 67.082 -4.357 1.00 17.80 381 GLY D CA 1
ATOM 6210 C C . GLY D 1 81 ? 13.726 66.297 -3.798 1.00 16.39 381 GLY D C 1
ATOM 6211 O O . GLY D 1 81 ? 14.868 66.756 -3.852 1.00 15.67 381 GLY D O 1
ATOM 6212 N N . VAL D 1 82 ? 13.443 65.116 -3.263 1.00 15.25 382 VAL D N 1
ATOM 6213 C CA . VAL D 1 82 ? 14.484 64.278 -2.696 1.00 15.30 382 VAL D CA 1
ATOM 6214 C C . VAL D 1 82 ? 14.877 63.170 -3.660 1.00 16.19 382 VAL D C 1
ATOM 6215 O O . VAL D 1 82 ? 14.013 62.513 -4.252 1.00 14.28 382 VAL D O 1
ATOM 6219 N N . LYS D 1 83 ? 16.186 62.980 -3.819 1.00 14.61 383 LYS D N 1
ATOM 6220 C CA . LYS D 1 83 ? 16.719 61.932 -4.681 1.00 15.58 383 LYS D CA 1
ATOM 6221 C C . LYS D 1 83 ? 16.894 60.723 -3.773 1.00 14.98 383 LYS D C 1
ATOM 6222 O O . LYS D 1 83 ? 17.805 60.681 -2.948 1.00 13.85 383 LYS D O 1
ATOM 6228 N N . VAL D 1 84 ? 16.002 59.752 -3.915 1.00 14.11 384 VAL D N 1
ATOM 6229 C CA . VAL D 1 84 ? 16.034 58.552 -3.099 1.00 13.50 384 VAL D CA 1
ATOM 6230 C C . VAL D 1 84 ? 16.876 57.475 -3.764 1.00 14.08 384 VAL D C 1
ATOM 6231 O O . VAL D 1 84 ? 16.661 57.146 -4.933 1.00 11.26 384 VAL D O 1
ATOM 6235 N N . HIS D 1 85 ? 17.851 56.951 -3.019 1.00 13.80 385 HIS D N 1
ATOM 6236 C CA . HIS D 1 85 ? 18.731 55.894 -3.511 1.00 14.70 385 HIS D CA 1
ATOM 6237 C C . HIS D 1 85 ? 18.348 54.596 -2.832 1.00 12.24 385 HIS D C 1
ATOM 6238 O O . HIS D 1 85 ? 17.919 54.597 -1.686 1.00 9.68 385 HIS D O 1
ATOM 6245 N N . HIS D 1 86 ? 18.504 53.493 -3.552 1.00 11.47 386 HIS D N 1
ATOM 6246 C CA . HIS D 1 86 ? 18.174 52.183 -3.021 1.00 11.79 386 HIS D CA 1
ATOM 6247 C C . HIS D 1 86 ? 19.436 51.398 -2.673 1.00 11.64 386 HIS D C 1
ATOM 6248 O O . HIS D 1 86 ? 20.441 51.453 -3.382 1.00 7.29 386 HIS D O 1
ATOM 6255 N N . GLU D 1 87 ? 19.369 50.679 -1.561 1.00 11.67 387 GLU D N 1
ATOM 6256 C CA . GLU D 1 87 ? 20.475 49.867 -1.080 1.00 12.74 387 GLU D CA 1
ATOM 6257 C C . GLU D 1 87 ? 19.911 48.579 -0.509 1.00 12.67 387 GLU D C 1
ATOM 6258 O O . GLU D 1 87 ? 19.438 48.551 0.620 1.00 13.84 387 GLU D O 1
ATOM 6264 N N . ILE D 1 88 ? 19.941 47.517 -1.299 1.00 12.58 388 ILE D N 1
ATOM 6265 C CA . ILE D 1 88 ? 19.437 46.237 -0.845 1.00 11.54 388 ILE D CA 1
ATOM 6266 C C . ILE D 1 88 ? 20.438 45.704 0.184 1.00 11.36 388 ILE D C 1
ATOM 6267 O O . ILE D 1 88 ? 21.642 45.904 0.035 1.00 9.92 388 ILE D O 1
ATOM 6272 N N . GLU D 1 89 ? 19.955 45.050 1.237 1.00 10.41 389 GLU D N 1
ATOM 6273 C CA . GLU D 1 89 ? 20.864 44.553 2.269 1.00 13.41 389 GLU D CA 1
ATOM 6274 C C . GLU D 1 89 ? 20.344 43.350 3.050 1.00 12.81 389 GLU D C 1
ATOM 6275 O O . GLU D 1 89 ? 19.138 43.126 3.134 1.00 13.92 389 GLU D O 1
ATOM 6281 N N . LEU D 1 90 ? 21.262 42.578 3.623 1.00 11.42 390 LEU D N 1
ATOM 6282 C CA . LEU D 1 90 ? 20.883 41.431 4.443 1.00 12.82 390 LEU D CA 1
ATOM 6283 C C . LEU D 1 90 ? 20.683 41.954 5.863 1.00 12.87 390 LEU D C 1
ATOM 6284 O O . LEU D 1 90 ? 21.475 42.761 6.354 1.00 12.54 390 LEU D O 1
ATOM 6289 N N . ALA D 1 91 ? 19.632 41.493 6.524 1.00 13.71 391 ALA D N 1
ATOM 6290 C CA . ALA D 1 91 ? 19.350 41.936 7.880 1.00 13.88 391 ALA D CA 1
ATOM 6291 C C . ALA D 1 91 ? 19.362 40.779 8.863 1.00 14.57 391 ALA D C 1
ATOM 6292 O O . ALA D 1 91 ? 18.708 39.762 8.642 1.00 15.17 391 ALA D O 1
ATOM 6294 N N . LEU D 1 92 ? 20.119 40.942 9.943 1.00 15.21 392 LEU D N 1
ATOM 6295 C CA . LEU D 1 92 ? 20.199 39.937 10.994 1.00 15.40 392 LEU D CA 1
ATOM 6296 C C . LEU D 1 92 ? 19.258 40.382 12.109 1.00 15.13 392 LEU D C 1
ATOM 6297 O O . LEU D 1 92 ? 19.133 41.575 12.389 1.00 15.25 392 LEU D O 1
ATOM 6302 N N . ILE D 1 93 ? 18.610 39.418 12.749 1.00 14.35 393 ILE D N 1
ATOM 6303 C CA . ILE D 1 93 ? 17.702 39.697 13.847 1.00 13.39 393 ILE D CA 1
ATOM 6304 C C . ILE D 1 93 ? 18.331 39.055 15.087 1.00 11.42 393 ILE D C 1
ATOM 6305 O O . ILE D 1 93 ? 18.308 37.837 15.236 1.00 9.05 393 ILE D O 1
ATOM 6310 N N . VAL D 1 94 ? 18.911 39.882 15.957 1.00 10.19 394 VAL D N 1
ATOM 6311 C CA . VAL D 1 94 ? 19.569 39.405 17.173 1.00 11.71 394 VAL D CA 1
ATOM 6312 C C . VAL D 1 94 ? 18.604 38.618 18.052 1.00 13.16 394 VAL D C 1
ATOM 6313 O O . VAL D 1 94 ? 17.425 38.949 18.135 1.00 12.50 394 VAL D O 1
ATOM 6317 N N . SER D 1 95 ? 19.100 37.574 18.708 1.00 13.09 395 SER D N 1
ATOM 6318 C CA . SER D 1 95 ? 18.242 36.766 19.577 1.00 15.15 395 SER D CA 1
ATOM 6319 C C . SER D 1 95 ? 18.752 36.697 21.014 1.00 15.14 395 SER D C 1
ATOM 6320 O O . SER D 1 95 ? 18.134 36.057 21.870 1.00 14.73 395 SER D O 1
ATOM 6323 N N . LYS D 1 96 ? 19.882 37.337 21.285 1.00 14.29 396 LYS D N 1
ATOM 6324 C CA . LYS D 1 96 ? 20.430 37.318 22.636 1.00 16.38 396 LYS D CA 1
ATOM 6325 C C . LYS D 1 96 ? 21.024 38.669 22.993 1.00 14.91 396 LYS D C 1
ATOM 6326 O O . LYS D 1 96 ? 21.022 39.587 22.172 1.00 13.59 396 LYS D O 1
ATOM 6332 N N . HIS D 1 97 ? 21.504 38.805 24.226 1.00 14.09 397 HIS D N 1
ATOM 6333 C CA . HIS D 1 97 ? 22.131 40.050 24.641 1.00 14.68 397 HIS D CA 1
ATOM 6334 C C . HIS D 1 97 ? 23.606 39.988 24.282 1.00 14.38 397 HIS D C 1
ATOM 6335 O O . HIS D 1 97 ? 24.301 39.019 24.597 1.00 15.43 397 HIS D O 1
ATOM 6342 N N . LEU D 1 98 ? 24.071 41.023 23.603 1.00 14.74 398 LEU D N 1
ATOM 6343 C CA . LEU D 1 98 ? 25.461 41.121 23.199 1.00 15.61 398 LEU D CA 1
ATOM 6344 C C . LEU D 1 98 ? 25.998 42.421 23.772 1.00 15.14 398 LEU D C 1
ATOM 6345 O O . LEU D 1 98 ? 25.623 43.505 23.326 1.00 14.00 398 LEU D O 1
ATOM 6350 N N . SER D 1 99 ? 26.871 42.312 24.767 1.00 14.79 399 SER D N 1
ATOM 6351 C CA . SER D 1 99 ? 27.437 43.492 25.398 1.00 14.79 399 SER D CA 1
ATOM 6352 C C . SER D 1 99 ? 28.917 43.314 25.703 1.00 14.90 399 SER D C 1
ATOM 6353 O O . SER D 1 99 ? 29.302 42.440 26.475 1.00 11.97 399 SER D O 1
ATOM 6356 N N . ASN D 1 100 ? 29.737 44.158 25.085 1.00 13.25 400 ASN D N 1
ATOM 6357 C CA . ASN D 1 100 ? 31.178 44.125 25.277 1.00 14.38 400 ASN D CA 1
ATOM 6358 C C . ASN D 1 100 ? 31.795 42.752 25.020 1.00 15.10 400 ASN D C 1
ATOM 6359 O O . ASN D 1 100 ? 32.553 42.238 25.838 1.00 12.85 400 ASN D O 1
ATOM 6364 N N . VAL D 1 101 ? 31.463 42.166 23.875 1.00 17.00 401 VAL D N 1
ATOM 6365 C CA . VAL D 1 101 ? 32.001 40.869 23.488 1.00 17.92 401 VAL D CA 1
ATOM 6366 C C . VAL D 1 101 ? 33.409 41.091 22.947 1.00 18.60 401 VAL D C 1
ATOM 6367 O O . VAL D 1 101 ? 33.597 41.899 22.044 1.00 16.52 401 VAL D O 1
ATOM 6371 N N . THR D 1 102 ? 34.392 40.376 23.491 1.00 18.83 402 THR D N 1
ATOM 6372 C CA . THR D 1 102 ? 35.778 40.531 23.044 1.00 21.51 402 THR D CA 1
ATOM 6373 C C . THR D 1 102 ? 36.044 39.907 21.668 1.00 21.72 402 THR D C 1
ATOM 6374 O O . THR D 1 102 ? 36.855 40.415 20.892 1.00 20.41 402 THR D O 1
ATOM 6378 N N . LYS D 1 103 ? 35.367 38.804 21.372 1.00 21.18 403 LYS D N 1
ATOM 6379 C CA . LYS D 1 103 ? 35.509 38.157 20.076 1.00 22.67 403 LYS D CA 1
ATOM 6380 C C . LYS D 1 103 ? 34.406 37.148 19.817 1.00 21.50 403 LYS D C 1
ATOM 6381 O O . LYS D 1 103 ? 33.893 36.506 20.731 1.00 21.31 403 LYS D O 1
ATOM 6395 N N . LYS D 1 105 ? 33.324 34.041 16.914 1.00 21.79 405 LYS D N 1
ATOM 6396 C CA . LYS D 1 105 ? 33.736 33.236 15.784 1.00 22.18 405 LYS D CA 1
ATOM 6397 C C . LYS D 1 105 ? 32.567 33.121 14.820 1.00 21.34 405 LYS D C 1
ATOM 6398 O O . LYS D 1 105 ? 31.416 33.296 15.203 1.00 21.13 405 LYS D O 1
ATOM 6404 N N . PRO D 1 106 ? 32.850 32.832 13.547 1.00 21.27 406 PRO D N 1
ATOM 6405 C CA . PRO D 1 106 ? 31.769 32.710 12.573 1.00 21.43 406 PRO D CA 1
ATOM 6406 C C . PRO D 1 106 ? 30.723 31.662 12.926 1.00 21.23 406 PRO D C 1
ATOM 6407 O O . PRO D 1 106 ? 29.607 31.703 12.421 1.00 22.07 406 PRO D O 1
ATOM 6411 N N . GLU D 1 107 ? 31.067 30.723 13.794 1.00 20.80 407 GLU D N 1
ATOM 6412 C CA . GLU D 1 107 ? 30.111 29.688 14.157 1.00 20.31 407 GLU D CA 1
ATOM 6413 C C . GLU D 1 107 ? 29.104 30.179 15.193 1.00 19.59 407 GLU D C 1
ATOM 6414 O O . GLU D 1 107 ? 28.041 29.579 15.371 1.00 18.47 407 GLU D O 1
ATOM 6420 N N . GLU D 1 108 ? 29.430 31.281 15.861 1.00 18.18 408 GLU D N 1
ATOM 6421 C CA . GLU D 1 108 ? 28.551 31.842 16.885 1.00 15.91 408 GLU D CA 1
ATOM 6422 C C . GLU D 1 108 ? 27.465 32.774 16.357 1.00 15.01 408 GLU D C 1
ATOM 6423 O O . GLU D 1 108 ? 26.545 33.127 17.095 1.00 14.12 408 GLU D O 1
ATOM 6429 N N . VAL D 1 109 ? 27.574 33.190 15.098 1.00 12.83 409 VAL D N 1
ATOM 6430 C CA . VAL D 1 109 ? 26.578 34.084 14.519 1.00 12.60 409 VAL D CA 1
ATOM 6431 C C . VAL D 1 109 ? 25.205 33.420 14.536 1.00 12.70 409 VAL D C 1
ATOM 6432 O O . VAL D 1 109 ? 24.221 34.020 14.955 1.00 11.20 409 VAL D O 1
ATOM 6436 N N . TYR D 1 110 ? 25.155 32.175 14.077 1.00 13.39 410 TYR D N 1
ATOM 6437 C CA . TYR D 1 110 ? 23.922 31.397 14.035 1.00 14.28 410 TYR D CA 1
ATOM 6438 C C . TYR D 1 110 ? 23.218 31.345 15.396 1.00 15.58 410 TYR D C 1
ATOM 6439 O O . TYR D 1 110 ? 22.008 31.540 15.480 1.00 15.05 410 TYR D O 1
ATOM 6448 N N . ASP D 1 111 ? 23.972 31.076 16.457 1.00 15.90 411 ASP D N 1
ATOM 6449 C CA . ASP D 1 111 ? 23.388 30.999 17.797 1.00 18.36 411 ASP D CA 1
ATOM 6450 C C . ASP D 1 111 ? 23.043 32.385 18.343 1.00 17.22 411 ASP D C 1
ATOM 6451 O O . ASP D 1 111 ? 22.419 32.504 19.395 1.00 16.72 411 ASP D O 1
ATOM 6456 N N . SER D 1 112 ? 23.451 33.431 17.633 1.00 16.91 412 SER D N 1
ATOM 6457 C CA . SER D 1 112 ? 23.193 34.793 18.087 1.00 16.36 412 SER D CA 1
ATOM 6458 C C . SER D 1 112 ? 21.995 35.462 17.407 1.00 16.57 412 SER D C 1
ATOM 6459 O O . SER D 1 112 ? 21.605 36.573 17.780 1.00 15.42 412 SER D O 1
ATOM 6462 N N . ILE D 1 113 ? 21.406 34.788 16.423 1.00 15.60 413 ILE D N 1
ATOM 6463 C CA . ILE D 1 113 ? 20.278 35.352 15.690 1.00 15.77 413 ILE D CA 1
ATOM 6464 C C . ILE D 1 113 ? 19.044 34.456 15.695 1.00 15.06 413 ILE D C 1
ATOM 6465 O O . ILE D 1 113 ? 19.147 33.247 15.872 1.00 15.11 413 ILE D O 1
ATOM 6470 N N . SER D 1 114 ? 17.878 35.056 15.486 1.00 15.65 414 SER D N 1
ATOM 6471 C CA . SER D 1 114 ? 16.632 34.302 15.447 1.00 16.51 414 SER D CA 1
ATOM 6472 C C . SER D 1 114 ? 16.265 34.030 13.994 1.00 16.19 414 SER D C 1
ATOM 6473 O O . SER D 1 114 ? 15.486 33.128 13.693 1.00 17.44 414 SER D O 1
ATOM 6476 N N . GLY D 1 115 ? 16.841 34.817 13.094 1.00 15.26 415 GLY D N 1
ATOM 6477 C CA . GLY D 1 115 ? 16.564 34.649 11.684 1.00 13.68 415 GLY D CA 1
ATOM 6478 C C . GLY D 1 115 ? 17.217 35.751 10.886 1.00 13.75 415 GLY D C 1
ATOM 6479 O O . GLY D 1 115 ? 17.920 36.596 11.440 1.00 13.71 415 GLY D O 1
ATOM 6480 N N . VAL D 1 116 ? 16.967 35.746 9.582 1.00 12.59 416 VAL D N 1
ATOM 6481 C CA . VAL D 1 116 ? 17.522 36.728 8.659 1.00 10.29 416 VAL D CA 1
ATOM 6482 C C . VAL D 1 116 ? 16.366 37.311 7.831 1.00 10.31 416 VAL D C 1
ATOM 6483 O O . VAL D 1 116 ? 15.335 36.652 7.664 1.00 9.15 416 VAL D O 1
ATOM 6487 N N . ALA D 1 117 ? 16.525 38.542 7.341 1.00 8.72 417 ALA D N 1
ATOM 6488 C CA . ALA D 1 117 ? 15.506 39.199 6.508 1.00 9.46 417 ALA D CA 1
ATOM 6489 C C . ALA D 1 117 ? 16.146 40.066 5.416 1.00 9.45 417 ALA D C 1
ATOM 6490 O O . ALA D 1 117 ? 17.328 40.413 5.499 1.00 9.41 417 ALA D O 1
ATOM 6492 N N . LEU D 1 118 ? 15.354 40.413 4.401 1.00 8.37 418 LEU D N 1
ATOM 6493 C CA . LEU D 1 118 ? 15.798 41.232 3.266 1.00 10.25 418 LEU D CA 1
ATOM 6494 C C . LEU D 1 118 ? 15.293 42.658 3.445 1.00 9.69 418 LEU D C 1
ATOM 6495 O O . LEU D 1 118 ? 14.089 42.881 3.592 1.00 8.64 418 LEU D O 1
ATOM 6500 N N . ALA D 1 119 ? 16.204 43.625 3.409 1.00 9.44 419 ALA D N 1
ATOM 6501 C CA . ALA D 1 119 ? 15.822 45.020 3.614 1.00 9.38 419 ALA D CA 1
ATOM 6502 C C . ALA D 1 119 ? 16.471 45.997 2.649 1.00 9.04 419 ALA D C 1
ATOM 6503 O O . ALA D 1 119 ? 17.542 45.738 2.114 1.00 9.06 419 ALA D O 1
ATOM 6505 N N . LEU D 1 120 ? 15.791 47.118 2.430 1.00 7.01 420 LEU D N 1
ATOM 6506 C CA . LEU D 1 120 ? 16.285 48.191 1.573 1.00 8.52 420 LEU D CA 1
ATOM 6507 C C . LEU D 1 120 ? 16.580 49.366 2.500 1.00 9.54 420 LEU D C 1
ATOM 6508 O O . LEU D 1 120 ? 15.700 49.831 3.228 1.00 10.41 420 LEU D O 1
ATOM 6513 N N . ASP D 1 121 ? 17.822 49.828 2.501 1.00 9.15 421 ASP D N 1
ATOM 6514 C CA . ASP D 1 121 ? 18.190 50.952 3.339 1.00 9.70 421 ASP D CA 1
ATOM 6515 C C . ASP D 1 121 ? 18.050 52.192 2.484 1.00 9.93 421 ASP D C 1
ATOM 6516 O O . ASP D 1 121 ? 19.037 52.705 1.961 1.00 11.37 421 ASP D O 1
ATOM 6521 N N . LEU D 1 122 ? 16.820 52.668 2.327 1.00 8.24 422 LEU D N 1
ATOM 6522 C CA . LEU D 1 122 ? 16.583 53.849 1.505 1.00 10.47 422 LEU D CA 1
ATOM 6523 C C . LEU D 1 122 ? 17.250 55.072 2.090 1.00 10.83 422 LEU D C 1
ATOM 6524 O O . LEU D 1 122 ? 17.219 55.296 3.291 1.00 8.95 422 LEU D O 1
ATOM 6529 N N . THR D 1 123 ? 17.862 55.866 1.223 1.00 12.90 423 THR D N 1
ATOM 6530 C CA . THR D 1 123 ? 18.576 57.054 1.652 1.00 12.96 423 THR D CA 1
ATOM 6531 C C . THR D 1 123 ? 18.207 58.252 0.791 1.00 14.02 423 THR D C 1
ATOM 6532 O O . THR D 1 123 ? 17.958 58.118 -0.411 1.00 13.58 423 THR D O 1
ATOM 6536 N N . ALA D 1 124 ? 18.171 59.427 1.410 1.00 12.74 424 ALA D N 1
ATOM 6537 C CA . ALA D 1 124 ? 17.872 60.653 0.687 1.00 13.07 424 ALA D CA 1
ATOM 6538 C C . ALA D 1 124 ? 19.238 61.212 0.315 1.00 12.93 424 ALA D C 1
ATOM 6539 O O . ALA D 1 124 ? 19.786 62.052 1.024 1.00 12.65 424 ALA D O 1
ATOM 6541 N N . ARG D 1 125 ? 19.779 60.728 -0.804 1.00 12.04 425 ARG D N 1
ATOM 6542 C CA . ARG D 1 125 ? 21.103 61.122 -1.271 1.00 12.61 425 ARG D CA 1
ATOM 6543 C C . ARG D 1 125 ? 21.418 62.615 -1.264 1.00 10.56 425 ARG D C 1
ATOM 6544 O O . ARG D 1 125 ? 22.511 63.013 -0.856 1.00 8.18 425 ARG D O 1
ATOM 6546 N N . ASN D 1 126 ? 20.488 63.447 -1.721 1.00 9.96 426 ASN D N 1
ATOM 6547 C CA . ASN D 1 126 ? 20.752 64.884 -1.749 1.00 11.15 426 ASN D CA 1
ATOM 6548 C C . ASN D 1 126 ? 20.695 65.505 -0.358 1.00 9.89 426 ASN D C 1
ATOM 6549 O O . ASN D 1 126 ? 21.500 66.371 -0.019 1.00 9.00 426 ASN D O 1
ATOM 6554 N N . VAL D 1 127 ? 19.764 65.047 0.464 1.00 8.48 427 VAL D N 1
ATOM 6555 C CA . VAL D 1 127 ? 19.669 65.563 1.820 1.00 6.51 427 VAL D CA 1
ATOM 6556 C C . VAL D 1 127 ? 20.957 65.156 2.526 1.00 6.91 427 VAL D C 1
ATOM 6557 O O . VAL D 1 127 ? 21.594 65.965 3.212 1.00 6.59 427 VAL D O 1
ATOM 6561 N N . GLN D 1 128 ? 21.346 63.898 2.333 1.00 7.72 428 GLN D N 1
ATOM 6562 C CA . GLN D 1 128 ? 22.557 63.359 2.942 1.00 10.93 428 GLN D CA 1
ATOM 6563 C C . GLN D 1 128 ? 23.830 64.075 2.479 1.00 11.54 428 GLN D C 1
ATOM 6564 O O . GLN D 1 128 ? 24.747 64.278 3.276 1.00 8.19 428 GLN D O 1
ATOM 6570 N N . ASP D 1 129 ? 23.897 64.446 1.197 1.00 12.99 429 ASP D N 1
ATOM 6571 C CA . ASP D 1 129 ? 25.082 65.139 0.683 1.00 14.23 429 ASP D CA 1
ATOM 6572 C C . ASP D 1 129 ? 25.295 66.457 1.423 1.00 14.26 429 ASP D C 1
ATOM 6573 O O . ASP D 1 129 ? 26.420 66.786 1.812 1.00 10.49 429 ASP D O 1
ATOM 6578 N N . GLU D 1 130 ? 24.208 67.202 1.610 1.00 14.14 430 GLU D N 1
ATOM 6579 C CA . GLU D 1 130 ? 24.256 68.476 2.311 1.00 15.85 430 GLU D CA 1
ATOM 6580 C C . GLU D 1 130 ? 24.715 68.281 3.752 1.00 15.16 430 GLU D C 1
ATOM 6581 O O . GLU D 1 130 ? 25.479 69.087 4.271 1.00 15.12 430 GLU D O 1
ATOM 6587 N N . ALA D 1 131 ? 24.254 67.206 4.388 1.00 13.94 431 ALA D N 1
ATOM 6588 C CA . ALA D 1 131 ? 24.622 66.905 5.778 1.00 15.99 431 ALA D CA 1
ATOM 6589 C C . ALA D 1 131 ? 26.099 66.538 5.923 1.00 15.27 431 ALA D C 1
ATOM 6590 O O . ALA D 1 131 ? 26.764 66.977 6.865 1.00 11.08 431 ALA D O 1
ATOM 6592 N N . LYS D 1 132 ? 26.590 65.707 5.003 1.00 15.47 432 LYS D N 1
ATOM 6593 C CA . LYS D 1 132 ? 27.988 65.287 5.012 1.00 14.06 432 LYS D CA 1
ATOM 6594 C C . LYS D 1 132 ? 28.869 66.521 4.971 1.00 14.05 432 LYS D C 1
ATOM 6595 O O . LYS D 1 132 ? 29.774 66.685 5.784 1.00 13.88 432 LYS D O 1
ATOM 6601 N N . LYS D 1 133 ? 28.590 67.389 4.009 1.00 15.36 433 LYS D N 1
ATOM 6602 C CA . LYS D 1 133 ? 29.347 68.617 3.831 1.00 15.02 433 LYS D CA 1
ATOM 6603 C C . LYS D 1 133 ? 29.513 69.405 5.126 1.00 15.43 433 LYS D C 1
ATOM 6604 O O . LYS D 1 133 ? 30.615 69.866 5.440 1.00 11.68 433 LYS D O 1
ATOM 6610 N N . LYS D 1 134 ? 28.424 69.536 5.881 1.00 13.80 434 LYS D N 1
ATOM 6611 C CA . LYS D 1 134 ? 28.438 70.283 7.140 1.00 15.62 434 LYS D CA 1
ATOM 6612 C C . LYS D 1 134 ? 28.798 69.425 8.347 1.00 13.79 434 LYS D C 1
ATOM 6613 O O . LYS D 1 134 ? 28.894 69.930 9.463 1.00 14.88 434 LYS D O 1
ATOM 6619 N N . GLY D 1 135 ? 28.979 68.128 8.134 1.00 13.81 435 GLY D N 1
ATOM 6620 C CA . GLY D 1 135 ? 29.293 67.238 9.241 1.00 13.99 435 GLY D CA 1
ATOM 6621 C C . GLY D 1 135 ? 28.121 67.098 10.204 1.00 12.64 435 GLY D C 1
ATOM 6622 O O . GLY D 1 135 ? 28.316 66.952 11.413 1.00 13.30 435 GLY D O 1
ATOM 6623 N N . LEU D 1 136 ? 26.906 67.142 9.659 1.00 10.81 436 LEU D N 1
ATOM 6624 C CA . LEU D 1 136 ? 25.669 67.038 10.431 1.00 10.39 436 LEU D CA 1
ATOM 6625 C C . LEU D 1 136 ? 25.110 65.609 10.469 1.00 8.48 436 LEU D C 1
ATOM 6626 O O . LEU D 1 136 ? 25.524 64.758 9.699 1.00 7.83 436 LEU D O 1
ATOM 6631 N N . PRO D 1 137 ? 24.148 65.336 11.366 1.00 8.63 437 PRO D N 1
ATOM 6632 C CA . PRO D 1 137 ? 23.534 64.005 11.504 1.00 7.26 437 PRO D CA 1
ATOM 6633 C C . PRO D 1 137 ? 22.909 63.468 10.207 1.00 6.79 437 PRO D C 1
ATOM 6634 O O . PRO D 1 137 ? 22.383 64.241 9.400 1.00 4.77 437 PRO D O 1
ATOM 6638 N N . TRP D 1 138 ? 22.955 62.147 10.027 1.00 4.33 438 TRP D N 1
ATOM 6639 C CA . TRP D 1 138 ? 22.389 61.498 8.843 1.00 8.55 438 TRP D CA 1
ATOM 6640 C C . TRP D 1 138 ? 20.945 61.083 9.080 1.00 9.43 438 TRP D C 1
ATOM 6641 O O . TRP D 1 138 ? 20.214 60.783 8.133 1.00 6.40 438 TRP D O 1
ATOM 6652 N N . THR D 1 139 ? 20.551 61.077 10.352 1.00 8.60 439 THR D N 1
ATOM 6653 C CA . THR D 1 139 ? 19.214 60.668 10.776 1.00 8.94 439 THR D CA 1
ATOM 6654 C C . THR D 1 139 ? 18.074 60.911 9.805 1.00 9.87 439 THR D C 1
ATOM 6655 O O . THR D 1 139 ? 17.371 59.978 9.425 1.00 9.87 439 THR D O 1
ATOM 6659 N N . ILE D 1 140 ? 17.877 62.154 9.396 1.00 10.57 440 ILE D N 1
ATOM 6660 C CA . ILE D 1 140 ? 16.782 62.435 8.487 1.00 11.67 440 ILE D CA 1
ATOM 6661 C C . ILE D 1 140 ? 16.987 61.854 7.096 1.00 10.16 440 ILE D C 1
ATOM 6662 O O . ILE D 1 140 ? 16.065 61.255 6.540 1.00 9.47 440 ILE D O 1
ATOM 6667 N N . SER D 1 141 ? 18.188 61.985 6.539 1.00 11.09 441 SER D N 1
ATOM 6668 C CA . SER D 1 141 ? 18.426 61.449 5.198 1.00 10.30 441 SER D CA 1
ATOM 6669 C C . SER D 1 141 ? 18.177 59.955 5.214 1.00 11.31 441 SER D C 1
ATOM 6670 O O . SER D 1 141 ? 17.769 59.361 4.211 1.00 11.58 441 SER D O 1
ATOM 6673 N N . LYS D 1 142 ? 18.395 59.357 6.377 1.00 10.08 442 LYS D N 1
ATOM 6674 C CA . LYS D 1 142 ? 18.250 57.918 6.542 1.00 9.30 442 LYS D CA 1
ATOM 6675 C C . LYS D 1 142 ? 16.961 57.443 7.211 1.00 8.76 442 LYS D C 1
ATOM 6676 O O . LYS D 1 142 ? 16.645 56.245 7.182 1.00 7.59 442 LYS D O 1
ATOM 6682 N N . GLY D 1 143 ? 16.204 58.366 7.793 1.00 7.88 443 GLY D N 1
ATOM 6683 C CA . GLY D 1 143 ? 15.009 57.952 8.509 1.00 8.79 443 GLY D CA 1
ATOM 6684 C C . GLY D 1 143 ? 13.617 58.350 8.065 1.00 8.39 443 GLY D C 1
ATOM 6685 O O . GLY D 1 143 ? 12.671 58.135 8.821 1.00 5.72 443 GLY D O 1
ATOM 6686 N N . PHE D 1 144 ? 13.469 58.931 6.880 1.00 6.94 444 PHE D N 1
ATOM 6687 C CA . PHE D 1 144 ? 12.137 59.302 6.400 1.00 7.45 444 PHE D CA 1
ATOM 6688 C C . PHE D 1 144 ? 11.205 58.087 6.495 1.00 6.54 444 PHE D C 1
ATOM 6689 O O . PHE D 1 144 ? 11.665 56.940 6.484 1.00 6.76 444 PHE D O 1
ATOM 6697 N N . ASP D 1 145 ? 9.900 58.332 6.568 1.00 6.41 445 ASP D N 1
ATOM 6698 C CA . ASP D 1 145 ? 8.946 57.230 6.619 1.00 7.45 445 ASP D CA 1
ATOM 6699 C C . ASP D 1 145 ? 9.132 56.393 5.366 1.00 7.89 445 ASP D C 1
ATOM 6700 O O . ASP D 1 145 ? 9.418 56.924 4.288 1.00 7.90 445 ASP D O 1
ATOM 6705 N N . THR D 1 146 ? 8.947 55.089 5.530 1.00 7.38 446 THR D N 1
ATOM 6706 C CA . THR D 1 146 ? 9.059 54.080 4.483 1.00 8.02 446 THR D CA 1
ATOM 6707 C C . THR D 1 146 ? 10.467 53.869 3.957 1.00 8.00 446 THR D C 1
ATOM 6708 O O . THR D 1 146 ? 10.651 53.103 3.017 1.00 7.30 446 THR D O 1
ATOM 6712 N N . PHE D 1 147 ? 11.467 54.515 4.551 1.00 6.56 447 PHE D N 1
ATOM 6713 C CA . PHE D 1 147 ? 12.826 54.333 4.055 1.00 7.82 447 PHE D CA 1
ATOM 6714 C C . PHE D 1 147 ? 13.472 53.012 4.459 1.00 8.81 447 PHE D C 1
ATOM 6715 O O . PHE D 1 147 ? 14.680 52.815 4.276 1.00 4.84 447 PHE D O 1
ATOM 6731 N N . PRO D 1 149 ? 12.093 49.447 3.620 1.00 7.97 449 PRO D N 1
ATOM 6732 C CA . PRO D 1 149 ? 11.175 48.403 3.159 1.00 7.41 449 PRO D CA 1
ATOM 6733 C C . PRO D 1 149 ? 11.822 47.121 3.675 1.00 7.04 449 PRO D C 1
ATOM 6734 O O . PRO D 1 149 ? 13.049 46.979 3.607 1.00 4.64 449 PRO D O 1
ATOM 6738 N N . ILE D 1 150 ? 11.023 46.205 4.211 1.00 6.67 450 ILE D N 1
ATOM 6739 C CA . ILE D 1 150 ? 11.589 44.967 4.738 1.00 8.31 450 ILE D CA 1
ATOM 6740 C C . ILE D 1 150 ? 10.679 43.755 4.591 1.00 8.34 450 ILE D C 1
ATOM 6741 O O . ILE D 1 150 ? 9.451 43.858 4.676 1.00 7.93 450 ILE D O 1
ATOM 6746 N N . SER D 1 151 ? 11.301 42.605 4.373 1.00 6.13 451 SER D N 1
ATOM 6747 C CA . SER D 1 151 ? 10.583 41.350 4.199 1.00 8.18 451 SER D CA 1
ATOM 6748 C C . SER D 1 151 ? 10.193 40.693 5.521 1.00 9.44 451 SER D C 1
ATOM 6749 O O . SER D 1 151 ? 10.531 41.180 6.603 1.00 6.42 451 SER D O 1
ATOM 6752 N N . ALA D 1 152 ? 9.459 39.589 5.422 1.00 8.99 452 ALA D N 1
ATOM 6753 C CA . ALA D 1 152 ? 9.075 38.837 6.602 1.00 10.04 452 ALA D CA 1
ATOM 6754 C C . ALA D 1 152 ? 10.366 38.142 7.032 1.00 11.31 452 ALA D C 1
ATOM 6755 O O . ALA D 1 152 ? 11.334 38.101 6.259 1.00 7.77 452 ALA D O 1
ATOM 6757 N N . ILE D 1 153 ? 10.397 37.597 8.246 1.00 10.85 453 ILE D N 1
ATOM 6758 C CA . ILE D 1 153 ? 11.611 36.933 8.710 1.00 12.59 453 ILE D CA 1
ATOM 6759 C C . ILE D 1 153 ? 11.820 35.551 8.098 1.00 13.02 453 ILE D C 1
ATOM 6760 O O . ILE D 1 153 ? 10.870 34.847 7.770 1.00 13.64 453 ILE D O 1
ATOM 6765 N N . VAL D 1 154 ? 13.082 35.176 7.939 1.00 13.39 454 VAL D N 1
ATOM 6766 C CA . VAL D 1 154 ? 13.430 33.870 7.406 1.00 13.51 454 VAL D CA 1
ATOM 6767 C C . VAL D 1 154 ? 14.029 33.100 8.581 1.00 13.33 454 VAL D C 1
ATOM 6768 O O . VAL D 1 154 ? 15.126 33.418 9.048 1.00 12.95 454 VAL D O 1
ATOM 6772 N N . SER D 1 155 ? 13.303 32.094 9.056 1.00 12.74 455 SER D N 1
ATOM 6773 C CA . SER D 1 155 ? 13.747 31.281 10.183 1.00 13.69 455 SER D CA 1
ATOM 6774 C C . SER D 1 155 ? 15.090 30.592 9.953 1.00 13.51 455 SER D C 1
ATOM 6775 O O . SER D 1 155 ? 15.486 30.325 8.812 1.00 13.05 455 SER D O 1
ATOM 6778 N N . ARG D 1 156 ? 15.780 30.296 11.049 1.00 12.92 456 ARG D N 1
ATOM 6779 C CA . ARG D 1 156 ? 17.070 29.622 10.978 1.00 14.87 456 ARG D CA 1
ATOM 6780 C C . ARG D 1 156 ? 16.921 28.209 10.418 1.00 15.35 456 ARG D C 1
ATOM 6781 O O . ARG D 1 156 ? 17.896 27.615 9.958 1.00 12.03 456 ARG D O 1
ATOM 6789 N N . GLU D 1 157 ? 15.705 27.664 10.466 1.00 16.78 457 GLU D N 1
ATOM 6790 C CA . GLU D 1 157 ? 15.479 26.320 9.952 1.00 19.53 457 GLU D CA 1
ATOM 6791 C C . GLU D 1 157 ? 15.867 26.256 8.476 1.00 21.06 457 GLU D C 1
ATOM 6792 O O . GLU D 1 157 ? 16.258 25.200 7.975 1.00 23.34 457 GLU D O 1
ATOM 6798 N N . LYS D 1 158 ? 15.761 27.386 7.782 1.00 19.57 458 LYS D N 1
ATOM 6799 C CA . LYS D 1 158 ? 16.101 27.436 6.366 1.00 20.75 458 LYS D CA 1
ATOM 6800 C C . LYS D 1 158 ? 17.591 27.254 6.092 1.00 20.39 458 LYS D C 1
ATOM 6801 O O . LYS D 1 158 ? 17.965 26.893 4.984 1.00 20.86 458 LYS D O 1
ATOM 6807 N N . PHE D 1 159 ? 18.444 27.494 7.084 1.00 20.20 459 PHE D N 1
ATOM 6808 C CA . PHE D 1 159 ? 19.883 27.336 6.871 1.00 19.22 459 PHE D CA 1
ATOM 6809 C C . PHE D 1 159 ? 20.638 26.714 8.046 1.00 18.60 459 PHE D C 1
ATOM 6810 O O . PHE D 1 159 ? 21.837 26.950 8.232 1.00 15.24 459 PHE D O 1
ATOM 6818 N N . SER D 1 160 ? 19.943 25.894 8.826 1.00 19.91 460 SER D N 1
ATOM 6819 C CA . SER D 1 160 ? 20.568 25.262 9.983 1.00 20.38 460 SER D CA 1
ATOM 6820 C C . SER D 1 160 ? 21.759 24.384 9.599 1.00 21.14 460 SER D C 1
ATOM 6821 O O . SER D 1 160 ? 22.638 24.129 10.425 1.00 20.14 460 SER D O 1
ATOM 6824 N N . SER D 1 161 ? 21.792 23.936 8.346 1.00 20.42 461 SER D N 1
ATOM 6825 C CA . SER D 1 161 ? 22.880 23.086 7.858 1.00 21.21 461 SER D CA 1
ATOM 6826 C C . SER D 1 161 ? 24.190 23.832 7.689 1.00 20.36 461 SER D C 1
ATOM 6827 O O . SER D 1 161 ? 25.246 23.213 7.611 1.00 21.36 461 SER D O 1
ATOM 6830 N N . TYR D 1 162 ? 24.130 25.156 7.631 1.00 19.88 462 TYR D N 1
ATOM 6831 C CA . TYR D 1 162 ? 25.345 25.940 7.432 1.00 19.87 462 TYR D CA 1
ATOM 6832 C C . TYR D 1 162 ? 25.728 26.746 8.659 1.00 18.90 462 TYR D C 1
ATOM 6833 O O . TYR D 1 162 ? 26.547 27.666 8.578 1.00 17.01 462 TYR D O 1
ATOM 6842 N N . LYS D 1 163 ? 25.142 26.381 9.794 1.00 17.89 463 LYS D N 1
ATOM 6843 C CA . LYS D 1 163 ? 25.384 27.072 11.052 1.00 19.20 463 LYS D CA 1
ATOM 6844 C C . LYS D 1 163 ? 26.851 27.319 11.404 1.00 18.33 463 LYS D C 1
ATOM 6845 O O . LYS D 1 163 ? 27.156 28.270 12.117 1.00 17.67 463 LYS D O 1
ATOM 6851 N N . SER D 1 164 ? 27.762 26.487 10.908 1.00 18.05 464 SER D N 1
ATOM 6852 C CA . SER D 1 164 ? 29.173 26.679 11.245 1.00 20.39 464 SER D CA 1
ATOM 6853 C C . SER D 1 164 ? 29.738 27.932 10.594 1.00 21.05 464 SER D C 1
ATOM 6854 O O . SER D 1 164 ? 30.756 28.462 11.031 1.00 20.43 464 SER D O 1
ATOM 6857 N N . ASN D 1 165 ? 29.074 28.404 9.547 1.00 21.16 465 ASN D N 1
ATOM 6858 C CA . ASN D 1 165 ? 29.520 29.602 8.851 1.00 21.71 465 ASN D CA 1
ATOM 6859 C C . ASN D 1 165 ? 28.461 30.054 7.850 1.00 20.99 465 ASN D C 1
ATOM 6860 O O . ASN D 1 165 ? 28.174 29.358 6.873 1.00 19.17 465 ASN D O 1
ATOM 6865 N N . LEU D 1 166 ? 27.886 31.226 8.107 1.00 19.80 466 LEU D N 1
ATOM 6866 C CA . LEU D 1 166 ? 26.838 31.788 7.267 1.00 19.54 466 LEU D CA 1
ATOM 6867 C C . LEU D 1 166 ? 27.342 32.868 6.324 1.00 18.77 466 LEU D C 1
ATOM 6868 O O . LEU D 1 166 ? 26.621 33.306 5.425 1.00 18.01 466 LEU D O 1
ATOM 6873 N N . GLN D 1 167 ? 28.584 33.281 6.517 1.00 17.67 467 GLN D N 1
ATOM 6874 C CA . GLN D 1 167 ? 29.155 34.358 5.729 1.00 18.96 467 GLN D CA 1
ATOM 6875 C C . GLN D 1 167 ? 29.000 34.334 4.213 1.00 19.53 467 GLN D C 1
ATOM 6876 O O . GLN D 1 167 ? 28.703 35.368 3.611 1.00 17.67 467 GLN D O 1
ATOM 6882 N N . ASP D 1 168 ? 29.184 33.168 3.599 1.00 19.73 468 ASP D N 1
ATOM 6883 C CA . ASP D 1 168 ? 29.135 33.060 2.147 1.00 19.50 468 ASP D CA 1
ATOM 6884 C C . ASP D 1 168 ? 27.920 32.419 1.486 1.00 18.61 468 ASP D C 1
ATOM 6885 O O . ASP D 1 168 ? 27.953 32.177 0.282 1.00 16.94 468 ASP D O 1
ATOM 6890 N N . ILE D 1 169 ? 26.848 32.151 2.223 1.00 15.89 469 ILE D N 1
ATOM 6891 C CA . ILE D 1 169 ? 25.703 31.510 1.579 1.00 16.31 469 ILE D CA 1
ATOM 6892 C C . ILE D 1 169 ? 24.630 32.425 0.993 1.00 15.68 469 ILE D C 1
ATOM 6893 O O . ILE D 1 169 ? 23.801 31.972 0.201 1.00 16.73 469 ILE D O 1
ATOM 6898 N N . PHE D 1 170 ? 24.639 33.702 1.354 1.00 14.12 470 PHE D N 1
ATOM 6899 C CA . PHE D 1 170 ? 23.600 34.606 0.870 1.00 14.57 470 PHE D CA 1
ATOM 6900 C C . PHE D 1 170 ? 23.952 35.569 -0.267 1.00 15.06 470 PHE D C 1
ATOM 6901 O O . PHE D 1 170 ? 25.087 36.041 -0.391 1.00 14.36 470 PHE D O 1
ATOM 6909 N N . ARG D 1 171 ? 22.947 35.871 -1.084 1.00 11.96 471 ARG D N 1
ATOM 6910 C CA . ARG D 1 171 ? 23.106 36.805 -2.186 1.00 14.39 471 ARG D CA 1
ATOM 6911 C C . ARG D 1 171 ? 21.908 37.744 -2.173 1.00 14.99 471 ARG D C 1
ATOM 6912 O O . ARG D 1 171 ? 20.765 37.316 -1.996 1.00 12.83 471 ARG D O 1
ATOM 6920 N N . VAL D 1 172 ? 22.174 39.027 -2.379 1.00 15.38 472 VAL D N 1
ATOM 6921 C CA . VAL D 1 172 ? 21.121 40.026 -2.361 1.00 18.48 472 VAL D CA 1
ATOM 6922 C C . VAL D 1 172 ? 21.004 40.740 -3.711 1.00 17.79 472 VAL D C 1
ATOM 6923 O O . VAL D 1 172 ? 22.012 41.085 -4.328 1.00 19.00 472 VAL D O 1
ATOM 6927 N N . LYS D 1 173 ? 19.781 40.954 -4.189 1.00 18.39 473 LYS D N 1
ATOM 6928 C CA . LYS D 1 173 ? 19.625 41.626 -5.474 1.00 19.19 473 LYS D CA 1
ATOM 6929 C C . LYS D 1 173 ? 18.436 42.574 -5.604 1.00 18.28 473 LYS D C 1
ATOM 6930 O O . LYS D 1 173 ? 17.343 42.329 -5.084 1.00 16.63 473 LYS D O 1
ATOM 6936 N N . CYS D 1 174 ? 18.670 43.667 -6.321 1.00 15.90 474 CYS D N 1
ATOM 6937 C CA . CYS D 1 174 ? 17.652 44.683 -6.501 1.00 14.13 474 CYS D CA 1
ATOM 6938 C C . CYS D 1 174 ? 17.507 45.144 -7.939 1.00 13.46 474 CYS D C 1
ATOM 6939 O O . CYS D 1 174 ? 18.487 45.524 -8.580 1.00 8.99 474 CYS D O 1
ATOM 6942 N N . SER D 1 175 ? 16.269 45.133 -8.428 1.00 14.37 475 SER D N 1
ATOM 6943 C CA . SER D 1 175 ? 15.969 45.555 -9.795 1.00 15.78 475 SER D CA 1
ATOM 6944 C C . SER D 1 175 ? 14.913 46.655 -9.794 1.00 15.30 475 SER D C 1
ATOM 6945 O O . SER D 1 175 ? 13.964 46.615 -9.015 1.00 15.58 475 SER D O 1
ATOM 6948 N N . VAL D 1 176 ? 15.080 47.639 -10.665 1.00 14.47 476 VAL D N 1
ATOM 6949 C CA . VAL D 1 176 ? 14.121 48.731 -10.749 1.00 14.88 476 VAL D CA 1
ATOM 6950 C C . VAL D 1 176 ? 13.512 48.717 -12.139 1.00 13.44 476 VAL D C 1
ATOM 6951 O O . VAL D 1 176 ? 14.214 48.878 -13.126 1.00 12.37 476 VAL D O 1
ATOM 6955 N N . ASN D 1 177 ? 12.205 48.512 -12.217 1.00 13.90 477 ASN D N 1
ATOM 6956 C CA . ASN D 1 177 ? 11.533 48.460 -13.508 1.00 14.15 477 ASN D CA 1
ATOM 6957 C C . ASN D 1 177 ? 12.193 47.441 -14.437 1.00 14.77 477 ASN D C 1
ATOM 6958 O O . ASN D 1 177 ? 12.407 47.715 -15.615 1.00 15.67 477 ASN D O 1
ATOM 6963 N N . GLY D 1 178 ? 12.526 46.271 -13.897 1.00 14.70 478 GLY D N 1
ATOM 6964 C CA . GLY D 1 178 ? 13.137 45.223 -14.697 1.00 14.43 478 GLY D CA 1
ATOM 6965 C C . GLY D 1 178 ? 14.637 45.296 -14.906 1.00 13.55 478 GLY D C 1
ATOM 6966 O O . GLY D 1 178 ? 15.239 44.363 -15.427 1.00 14.68 478 GLY D O 1
ATOM 6967 N N . GLN D 1 179 ? 15.257 46.398 -14.523 1.00 13.47 479 GLN D N 1
ATOM 6968 C CA . GLN D 1 179 ? 16.699 46.509 -14.688 1.00 15.66 479 GLN D CA 1
ATOM 6969 C C . GLN D 1 179 ? 17.400 46.059 -13.407 1.00 15.05 479 GLN D C 1
ATOM 6970 O O . GLN D 1 179 ? 17.204 46.652 -12.351 1.00 14.04 479 GLN D O 1
ATOM 6976 N N . LEU D 1 180 ? 18.201 44.998 -13.498 1.00 15.38 480 LEU D N 1
ATOM 6977 C CA . LEU D 1 180 ? 18.924 44.495 -12.329 1.00 16.93 480 LEU D CA 1
ATOM 6978 C C . LEU D 1 180 ? 20.107 45.415 -12.075 1.00 17.29 480 LEU D C 1
ATOM 6979 O O . LEU D 1 180 ? 21.018 45.499 -12.898 1.00 18.69 480 LEU D O 1
ATOM 6984 N N . ARG D 1 181 ? 20.091 46.104 -10.939 1.00 16.10 481 ARG D N 1
ATOM 6985 C CA . ARG D 1 181 ? 21.151 47.050 -10.602 1.00 15.77 481 ARG D CA 1
ATOM 6986 C C . ARG D 1 181 ? 22.122 46.558 -9.537 1.00 14.94 481 ARG D C 1
ATOM 6987 O O . ARG D 1 181 ? 23.327 46.806 -9.616 1.00 13.56 481 ARG D O 1
ATOM 6995 N N . GLN D 1 182 ? 21.593 45.886 -8.527 1.00 13.14 482 GLN D N 1
ATOM 6996 C CA . GLN D 1 182 ? 22.432 45.362 -7.467 1.00 14.14 482 GLN D CA 1
ATOM 6997 C C . GLN D 1 182 ? 22.332 43.851 -7.472 1.00 13.55 482 GLN D C 1
ATOM 6998 O O . GLN D 1 182 ? 21.245 43.288 -7.629 1.00 11.05 482 GLN D O 1
ATOM 7004 N N . ASP D 1 183 ? 23.476 43.207 -7.283 1.00 13.68 483 ASP D N 1
ATOM 7005 C CA . ASP D 1 183 ? 23.551 41.760 -7.258 1.00 17.37 483 ASP D CA 1
ATOM 7006 C C . ASP D 1 183 ? 24.886 41.405 -6.633 1.00 17.14 483 ASP D C 1
ATOM 7007 O O . ASP D 1 183 ? 25.908 41.379 -7.322 1.00 16.98 483 ASP D O 1
ATOM 7012 N N . GLY D 1 184 ? 24.881 41.143 -5.330 1.00 14.42 484 GLY D N 1
ATOM 7013 C CA . GLY D 1 184 ? 26.121 40.805 -4.663 1.00 14.40 484 GLY D CA 1
ATOM 7014 C C . GLY D 1 184 ? 25.970 39.720 -3.622 1.00 13.44 484 GLY D C 1
ATOM 7015 O O . GLY D 1 184 ? 24.923 39.600 -2.985 1.00 10.11 484 GLY D O 1
ATOM 7016 N N . GLY D 1 185 ? 27.022 38.923 -3.462 1.00 12.56 485 GLY D N 1
ATOM 7017 C CA . GLY D 1 185 ? 27.008 37.860 -2.478 1.00 14.27 485 GLY D CA 1
ATOM 7018 C C . GLY D 1 185 ? 27.618 38.363 -1.182 1.00 14.92 485 GLY D C 1
ATOM 7019 O O . GLY D 1 185 ? 28.494 39.230 -1.193 1.00 13.69 485 GLY D O 1
ATOM 7020 N N . THR D 1 186 ? 27.151 37.822 -0.063 1.00 15.47 486 THR D N 1
ATOM 7021 C CA . THR D 1 186 ? 27.654 38.220 1.240 1.00 14.97 486 THR D CA 1
ATOM 7022 C C . THR D 1 186 ? 29.117 37.836 1.411 1.00 14.10 486 THR D C 1
ATOM 7023 O O . THR D 1 186 ? 29.740 38.174 2.414 1.00 10.59 486 THR D O 1
ATOM 7027 N N . ASN D 1 187 ? 29.669 37.122 0.436 1.00 14.43 487 ASN D N 1
ATOM 7028 C CA . ASN D 1 187 ? 31.080 36.762 0.516 1.00 15.64 487 ASN D CA 1
ATOM 7029 C C . ASN D 1 187 ? 31.936 37.978 0.158 1.00 13.74 487 ASN D C 1
ATOM 7030 O O . ASN D 1 187 ? 33.155 37.942 0.267 1.00 14.45 487 ASN D O 1
ATOM 7035 N N . LEU D 1 188 ? 31.281 39.056 -0.260 1.00 13.63 488 LEU D N 1
ATOM 7036 C CA . LEU D 1 188 ? 31.966 40.292 -0.622 1.00 14.02 488 LEU D CA 1
ATOM 7037 C C . LEU D 1 188 ? 32.085 41.246 0.570 1.00 13.73 488 LEU D C 1
ATOM 7038 O O . LEU D 1 188 ? 32.647 42.333 0.447 1.00 13.89 488 LEU D O 1
ATOM 7051 N N . LEU D 1 190 ? 33.233 43.262 3.724 1.00 10.95 490 LEU D N 1
ATOM 7052 C CA . LEU D 1 190 ? 34.533 43.703 4.222 1.00 13.56 490 LEU D CA 1
ATOM 7053 C C . LEU D 1 190 ? 34.668 43.360 5.703 1.00 14.41 490 LEU D C 1
ATOM 7054 O O . LEU D 1 190 ? 35.742 42.983 6.174 1.00 15.88 490 LEU D O 1
ATOM 7059 N N . HIS D 1 191 ? 33.572 43.499 6.437 1.00 15.41 491 HIS D N 1
ATOM 7060 C CA . HIS D 1 191 ? 33.552 43.153 7.851 1.00 15.66 491 HIS D CA 1
ATOM 7061 C C . HIS D 1 191 ? 32.514 42.058 7.974 1.00 15.13 491 HIS D C 1
ATOM 7062 O O . HIS D 1 191 ? 31.309 42.318 7.926 1.00 12.88 491 HIS D O 1
ATOM 7069 N N . PRO D 1 192 ? 32.970 40.810 8.132 1.00 15.23 492 PRO D N 1
ATOM 7070 C CA . PRO D 1 192 ? 32.065 39.667 8.252 1.00 15.46 492 PRO D CA 1
ATOM 7071 C C . PRO D 1 192 ? 31.055 39.753 9.406 1.00 14.48 492 PRO D C 1
ATOM 7072 O O . PRO D 1 192 ? 31.248 40.487 10.389 1.00 10.23 492 PRO D O 1
ATOM 7076 N N . LEU D 1 193 ? 29.967 39.002 9.254 1.00 14.12 493 LEU D N 1
ATOM 7077 C CA . LEU D 1 193 ? 28.892 38.963 10.237 1.00 14.35 493 LEU D CA 1
ATOM 7078 C C . LEU D 1 193 ? 29.350 38.894 11.697 1.00 15.33 493 LEU D C 1
ATOM 7079 O O . LEU D 1 193 ? 28.902 39.696 12.521 1.00 14.76 493 LEU D O 1
ATOM 7084 N N . HIS D 1 194 ? 30.233 37.954 12.033 1.00 14.18 494 H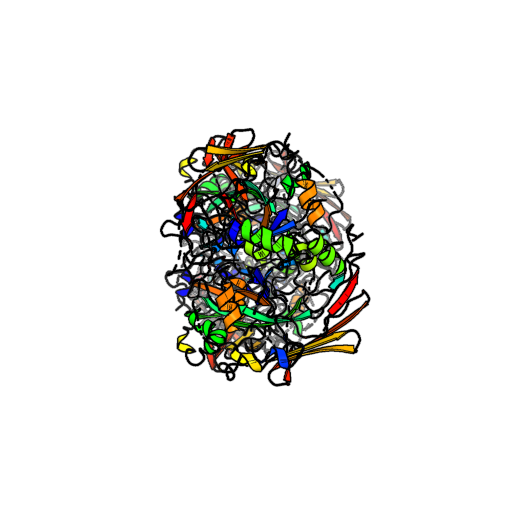IS D N 1
ATOM 7085 C CA . HIS D 1 194 ? 30.663 37.848 13.426 1.00 16.92 494 HIS D CA 1
ATOM 7086 C C . HIS D 1 194 ? 31.400 39.087 13.938 1.00 17.60 494 HIS D C 1
ATOM 7087 O O . HIS D 1 194 ? 31.295 39.419 15.122 1.00 17.24 494 HIS D O 1
ATOM 7094 N N . LYS D 1 195 ? 32.131 39.778 13.063 1.00 18.01 495 LYS D N 1
ATOM 7095 C CA . LYS D 1 195 ? 32.851 40.980 13.488 1.00 18.07 495 LYS D CA 1
ATOM 7096 C C . LYS D 1 195 ? 31.930 42.178 13.682 1.00 16.27 495 LYS D C 1
ATOM 7097 O O . LYS D 1 195 ? 32.184 43.039 14.535 1.00 14.22 495 LYS D O 1
ATOM 7103 N N . ILE D 1 196 ? 30.856 42.229 12.903 1.00 13.35 496 ILE D N 1
ATOM 7104 C CA . ILE D 1 196 ? 29.893 43.314 13.039 1.00 13.32 496 ILE D CA 1
ATOM 7105 C C . ILE D 1 196 ? 29.242 43.211 14.425 1.00 15.17 496 ILE D C 1
ATOM 7106 O O . ILE D 1 196 ? 29.256 44.168 15.204 1.00 15.09 496 ILE D O 1
ATOM 7111 N N . LEU D 1 197 ? 28.687 42.041 14.731 1.00 13.55 497 LEU D N 1
ATOM 7112 C CA . LEU D 1 197 ? 28.032 41.819 16.011 1.00 14.75 497 LEU D CA 1
ATOM 7113 C C . LEU D 1 197 ? 28.985 42.105 17.168 1.00 14.00 497 LEU D C 1
ATOM 7114 O O . LEU D 1 197 ? 28.682 42.908 18.045 1.00 12.00 497 LEU D O 1
ATOM 7119 N N . GLN D 1 198 ? 30.144 41.455 17.144 1.00 14.56 498 GLN D N 1
ATOM 7120 C CA . GLN D 1 198 ? 31.153 41.612 18.184 1.00 16.16 498 GLN D CA 1
ATOM 7121 C C . GLN D 1 198 ? 31.557 43.066 18.400 1.00 17.68 498 GLN D C 1
ATOM 7122 O O . GLN D 1 198 ? 31.468 43.583 19.519 1.00 15.86 498 GLN D O 1
ATOM 7128 N N . HIS D 1 199 ? 31.981 43.725 17.326 1.00 17.36 499 HIS D N 1
ATOM 7129 C CA . HIS D 1 199 ? 32.421 45.110 17.402 1.00 18.59 499 HIS D CA 1
ATOM 7130 C C . HIS D 1 199 ? 31.354 46.099 17.886 1.00 18.20 499 HIS D C 1
ATOM 7131 O O . HIS D 1 199 ? 31.648 46.979 18.689 1.00 17.90 499 HIS D O 1
ATOM 7138 N N . ILE D 1 200 ? 30.121 45.960 17.406 1.00 17.01 500 ILE D N 1
ATOM 7139 C CA . ILE D 1 200 ? 29.049 46.871 17.810 1.00 17.17 500 ILE D CA 1
ATOM 7140 C C . ILE D 1 200 ? 28.744 46.748 19.300 1.00 16.10 500 ILE D C 1
ATOM 7141 O O . ILE D 1 200 ? 28.514 47.749 19.975 1.00 14.36 500 ILE D O 1
ATOM 7146 N N . SER D 1 201 ? 28.751 45.518 19.809 1.00 16.22 501 SER D N 1
ATOM 7147 C CA . SER D 1 201 ? 28.463 45.256 21.222 1.00 16.31 501 SER D CA 1
ATOM 7148 C C . SER D 1 201 ? 29.420 46.009 22.141 1.00 16.44 501 SER D C 1
ATOM 7149 O O . SER D 1 201 ? 29.107 46.275 23.303 1.00 11.86 501 SER D O 1
ATOM 7152 N N . THR D 1 202 ? 30.583 46.357 21.597 1.00 15.84 502 THR D N 1
ATOM 7153 C CA . THR D 1 202 ? 31.620 47.056 22.343 1.00 15.23 502 THR D CA 1
ATOM 7154 C C . THR D 1 202 ? 31.290 48.534 22.607 1.00 14.03 502 THR D C 1
ATOM 7155 O O . THR D 1 202 ? 31.924 49.180 23.451 1.00 9.68 502 THR D O 1
ATOM 7167 N N . ILE D 1 204 ? 27.572 49.963 21.533 1.00 13.08 504 ILE D N 1
ATOM 7168 C CA . ILE D 1 204 ? 26.124 50.000 21.691 1.00 14.72 504 ILE D CA 1
ATOM 7169 C C . ILE D 1 204 ? 25.632 48.562 21.855 1.00 15.29 504 ILE D C 1
ATOM 7170 O O . ILE D 1 204 ? 25.594 47.796 20.892 1.00 14.83 504 ILE D O 1
ATOM 7175 N N . SER D 1 205 ? 25.262 48.194 23.078 1.00 14.83 505 SER D N 1
ATOM 7176 C CA . SER D 1 205 ? 24.796 46.838 23.350 1.00 14.41 505 SER D CA 1
ATOM 7177 C C . SER D 1 205 ? 23.593 46.405 22.529 1.00 14.19 505 SER D C 1
ATOM 7178 O O . SER D 1 205 ? 22.685 47.190 22.258 1.00 12.96 505 SER D O 1
ATOM 7181 N N . LEU D 1 206 ? 23.599 45.139 22.133 1.00 12.23 506 LEU D N 1
ATOM 7182 C CA . LEU D 1 206 ? 22.501 44.588 21.362 1.00 13.45 506 LEU D CA 1
ATOM 7183 C C . LEU D 1 206 ? 21.623 43.720 22.257 1.00 13.89 506 LEU D C 1
ATOM 7184 O O . LEU D 1 206 ? 22.123 42.978 23.103 1.00 13.38 506 LEU D O 1
ATOM 7189 N N . GLU D 1 207 ? 20.314 43.830 22.078 1.00 14.02 507 GLU D N 1
ATOM 7190 C CA . GLU D 1 207 ? 19.376 43.030 22.847 1.00 14.65 507 GLU D CA 1
ATOM 7191 C C . GLU D 1 207 ? 18.487 42.257 21.874 1.00 13.51 507 GLU D C 1
ATOM 7192 O O . GLU D 1 207 ? 18.419 42.586 20.688 1.00 10.75 507 GLU D O 1
ATOM 7198 N N . PRO D 1 208 ? 17.822 41.199 22.359 1.00 12.79 508 PRO D N 1
ATOM 7199 C CA . PRO D 1 208 ? 16.937 40.368 21.541 1.00 13.97 508 PRO D CA 1
ATOM 7200 C C . PRO D 1 208 ? 15.947 41.207 20.749 1.00 14.26 508 PRO D C 1
ATOM 7201 O O . PRO D 1 208 ? 15.294 42.094 21.306 1.00 13.68 508 PRO D O 1
ATOM 7205 N N . GLY D 1 209 ? 15.846 40.932 19.452 1.00 12.67 509 GLY D N 1
ATOM 7206 C CA . GLY D 1 209 ? 14.919 41.672 18.614 1.00 12.33 509 GLY D CA 1
ATOM 7207 C C . GLY D 1 209 ? 15.558 42.742 17.750 1.00 12.48 509 GLY D C 1
ATOM 7208 O O . GLY D 1 209 ? 14.963 43.159 16.755 1.00 11.99 509 GLY D O 1
ATOM 7209 N N . ASP D 1 210 ? 16.756 43.194 18.123 1.00 12.17 510 ASP D N 1
ATOM 7210 C CA . ASP D 1 210 ? 17.457 44.219 17.352 1.00 11.38 510 ASP D CA 1
ATOM 7211 C C . ASP D 1 210 ? 17.684 43.758 15.917 1.00 11.17 510 ASP D C 1
ATOM 7212 O O . ASP D 1 210 ? 17.962 42.582 15.669 1.00 9.33 510 ASP D O 1
ATOM 7217 N N . ILE D 1 211 ? 17.579 44.692 14.977 1.00 11.78 511 ILE D N 1
ATOM 7218 C CA . ILE D 1 211 ? 17.790 44.391 13.566 1.00 10.40 511 ILE D CA 1
ATOM 7219 C C . ILE D 1 211 ? 19.119 45.017 13.138 1.00 10.14 511 ILE D C 1
ATOM 7220 O O . ILE D 1 211 ? 19.377 46.193 13.403 1.00 8.19 511 ILE D O 1
ATOM 7225 N N . ILE D 1 212 ? 19.959 44.214 12.490 1.00 9.46 512 ILE D N 1
ATOM 7226 C CA . ILE D 1 212 ? 21.278 44.653 12.035 1.00 10.45 512 ILE D CA 1
ATOM 7227 C C . ILE D 1 212 ? 21.365 44.663 10.512 1.00 10.64 512 ILE D C 1
ATOM 7228 O O . ILE D 1 212 ? 21.240 43.616 9.891 1.00 10.93 512 ILE D O 1
ATOM 7233 N N . LEU D 1 213 ? 21.553 45.835 9.909 1.00 10.08 513 LEU D N 1
ATOM 7234 C CA . LEU D 1 213 ? 21.685 45.907 8.453 1.00 13.17 513 LEU D CA 1
ATOM 7235 C C . LEU D 1 213 ? 23.187 45.813 8.167 1.00 12.60 513 LEU D C 1
ATOM 7236 O O . LEU D 1 213 ? 23.975 46.650 8.619 1.00 14.21 513 LEU D O 1
ATOM 7241 N N . THR D 1 214 ? 23.569 44.782 7.421 1.00 11.49 514 THR D N 1
ATOM 7242 C CA . THR D 1 214 ? 24.969 44.501 7.125 1.00 13.26 514 THR D CA 1
ATOM 7243 C C . THR D 1 214 ? 25.645 45.117 5.894 1.00 13.33 514 THR D C 1
ATOM 7244 O O . THR D 1 214 ? 26.717 44.664 5.494 1.00 12.28 514 THR D O 1
ATOM 7248 N N . GLY D 1 215 ? 25.041 46.149 5.313 1.00 12.96 515 GLY D N 1
ATOM 7249 C CA . GLY D 1 215 ? 25.645 46.793 4.160 1.00 12.96 515 GLY D CA 1
ATOM 7250 C C . GLY D 1 215 ? 25.030 46.433 2.819 1.00 13.03 515 GLY D C 1
ATOM 7251 O O . GLY D 1 215 ? 24.240 45.496 2.706 1.00 9.82 515 GLY D O 1
ATOM 7252 N N . THR D 1 216 ? 25.406 47.178 1.788 1.00 13.26 516 THR D N 1
ATOM 7253 C CA . THR D 1 216 ? 24.876 46.939 0.456 1.00 14.67 516 THR D CA 1
ATOM 7254 C C . THR D 1 216 ? 26.004 46.839 -0.579 1.00 13.01 516 THR D C 1
ATOM 7255 O O . THR D 1 216 ? 27.052 47.467 -0.435 1.00 9.83 516 THR D O 1
ATOM 7259 N N . PRO D 1 217 ? 25.811 46.015 -1.622 1.00 14.21 517 PRO D N 1
ATOM 7260 C CA . PRO D 1 217 ? 26.827 45.851 -2.670 1.00 13.89 517 PRO D CA 1
ATOM 7261 C C . PRO D 1 217 ? 26.813 47.021 -3.643 1.00 14.00 517 PRO D C 1
ATOM 7262 O O . PRO D 1 217 ? 25.940 47.888 -3.562 1.00 14.95 517 PRO D O 1
ATOM 7266 N N . ALA D 1 218 ? 27.781 47.049 -4.556 1.00 14.34 518 ALA D N 1
ATOM 7267 C CA . ALA D 1 218 ? 27.870 48.114 -5.552 1.00 13.25 518 ALA D CA 1
ATOM 7268 C C . ALA D 1 218 ? 26.607 48.107 -6.401 1.00 13.33 518 ALA D C 1
ATOM 7269 O O . ALA D 1 218 ? 25.832 47.151 -6.366 1.00 11.57 518 ALA D O 1
ATOM 7271 N N . GLY D 1 219 ? 26.399 49.171 -7.168 1.00 15.94 519 GLY D N 1
ATOM 7272 C CA . GLY D 1 219 ? 25.224 49.238 -8.017 1.00 16.75 519 GLY D CA 1
ATOM 7273 C C . GLY D 1 219 ? 24.056 50.030 -7.454 1.00 17.97 519 GLY D C 1
ATOM 7274 O O . GLY D 1 219 ? 22.918 49.853 -7.884 1.00 19.69 519 GLY D O 1
ATOM 7275 N N . VAL D 1 220 ? 24.322 50.904 -6.492 1.00 19.14 520 VAL D N 1
ATOM 7276 C CA . VAL D 1 220 ? 23.254 51.703 -5.910 1.00 20.24 520 VAL D CA 1
ATOM 7277 C C . VAL D 1 220 ? 22.737 52.701 -6.952 1.00 21.69 520 VAL D C 1
ATOM 7278 O O . VAL D 1 220 ? 23.514 53.394 -7.614 1.00 22.07 520 VAL D O 1
ATOM 7282 N N . GLY D 1 221 ? 21.420 52.754 -7.111 1.00 21.79 521 GLY D N 1
ATOM 7283 C CA . GLY D 1 221 ? 20.832 53.672 -8.072 1.00 23.19 521 GLY D CA 1
ATOM 7284 C C . GLY D 1 221 ? 19.772 54.563 -7.448 1.00 22.29 521 GLY D C 1
ATOM 7285 O O . GLY D 1 221 ? 19.681 54.661 -6.224 1.00 21.25 521 GLY D O 1
ATOM 7286 N N . GLU D 1 222 ? 18.959 55.205 -8.283 1.00 22.53 522 GLU D N 1
ATOM 7287 C CA . GLU D 1 222 ? 17.913 56.089 -7.788 1.00 22.51 522 GLU D CA 1
ATOM 7288 C C . GLU D 1 222 ? 16.524 55.475 -7.944 1.00 20.85 522 GLU D C 1
ATOM 7289 O O . GLU D 1 222 ? 16.317 54.565 -8.739 1.00 19.84 522 GLU D O 1
ATOM 7295 N N . LEU D 1 223 ? 15.576 55.991 -7.172 1.00 19.84 523 LEU D N 1
ATOM 7296 C CA . LEU D 1 223 ? 14.201 55.513 -7.188 1.00 20.14 523 LEU D CA 1
ATOM 7297 C C . LEU D 1 223 ? 13.279 56.720 -7.343 1.00 19.65 523 LEU D C 1
ATOM 7298 O O . LEU D 1 223 ? 13.278 57.618 -6.504 1.00 21.02 523 LEU D O 1
ATOM 7303 N N . LYS D 1 224 ? 12.491 56.730 -8.412 1.00 19.30 524 LYS D N 1
ATOM 7304 C CA . LYS D 1 224 ? 11.574 57.831 -8.698 1.00 17.93 524 LYS D CA 1
ATOM 7305 C C . LYS D 1 224 ? 10.109 57.423 -8.564 1.00 16.41 524 LYS D C 1
ATOM 7306 O O . LYS D 1 224 ? 9.759 56.259 -8.747 1.00 16.78 524 LYS D O 1
ATOM 7312 N N . PRO D 1 225 ? 9.229 58.380 -8.232 1.00 15.14 525 PRO D N 1
ATOM 7313 C CA . PRO D 1 225 ? 7.805 58.059 -8.093 1.00 16.12 525 PRO D CA 1
ATOM 7314 C C . PRO D 1 225 ? 7.331 57.310 -9.341 1.00 15.92 525 PRO D C 1
ATOM 7315 O O . PRO D 1 225 ? 7.649 57.707 -10.464 1.00 14.81 525 PRO D O 1
ATOM 7319 N N . GLY D 1 226 ? 6.591 56.224 -9.137 1.00 15.92 526 GLY D N 1
ATOM 7320 C CA . GLY D 1 226 ? 6.111 55.436 -10.254 1.00 16.32 526 GLY D CA 1
ATOM 7321 C C . GLY D 1 226 ? 6.974 54.208 -10.484 1.00 16.09 526 GLY D C 1
ATOM 7322 O O . GLY D 1 226 ? 6.529 53.227 -11.087 1.00 15.78 526 GLY D O 1
ATOM 7323 N N . ASP D 1 227 ? 8.211 54.258 -10.002 1.00 14.28 527 ASP D N 1
ATOM 7324 C CA . ASP D 1 227 ? 9.133 53.143 -10.160 1.00 16.45 527 ASP D CA 1
ATOM 7325 C C . ASP D 1 227 ? 8.677 51.882 -9.427 1.00 17.15 527 ASP D C 1
ATOM 7326 O O . ASP D 1 227 ? 8.114 51.946 -8.335 1.00 15.32 527 ASP D O 1
ATOM 7331 N N . ARG D 1 228 ? 8.911 50.733 -10.051 1.00 19.13 528 ARG D N 1
ATOM 7332 C CA . ARG D 1 228 ? 8.572 49.449 -9.450 1.00 19.94 528 ARG D CA 1
ATOM 7333 C C . ARG D 1 228 ? 9.883 48.835 -8.988 1.00 18.28 528 ARG D C 1
ATOM 7334 O O . ARG D 1 228 ? 10.885 48.894 -9.704 1.00 18.52 528 ARG D O 1
ATOM 7342 N N . VAL D 1 229 ? 9.877 48.259 -7.789 1.00 16.77 529 VAL D N 1
ATOM 7343 C CA . VAL D 1 229 ? 11.083 47.672 -7.225 1.00 15.22 529 VAL D CA 1
ATOM 7344 C C . VAL D 1 229 ? 10.928 46.199 -6.880 1.00 14.25 529 VAL D C 1
ATOM 7345 O O . VAL D 1 229 ? 10.017 45.797 -6.152 1.00 7.69 529 VAL D O 1
ATOM 7349 N N . HIS D 1 230 ? 11.845 45.400 -7.409 1.00 14.55 530 HIS D N 1
ATOM 7350 C CA . HIS D 1 230 ? 11.851 43.964 -7.183 1.00 15.11 530 HIS D CA 1
ATOM 7351 C C . HIS D 1 230 ? 13.157 43.623 -6.471 1.00 15.15 530 HIS D C 1
ATOM 7352 O O . HIS D 1 230 ? 14.243 43.886 -6.991 1.00 16.37 530 HIS D O 1
ATOM 7359 N N . CYS D 1 231 ? 13.051 43.049 -5.277 1.00 14.97 531 CYS D N 1
ATOM 7360 C CA . CYS D 1 231 ? 14.236 42.699 -4.498 1.00 15.15 531 CYS D CA 1
ATOM 7361 C C . CYS D 1 231 ? 14.234 41.216 -4.192 1.00 13.93 531 CYS D C 1
ATOM 7362 O O . CYS D 1 231 ? 13.175 40.624 -3.979 1.00 15.26 531 CYS D O 1
ATOM 7365 N N . GLU D 1 232 ? 15.413 40.608 -4.163 1.00 12.67 532 GLU D N 1
ATOM 7366 C CA . GLU D 1 232 ? 15.484 39.191 -3.867 1.00 14.72 532 GLU D CA 1
ATOM 7367 C C . GLU D 1 232 ? 16.619 38.844 -2.921 1.00 14.74 532 GLU D C 1
ATOM 7368 O O . GLU D 1 232 ? 17.652 39.519 -2.884 1.00 12.37 532 GLU D O 1
ATOM 7374 N N . LEU D 1 233 ? 16.405 37.776 -2.161 1.00 14.02 533 LEU D N 1
ATOM 7375 C CA . LEU D 1 233 ? 17.410 37.246 -1.254 1.00 15.30 533 LEU D CA 1
ATOM 7376 C C . LEU D 1 233 ? 17.572 35.788 -1.658 1.00 15.33 533 LEU D C 1
ATOM 7377 O O . LEU D 1 233 ? 16.579 35.063 -1.792 1.00 13.85 533 LEU D O 1
ATOM 7382 N N . LEU D 1 234 ? 18.812 35.362 -1.873 1.00 15.55 534 LEU D N 1
ATOM 7383 C CA . LEU D 1 234 ? 19.072 33.972 -2.239 1.00 16.56 534 LEU D CA 1
ATOM 7384 C C . LEU D 1 234 ? 20.038 33.304 -1.284 1.00 16.57 534 LEU D C 1
ATOM 7385 O O . LEU D 1 234 ? 20.959 33.933 -0.756 1.00 16.85 534 LEU D O 1
ATOM 7390 N N . GLN D 1 235 ? 19.804 32.016 -1.070 1.00 17.06 535 GLN D N 1
ATOM 7391 C CA . GLN D 1 235 ? 20.639 31.200 -0.212 1.00 17.49 535 GLN D CA 1
ATOM 7392 C C . GLN D 1 235 ? 21.162 30.089 -1.113 1.00 17.16 535 GLN D C 1
ATOM 7393 O O . GLN D 1 235 ? 20.388 29.290 -1.644 1.00 15.57 535 GLN D O 1
ATOM 7399 N N . ASN D 1 236 ? 22.477 30.051 -1.288 1.00 17.41 536 ASN D N 1
ATOM 7400 C CA . ASN D 1 236 ? 23.103 29.064 -2.155 1.00 19.67 536 ASN D CA 1
ATOM 7401 C C . ASN D 1 236 ? 22.399 29.068 -3.509 1.00 20.30 536 ASN D C 1
ATOM 7402 O O . ASN D 1 236 ? 22.044 28.025 -4.061 1.00 17.64 536 ASN D O 1
ATOM 7407 N N . ASN D 1 237 ? 22.189 30.279 -4.015 1.00 20.77 537 ASN D N 1
ATOM 7408 C CA . ASN D 1 237 ? 21.553 30.512 -5.302 1.00 23.19 537 ASN D CA 1
ATOM 7409 C C . ASN D 1 237 ? 20.058 30.209 -5.384 1.00 23.90 537 ASN D C 1
ATOM 7410 O O . ASN D 1 237 ? 19.448 30.413 -6.428 1.00 24.21 537 ASN D O 1
ATOM 7415 N N . ASP D 1 238 ? 19.467 29.733 -4.291 1.00 24.55 538 ASP D N 1
ATOM 7416 C CA . ASP D 1 238 ? 18.031 29.455 -4.267 1.00 25.16 538 ASP D CA 1
ATOM 7417 C C . ASP D 1 238 ? 17.333 30.689 -3.689 1.00 24.26 538 ASP D C 1
ATOM 7418 O O . ASP D 1 238 ? 17.810 31.284 -2.717 1.00 22.40 538 ASP D O 1
ATOM 7423 N N . ASN D 1 239 ? 16.209 31.073 -4.285 1.00 21.29 539 ASN D N 1
ATOM 7424 C CA . ASN D 1 239 ? 15.469 32.231 -3.809 1.00 21.17 539 ASN D CA 1
ATOM 7425 C C . ASN D 1 239 ? 14.718 31.877 -2.521 1.00 20.82 539 ASN D C 1
ATOM 7426 O O . ASN D 1 239 ? 13.928 30.932 -2.503 1.00 21.07 539 ASN D O 1
ATOM 7431 N N . ILE D 1 240 ? 14.971 32.620 -1.444 1.00 19.53 540 ILE D N 1
ATOM 7432 C CA . ILE D 1 240 ? 14.287 32.369 -0.173 1.00 18.37 540 ILE D CA 1
ATOM 7433 C C . ILE D 1 240 ? 13.428 33.574 0.224 1.00 17.09 540 ILE D C 1
ATOM 7434 O O . ILE D 1 240 ? 12.617 33.496 1.148 1.00 17.70 540 ILE D O 1
ATOM 7439 N N . VAL D 1 241 ? 13.610 34.683 -0.489 1.00 15.71 541 VAL D N 1
ATOM 7440 C CA . VAL D 1 241 ? 12.848 35.908 -0.252 1.00 15.78 541 VAL D CA 1
ATOM 7441 C C . VAL D 1 241 ? 12.668 36.688 -1.557 1.00 14.61 541 VAL D C 1
ATOM 7442 O O . VAL D 1 241 ? 13.636 36.990 -2.256 1.00 14.11 541 VAL D O 1
ATOM 7446 N N . ASP D 1 242 ? 11.421 37.015 -1.873 1.00 16.53 542 ASP D N 1
ATOM 7447 C CA . ASP D 1 242 ? 11.096 37.766 -3.079 1.00 19.07 542 ASP D CA 1
ATOM 7448 C C . ASP D 1 242 ? 9.995 38.779 -2.736 1.00 17.84 542 ASP D C 1
ATOM 7449 O O . ASP D 1 242 ? 8.886 38.400 -2.367 1.00 16.96 542 ASP D O 1
ATOM 7462 N N . ASN D 1 244 ? 8.178 42.946 -3.595 1.00 15.02 544 ASN D N 1
ATOM 7463 C CA . ASN D 1 244 ? 8.002 44.048 -4.532 1.00 16.18 544 ASN D CA 1
ATOM 7464 C C . ASN D 1 244 ? 7.377 45.262 -3.860 1.00 16.62 544 ASN D C 1
ATOM 7465 O O . ASN D 1 244 ? 6.498 45.130 -3.007 1.00 15.24 544 ASN D O 1
ATOM 7470 N N . PHE D 1 245 ? 7.835 46.447 -4.248 1.00 15.19 545 PHE D N 1
ATOM 7471 C CA . PHE D 1 245 ? 7.288 47.683 -3.706 1.00 15.17 545 PHE D CA 1
ATOM 7472 C C . PHE D 1 245 ? 7.033 48.668 -4.839 1.00 15.10 545 PHE D C 1
ATOM 7473 O O . PHE D 1 245 ? 7.594 48.536 -5.929 1.00 15.97 545 PHE D O 1
ATOM 7481 N N . GLU D 1 246 ? 6.182 49.652 -4.579 1.00 14.79 546 GLU D N 1
ATOM 7482 C CA . GLU D 1 246 ? 5.873 50.682 -5.563 1.00 14.95 546 GLU D CA 1
ATOM 7483 C C . GLU D 1 246 ? 6.254 52.019 -4.936 1.00 14.33 546 GLU D C 1
ATOM 7484 O O . GLU D 1 246 ? 6.231 52.169 -3.717 1.00 11.56 546 GLU D O 1
ATOM 7490 N N . CYS D 1 247 ? 6.597 52.997 -5.758 1.00 14.86 547 CYS D N 1
ATOM 7491 C CA . CYS D 1 247 ? 6.961 54.294 -5.224 1.00 14.64 547 CYS D CA 1
ATOM 7492 C C . CYS D 1 247 ? 5.887 55.325 -5.529 1.00 15.07 547 CYS D C 1
ATOM 7493 O O . CYS D 1 247 ? 5.357 55.384 -6.646 1.00 11.19 547 CYS D O 1
ATOM 7496 N N . GLU D 1 248 ? 5.570 56.127 -4.516 1.00 13.76 548 GLU D N 1
ATOM 7497 C CA . GLU D 1 248 ? 4.576 57.179 -4.632 1.00 14.79 548 GLU D CA 1
ATOM 7498 C C . GLU D 1 248 ? 5.123 58.511 -4.122 1.00 14.31 548 GLU D C 1
ATOM 7499 O O . GLU D 1 248 ? 6.249 58.583 -3.645 1.00 14.09 548 GLU D O 1
ATOM 7505 N N . ASN D 1 249 ? 4.329 59.567 -4.255 1.00 14.78 549 ASN 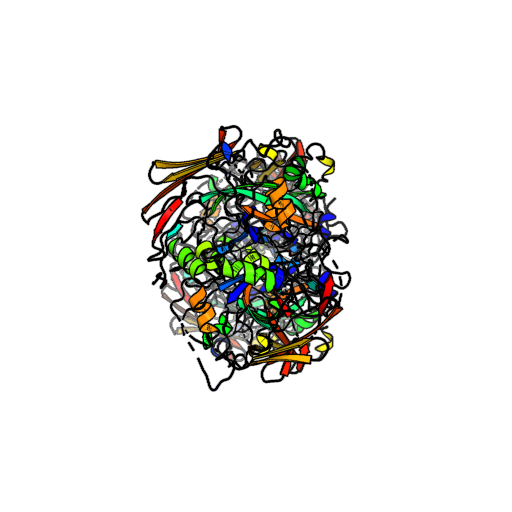D N 1
ATOM 7506 C CA . ASN D 1 249 ? 4.722 60.894 -3.798 1.00 14.62 549 ASN D CA 1
ATOM 7507 C C . ASN D 1 249 ? 4.335 61.043 -2.339 1.00 15.78 549 ASN D C 1
ATOM 7508 O O . ASN D 1 249 ? 3.206 60.737 -1.967 1.00 14.64 549 ASN D O 1
ATOM 7513 N N . ARG D 1 250 ? 5.260 61.510 -1.509 1.00 15.75 550 ARG D N 1
ATOM 7514 C CA . ARG D 1 250 ? 4.926 61.707 -0.116 1.00 17.27 550 ARG D CA 1
ATOM 7515 C C . ARG D 1 250 ? 4.114 62.985 0.021 1.00 17.63 550 ARG D C 1
ATOM 7516 O O . ARG D 1 250 ? 4.477 64.022 -0.535 1.00 16.66 550 ARG D O 1
ATOM 7524 N N . PRO D 1 251 ? 2.989 62.925 0.745 1.00 21.13 551 PRO D N 1
ATOM 7525 C CA . PRO D 1 251 ? 2.178 64.133 0.918 1.00 23.41 551 PRO D CA 1
ATOM 7526 C C . PRO D 1 251 ? 2.888 65.000 1.953 1.00 24.42 551 PRO D C 1
ATOM 7527 O O . PRO D 1 251 ? 4.104 64.914 2.118 1.00 25.51 551 PRO D O 1
ATOM 7531 N N . GLY D 1 252 ? 2.128 65.815 2.669 1.00 24.58 552 GLY D N 1
ATOM 7532 C CA . GLY D 1 252 ? 2.736 66.655 3.678 1.00 23.32 552 GLY D CA 1
ATOM 7533 C C . GLY D 1 252 ? 3.387 67.862 3.052 1.00 22.21 552 GLY D C 1
ATOM 7534 O O . GLY D 1 252 ? 3.553 67.922 1.832 1.00 21.77 552 GLY D O 1
ATOM 7535 N N . PRO D 1 253 ? 3.777 68.845 3.871 1.00 21.17 553 PRO D N 1
ATOM 7536 C CA . PRO D 1 253 ? 4.414 70.068 3.375 1.00 20.48 553 PRO D CA 1
ATOM 7537 C C . PRO D 1 253 ? 5.922 70.005 3.129 1.00 20.28 553 PRO D C 1
ATOM 7538 O O . PRO D 1 253 ? 6.493 70.962 2.617 1.00 20.73 553 PRO D O 1
ATOM 7542 N N . TYR D 1 254 ? 6.574 68.904 3.493 1.00 20.31 554 TYR D N 1
ATOM 7543 C CA . TYR D 1 254 ? 8.021 68.809 3.278 1.00 20.00 554 TYR D CA 1
ATOM 7544 C C . TYR D 1 254 ? 8.384 68.861 1.799 1.00 20.23 554 TYR D C 1
ATOM 7545 O O . TYR D 1 254 ? 7.709 68.261 0.960 1.00 17.32 554 TYR D O 1
ATOM 7554 N N . GLU D 1 255 ? 9.473 69.568 1.511 1.00 19.69 555 GLU D N 1
ATOM 7555 C CA . GLU D 1 255 ? 9.999 69.731 0.156 1.00 23.68 555 GLU D CA 1
ATOM 7556 C C . GLU D 1 255 ? 11.503 69.960 0.272 1.00 23.51 555 GLU D C 1
ATOM 7557 O O . GLU D 1 255 ? 11.929 70.958 0.862 1.00 20.89 555 GLU D O 1
ATOM 7563 N N . PHE D 1 256 ? 12.310 69.036 -0.256 1.00 24.50 556 PHE D N 1
ATOM 7564 C CA . PHE D 1 256 ? 13.748 69.224 -0.158 1.00 24.55 556 PHE D CA 1
ATOM 7565 C C . PHE D 1 256 ? 14.106 70.439 -0.965 1.00 24.63 556 PHE D C 1
ATOM 7566 O O . PHE D 1 256 ? 13.733 70.579 -2.149 1.00 26.72 556 PHE D O 1
ATOM 7574 N N . ARG D 1 257 ? 14.817 71.345 -0.319 1.00 27.30 557 ARG D N 1
ATOM 7575 C CA . ARG D 1 257 ? 15.198 72.548 -1.016 1.00 28.34 557 ARG D CA 1
ATOM 7576 C C . ARG D 1 257 ? 16.509 73.016 -0.488 1.00 28.61 557 ARG D C 1
ATOM 7577 O O . ARG D 1 257 ? 16.681 73.218 0.724 1.00 29.85 557 ARG D O 1
ATOM 7579 N N . GLU D 1 258 ? 17.461 73.201 -1.382 1.00 30.68 558 GLU D N 1
ATOM 7580 C CA . GLU D 1 258 ? 18.690 73.729 -0.865 1.00 30.66 558 GLU D CA 1
ATOM 7581 C C . GLU D 1 258 ? 18.232 75.153 -0.420 1.00 32.26 558 GLU D C 1
ATOM 7582 O O . GLU D 1 258 ? 19.038 75.809 0.257 1.00 33.06 558 GLU D O 1
ATOM 7588 N N . SER E 1 2 ? 2.506 -8.179 45.980 1.00 11.57 2 SER E N 1
ATOM 7589 C CA . SER E 1 2 ? 1.319 -7.312 46.218 1.00 13.60 2 SER E CA 1
ATOM 7590 C C . SER E 1 2 ? 0.764 -7.495 47.622 1.00 13.95 2 SER E C 1
ATOM 7591 O O . SER E 1 2 ? 0.282 -8.572 47.975 1.00 12.61 2 SER E O 1
ATOM 7594 N N . TYR E 1 3 ? 0.825 -6.423 48.407 1.00 14.68 3 TYR E N 1
ATOM 7595 C CA . TYR E 1 3 ? 0.338 -6.424 49.783 1.00 14.98 3 TYR E CA 1
ATOM 7596 C C . TYR E 1 3 ? -0.930 -5.574 49.937 1.00 14.37 3 TYR E C 1
ATOM 7597 O O . TYR E 1 3 ? -1.477 -5.446 51.038 1.00 11.73 3 TYR E O 1
ATOM 7606 N N . ASN E 1 4 ? -1.389 -5.001 48.826 1.00 13.73 4 ASN E N 1
ATOM 7607 C CA . ASN E 1 4 ? -2.564 -4.133 48.807 1.00 15.15 4 ASN E CA 1
ATOM 7608 C C . ASN E 1 4 ? -3.801 -4.683 49.494 1.00 13.93 4 ASN E C 1
ATOM 7609 O O . ASN E 1 4 ? -4.583 -3.920 50.058 1.00 12.96 4 ASN E O 1
ATOM 7614 N N . TYR E 1 5 ? -3.991 -5.997 49.449 1.00 12.34 5 TYR E N 1
ATOM 7615 C CA . TYR E 1 5 ? -5.162 -6.598 50.078 1.00 12.18 5 TYR E CA 1
ATOM 7616 C C . TYR E 1 5 ? -5.262 -6.270 51.573 1.00 12.43 5 TYR E C 1
ATOM 7617 O O . TYR E 1 5 ? -6.359 -6.171 52.110 1.00 12.00 5 TYR E O 1
ATOM 7626 N N . LEU E 1 6 ? -4.123 -6.087 52.238 1.00 11.60 6 LEU E N 1
ATOM 7627 C CA . LEU E 1 6 ? -4.113 -5.763 53.670 1.00 14.34 6 LEU E CA 1
ATOM 7628 C C . LEU E 1 6 ? -4.948 -4.540 54.019 1.00 14.32 6 LEU E C 1
ATOM 7629 O O . LEU E 1 6 ? -5.490 -4.443 55.122 1.00 14.09 6 LEU E O 1
ATOM 7634 N N . LYS E 1 7 ? -5.045 -3.598 53.091 1.00 12.69 7 LYS E N 1
ATOM 7635 C CA . LYS E 1 7 ? -5.803 -2.390 53.353 1.00 13.12 7 LYS E CA 1
ATOM 7636 C C . LYS E 1 7 ? -7.303 -2.565 53.257 1.00 11.76 7 LYS E C 1
ATOM 7637 O O . LYS E 1 7 ? -8.054 -1.713 53.725 1.00 10.38 7 LYS E O 1
ATOM 7643 N N . ALA E 1 8 ? -7.739 -3.669 52.661 1.00 11.13 8 ALA E N 1
ATOM 7644 C CA . ALA E 1 8 ? -9.164 -3.932 52.497 1.00 11.46 8 ALA E CA 1
ATOM 7645 C C . ALA E 1 8 ? -9.748 -4.817 53.594 1.00 12.34 8 ALA E C 1
ATOM 7646 O O . ALA E 1 8 ? -10.963 -5.019 53.645 1.00 9.70 8 ALA E O 1
ATOM 7648 N N . ALA E 1 9 ? -8.890 -5.330 54.476 1.00 11.01 9 ALA E N 1
ATOM 7649 C CA . ALA E 1 9 ? -9.328 -6.218 55.553 1.00 10.68 9 ALA E CA 1
ATOM 7650 C C . ALA E 1 9 ? -10.043 -5.520 56.700 1.00 11.11 9 ALA E C 1
ATOM 7651 O O . ALA E 1 9 ? -9.421 -4.799 57.482 1.00 10.62 9 ALA E O 1
ATOM 7653 N N . ARG E 1 10 ? -11.346 -5.756 56.818 1.00 11.09 10 ARG E N 1
ATOM 7654 C CA . ARG E 1 10 ? -12.114 -5.146 57.895 1.00 12.00 10 ARG E CA 1
ATOM 7655 C C . ARG E 1 10 ? -11.873 -5.897 59.203 1.00 11.50 10 ARG E C 1
ATOM 7656 O O . ARG E 1 10 ? -11.961 -5.323 60.285 1.00 8.60 10 ARG E O 1
ATOM 7664 N N . LYS E 1 11 ? -11.563 -7.184 59.103 1.00 10.87 11 LYS E N 1
ATOM 7665 C CA . LYS E 1 11 ? -11.278 -7.965 60.296 1.00 11.29 11 LYS E CA 1
ATOM 7666 C C . LYS E 1 11 ? -10.441 -9.187 59.984 1.00 11.31 11 LYS E C 1
ATOM 7667 O O . LYS E 1 11 ? -10.339 -9.624 58.833 1.00 9.13 11 LYS E O 1
ATOM 7673 N N . ILE E 1 12 ? -9.822 -9.713 61.031 1.00 10.74 12 ILE E N 1
ATOM 7674 C CA . ILE E 1 12 ? -8.999 -10.904 60.944 1.00 9.56 12 ILE E CA 1
ATOM 7675 C C . ILE E 1 12 ? -9.635 -11.812 61.977 1.00 10.34 12 ILE E C 1
ATOM 7676 O O . ILE E 1 12 ? -9.732 -11.448 63.148 1.00 7.93 12 ILE E O 1
ATOM 7681 N N . ILE E 1 13 ? -10.103 -12.974 61.548 1.00 11.17 13 ILE E N 1
ATOM 7682 C CA . ILE E 1 13 ? -10.714 -13.901 62.484 1.00 14.41 13 ILE E CA 1
ATOM 7683 C C . ILE E 1 13 ? -9.997 -15.240 62.331 1.00 13.79 13 ILE E C 1
ATOM 7684 O O . ILE E 1 13 ? -9.660 -15.655 61.216 1.00 14.35 13 ILE E O 1
ATOM 7689 N N . CYS E 1 14 ? -9.749 -15.901 63.457 1.00 11.39 14 CYS E N 1
ATOM 7690 C CA . CYS E 1 14 ? -9.018 -17.161 63.456 1.00 12.57 14 CYS E CA 1
ATOM 7691 C C . CYS E 1 14 ? -9.707 -18.307 64.181 1.00 14.25 14 CYS E C 1
ATOM 7692 O O . CYS E 1 14 ? -10.502 -18.099 65.097 1.00 14.11 14 CYS E O 1
ATOM 7695 N N . ILE E 1 15 ? -9.367 -19.524 63.776 1.00 14.27 15 ILE E N 1
ATOM 7696 C CA . ILE E 1 15 ? -9.903 -20.718 64.403 1.00 15.01 15 ILE E CA 1
ATOM 7697 C C . ILE E 1 15 ? -8.753 -21.331 65.198 1.00 17.45 15 ILE E C 1
ATOM 7698 O O . ILE E 1 15 ? -7.587 -21.192 64.816 1.00 17.25 15 ILE E O 1
ATOM 7703 N N . GLY E 1 16 ? -9.075 -21.985 66.310 1.00 17.95 16 GLY E N 1
ATOM 7704 C CA . GLY E 1 16 ? -8.043 -22.598 67.121 1.00 19.30 16 GLY E CA 1
ATOM 7705 C C . GLY E 1 16 ? -8.070 -24.107 67.052 1.00 19.37 16 GLY E C 1
ATOM 7706 O O . GLY E 1 16 ? -9.049 -24.684 66.589 1.00 21.27 16 GLY E O 1
ATOM 7707 N N . ARG E 1 17 ? -6.987 -24.736 67.502 1.00 19.86 17 ARG E N 1
ATOM 7708 C CA . ARG E 1 17 ? -6.861 -26.193 67.520 1.00 20.85 17 ARG E CA 1
ATOM 7709 C C . ARG E 1 17 ? -7.616 -26.803 66.339 1.00 22.37 17 ARG E C 1
ATOM 7710 O O . ARG E 1 17 ? -8.716 -27.340 66.504 1.00 23.21 17 ARG E O 1
ATOM 7718 N N . ASN E 1 18 ? -7.031 -26.704 65.147 1.00 16.05 18 ASN E N 1
ATOM 7719 C CA . ASN E 1 18 ? -7.665 -27.224 63.931 1.00 17.91 18 ASN E CA 1
ATOM 7720 C C . ASN E 1 18 ? -6.787 -28.184 63.117 1.00 18.14 18 ASN E C 1
ATOM 7721 O O . ASN E 1 18 ? -7.074 -28.471 61.956 1.00 16.06 18 ASN E O 1
ATOM 7726 N N . TYR E 1 19 ? -5.697 -28.644 63.711 1.00 17.49 19 TYR E N 1
ATOM 7727 C CA . TYR E 1 19 ? -4.802 -29.557 63.016 1.00 17.96 19 TYR E CA 1
ATOM 7728 C C . TYR E 1 19 ? -4.602 -30.818 63.832 1.00 17.31 19 TYR E C 1
ATOM 7729 O O . TYR E 1 19 ? -4.400 -30.757 65.048 1.00 16.48 19 TYR E O 1
ATOM 7738 N N . ALA E 1 20 ? -4.652 -31.957 63.157 1.00 17.68 20 ALA E N 1
ATOM 7739 C CA . ALA E 1 20 ? -4.454 -33.233 63.812 1.00 18.49 20 ALA E CA 1
ATOM 7740 C C . ALA E 1 20 ? -2.973 -33.434 64.121 1.00 19.37 20 ALA E C 1
ATOM 7741 O O . ALA E 1 20 ? -2.106 -33.133 63.296 1.00 18.49 20 ALA E O 1
ATOM 7743 N N . ALA E 1 21 ? -2.694 -33.940 65.318 1.00 18.98 21 ALA E N 1
ATOM 7744 C CA . ALA E 1 21 ? -1.330 -34.201 65.745 1.00 21.64 21 ALA E CA 1
ATOM 7745 C C . ALA E 1 21 ? -1.032 -35.692 65.580 1.00 23.04 21 ALA E C 1
ATOM 7746 O O . ALA E 1 21 ? 0.126 -36.100 65.466 1.00 22.94 21 ALA E O 1
ATOM 7748 N N . HIS E 1 22 ? -2.089 -36.496 65.553 1.00 23.16 22 HIS E N 1
ATOM 7749 C CA . HIS E 1 22 ? -1.946 -37.936 65.412 1.00 23.80 22 HIS E CA 1
ATOM 7750 C C . HIS E 1 22 ? -2.938 -38.485 64.390 1.00 23.86 22 HIS E C 1
ATOM 7751 O O . HIS E 1 22 ? -4.060 -37.987 64.259 1.00 21.79 22 HIS E O 1
ATOM 7758 N N . ILE E 1 23 ? -2.508 -39.523 63.682 1.00 24.47 23 ILE E N 1
ATOM 7759 C CA . ILE E 1 23 ? -3.306 -40.164 62.648 1.00 24.36 23 ILE E CA 1
ATOM 7760 C C . ILE E 1 23 ? -4.713 -40.546 63.103 1.00 24.67 23 ILE E C 1
ATOM 7761 O O . ILE E 1 23 ? -5.649 -40.537 62.297 1.00 24.28 23 ILE E O 1
ATOM 7766 N N . LYS E 1 24 ? -4.874 -40.877 64.383 1.00 25.08 24 LYS E N 1
ATOM 7767 C CA . LYS E 1 24 ? -6.190 -41.279 64.878 1.00 26.89 24 LYS E CA 1
ATOM 7768 C C . LYS E 1 24 ? -7.230 -40.163 64.852 1.00 26.84 24 LYS E C 1
ATOM 7769 O O . LYS E 1 24 ? -8.425 -40.437 64.747 1.00 27.74 24 LYS E O 1
ATOM 7775 N N . GLU E 1 25 ? -6.781 -38.912 64.932 1.00 27.29 25 GLU E N 1
ATOM 7776 C CA . GLU E 1 25 ? -7.696 -37.769 64.915 1.00 28.48 25 GLU E CA 1
ATOM 7777 C C . GLU E 1 25 ? -8.284 -37.529 63.532 1.00 28.76 25 GLU E C 1
ATOM 7778 O O . GLU E 1 25 ? -9.202 -36.726 63.380 1.00 29.03 25 GLU E O 1
ATOM 7784 N N . LEU E 1 26 ? -7.755 -38.208 62.521 1.00 29.71 26 LEU E N 1
ATOM 7785 C CA . LEU E 1 26 ? -8.251 -38.017 61.165 1.00 31.17 26 LEU E CA 1
ATOM 7786 C C . LEU E 1 26 ? -9.514 -38.814 60.869 1.00 32.86 26 LEU E C 1
ATOM 7787 O O . LEU E 1 26 ? -10.244 -38.498 59.928 1.00 32.63 26 LEU E O 1
ATOM 7792 N N . ASN E 1 27 ? -9.772 -39.848 61.666 1.00 35.31 27 ASN E N 1
ATOM 7793 C CA . ASN E 1 27 ? -10.975 -40.649 61.483 1.00 37.23 27 ASN E CA 1
ATOM 7794 C C . ASN E 1 27 ? -12.149 -39.890 62.105 1.00 38.86 27 ASN E C 1
ATOM 7795 O O . ASN E 1 27 ? -12.933 -40.445 62.879 1.00 39.10 27 ASN E O 1
ATOM 7800 N N . ASN E 1 28 ? -12.249 -38.607 61.759 1.00 40.99 28 ASN E N 1
ATOM 7801 C CA . ASN E 1 28 ? -13.314 -37.745 62.261 1.00 42.22 28 ASN E CA 1
ATOM 7802 C C . ASN E 1 28 ? -13.885 -36.878 61.141 1.00 42.34 28 ASN E C 1
ATOM 7803 O O . ASN E 1 28 ? -13.187 -36.030 60.580 1.00 41.94 28 ASN E O 1
ATOM 7805 N N . GLN E 1 33 ? -16.823 -27.707 69.035 1.00 33.74 33 GLN E N 1
ATOM 7806 C CA . GLN E 1 33 ? -15.434 -28.060 69.323 1.00 34.31 33 GLN E CA 1
ATOM 7807 C C . GLN E 1 33 ? -14.459 -26.944 68.923 1.00 33.59 33 GLN E C 1
ATOM 7808 O O . GLN E 1 33 ? -13.505 -26.656 69.648 1.00 33.23 33 GLN E O 1
ATOM 7810 N N . PRO E 1 34 ? -14.686 -26.304 67.760 1.00 33.06 34 PRO E N 1
ATOM 7811 C CA . PRO E 1 34 ? -13.804 -25.225 67.300 1.00 30.69 34 PRO E CA 1
ATOM 7812 C C . PRO E 1 34 ? -14.113 -23.874 67.947 1.00 28.23 34 PRO E C 1
ATOM 7813 O O . PRO E 1 34 ? -15.278 -23.483 68.061 1.00 27.97 34 PRO E O 1
ATOM 7817 N N . PHE E 1 35 ? -13.070 -23.166 68.370 1.00 25.12 35 PHE E N 1
ATOM 7818 C CA . PHE E 1 35 ? -13.260 -21.857 68.974 1.00 22.62 35 PHE E CA 1
ATOM 7819 C C . PHE E 1 35 ? -12.608 -20.786 68.108 1.00 20.45 35 PHE E C 1
ATOM 7820 O O . PHE E 1 35 ? -11.665 -21.066 67.358 1.00 20.09 35 PHE E O 1
ATOM 7828 N N . PHE E 1 36 ? -13.117 -19.563 68.200 1.00 17.35 36 PHE E N 1
ATOM 7829 C CA . PHE E 1 36 ? -12.585 -18.473 67.399 1.00 15.65 36 PHE E CA 1
ATOM 7830 C C . PHE E 1 36 ? -12.201 -17.246 68.204 1.00 14.34 36 PHE E C 1
ATOM 7831 O O . PHE E 1 36 ? -12.704 -17.022 69.306 1.00 13.59 36 PHE E O 1
ATOM 7839 N N . PHE E 1 37 ? -11.307 -16.450 67.627 1.00 11.93 37 PHE E N 1
ATOM 7840 C CA . PHE E 1 37 ? -10.820 -15.230 68.249 1.00 11.22 37 PHE E CA 1
ATOM 7841 C C . PHE E 1 37 ? -10.369 -14.275 67.158 1.00 12.04 37 PHE E C 1
ATOM 7842 O O . PHE E 1 37 ? -9.975 -14.702 66.079 1.00 8.61 37 PHE E O 1
ATOM 7850 N N . LEU E 1 38 ? -10.431 -12.980 67.444 1.00 11.84 38 LEU E N 1
ATOM 7851 C CA . LEU E 1 38 ? -10.031 -11.970 66.478 1.00 15.48 38 LEU E CA 1
ATOM 7852 C C . LEU E 1 38 ? -8.604 -11.494 66.705 1.00 16.34 38 LEU E C 1
ATOM 7853 O O . LEU E 1 38 ? -8.003 -11.750 67.742 1.00 15.77 38 LEU E O 1
ATOM 7858 N N . LYS E 1 39 ? -8.074 -10.798 65.709 1.00 16.35 39 LYS E N 1
ATOM 7859 C CA . LYS E 1 39 ? -6.750 -10.204 65.782 1.00 14.77 39 LYS E CA 1
ATOM 7860 C C . LYS E 1 39 ? -6.951 -8.855 65.117 1.00 14.60 39 LYS E C 1
ATOM 7861 O O . LYS E 1 39 ? -7.604 -8.761 64.080 1.00 14.67 39 LYS E O 1
ATOM 7867 N N . PRO E 1 40 ? -6.435 -7.781 65.724 1.00 13.71 40 PRO E N 1
ATOM 7868 C CA . PRO E 1 40 ? -6.608 -6.461 65.114 1.00 11.71 40 PRO E CA 1
ATOM 7869 C C . PRO E 1 40 ? -5.706 -6.313 63.892 1.00 12.17 40 PRO E C 1
ATOM 7870 O O . PRO E 1 40 ? -4.654 -6.940 63.826 1.00 7.39 40 PRO E O 1
ATOM 7874 N N . THR E 1 41 ? -6.115 -5.496 62.922 1.00 10.44 41 THR E N 1
ATOM 7875 C CA . THR E 1 41 ? -5.293 -5.304 61.738 1.00 12.55 41 THR E CA 1
ATOM 7876 C C . THR E 1 41 ? -4.069 -4.456 62.091 1.00 12.09 41 THR E C 1
ATOM 7877 O O . THR E 1 41 ? -3.142 -4.325 61.302 1.00 11.87 41 THR E O 1
ATOM 7881 N N . SER E 1 42 ? -4.059 -3.905 63.300 1.00 12.78 42 SER E N 1
ATOM 7882 C CA . SER E 1 42 ? -2.945 -3.085 63.759 1.00 12.35 42 SER E CA 1
ATOM 7883 C C . SER E 1 42 ? -1.761 -3.962 64.181 1.00 12.39 42 SER E C 1
ATOM 7884 O O . SER E 1 42 ? -0.681 -3.455 64.504 1.00 12.98 42 SER E O 1
ATOM 7887 N N . SER E 1 43 ? -1.969 -5.276 64.171 1.00 10.30 43 SER E N 1
ATOM 7888 C CA . SER E 1 43 ? -0.923 -6.223 64.544 1.00 10.43 43 SER E CA 1
ATOM 7889 C C . SER E 1 43 ? -0.194 -6.756 63.306 1.00 11.01 43 SER E C 1
ATOM 7890 O O . SER E 1 43 ? 0.705 -7.595 63.417 1.00 7.12 43 SER E O 1
ATOM 7893 N N . ILE E 1 44 ? -0.589 -6.274 62.131 1.00 10.40 44 ILE E N 1
ATOM 7894 C CA . ILE E 1 44 ? 0.044 -6.696 60.886 1.00 10.77 44 ILE E CA 1
ATOM 7895 C C . ILE E 1 44 ? 1.476 -6.164 60.769 1.00 9.54 44 ILE E C 1
ATOM 7896 O O . ILE E 1 44 ? 1.766 -5.035 61.158 1.00 7.28 44 ILE E O 1
ATOM 7901 N N . VAL E 1 45 ? 2.365 -6.994 60.240 1.00 8.79 45 VAL E N 1
ATOM 7902 C CA . VAL E 1 45 ? 3.752 -6.608 60.007 1.00 8.91 45 VAL E CA 1
ATOM 7903 C C . VAL E 1 45 ? 4.195 -7.401 58.783 1.00 9.77 45 VAL E C 1
ATOM 7904 O O . VAL E 1 45 ? 3.773 -8.544 58.602 1.00 9.04 45 VAL E O 1
ATOM 7908 N N . THR E 1 46 ? 5.015 -6.799 57.929 1.00 9.43 46 THR E N 1
ATOM 7909 C CA . THR E 1 46 ? 5.481 -7.495 56.730 1.00 10.47 46 THR E CA 1
ATOM 7910 C C . THR E 1 46 ? 7.009 -7.471 56.644 1.00 9.98 46 THR E C 1
ATOM 7911 O O . THR E 1 46 ? 7.652 -6.616 57.243 1.00 7.93 46 THR E O 1
ATOM 7915 N N . PRO E 1 47 ? 7.608 -8.428 55.915 1.00 12.78 47 PRO E N 1
ATOM 7916 C CA . PRO E 1 47 ? 9.067 -8.538 55.749 1.00 13.59 47 PRO E CA 1
ATOM 7917 C C . PRO E 1 47 ? 9.788 -7.205 55.545 1.00 15.25 47 PRO E C 1
ATOM 7918 O O . PRO E 1 47 ? 9.266 -6.306 54.889 1.00 12.26 47 PRO E O 1
ATOM 7922 N N . LEU E 1 48 ? 10.989 -7.080 56.106 1.00 17.25 48 LEU E N 1
ATOM 7923 C CA . LEU E 1 48 ? 11.764 -5.847 55.976 1.00 20.33 48 LEU E CA 1
ATOM 7924 C C . LEU E 1 48 ? 11.979 -5.430 54.516 1.00 22.45 48 LEU E C 1
ATOM 7925 O O . LEU E 1 48 ? 12.203 -4.251 54.222 1.00 21.60 48 LEU E O 1
ATOM 7930 N N . SER E 1 49 ? 11.903 -6.394 53.606 1.00 24.46 49 SER E N 1
ATOM 7931 C CA . SER E 1 49 ? 12.090 -6.125 52.182 1.00 26.07 49 SER E CA 1
ATOM 7932 C C . SER E 1 49 ? 10.750 -5.948 51.475 1.00 25.70 49 SER E C 1
ATOM 7933 O O . SER E 1 49 ? 10.651 -6.145 50.264 1.00 26.39 49 SER E O 1
ATOM 7936 N N . SER E 1 50 ? 9.732 -5.558 52.234 1.00 23.91 50 SER E N 1
ATOM 7937 C CA . SER E 1 50 ? 8.376 -5.381 51.718 1.00 22.61 50 SER E CA 1
ATOM 7938 C C . SER E 1 50 ? 8.095 -4.269 50.714 1.00 23.39 50 SER E C 1
ATOM 7939 O O . SER E 1 50 ? 7.375 -4.494 49.746 1.00 22.06 50 SER E O 1
ATOM 7942 N N . SER E 1 51 ? 8.620 -3.068 50.942 1.00 25.05 51 SER E N 1
ATOM 7943 C CA . SER E 1 51 ? 8.362 -1.960 50.010 1.00 28.37 51 SER E CA 1
ATOM 7944 C C . SER E 1 51 ? 9.629 -1.229 49.551 1.00 29.22 51 SER E C 1
ATOM 7945 O O . SER E 1 51 ? 10.720 -1.441 50.087 1.00 29.86 51 SER E O 1
ATOM 7948 N N . PRO E 1 58 ? 7.677 6.886 63.202 1.00 26.78 58 PRO E N 1
ATOM 7949 C CA . PRO E 1 58 ? 7.853 8.019 64.120 1.00 27.80 58 PRO E CA 1
ATOM 7950 C C . PRO E 1 58 ? 8.974 7.766 65.130 1.00 29.87 58 PRO E C 1
ATOM 7951 O O . PRO E 1 58 ? 10.102 7.448 64.750 1.00 32.99 58 PRO E O 1
ATOM 7955 N N . ALA E 1 59 ? 8.665 7.913 66.415 1.00 30.03 59 ALA E N 1
ATOM 7956 C CA . ALA E 1 59 ? 9.659 7.694 67.467 1.00 28.48 59 ALA E CA 1
ATOM 7957 C C . ALA E 1 59 ? 9.027 6.905 68.604 1.00 28.18 59 ALA E C 1
ATOM 7958 O O . ALA E 1 59 ? 8.029 7.329 69.198 1.00 27.44 59 ALA E O 1
ATOM 7960 N N . ASN E 1 60 ? 9.620 5.752 68.891 1.00 26.71 60 ASN E N 1
ATOM 7961 C CA . ASN E 1 60 ? 9.142 4.860 69.938 1.00 25.77 60 ASN E CA 1
ATOM 7962 C C . ASN E 1 60 ? 7.806 4.256 69.537 1.00 22.78 60 ASN E C 1
ATOM 7963 O O . ASN E 1 60 ? 7.140 3.598 70.340 1.00 20.72 60 ASN E O 1
ATOM 7968 N N . SER E 1 61 ? 7.418 4.500 68.290 1.00 20.69 61 SER E N 1
ATOM 7969 C CA . SER E 1 61 ? 6.181 3.954 67.756 1.00 18.72 61 SER E CA 1
ATOM 7970 C C . SER E 1 61 ? 6.463 2.542 67.250 1.00 18.57 61 SER E C 1
ATOM 7971 O O . SER E 1 61 ? 7.477 2.306 66.592 1.00 19.25 61 SER E O 1
ATOM 7974 N N . THR E 1 62 ? 5.572 1.608 67.560 1.00 16.34 62 THR E N 1
ATOM 7975 C CA . THR E 1 62 ? 5.730 0.228 67.119 1.00 14.90 62 THR E CA 1
ATOM 7976 C C . THR E 1 62 ? 4.685 -0.108 66.066 1.00 14.04 62 THR E C 1
ATOM 7977 O O . THR E 1 62 ? 4.536 -1.253 65.660 1.00 12.84 62 THR E O 1
ATOM 7981 N N . PHE E 1 63 ? 3.947 0.912 65.648 1.00 14.24 63 PHE E N 1
ATOM 7982 C CA . PHE E 1 63 ? 2.940 0.773 64.610 1.00 14.80 63 PHE E CA 1
ATOM 7983 C C . PHE E 1 63 ? 2.343 2.130 64.290 1.00 14.43 63 PHE E C 1
ATOM 7984 O O . PHE E 1 63 ? 1.684 2.749 65.128 1.00 11.65 63 PHE E O 1
ATOM 7992 N N . ASN E 1 64 ? 2.575 2.574 63.059 1.00 12.89 64 ASN E N 1
ATOM 7993 C CA . ASN E 1 64 ? 2.108 3.865 62.588 1.00 12.91 64 ASN E CA 1
ATOM 7994 C C . ASN E 1 64 ? 1.174 3.664 61.398 1.00 12.23 64 ASN E C 1
ATOM 7995 O O . ASN E 1 64 ? 1.040 4.541 60.537 1.00 11.14 64 ASN E O 1
ATOM 8000 N N . GLY E 1 65 ? 0.536 2.502 61.345 1.00 8.89 65 GLY E N 1
ATOM 8001 C CA . GLY E 1 65 ? -0.380 2.223 60.259 1.00 10.82 65 GLY E CA 1
ATOM 8002 C C . GLY E 1 65 ? 0.298 1.649 59.029 1.00 12.22 65 GLY E C 1
ATOM 8003 O O . GLY E 1 65 ? 1.504 1.807 58.827 1.00 10.45 65 GLY E O 1
ATOM 8004 N N . LEU E 1 66 ? -0.485 0.976 58.200 1.00 10.16 66 LEU E N 1
ATOM 8005 C CA . LEU E 1 66 ? 0.043 0.386 56.983 1.00 12.10 66 LEU E CA 1
ATOM 8006 C C . LEU E 1 66 ? 0.370 1.482 55.988 1.00 11.56 66 LEU E C 1
ATOM 8007 O O . LEU E 1 66 ? -0.236 2.554 56.012 1.00 11.08 66 LEU E O 1
ATOM 8012 N N . ASN E 1 67 ? 1.333 1.211 55.114 1.00 11.96 67 ASN E N 1
ATOM 8013 C CA . ASN E 1 67 ? 1.688 2.159 54.073 1.00 13.21 67 ASN E CA 1
ATOM 8014 C C . ASN E 1 67 ? 0.570 2.056 53.031 1.00 11.92 67 ASN E C 1
ATOM 8015 O O . ASN E 1 67 ? -0.235 1.134 53.088 1.00 10.96 67 ASN E O 1
ATOM 8020 N N . GLU E 1 68 ? 0.509 2.997 52.096 1.00 12.83 68 GLU E N 1
ATOM 8021 C CA . GLU E 1 68 ? -0.512 2.971 51.045 1.00 15.28 68 GLU E CA 1
ATOM 8022 C C . GLU E 1 68 ? -0.392 1.626 50.333 1.00 16.40 68 GLU E C 1
ATOM 8023 O O . GLU E 1 68 ? -1.368 1.059 49.854 1.00 14.97 68 GLU E O 1
ATOM 8029 N N . ASP E 1 69 ? 0.844 1.149 50.289 1.00 17.12 69 ASP E N 1
ATOM 8030 C CA . ASP E 1 69 ? 1.256 -0.114 49.694 1.00 19.31 69 ASP E CA 1
ATOM 8031 C C . ASP E 1 69 ? 0.543 -1.320 50.330 1.00 18.51 69 ASP E C 1
ATOM 8032 O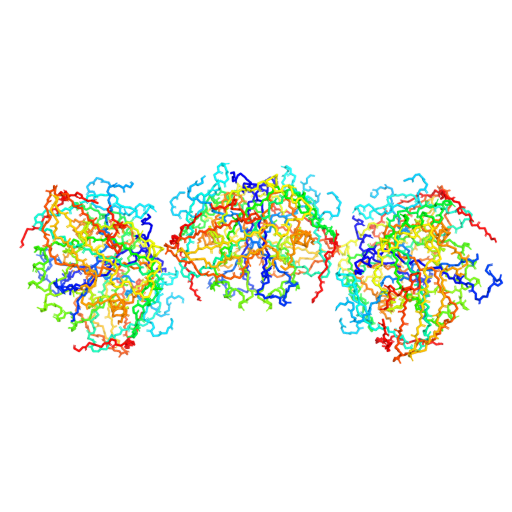 O . ASP E 1 69 ? 0.437 -2.392 49.723 1.00 12.86 69 ASP E O 1
ATOM 8037 N N . GLY E 1 70 ? 0.082 -1.137 51.566 1.00 15.70 70 GLY E N 1
ATOM 8038 C CA . GLY E 1 70 ? -0.561 -2.209 52.294 1.00 15.53 70 GLY E CA 1
ATOM 8039 C C . GLY E 1 70 ? 0.532 -2.874 53.117 1.00 16.08 70 GLY E C 1
ATOM 8040 O O . GLY E 1 70 ? 0.287 -3.754 53.942 1.00 14.76 70 GLY E O 1
ATOM 8041 N N . THR E 1 71 ? 1.759 -2.421 52.893 1.00 14.62 71 THR E N 1
ATOM 8042 C CA . THR E 1 71 ? 2.918 -2.957 53.581 1.00 15.68 71 THR E CA 1
ATOM 8043 C C . THR E 1 71 ? 3.214 -2.265 54.914 1.00 13.05 71 THR E C 1
ATOM 8044 O O . THR E 1 71 ? 2.796 -1.133 55.152 1.00 12.14 71 THR E O 1
ATOM 8048 N N . ASN E 1 72 ? 3.924 -2.972 55.783 1.00 11.52 72 ASN E N 1
ATOM 8049 C CA . ASN E 1 72 ? 4.353 -2.436 57.071 1.00 12.49 72 ASN E CA 1
ATOM 8050 C C . ASN E 1 72 ? 5.637 -3.178 57.417 1.00 11.90 72 ASN E C 1
ATOM 8051 O O . ASN E 1 72 ? 5.692 -3.948 58.373 1.00 10.00 72 ASN E O 1
ATOM 8056 N N . PRO E 1 73 ? 6.695 -2.956 56.623 1.00 12.75 73 PRO E N 1
ATOM 8057 C CA . PRO E 1 73 ? 7.969 -3.632 56.866 1.00 14.12 73 PRO E CA 1
ATOM 8058 C C . PRO E 1 73 ? 8.552 -3.301 58.226 1.00 13.58 73 PRO E C 1
ATOM 8059 O O . PRO E 1 73 ? 8.625 -2.139 58.608 1.00 14.88 73 PRO E O 1
ATOM 8063 N N . GLY E 1 74 ? 8.954 -4.330 58.961 1.00 12.99 74 GLY E N 1
ATOM 8064 C CA . GLY E 1 74 ? 9.531 -4.110 60.274 1.00 14.34 74 GLY E CA 1
ATOM 8065 C C . GLY E 1 74 ? 9.808 -5.405 61.007 1.00 14.66 74 GLY E C 1
ATOM 8066 O O . GLY E 1 74 ? 9.529 -6.487 60.482 1.00 13.98 74 GLY E O 1
ATOM 8067 N N . PRO E 1 75 ? 10.377 -5.337 62.218 1.00 13.06 75 PRO E N 1
ATOM 8068 C CA . PRO E 1 75 ? 10.668 -6.549 62.980 1.00 13.66 75 PRO E CA 1
ATOM 8069 C C . PRO E 1 75 ? 9.465 -6.941 63.827 1.00 12.94 75 PRO E C 1
ATOM 8070 O O . PRO E 1 75 ? 8.448 -6.252 63.838 1.00 11.77 75 PRO E O 1
ATOM 8074 N N . ILE E 1 76 ? 9.595 -8.061 64.522 1.00 11.84 76 ILE E N 1
ATOM 8075 C CA . ILE E 1 76 ? 8.562 -8.545 65.422 1.00 12.69 76 ILE E CA 1
ATOM 8076 C C . ILE E 1 76 ? 8.948 -7.963 66.781 1.00 12.58 76 ILE E C 1
ATOM 8077 O O . ILE E 1 76 ? 10.056 -8.193 67.259 1.00 11.84 76 ILE E O 1
ATOM 8082 N N . PHE E 1 77 ? 8.047 -7.199 67.388 1.00 12.61 77 PHE E N 1
ATOM 8083 C CA . PHE E 1 77 ? 8.322 -6.599 68.683 1.00 14.14 77 PHE E CA 1
ATOM 8084 C C . PHE E 1 77 ? 7.800 -7.459 69.827 1.00 13.12 77 PHE E C 1
ATOM 8085 O O . PHE E 1 77 ? 6.595 -7.577 70.043 1.00 12.78 77 PHE E O 1
ATOM 8093 N N . ILE E 1 78 ? 8.732 -8.064 70.552 1.00 14.25 78 ILE E N 1
ATOM 8094 C CA . ILE E 1 78 ? 8.409 -8.908 71.691 1.00 14.98 78 ILE E CA 1
ATOM 8095 C C . ILE E 1 78 ? 8.345 -8.055 72.955 1.00 14.36 78 ILE E C 1
ATOM 8096 O O . ILE E 1 78 ? 9.365 -7.547 73.419 1.00 13.83 78 ILE E O 1
ATOM 8101 N N . PRO E 1 79 ? 7.140 -7.887 73.529 1.00 14.88 79 PRO E N 1
ATOM 8102 C CA . PRO E 1 79 ? 6.983 -7.080 74.750 1.00 15.06 79 PRO E CA 1
ATOM 8103 C C . PRO E 1 79 ? 7.856 -7.613 75.892 1.00 15.38 79 PRO E C 1
ATOM 8104 O O . PRO E 1 79 ? 8.120 -8.815 75.972 1.00 13.14 79 PRO E O 1
ATOM 8108 N N . ARG E 1 80 ? 8.298 -6.722 76.773 1.00 15.25 80 ARG E N 1
ATOM 8109 C CA . ARG E 1 80 ? 9.135 -7.140 77.884 1.00 18.14 80 ARG E CA 1
ATOM 8110 C C . ARG E 1 80 ? 8.386 -8.023 78.865 1.00 17.41 80 ARG E C 1
ATOM 8111 O O . ARG E 1 80 ? 7.248 -7.740 79.233 1.00 16.88 80 ARG E O 1
ATOM 8119 N N . GLY E 1 81 ? 9.040 -9.104 79.272 1.00 17.24 81 GLY E N 1
ATOM 8120 C CA . GLY E 1 81 ? 8.436 -10.037 80.203 1.00 18.90 81 GLY E CA 1
ATOM 8121 C C . GLY E 1 81 ? 7.476 -10.989 79.516 1.00 17.90 81 GLY E C 1
ATOM 8122 O O . GLY E 1 81 ? 6.891 -11.864 80.157 1.00 18.68 81 GLY E O 1
ATOM 8123 N N . VAL E 1 82 ? 7.310 -10.830 78.209 1.00 17.22 82 VAL E N 1
ATOM 8124 C CA . VAL E 1 82 ? 6.395 -11.684 77.468 1.00 15.61 82 VAL E CA 1
ATOM 8125 C C . VAL E 1 82 ? 7.075 -12.846 76.767 1.00 15.69 82 VAL E C 1
ATOM 8126 O O . VAL E 1 82 ? 8.119 -12.682 76.142 1.00 15.52 82 VAL E O 1
ATOM 8130 N N . LYS E 1 83 ? 6.466 -14.022 76.882 1.00 15.84 83 LYS E N 1
ATOM 8131 C CA . LYS E 1 83 ? 6.967 -15.234 76.239 1.00 17.85 83 LYS E CA 1
ATOM 8132 C C . LYS E 1 83 ? 6.105 -15.410 74.993 1.00 17.06 83 LYS E C 1
ATOM 8133 O O . LYS E 1 83 ? 4.924 -15.727 75.093 1.00 16.31 83 LYS E O 1
ATOM 8139 N N . VAL E 1 84 ? 6.703 -15.196 73.827 1.00 15.84 84 VAL E N 1
ATOM 8140 C CA . VAL E 1 84 ? 5.993 -15.285 72.562 1.00 16.25 84 VAL E CA 1
ATOM 8141 C C . VAL E 1 84 ? 6.038 -16.636 71.864 1.00 16.43 84 VAL E C 1
ATOM 8142 O O . VAL E 1 84 ? 7.095 -17.247 71.730 1.00 17.90 84 VAL E O 1
ATOM 8146 N N . HIS E 1 85 ? 4.880 -17.099 71.412 1.00 17.41 85 HIS E N 1
ATOM 8147 C CA . HIS E 1 85 ? 4.814 -18.363 70.694 1.00 19.13 85 HIS E CA 1
ATOM 8148 C C . HIS E 1 85 ? 4.546 -18.108 69.219 1.00 16.80 85 HIS E C 1
ATOM 8149 O O . HIS E 1 85 ? 3.841 -17.168 68.863 1.00 15.46 85 HIS E O 1
ATOM 8156 N N . HIS E 1 86 ? 5.124 -18.936 68.360 1.00 14.96 86 HIS E N 1
ATOM 8157 C CA . HIS E 1 86 ? 4.916 -18.781 66.934 1.00 16.45 86 HIS E CA 1
ATOM 8158 C C . HIS E 1 86 ? 4.010 -19.891 66.428 1.00 16.33 86 HIS E C 1
ATOM 8159 O O . HIS E 1 86 ? 4.130 -21.034 66.853 1.00 15.74 86 HIS E O 1
ATOM 8166 N N . GLU E 1 87 ? 3.084 -19.541 65.540 1.00 16.56 87 GLU E N 1
ATOM 8167 C CA . GLU E 1 87 ? 2.158 -20.504 64.951 1.00 17.03 87 GLU E CA 1
ATOM 8168 C C . GLU E 1 87 ? 1.997 -20.147 63.483 1.00 16.13 87 GLU E C 1
ATOM 8169 O O . GLU E 1 87 ? 1.348 -19.155 63.156 1.00 14.07 87 GLU E O 1
ATOM 8175 N N . ILE E 1 88 ? 2.586 -20.948 62.601 1.00 16.20 88 ILE E N 1
ATOM 8176 C CA . ILE E 1 88 ? 2.492 -20.681 61.168 1.00 14.83 88 ILE E CA 1
ATOM 8177 C C . ILE E 1 88 ? 1.135 -21.157 60.678 1.00 14.45 88 ILE E C 1
ATOM 8178 O O . ILE E 1 88 ? 0.665 -22.225 61.074 1.00 13.38 88 ILE E O 1
ATOM 8183 N N . GLU E 1 89 ? 0.501 -20.362 59.821 1.00 16.22 89 GLU E N 1
ATOM 8184 C CA . GLU E 1 89 ? -0.827 -20.705 59.334 1.00 16.99 89 GLU E CA 1
ATOM 8185 C C . GLU E 1 89 ? -1.134 -20.183 57.940 1.00 16.55 89 GLU E C 1
ATOM 8186 O O . GLU E 1 89 ? -0.541 -19.208 57.486 1.00 15.88 89 GLU E O 1
ATOM 8192 N N . LEU E 1 90 ? -2.085 -20.840 57.280 1.00 17.04 90 LEU E N 1
ATOM 8193 C CA . LEU E 1 90 ? -2.547 -20.461 55.950 1.00 16.56 90 LEU E CA 1
ATOM 8194 C C . LEU E 1 90 ? -3.701 -19.477 56.143 1.00 16.82 90 LEU E C 1
ATOM 8195 O O . LEU E 1 90 ? -4.609 -19.734 56.939 1.00 15.02 90 LEU E O 1
ATOM 8200 N N . ALA E 1 91 ? -3.678 -18.362 55.420 1.00 14.64 91 ALA E N 1
ATOM 8201 C CA . ALA E 1 91 ? -4.731 -17.363 55.549 1.00 14.43 91 ALA E CA 1
ATOM 8202 C C . ALA E 1 91 ? -5.614 -17.284 54.317 1.00 15.35 91 ALA E C 1
ATOM 8203 O O . ALA E 1 91 ? -5.124 -17.250 53.192 1.00 14.49 91 ALA E O 1
ATOM 8205 N N . LEU E 1 92 ? -6.924 -17.266 54.537 1.00 15.50 92 LEU E N 1
ATOM 8206 C CA . LEU E 1 92 ? -7.887 -17.155 53.444 1.00 15.00 92 LEU E CA 1
ATOM 8207 C C . LEU E 1 92 ? -8.281 -15.691 53.324 1.00 13.63 92 LEU E C 1
ATOM 8208 O O . LEU E 1 92 ? -8.480 -15.010 54.330 1.00 10.99 92 LEU E O 1
ATOM 8213 N N . ILE E 1 93 ? -8.393 -15.211 52.094 1.00 11.56 93 ILE E N 1
ATOM 8214 C CA . ILE E 1 93 ? -8.768 -13.828 51.851 1.00 13.19 93 ILE E CA 1
ATOM 8215 C C . ILE E 1 93 ? -10.117 -13.819 51.136 1.00 13.53 93 ILE E C 1
ATOM 8216 O O . ILE E 1 93 ? -10.199 -13.968 49.911 1.00 12.86 93 ILE E O 1
ATOM 8221 N N . VAL E 1 94 ? -11.172 -13.662 51.929 1.00 12.77 94 VAL E N 1
ATOM 8222 C CA . VAL E 1 94 ? -12.544 -13.651 51.436 1.00 13.31 94 VAL E CA 1
ATOM 8223 C C . VAL E 1 94 ? -12.797 -12.614 50.339 1.00 13.83 94 VAL E C 1
ATOM 8224 O O . VAL E 1 94 ? -12.324 -11.469 50.406 1.00 12.47 94 VAL E O 1
ATOM 8228 N N . SER E 1 95 ? -13.559 -13.028 49.332 1.00 12.31 95 SER E N 1
ATOM 8229 C CA . SER E 1 95 ? -13.879 -12.163 48.217 1.00 13.53 95 SER E CA 1
ATOM 8230 C C . SER E 1 95 ? -15.376 -11.914 48.080 1.00 15.09 95 SER E C 1
ATOM 8231 O O . SER E 1 95 ? -15.804 -11.255 47.137 1.00 16.70 95 SER E O 1
ATOM 8234 N N . LYS E 1 96 ? -16.174 -12.430 49.013 1.00 15.98 96 LYS E N 1
ATOM 8235 C CA . LYS E 1 96 ? -17.616 -12.214 48.952 1.00 18.28 96 LYS E CA 1
ATOM 8236 C C . LYS E 1 96 ? -18.335 -12.227 50.301 1.00 17.54 96 LYS E C 1
ATOM 8237 O O . LYS E 1 96 ? -17.742 -12.520 51.341 1.00 16.24 96 LYS E O 1
ATOM 8243 N N . HIS E 1 97 ? -19.619 -11.883 50.268 1.00 16.60 97 HIS E N 1
ATOM 8244 C CA . HIS E 1 97 ? -20.448 -11.839 51.468 1.00 15.73 97 HIS E CA 1
ATOM 8245 C C . HIS E 1 97 ? -20.960 -13.220 51.831 1.00 13.80 97 HIS E C 1
ATOM 8246 O O . HIS E 1 97 ? -21.645 -13.863 51.038 1.00 13.91 97 HIS E O 1
ATOM 8253 N N . LEU E 1 98 ? -20.620 -13.676 53.029 1.00 12.16 98 LEU E N 1
ATOM 8254 C CA . LEU E 1 98 ? -21.079 -14.969 53.510 1.00 11.99 98 LEU E CA 1
ATOM 8255 C C . LEU E 1 98 ? -21.778 -14.723 54.850 1.00 13.56 98 LEU E C 1
ATOM 8256 O O . LEU E 1 98 ? -21.134 -14.369 55.848 1.00 11.33 98 LEU E O 1
ATOM 8261 N N . SER E 1 99 ? -23.099 -14.891 54.863 1.00 12.78 99 SER E N 1
ATOM 8262 C CA . SER E 1 99 ? -23.886 -14.677 56.072 1.00 13.93 99 SER E CA 1
ATOM 8263 C C . SER E 1 99 ? -24.942 -15.750 56.274 1.00 14.21 99 SER E C 1
ATOM 8264 O O . SER E 1 99 ? -25.837 -15.922 55.451 1.00 13.33 99 SER E O 1
ATOM 8267 N N . ASN E 1 100 ? -24.830 -16.469 57.381 1.00 13.76 100 ASN E N 1
ATOM 8268 C CA . ASN E 1 100 ? -25.778 -17.521 57.704 1.00 15.55 100 ASN E CA 1
ATOM 8269 C C . ASN E 1 100 ? -25.853 -18.594 56.631 1.00 16.46 100 ASN E C 1
ATOM 8270 O O . ASN E 1 100 ? -26.914 -19.148 56.363 1.00 15.15 100 ASN E O 1
ATOM 8275 N N . VAL E 1 101 ? -24.712 -18.886 56.017 1.00 18.02 101 VAL E N 1
ATOM 8276 C CA . VAL E 1 101 ? -24.657 -19.918 54.996 1.00 18.91 101 VAL E CA 1
ATOM 8277 C C . VAL E 1 101 ? -24.974 -21.245 55.680 1.00 19.41 101 VAL E C 1
ATOM 8278 O O . VAL E 1 101 ? -24.389 -21.569 56.708 1.00 17.55 101 VAL E O 1
ATOM 8282 N N . THR E 1 102 ? -25.906 -22.007 55.120 1.00 20.06 102 THR E N 1
ATOM 8283 C CA . THR E 1 102 ? -26.267 -23.288 55.716 1.00 22.38 102 THR E CA 1
ATOM 8284 C C . THR E 1 102 ? -25.312 -24.406 55.296 1.00 22.53 102 THR E C 1
ATOM 8285 O O . THR E 1 102 ? -24.982 -25.281 56.088 1.00 22.23 102 THR E O 1
ATOM 8289 N N . LYS E 1 103 ? -24.859 -24.373 54.051 1.00 23.54 103 LYS E N 1
ATOM 8290 C CA . LYS E 1 103 ? -23.938 -25.390 53.571 1.00 24.84 103 LYS E CA 1
ATOM 8291 C C . LYS E 1 103 ? -23.015 -24.849 52.493 1.00 23.85 103 LYS E C 1
ATOM 8292 O O . LYS E 1 103 ? -23.412 -24.018 51.673 1.00 23.28 103 LYS E O 1
ATOM 8306 N N . LYS E 1 105 ? -19.846 -26.297 49.783 1.00 18.75 105 LYS E N 1
ATOM 8307 C CA . LYS E 1 105 ? -19.083 -27.413 49.243 1.00 17.79 105 LYS E CA 1
ATOM 8308 C C . LYS E 1 105 ? -17.630 -26.995 49.073 1.00 16.90 105 LYS E C 1
ATOM 8309 O O . LYS E 1 105 ? -17.333 -25.809 48.938 1.00 15.50 105 LYS E O 1
ATOM 8315 N N . PRO E 1 106 ? -16.698 -27.963 49.107 1.00 16.71 106 PRO E N 1
ATOM 8316 C CA . PRO E 1 106 ? -15.284 -27.620 48.944 1.00 18.48 106 PRO E CA 1
ATOM 8317 C C . PRO E 1 106 ? -15.098 -26.674 47.770 1.00 19.24 106 PRO E C 1
ATOM 8318 O O . PRO E 1 106 ? -14.512 -25.603 47.905 1.00 19.66 106 PRO E O 1
ATOM 8322 N N . GLU E 1 107 ? -15.633 -27.081 46.626 1.00 20.57 107 GLU E N 1
ATOM 8323 C CA . GLU E 1 107 ? -15.546 -26.325 45.387 1.00 22.93 107 GLU E CA 1
ATOM 8324 C C . GLU E 1 107 ? -15.910 -24.853 45.574 1.00 22.82 107 GLU E C 1
ATOM 8325 O O . GLU E 1 107 ? -15.378 -23.985 44.882 1.00 22.65 107 GLU E O 1
ATOM 8331 N N . GLU E 1 108 ? -16.815 -24.571 46.506 1.00 21.33 108 GLU E N 1
ATOM 8332 C CA . GLU E 1 108 ? -17.248 -23.201 46.752 1.00 21.55 108 GLU E CA 1
ATOM 8333 C C . GLU E 1 108 ? -16.184 -22.314 47.407 1.00 21.66 108 GLU E C 1
ATOM 8334 O O . GLU E 1 108 ? -16.245 -21.085 47.302 1.00 19.53 108 GLU E O 1
ATOM 8340 N N . VAL E 1 109 ? -15.216 -22.925 48.084 1.00 20.48 109 VAL E N 1
ATOM 8341 C CA . VAL E 1 109 ? -14.168 -22.152 48.752 1.00 20.46 109 VAL E CA 1
ATOM 8342 C C . VAL E 1 109 ? -13.397 -21.272 47.764 1.00 19.92 109 VAL E C 1
ATOM 8343 O O . VAL E 1 109 ? -13.194 -20.080 48.004 1.00 20.31 109 VAL E O 1
ATOM 8347 N N . TYR E 1 110 ? -12.973 -21.863 46.654 1.00 17.86 110 TYR E N 1
ATOM 8348 C CA . TYR E 1 110 ? -12.240 -21.136 45.630 1.00 17.39 110 TYR E CA 1
ATOM 8349 C C . TYR E 1 110 ? -13.033 -19.917 45.171 1.00 16.78 110 TYR E C 1
ATOM 8350 O O . TYR E 1 110 ? -12.480 -18.826 45.008 1.00 16.83 110 TYR E O 1
ATOM 8359 N N . ASP E 1 111 ? -14.329 -20.114 44.961 1.00 17.18 111 ASP E N 1
ATOM 8360 C CA . ASP E 1 111 ? -15.221 -19.048 44.506 1.00 18.74 111 ASP E CA 1
ATOM 8361 C C . ASP E 1 111 ? -15.458 -17.954 45.537 1.00 17.83 111 ASP E C 1
ATOM 8362 O O . ASP E 1 111 ? -15.868 -16.845 45.192 1.00 15.37 111 ASP E O 1
ATOM 8367 N N . SER E 1 112 ? -15.195 -18.267 46.799 1.00 16.53 112 SER E N 1
ATOM 8368 C CA . SER E 1 112 ? -15.415 -17.315 47.877 1.00 17.34 112 SER E CA 1
ATOM 8369 C C . SER E 1 112 ? -14.199 -16.478 48.256 1.00 14.81 112 SER E C 1
ATOM 8370 O O . SER E 1 112 ? -14.324 -15.508 48.994 1.00 15.13 112 SER E O 1
ATOM 8373 N N . ILE E 1 113 ? -13.028 -16.847 47.751 1.00 12.63 113 ILE E N 1
ATOM 8374 C CA . ILE E 1 113 ? -11.805 -16.123 48.071 1.00 12.34 113 ILE E CA 1
ATOM 8375 C C . ILE E 1 113 ? -11.162 -15.461 46.857 1.00 14.16 113 ILE E C 1
ATOM 8376 O O . ILE E 1 113 ? -11.414 -15.850 45.716 1.00 13.99 113 ILE E O 1
ATOM 8381 N N . SER E 1 114 ? -10.329 -14.459 47.114 1.00 14.80 114 SER E N 1
ATOM 8382 C CA . SER E 1 114 ? -9.615 -13.767 46.049 1.00 15.95 114 SER E CA 1
ATOM 8383 C C . SER E 1 114 ? -8.208 -14.347 46.018 1.00 15.81 114 SER E C 1
ATOM 8384 O O . SER E 1 114 ? -7.484 -14.206 45.030 1.00 14.43 114 SER E O 1
ATOM 8387 N N . GLY E 1 115 ? -7.827 -15.009 47.106 1.00 15.73 115 GLY E N 1
ATOM 8388 C CA . GLY E 1 115 ? -6.496 -15.581 47.172 1.00 17.26 115 GLY E CA 1
ATOM 8389 C C . GLY E 1 115 ? -6.140 -16.157 48.529 1.00 17.85 115 GLY E C 1
ATOM 8390 O O . GLY E 1 115 ? -7.009 -16.390 49.372 1.00 15.85 115 GLY E O 1
ATOM 8391 N N . VAL E 1 116 ? -4.847 -16.367 48.748 1.00 16.92 116 VAL E N 1
ATOM 8392 C CA . VAL E 1 116 ? -4.385 -16.963 49.987 1.00 17.85 116 VAL E CA 1
ATOM 8393 C C . VAL E 1 116 ? -3.055 -16.340 50.448 1.00 16.85 116 VAL E C 1
ATOM 8394 O O . VAL E 1 116 ? -2.336 -15.727 49.656 1.00 14.80 116 VAL E O 1
ATOM 8398 N N . ALA E 1 117 ? -2.736 -16.476 51.731 1.00 15.13 117 ALA E N 1
ATOM 8399 C CA . ALA E 1 117 ? -1.506 -15.889 52.241 1.00 14.97 117 ALA E CA 1
ATOM 8400 C C . ALA E 1 117 ? -0.921 -16.668 53.411 1.00 15.27 117 ALA E C 1
ATOM 8401 O O . ALA E 1 117 ? -1.613 -17.471 54.040 1.00 13.89 117 ALA E O 1
ATOM 8403 N N . LEU E 1 118 ? 0.360 -16.427 53.691 1.00 13.16 118 LEU E N 1
ATOM 8404 C CA . LEU E 1 118 ? 1.056 -17.091 54.786 1.00 13.78 118 LEU E CA 1
ATOM 8405 C C . LEU E 1 118 ? 1.136 -16.125 55.971 1.00 13.79 118 LEU E C 1
ATOM 8406 O O . LEU E 1 118 ? 1.615 -14.996 55.835 1.00 11.44 118 LEU E O 1
ATOM 8411 N N . ALA E 1 119 ? 0.674 -16.568 57.134 1.00 11.01 119 ALA E N 1
ATOM 8412 C CA . ALA E 1 119 ? 0.678 -15.697 58.300 1.00 13.98 119 ALA E CA 1
ATOM 8413 C C . ALA E 1 119 ? 1.063 -16.366 59.606 1.00 13.60 119 ALA E C 1
ATOM 8414 O O . ALA E 1 119 ? 0.706 -17.514 59.867 1.00 13.99 119 ALA E O 1
ATOM 8416 N N . LEU E 1 120 ? 1.809 -15.637 60.424 1.00 14.29 120 LEU E N 1
ATOM 8417 C CA . LEU E 1 120 ? 2.212 -16.133 61.730 1.00 15.00 120 LEU E CA 1
ATOM 8418 C C . LEU E 1 120 ? 1.257 -15.552 62.771 1.00 14.47 120 LEU E C 1
ATOM 8419 O O . LEU E 1 120 ? 1.077 -14.337 62.854 1.00 13.48 120 LEU E O 1
ATOM 8424 N N . ASP E 1 121 ? 0.630 -16.425 63.546 1.00 13.69 121 ASP E N 1
ATOM 8425 C CA . ASP E 1 121 ? -0.281 -15.994 64.597 1.00 14.25 121 ASP E CA 1
ATOM 8426 C C . ASP E 1 121 ? 0.523 -15.947 65.896 1.00 14.40 121 ASP E C 1
ATOM 8427 O O . ASP E 1 121 ? 0.547 -16.914 66.652 1.00 13.56 121 ASP E O 1
ATOM 8432 N N . LEU E 1 122 ? 1.197 -14.827 66.144 1.00 13.69 122 LEU E N 1
ATOM 8433 C CA . LEU E 1 122 ? 1.996 -14.691 67.354 1.00 14.68 122 LEU E CA 1
ATOM 8434 C C . LEU E 1 122 ? 1.089 -14.577 68.568 1.00 14.49 122 LEU E C 1
ATOM 8435 O O . LEU E 1 122 ? 0.058 -13.905 68.523 1.00 13.44 122 LEU E O 1
ATOM 8440 N N . THR E 1 123 ? 1.472 -15.241 69.649 1.00 12.49 123 THR E N 1
ATOM 8441 C CA . THR E 1 123 ? 0.687 -15.216 70.872 1.00 14.15 123 THR E CA 1
ATOM 8442 C C . THR E 1 123 ? 1.566 -14.975 72.090 1.00 13.51 123 THR E C 1
ATOM 8443 O O . THR E 1 123 ? 2.630 -15.572 72.225 1.00 12.61 123 THR E O 1
ATOM 8447 N N . ALA E 1 124 ? 1.124 -14.088 72.970 1.00 13.95 124 ALA E N 1
ATOM 8448 C CA . ALA E 1 124 ? 1.864 -13.815 74.199 1.00 13.23 124 ALA E CA 1
ATOM 8449 C C . ALA E 1 124 ? 1.383 -14.918 75.139 1.00 12.47 124 ALA E C 1
ATOM 8450 O O . ALA E 1 124 ? 0.388 -14.758 75.839 1.00 11.56 124 ALA E O 1
ATOM 8452 N N . ARG E 1 125 ? 2.091 -16.043 75.127 1.00 15.05 125 ARG E N 1
ATOM 8453 C CA . ARG E 1 125 ? 1.717 -17.209 75.924 1.00 17.11 125 ARG E CA 1
ATOM 8454 C C . ARG E 1 125 ? 1.465 -16.987 77.416 1.00 16.35 125 ARG E C 1
ATOM 8455 O O . ARG E 1 125 ? 0.388 -17.322 77.906 1.00 15.40 125 ARG E O 1
ATOM 8463 N N . ASN E 1 126 ? 2.442 -16.451 78.144 1.00 15.40 126 ASN E N 1
ATOM 8464 C CA . ASN E 1 126 ? 2.243 -16.233 79.576 1.00 14.28 126 ASN E CA 1
ATOM 8465 C C . ASN E 1 126 ? 1.116 -15.244 79.845 1.00 13.73 126 ASN E C 1
ATOM 8466 O O . ASN E 1 126 ? 0.413 -15.362 80.844 1.00 13.31 126 ASN E O 1
ATOM 8471 N N . VAL E 1 127 ? 0.926 -14.278 78.953 1.00 13.40 127 VAL E N 1
ATOM 8472 C CA . VAL E 1 127 ? -0.167 -13.317 79.125 1.00 13.81 127 VAL E CA 1
ATOM 8473 C C . VAL E 1 127 ? -1.495 -14.061 78.930 1.00 12.36 127 VAL E C 1
ATOM 8474 O O . VAL E 1 127 ? -2.473 -13.810 79.638 1.00 8.68 127 VAL E O 1
ATOM 8478 N N . GLN E 1 128 ? -1.514 -14.985 77.972 1.00 10.50 128 GLN E N 1
ATOM 8479 C CA . GLN E 1 128 ? -2.711 -15.771 77.667 1.00 12.16 128 GLN E CA 1
ATOM 8480 C C . GLN E 1 128 ? -3.046 -16.783 78.764 1.00 14.10 128 GLN E C 1
ATOM 8481 O O . GLN E 1 128 ? -4.220 -17.044 79.033 1.00 11.83 128 GLN E O 1
ATOM 8487 N N . ASP E 1 129 ? -2.024 -17.367 79.386 1.00 14.12 129 ASP E N 1
ATOM 8488 C CA . ASP E 1 129 ? -2.261 -18.315 80.470 1.00 17.39 129 ASP E CA 1
ATOM 8489 C C . ASP E 1 129 ? -3.021 -17.599 81.581 1.00 18.24 129 ASP E C 1
ATOM 8490 O O . ASP E 1 129 ? -3.987 -18.128 82.131 1.00 17.44 129 ASP E O 1
ATOM 8495 N N . GLU E 1 130 ? -2.571 -16.393 81.917 1.00 18.78 130 GLU E N 1
ATOM 8496 C CA . GLU E 1 130 ? -3.223 -15.622 82.959 1.00 21.00 130 GLU E CA 1
ATOM 8497 C C . GLU E 1 130 ? -4.667 -15.368 82.559 1.00 19.60 130 GLU E C 1
ATOM 8498 O O . GLU E 1 130 ? -5.585 -15.587 83.351 1.00 18.67 130 GLU E O 1
ATOM 8504 N N . ALA E 1 131 ? -4.869 -14.923 81.323 1.00 18.48 131 ALA E N 1
ATOM 8505 C CA . ALA E 1 131 ? -6.215 -14.651 80.832 1.00 18.95 131 ALA E CA 1
ATOM 8506 C C . ALA E 1 131 ? -7.100 -15.879 81.018 1.00 17.51 131 ALA E C 1
ATOM 8507 O O . ALA E 1 131 ? -8.210 -15.781 81.530 1.00 14.42 131 ALA E O 1
ATOM 8509 N N . LYS E 1 132 ? -6.603 -17.036 80.600 1.00 18.56 132 LYS E N 1
ATOM 8510 C CA . LYS E 1 132 ? -7.366 -18.267 80.733 1.00 20.44 132 LYS E CA 1
ATOM 8511 C C . LYS E 1 132 ? -7.824 -18.526 82.169 1.00 22.26 132 LYS E C 1
ATOM 8512 O O . LYS E 1 132 ? -9.011 -18.757 82.404 1.00 23.04 132 LYS E O 1
ATOM 8518 N N . LYS E 1 133 ? -6.896 -18.488 83.124 1.00 22.08 133 LYS E N 1
ATOM 8519 C CA . LYS E 1 133 ? -7.252 -18.736 84.518 1.00 24.02 133 LYS E CA 1
ATOM 8520 C C . LYS E 1 133 ? -8.291 -17.755 85.046 1.00 23.57 133 LYS E C 1
ATOM 8521 O O . LYS E 1 133 ? -9.273 -18.159 85.669 1.00 23.18 133 LYS E O 1
ATOM 8527 N N . LYS E 1 134 ? -8.075 -16.465 84.813 1.00 23.13 134 LYS E N 1
ATOM 8528 C CA . LYS E 1 134 ? -9.025 -15.468 85.288 1.00 22.68 134 LYS E CA 1
ATOM 8529 C C . LYS E 1 134 ? -10.244 -15.404 84.376 1.00 22.25 134 LYS E C 1
ATOM 8530 O O . LYS E 1 134 ? -11.132 -14.576 84.572 1.00 24.75 134 LYS E O 1
ATOM 8536 N N . GLY E 1 135 ? -10.286 -16.283 83.380 1.00 21.31 135 GLY E N 1
ATOM 8537 C CA . GLY E 1 135 ? -11.404 -16.280 82.453 1.00 19.51 135 GLY E CA 1
ATOM 8538 C C . GLY E 1 135 ? -11.616 -14.894 81.866 1.00 17.57 135 GLY E C 1
ATOM 8539 O O . GLY E 1 135 ? -12.719 -14.360 81.904 1.00 17.36 135 GLY E O 1
ATOM 8540 N N . LEU E 1 136 ? -10.550 -14.303 81.335 1.00 16.36 136 LEU E N 1
ATOM 8541 C CA . LEU E 1 136 ? -10.625 -12.973 80.742 1.00 16.69 136 LEU E CA 1
ATOM 8542 C C . LEU E 1 136 ? -10.339 -13.020 79.239 1.00 16.02 136 LEU E C 1
ATOM 8543 O O . LEU E 1 136 ? -9.988 -14.068 78.706 1.00 13.95 136 LEU E O 1
ATOM 8548 N N . PRO E 1 137 ? -10.495 -11.884 78.534 1.00 15.60 137 PRO E N 1
ATOM 8549 C CA . PRO E 1 137 ? -10.248 -11.832 77.084 1.00 15.09 137 PRO E CA 1
ATOM 8550 C C . PRO E 1 137 ? -8.819 -12.149 76.627 1.00 14.26 137 PRO E C 1
ATOM 8551 O O . PRO E 1 137 ? -7.846 -11.832 77.310 1.00 12.52 137 PRO E O 1
ATOM 8555 N N . TRP E 1 138 ? -8.717 -12.764 75.449 1.00 13.74 138 TRP E N 1
ATOM 8556 C CA . TRP E 1 138 ? -7.442 -13.136 74.838 1.00 14.37 138 TRP E CA 1
ATOM 8557 C C . TRP E 1 138 ? -6.868 -12.000 73.996 1.00 13.91 138 TRP E C 1
ATOM 8558 O O . TRP E 1 138 ? -5.689 -12.013 73.649 1.00 12.79 138 TRP E O 1
ATOM 8569 N N . THR E 1 139 ? -7.709 -11.024 73.672 1.00 13.30 139 THR E N 1
ATOM 8570 C CA . THR E 1 139 ? -7.321 -9.899 72.822 1.00 12.28 139 THR E CA 1
ATOM 8571 C C . THR E 1 139 ? -5.895 -9.383 72.961 1.00 11.94 139 THR E C 1
ATOM 8572 O O . THR E 1 139 ? -5.190 -9.265 71.970 1.00 8.22 139 THR E O 1
ATOM 8576 N N . ILE E 1 140 ? -5.463 -9.070 74.176 1.00 10.92 140 ILE E N 1
ATOM 8577 C CA . ILE E 1 140 ? -4.110 -8.561 74.352 1.00 9.50 140 ILE E CA 1
ATOM 8578 C C . ILE E 1 140 ? -3.019 -9.553 73.965 1.00 7.95 140 ILE E C 1
ATOM 8579 O O . ILE E 1 140 ? -2.086 -9.203 73.247 1.00 8.57 140 ILE E O 1
ATOM 8584 N N . SER E 1 141 ? -3.135 -10.785 74.441 1.00 6.61 141 SER E N 1
ATOM 8585 C CA . SER E 1 141 ? -2.142 -11.803 74.147 1.00 9.24 141 SER E CA 1
ATOM 8586 C C . SER E 1 141 ? -2.074 -12.119 72.658 1.00 10.22 141 SER E C 1
ATOM 8587 O O . SER E 1 141 ? -1.086 -12.680 72.183 1.00 11.23 141 SER E O 1
ATOM 8590 N N . LYS E 1 142 ? -3.119 -11.754 71.924 1.00 10.25 142 LYS E N 1
ATOM 8591 C CA . LYS E 1 142 ? -3.163 -12.019 70.487 1.00 11.62 142 LYS E CA 1
ATOM 8592 C C . LYS E 1 142 ? -3.052 -10.761 69.637 1.00 10.63 142 LYS E C 1
ATOM 8593 O O . LYS E 1 142 ? -2.768 -10.844 68.440 1.00 10.70 142 LYS E O 1
ATOM 8599 N N . GLY E 1 143 ? -3.257 -9.603 70.260 1.00 9.29 143 GLY E N 1
ATOM 8600 C CA . GLY E 1 143 ? -3.240 -8.351 69.524 1.00 8.45 143 GLY E CA 1
ATOM 8601 C C . GLY E 1 143 ? -2.089 -7.367 69.604 1.00 7.39 143 GLY E C 1
ATOM 8602 O O . GLY E 1 143 ? -2.187 -6.306 68.978 1.00 5.75 143 GLY E O 1
ATOM 8603 N N . PHE E 1 144 ? -1.032 -7.671 70.362 1.00 6.13 144 PHE E N 1
ATOM 8604 C CA . PHE E 1 144 ? 0.129 -6.769 70.454 1.00 6.35 144 PHE E CA 1
ATOM 8605 C C . PHE E 1 144 ? 0.593 -6.397 69.048 1.00 5.96 144 PHE E C 1
ATOM 8606 O O . PHE E 1 144 ? 0.471 -7.199 68.124 1.00 1.21 144 PHE E O 1
ATOM 8614 N N . ASP E 1 145 ? 1.138 -5.201 68.874 1.00 4.72 145 ASP E N 1
ATOM 8615 C CA . ASP E 1 145 ? 1.609 -4.823 67.553 1.00 6.81 145 ASP E CA 1
ATOM 8616 C C . ASP E 1 145 ? 2.587 -5.886 67.071 1.00 7.22 145 ASP E C 1
ATOM 8617 O O . ASP E 1 145 ? 3.341 -6.459 67.868 1.00 5.20 145 ASP E O 1
ATOM 8622 N N . THR E 1 146 ? 2.562 -6.116 65.759 1.00 7.70 146 THR E N 1
ATOM 8623 C CA . THR E 1 146 ? 3.403 -7.072 65.036 1.00 6.83 146 THR E CA 1
ATOM 8624 C C . THR E 1 146 ? 3.096 -8.532 65.307 1.00 6.25 146 THR E C 1
ATOM 8625 O O . THR E 1 146 ? 3.819 -9.406 64.844 1.00 7.02 146 THR E O 1
ATOM 8629 N N . PHE E 1 147 ? 2.018 -8.814 66.025 1.00 7.90 147 PHE E N 1
ATOM 8630 C CA . PHE E 1 147 ? 1.704 -10.205 66.317 1.00 10.10 147 PHE E CA 1
ATOM 8631 C C . PHE E 1 147 ? 1.082 -10.988 65.180 1.00 12.43 147 PHE E C 1
ATOM 8632 O O . PHE E 1 147 ? 0.578 -12.096 65.364 1.00 11.83 147 PHE E O 1
ATOM 8648 N N . PRO E 1 149 ? 2.717 -11.508 61.659 1.00 14.66 149 PRO E N 1
ATOM 8649 C CA . PRO E 1 149 ? 3.607 -11.346 60.505 1.00 14.02 149 PRO E CA 1
ATOM 8650 C C . PRO E 1 149 ? 2.826 -11.993 59.358 1.00 11.97 149 PRO E C 1
ATOM 8651 O O . PRO E 1 149 ? 2.189 -13.029 59.557 1.00 9.58 149 PRO E O 1
ATOM 8655 N N . ILE E 1 150 ? 2.851 -11.399 58.174 1.00 10.85 150 ILE E N 1
ATOM 8656 C CA . ILE E 1 150 ? 2.102 -11.985 57.076 1.00 12.07 150 ILE E CA 1
ATOM 8657 C C . ILE E 1 150 ? 2.771 -11.714 55.727 1.00 11.45 150 ILE E C 1
ATOM 8658 O O . ILE E 1 150 ? 3.543 -10.762 55.577 1.00 9.63 150 ILE E O 1
ATOM 8663 N N . SER E 1 151 ? 2.476 -12.562 54.748 1.00 11.47 151 SER E N 1
ATOM 8664 C CA . SER E 1 151 ? 3.073 -12.433 53.421 1.00 11.01 151 SER E CA 1
ATOM 8665 C C . SER E 1 151 ? 2.220 -11.644 52.446 1.00 10.90 151 SER E C 1
ATOM 8666 O O . SER E 1 151 ? 1.166 -11.112 52.792 1.00 3.99 151 SER E O 1
ATOM 8669 N N . ALA E 1 152 ? 2.714 -11.577 51.213 1.00 10.83 152 ALA E N 1
ATOM 8670 C CA . ALA E 1 152 ? 2.025 -10.925 50.117 1.00 10.67 152 ALA E CA 1
ATOM 8671 C C . ALA E 1 152 ? 0.937 -11.922 49.735 1.00 10.63 152 ALA E C 1
ATOM 8672 O O . ALA E 1 152 ? 0.960 -13.071 50.179 1.00 7.28 152 ALA E O 1
ATOM 8674 N N . ILE E 1 153 ? -0.010 -11.501 48.910 1.00 11.42 153 ILE E N 1
ATOM 8675 C CA . ILE E 1 153 ? -1.089 -12.393 48.527 1.00 10.49 153 ILE E CA 1
ATOM 8676 C C . ILE E 1 153 ? -0.741 -13.284 47.348 1.00 10.89 153 ILE E C 1
ATOM 8677 O O . ILE E 1 153 ? 0.011 -12.896 46.458 1.00 8.67 153 ILE E O 1
ATOM 8682 N N . VAL E 1 154 ? -1.280 -14.496 47.371 1.00 11.35 154 VAL E N 1
ATOM 8683 C CA . VAL E 1 154 ? -1.092 -15.444 46.287 1.00 11.99 154 VAL E CA 1
ATOM 8684 C C . VAL E 1 154 ? -2.476 -15.502 45.634 1.00 13.49 154 VAL E C 1
ATOM 8685 O O . VAL E 1 154 ? -3.348 -16.233 46.111 1.00 9.08 154 VAL E O 1
ATOM 8689 N N . SER E 1 155 ? -2.693 -14.710 44.578 1.00 13.41 155 SER E N 1
ATOM 8690 C CA . SER E 1 155 ? -3.990 -14.688 43.890 1.00 15.75 155 SER E CA 1
ATOM 8691 C C . SER E 1 155 ? -4.414 -16.091 43.479 1.00 15.96 155 SER E C 1
ATOM 8692 O O . SER E 1 155 ? -3.584 -16.889 43.042 1.00 14.86 155 SER E O 1
ATOM 8695 N N . ARG E 1 156 ? -5.709 -16.374 43.589 1.00 14.81 156 ARG E N 1
ATOM 8696 C CA . ARG E 1 156 ? -6.227 -17.698 43.276 1.00 16.98 156 ARG E CA 1
ATOM 8697 C C . ARG E 1 156 ? -5.951 -18.200 41.866 1.00 18.77 156 ARG E C 1
ATOM 8698 O O . ARG E 1 156 ? -5.801 -19.404 41.669 1.00 18.42 156 ARG E O 1
ATOM 8706 N N . GLU E 1 157 ? -5.884 -17.295 40.891 1.00 19.65 157 GLU E N 1
ATOM 8707 C CA . GLU E 1 157 ? -5.609 -17.694 39.509 1.00 22.89 157 GLU E CA 1
ATOM 8708 C C . GLU E 1 157 ? -4.339 -18.539 39.460 1.00 23.30 157 GLU E C 1
ATOM 8709 O O . GLU E 1 157 ? -4.180 -19.383 38.583 1.00 24.41 157 GLU E O 1
ATOM 8715 N N . LYS E 1 158 ? -3.439 -18.308 40.412 1.00 22.34 158 LYS E N 1
ATOM 8716 C CA . LYS E 1 158 ? -2.188 -19.055 40.491 1.00 23.39 158 LYS E CA 1
ATOM 8717 C C . LYS E 1 158 ? -2.427 -20.540 40.739 1.00 22.45 158 LYS E C 1
ATOM 8718 O O . LYS E 1 158 ? -1.583 -21.365 40.402 1.00 20.84 158 LYS E O 1
ATOM 8724 N N . PHE E 1 159 ? -3.561 -20.878 41.350 1.00 21.57 159 PHE E N 1
ATOM 8725 C CA . PHE E 1 159 ? -3.877 -22.274 41.632 1.00 20.11 159 PHE E CA 1
ATOM 8726 C C . PHE E 1 159 ? -5.278 -22.649 41.170 1.00 19.83 159 PHE E C 1
ATOM 8727 O O . PHE E 1 159 ? -5.929 -23.513 41.759 1.00 18.00 159 PHE E O 1
ATOM 8735 N N . SER E 1 160 ? -5.727 -22.005 40.096 1.00 20.72 160 SER E N 1
ATOM 8736 C CA . SER E 1 160 ? -7.058 -22.243 39.551 1.00 22.18 160 SER E CA 1
ATOM 8737 C C . SER E 1 160 ? -7.313 -23.665 39.063 1.00 21.62 160 SER E C 1
ATOM 8738 O O . SER E 1 160 ? -8.459 -24.102 39.013 1.00 20.87 160 SER E O 1
ATOM 8741 N N . SER E 1 161 ? -6.262 -24.394 38.706 1.00 21.61 161 SER E N 1
ATOM 8742 C CA . SER E 1 161 ? -6.458 -25.762 38.236 1.00 23.53 161 SER E CA 1
ATOM 8743 C C . SER E 1 161 ? -6.635 -26.746 39.394 1.00 22.54 161 SER E C 1
ATOM 8744 O O . SER E 1 161 ? -6.743 -27.947 39.173 1.00 21.45 161 SER E O 1
ATOM 8747 N N . TYR E 1 162 ? -6.667 -26.238 40.625 1.00 22.45 162 TYR E N 1
ATOM 8748 C CA . TYR E 1 162 ? -6.846 -27.094 41.798 1.00 23.12 162 TYR E CA 1
ATOM 8749 C C . TYR E 1 162 ? -8.084 -26.733 42.608 1.00 22.60 162 TYR E C 1
ATOM 8750 O O . TYR E 1 162 ? -8.151 -27.034 43.797 1.00 22.70 162 TYR E O 1
ATOM 8759 N N . LYS E 1 163 ? -9.060 -26.091 41.974 1.00 23.40 163 LYS E N 1
ATOM 8760 C CA . LYS E 1 163 ? -10.281 -25.706 42.671 1.00 25.00 163 LYS E CA 1
ATOM 8761 C C . LYS E 1 163 ? -10.822 -26.885 43.467 1.00 26.12 163 LYS E C 1
ATOM 8762 O O . LYS E 1 163 ? -11.008 -26.797 44.681 1.00 24.79 163 LYS E O 1
ATOM 8768 N N . SER E 1 164 ? -11.066 -27.991 42.772 1.00 27.01 164 SER E N 1
ATOM 8769 C CA . SER E 1 164 ? -11.601 -29.192 43.399 1.00 29.28 164 SER E CA 1
ATOM 8770 C C . SER E 1 164 ? -10.938 -29.548 44.735 1.00 30.54 164 SER E C 1
ATOM 8771 O O . SER E 1 164 ? -11.531 -29.339 45.801 1.00 29.91 164 SER E O 1
ATOM 8774 N N . ASN E 1 165 ? -9.712 -30.068 44.683 1.00 29.69 165 ASN E N 1
ATOM 8775 C CA . ASN E 1 165 ? -9.004 -30.456 45.904 1.00 30.85 165 ASN E CA 1
ATOM 8776 C C . ASN E 1 165 ? -8.206 -29.320 46.559 1.00 28.32 165 ASN E C 1
ATOM 8777 O O . ASN E 1 165 ? -7.054 -29.503 46.965 1.00 27.80 165 ASN E O 1
ATOM 8782 N N . LEU E 1 166 ? -8.842 -28.158 46.681 1.00 25.34 166 LEU E N 1
ATOM 8783 C CA . LEU E 1 166 ? -8.233 -26.973 47.279 1.00 23.50 166 LEU E CA 1
ATOM 8784 C C . LEU E 1 166 ? -7.687 -27.240 48.687 1.00 22.36 166 LEU E C 1
ATOM 8785 O O . LEU E 1 166 ? -6.654 -26.702 49.093 1.00 21.58 166 LEU E O 1
ATOM 8790 N N . GLN E 1 167 ? -8.398 -28.084 49.421 1.00 22.70 167 GLN E N 1
ATOM 8791 C CA . GLN E 1 167 ? -8.060 -28.439 50.795 1.00 20.67 167 GLN E CA 1
ATOM 8792 C C . GLN E 1 167 ? -6.712 -29.118 51.021 1.00 20.59 167 GLN E C 1
ATOM 8793 O O . GLN E 1 167 ? -6.081 -28.915 52.064 1.00 20.05 167 GLN E O 1
ATOM 8799 N N . ASP E 1 168 ? -6.262 -29.909 50.049 1.00 20.31 168 ASP E N 1
ATOM 8800 C CA . ASP E 1 168 ? -5.021 -30.666 50.206 1.00 22.06 168 ASP E CA 1
ATOM 8801 C C . ASP E 1 168 ? -3.747 -30.233 49.472 1.00 20.47 168 ASP E C 1
ATOM 8802 O O . ASP E 1 168 ? -2.741 -30.926 49.555 1.00 19.10 168 ASP E O 1
ATOM 8807 N N . ILE E 1 169 ? -3.762 -29.106 48.771 1.00 20.04 169 ILE E N 1
ATOM 8808 C CA . ILE E 1 169 ? -2.561 -28.696 48.044 1.00 21.26 169 ILE E CA 1
ATOM 8809 C C . ILE E 1 169 ? -1.538 -27.891 48.848 1.00 21.38 169 ILE E C 1
ATOM 8810 O O . ILE E 1 169 ? -0.411 -27.701 48.400 1.00 23.10 169 ILE E O 1
ATOM 8815 N N . PHE E 1 170 ? -1.903 -27.434 50.037 1.00 20.64 170 PHE E N 1
ATOM 8816 C CA . PHE E 1 170 ? -0.970 -26.624 50.807 1.00 19.78 170 PHE E CA 1
ATOM 8817 C C . PHE E 1 170 ? -0.241 -27.303 51.954 1.00 20.07 170 PHE E C 1
ATOM 8818 O O . PHE E 1 170 ? -0.745 -28.246 52.561 1.00 20.94 170 PHE E O 1
ATOM 8826 N N . ARG E 1 171 ? 0.960 -26.793 52.229 1.00 20.96 171 ARG E N 1
ATOM 8827 C CA . ARG E 1 171 ? 1.821 -27.252 53.320 1.00 20.77 171 ARG E CA 1
ATOM 8828 C C . ARG E 1 171 ? 2.517 -26.001 53.856 1.00 18.99 171 ARG E C 1
ATOM 8829 O O . ARG E 1 171 ? 3.018 -25.182 53.078 1.00 17.05 171 ARG E O 1
ATOM 8837 N N . VAL E 1 172 ? 2.534 -25.848 55.177 1.00 16.71 172 VAL E N 1
ATOM 8838 C CA . VAL E 1 172 ? 3.167 -24.691 55.806 1.00 15.78 172 VAL E CA 1
ATOM 8839 C C . VAL E 1 172 ? 4.367 -25.084 56.658 1.00 16.84 172 VAL E C 1
ATOM 8840 O O . VAL E 1 172 ? 4.352 -26.113 57.330 1.00 16.26 172 VAL E O 1
ATOM 8844 N N . LYS E 1 173 ? 5.411 -24.261 56.618 1.00 18.47 173 LYS E N 1
ATOM 8845 C CA . LYS E 1 173 ? 6.619 -24.518 57.397 1.00 20.74 173 LYS E CA 1
ATOM 8846 C C . LYS E 1 173 ? 7.086 -23.269 58.131 1.00 20.84 173 LYS E C 1
ATOM 8847 O O . LYS E 1 173 ? 6.941 -22.150 57.633 1.00 18.59 173 LYS E O 1
ATOM 8853 N N . CYS E 1 174 ? 7.629 -23.474 59.329 1.00 21.45 174 CYS E N 1
ATOM 8854 C CA . CYS E 1 174 ? 8.165 -22.393 60.147 1.00 22.47 174 CYS E CA 1
ATOM 8855 C C . CYS E 1 174 ? 9.476 -22.856 60.778 1.00 22.93 174 CYS E C 1
ATOM 8856 O O . CYS E 1 174 ? 9.537 -23.922 61.402 1.00 21.86 174 CYS E O 1
ATOM 8859 N N . SER E 1 175 ? 10.522 -22.054 60.609 1.00 21.24 175 SER E N 1
ATOM 8860 C CA . SER E 1 175 ? 11.830 -22.381 61.161 1.00 21.45 175 SER E CA 1
ATOM 8861 C C . SER E 1 175 ? 12.401 -21.199 61.919 1.00 20.52 175 SER E C 1
ATOM 8862 O O . SER E 1 175 ? 12.256 -20.052 61.501 1.00 21.19 175 SER E O 1
ATOM 8865 N N . VAL E 1 176 ? 13.044 -21.488 63.041 1.00 19.98 176 VAL E N 1
ATOM 8866 C CA . VAL E 1 176 ? 13.656 -20.458 63.856 1.00 19.52 176 VAL E CA 1
ATOM 8867 C C . VAL E 1 176 ? 15.148 -20.746 63.966 1.00 20.03 176 VAL E C 1
ATOM 8868 O O . VAL E 1 176 ? 15.558 -21.813 64.437 1.00 18.04 176 VAL E O 1
ATOM 8872 N N . ASN E 1 177 ? 15.949 -19.785 63.518 1.00 21.24 177 ASN E N 1
ATOM 8873 C CA . ASN E 1 177 ? 17.405 -19.899 63.535 1.00 23.11 177 ASN E CA 1
ATOM 8874 C C . ASN E 1 177 ? 17.887 -21.219 62.928 1.00 24.10 177 ASN E C 1
ATOM 8875 O O . ASN E 1 177 ? 18.676 -21.937 63.537 1.00 23.18 177 ASN E O 1
ATOM 8880 N N . GLY E 1 178 ? 17.403 -21.534 61.731 1.00 25.07 178 GLY E N 1
ATOM 8881 C CA . GLY E 1 178 ? 17.811 -22.759 61.063 1.00 26.99 178 GLY E CA 1
ATOM 8882 C C . GLY E 1 178 ? 17.200 -24.055 61.573 1.00 27.43 178 GLY E C 1
ATOM 8883 O O . GLY E 1 178 ? 17.462 -25.126 61.019 1.00 27.75 178 GLY E O 1
ATOM 8884 N N . GLN E 1 179 ? 16.387 -23.973 62.621 1.00 27.86 179 GLN E N 1
ATOM 8885 C CA . GLN E 1 179 ? 15.752 -25.164 63.183 1.00 28.12 179 GLN E CA 1
ATOM 8886 C C . GLN E 1 179 ? 14.283 -25.269 62.768 1.00 26.21 179 GLN E C 1
ATOM 8887 O O . GLN E 1 179 ? 13.449 -24.463 63.189 1.00 24.04 179 GLN E O 1
ATOM 8893 N N . LEU E 1 180 ? 13.976 -26.266 61.938 1.00 25.58 180 LEU E N 1
ATOM 8894 C CA . LEU E 1 180 ? 12.608 -26.496 61.476 1.00 24.47 180 LEU E CA 1
ATOM 8895 C C . LEU E 1 180 ? 11.736 -26.890 62.654 1.00 23.68 180 LEU E C 1
ATOM 8896 O O . LEU E 1 180 ? 12.013 -27.882 63.324 1.00 24.30 180 LEU E O 1
ATOM 8901 N N . ARG E 1 181 ? 10.673 -26.128 62.895 1.00 22.05 181 ARG E N 1
ATOM 8902 C CA . ARG E 1 181 ? 9.784 -26.402 64.019 1.00 20.94 181 ARG E CA 1
ATOM 8903 C C . ARG E 1 181 ? 8.400 -26.894 63.638 1.00 20.52 181 ARG E C 1
ATOM 8904 O O . ARG E 1 181 ? 7.819 -27.717 64.336 1.00 20.32 181 ARG E O 1
ATOM 8912 N N . GLN E 1 182 ? 7.860 -26.377 62.543 1.00 21.29 182 GLN E N 1
ATOM 8913 C CA . GLN E 1 182 ? 6.544 -26.801 62.099 1.00 21.03 182 GLN E CA 1
ATOM 8914 C C . GLN E 1 182 ? 6.592 -27.137 60.624 1.00 20.81 182 GLN E C 1
ATOM 8915 O O . GLN E 1 182 ? 7.183 -26.411 59.829 1.00 20.70 182 GLN E O 1
ATOM 8921 N N . ASP E 1 183 ? 5.964 -28.250 60.274 1.00 20.51 183 ASP E N 1
ATOM 8922 C CA . ASP E 1 183 ? 5.929 -28.717 58.900 1.00 20.77 183 ASP E CA 1
ATOM 8923 C C . ASP E 1 183 ? 4.649 -29.530 58.741 1.00 19.06 183 ASP E C 1
ATOM 8924 O O . ASP E 1 183 ? 4.617 -30.718 59.055 1.00 19.04 183 ASP E O 1
ATOM 8929 N N . GLY E 1 184 ? 3.590 -28.886 58.272 1.00 17.42 184 GLY E N 1
ATOM 8930 C CA . GLY E 1 184 ? 2.342 -29.602 58.111 1.00 18.91 184 GLY E CA 1
ATOM 8931 C C . GLY E 1 184 ? 1.539 -29.218 56.887 1.00 18.79 184 GLY E C 1
ATOM 8932 O O . GLY E 1 184 ? 1.576 -28.071 56.440 1.00 19.26 184 GLY E O 1
ATOM 8933 N N . GLY E 1 185 ? 0.812 -30.192 56.345 1.00 18.30 185 GLY E N 1
ATOM 8934 C CA . GLY E 1 185 ? -0.012 -29.947 55.179 1.00 16.51 185 GLY E CA 1
ATOM 8935 C C . GLY E 1 185 ? -1.439 -29.646 55.593 1.00 16.32 185 GLY E C 1
ATOM 8936 O O . GLY E 1 185 ? -1.889 -30.053 56.664 1.00 11.93 185 GLY E O 1
ATOM 8937 N N . THR E 1 186 ? -2.160 -28.931 54.740 1.00 16.80 186 THR E N 1
ATOM 8938 C CA . THR E 1 186 ? -3.539 -28.578 55.028 1.00 16.65 186 THR E CA 1
ATOM 8939 C C . THR E 1 186 ? -4.476 -29.774 54.964 1.00 16.20 186 THR E C 1
ATOM 8940 O O . THR E 1 186 ? -5.673 -29.652 55.211 1.00 17.74 186 THR E O 1
ATOM 8944 N N . ASN E 1 187 ? -3.937 -30.939 54.636 1.00 17.44 187 ASN E N 1
ATOM 8945 C CA . ASN E 1 187 ? -4.754 -32.147 54.579 1.00 17.91 187 ASN E CA 1
ATOM 8946 C C . ASN E 1 187 ? -4.905 -32.710 55.994 1.00 18.45 187 ASN E C 1
ATOM 8947 O O . ASN E 1 187 ? -5.700 -33.623 56.239 1.00 18.37 187 ASN E O 1
ATOM 8952 N N . LEU E 1 188 ? -4.150 -32.136 56.928 1.00 17.83 188 LEU E N 1
ATOM 8953 C CA . LEU E 1 188 ? -4.180 -32.556 58.330 1.00 16.25 188 LEU E CA 1
ATOM 8954 C C . LEU E 1 188 ? -5.191 -31.747 59.158 1.00 15.74 188 LEU E C 1
ATOM 8955 O O . LEU E 1 188 ? -5.353 -31.967 60.359 1.00 12.52 188 LEU E O 1
ATOM 8968 N N . LEU E 1 190 ? -8.536 -30.411 60.840 1.00 14.37 190 LEU E N 1
ATOM 8969 C CA . LEU E 1 190 ? -9.684 -31.086 61.445 1.00 15.59 190 LEU E CA 1
ATOM 8970 C C . LEU E 1 190 ? -11.000 -30.561 60.852 1.00 16.67 190 LEU E C 1
ATOM 8971 O O . LEU E 1 190 ? -11.857 -31.335 60.417 1.00 15.82 190 LEU E O 1
ATOM 8976 N N . HIS E 1 191 ? -11.168 -29.244 60.850 1.00 15.21 191 HIS E N 1
ATOM 8977 C CA . HIS E 1 191 ? -12.364 -28.656 60.271 1.00 16.93 191 HIS E CA 1
ATOM 8978 C C . HIS E 1 191 ? -11.957 -28.085 58.920 1.00 16.82 191 HIS E C 1
ATOM 8979 O O . HIS E 1 191 ? -11.234 -27.096 58.835 1.00 16.00 191 HIS E O 1
ATOM 8986 N N . PRO E 1 192 ? -12.411 -28.717 57.836 1.00 16.68 192 PRO E N 1
ATOM 8987 C CA . PRO E 1 192 ? -12.063 -28.246 56.497 1.00 16.66 192 PRO E CA 1
ATOM 8988 C C . PRO E 1 192 ? -12.408 -26.787 56.180 1.00 16.07 192 PRO E C 1
ATOM 8989 O O . PRO E 1 192 ? -13.301 -26.188 56.784 1.00 13.34 192 PRO E O 1
ATOM 8993 N N . LEU E 1 193 ? -11.676 -26.233 55.218 1.00 16.69 193 LEU E N 1
ATOM 8994 C CA . LEU E 1 193 ? -11.852 -24.854 54.785 1.00 17.56 193 LEU E CA 1
ATOM 8995 C C . LEU E 1 193 ? -13.300 -24.420 54.570 1.00 17.17 193 LEU E C 1
ATOM 8996 O O . LEU E 1 193 ? -13.715 -23.384 55.086 1.00 13.74 193 LEU E O 1
ATOM 9001 N N . HIS E 1 194 ? -14.064 -25.204 53.810 1.00 17.81 194 HIS E N 1
ATOM 9002 C CA . HIS E 1 194 ? -15.455 -24.858 53.536 1.00 20.37 194 HIS E CA 1
ATOM 9003 C C . HIS E 1 194 ? -16.283 -24.841 54.809 1.00 20.61 194 HIS E C 1
ATOM 9004 O O . HIS E 1 194 ? -17.125 -23.960 55.007 1.00 20.71 194 HIS E O 1
ATOM 9011 N N . LYS E 1 195 ? -16.031 -25.813 55.676 1.00 19.10 195 LYS E N 1
ATOM 9012 C CA . LYS E 1 195 ? -16.761 -25.916 56.931 1.00 19.42 195 LYS E CA 1
ATOM 9013 C C . LYS E 1 195 ? -16.458 -24.697 57.807 1.00 18.02 195 LYS E C 1
ATOM 9014 O O . LYS E 1 195 ? -17.296 -24.260 58.590 1.00 18.08 195 LYS E O 1
ATOM 9020 N N . ILE E 1 196 ? -15.263 -24.135 57.660 1.00 16.60 196 ILE E N 1
ATOM 9021 C CA . ILE E 1 196 ? -14.887 -22.966 58.443 1.00 15.53 196 ILE E CA 1
ATOM 9022 C C . ILE E 1 196 ? -15.642 -21.710 58.007 1.00 16.77 196 ILE E C 1
ATOM 9023 O O . ILE E 1 196 ? -16.247 -21.039 58.839 1.00 14.31 196 ILE E O 1
ATOM 9028 N N . LEU E 1 197 ? -15.602 -21.386 56.713 1.00 18.21 197 LEU E N 1
ATOM 9029 C CA . LEU E 1 197 ? -16.302 -20.199 56.213 1.00 19.33 197 LEU E CA 1
ATOM 9030 C C . LEU E 1 197 ? -17.788 -20.275 56.558 1.00 19.09 197 LEU E C 1
ATOM 9031 O O . LEU E 1 197 ? -18.373 -19.329 57.083 1.00 17.75 197 LEU E O 1
ATOM 9036 N N . GLN E 1 198 ? -18.391 -21.418 56.262 1.00 19.30 198 GLN E N 1
ATOM 9037 C CA . GLN E 1 198 ? -19.805 -21.625 56.525 1.00 20.22 198 GLN E CA 1
ATOM 9038 C C . GLN E 1 198 ? -20.146 -21.475 58.003 1.00 19.74 198 GLN E C 1
ATOM 9039 O O . GLN E 1 198 ? -20.958 -20.632 58.384 1.00 18.42 198 GLN E O 1
ATOM 9045 N N . HIS E 1 199 ? -19.516 -22.287 58.838 1.00 19.36 199 HIS E N 1
ATOM 9046 C CA . HIS E 1 199 ? -19.797 -22.240 60.260 1.00 19.08 199 HIS E CA 1
ATOM 9047 C C . HIS E 1 199 ? -19.660 -20.847 60.858 1.00 18.15 199 HIS E C 1
ATOM 9048 O O . HIS E 1 199 ? -20.528 -20.401 61.607 1.00 17.55 199 HIS E O 1
ATOM 9055 N N . ILE E 1 200 ? -18.577 -20.154 60.530 1.00 16.11 200 ILE E N 1
ATOM 9056 C CA . ILE E 1 200 ? -18.379 -18.823 61.067 1.00 16.00 200 ILE E CA 1
ATOM 9057 C C . ILE E 1 200 ? -19.477 -17.869 60.620 1.00 14.81 200 ILE E C 1
ATOM 9058 O O . ILE E 1 200 ? -19.975 -17.080 61.417 1.00 12.49 200 ILE E O 1
ATOM 9063 N N . SER E 1 201 ? -19.860 -17.951 59.349 1.00 13.79 201 SER E N 1
ATOM 9064 C CA . SER E 1 201 ? -20.889 -17.069 58.805 1.00 13.46 201 SER E CA 1
ATOM 9065 C C . SER E 1 201 ? -22.227 -17.125 59.556 1.00 14.59 201 SER E C 1
ATOM 9066 O O . SER E 1 201 ? -23.053 -16.216 59.423 1.00 13.15 201 SER E O 1
ATOM 9069 N N . THR E 1 202 ? -22.442 -18.178 60.338 1.00 13.22 202 THR E N 1
ATOM 9070 C CA . THR E 1 202 ? -23.690 -18.324 61.086 1.00 13.57 202 THR E CA 1
ATOM 9071 C C . THR E 1 202 ? -23.678 -17.550 62.408 1.00 14.36 202 THR E C 1
ATOM 9072 O O . THR E 1 202 ? -24.665 -17.556 63.155 1.00 12.99 202 THR E O 1
ATOM 9084 N N . ILE E 1 204 ? -20.806 -14.664 62.813 1.00 14.23 204 ILE E N 1
ATOM 9085 C CA . ILE E 1 204 ? -20.158 -13.419 62.449 1.00 15.37 204 ILE E CA 1
ATOM 9086 C C . ILE E 1 204 ? -20.026 -13.394 60.932 1.00 15.37 204 ILE E C 1
ATOM 9087 O O . ILE E 1 204 ? -19.155 -14.059 60.368 1.00 12.46 204 ILE E O 1
ATOM 9092 N N . SER E 1 205 ? -20.896 -12.632 60.276 1.00 14.49 205 SER E N 1
ATOM 9093 C CA . SER E 1 205 ? -20.868 -12.546 58.824 1.00 14.21 205 SER E CA 1
ATOM 9094 C C . SER E 1 205 ? -19.504 -12.141 58.305 1.00 14.52 205 SER E C 1
ATOM 9095 O O . SER E 1 205 ? -18.767 -11.393 58.948 1.00 14.12 205 SER E O 1
ATOM 9098 N N . LEU E 1 206 ? -19.170 -12.654 57.130 1.00 15.60 206 LEU E N 1
ATOM 9099 C CA . LEU E 1 206 ? -17.905 -12.346 56.501 1.00 15.84 206 LEU E CA 1
ATOM 9100 C C . LEU E 1 206 ? -18.185 -11.459 55.297 1.00 16.54 206 LEU E C 1
ATOM 9101 O O . LEU E 1 206 ? -19.205 -11.613 54.621 1.00 17.06 206 LEU E O 1
ATOM 9106 N N . GLU E 1 207 ? -17.299 -10.506 55.049 1.00 15.52 207 GLU E N 1
ATOM 9107 C CA . GLU E 1 207 ? -17.461 -9.626 53.906 1.00 16.25 207 GLU E CA 1
ATOM 9108 C C . GLU E 1 207 ? -16.175 -9.599 53.090 1.00 13.70 207 GLU E C 1
ATOM 9109 O O . GLU E 1 207 ? -15.112 -10.016 53.567 1.00 11.54 207 GLU E O 1
ATOM 9115 N N . PRO E 1 208 ? -16.256 -9.122 51.840 1.00 10.86 208 PRO E N 1
ATOM 9116 C CA . PRO E 1 208 ? -15.086 -9.049 50.963 1.00 10.56 208 PRO E CA 1
ATOM 9117 C C . PRO E 1 208 ? -13.891 -8.415 51.668 1.00 9.42 208 PRO E C 1
ATOM 9118 O O . PRO E 1 208 ? -14.009 -7.333 52.244 1.00 5.83 208 PRO E O 1
ATOM 9122 N N . GLY E 1 209 ? -12.747 -9.097 51.634 1.00 10.17 209 GLY E N 1
ATOM 9123 C CA . GLY E 1 209 ? -11.551 -8.564 52.273 1.00 11.14 209 GLY E CA 1
ATOM 9124 C C . GLY E 1 209 ? -11.181 -9.137 53.637 1.00 10.30 209 GLY E C 1
ATOM 9125 O O . GLY E 1 209 ? -10.061 -8.922 54.111 1.00 8.33 209 GLY E O 1
ATOM 9126 N N . ASP E 1 210 ? -12.108 -9.853 54.272 1.00 9.70 210 ASP E N 1
ATOM 9127 C CA . ASP E 1 210 ? -11.850 -10.448 55.583 1.00 10.79 210 ASP E CA 1
ATOM 9128 C C . ASP E 1 210 ? -10.744 -11.491 55.494 1.00 11.45 210 ASP E C 1
ATOM 9129 O O . ASP E 1 210 ? -10.645 -12.228 54.506 1.00 12.58 210 ASP E O 1
ATOM 9134 N N . ILE E 1 211 ? -9.917 -11.553 56.531 1.00 9.67 211 ILE E N 1
ATOM 9135 C CA . ILE E 1 211 ? -8.816 -12.498 56.568 1.00 10.58 211 ILE E CA 1
ATOM 9136 C C . ILE E 1 211 ? -9.113 -13.609 57.570 1.00 11.22 211 ILE E C 1
ATOM 9137 O O . ILE E 1 211 ? -9.342 -13.345 58.746 1.00 11.95 211 ILE E O 1
ATOM 9142 N N . ILE E 1 212 ? -9.114 -14.854 57.100 1.00 11.58 212 ILE E N 1
ATOM 9143 C CA . ILE E 1 212 ? -9.404 -15.999 57.961 1.00 11.67 212 ILE E CA 1
ATOM 9144 C C . ILE E 1 212 ? -8.177 -16.877 58.229 1.00 12.39 212 ILE E C 1
ATOM 9145 O O . ILE E 1 212 ? -7.630 -17.464 57.297 1.00 10.66 212 ILE E O 1
ATOM 9150 N N . LEU E 1 213 ? -7.742 -16.968 59.486 1.00 10.50 213 LEU E N 1
ATOM 9151 C CA . LEU E 1 213 ? -6.609 -17.831 59.820 1.00 11.89 213 LEU E CA 1
ATOM 9152 C C . LEU E 1 213 ? -7.176 -19.216 60.105 1.00 13.37 213 LEU E C 1
ATOM 9153 O O . LEU E 1 213 ? -8.026 -19.391 60.991 1.00 13.37 213 LEU E O 1
ATOM 9158 N N . THR E 1 214 ? -6.693 -20.199 59.350 1.00 10.92 214 THR E N 1
ATOM 9159 C CA . THR E 1 214 ? -7.198 -21.560 59.446 1.00 9.93 214 THR E CA 1
ATOM 9160 C C . THR E 1 214 ? -6.586 -22.560 60.426 1.00 11.00 214 THR E C 1
ATOM 9161 O O . THR E 1 214 ? -7.001 -23.717 60.456 1.00 9.94 214 THR E O 1
ATOM 9165 N N . GLY E 1 215 ? -5.620 -22.134 61.230 1.00 11.30 215 GLY E N 1
ATOM 9166 C CA . GLY E 1 215 ? -5.029 -23.053 62.187 1.00 13.39 215 GLY E CA 1
ATOM 9167 C C . GLY E 1 215 ? -3.548 -23.290 61.992 1.00 14.70 215 GLY E C 1
ATOM 9168 O O . GLY E 1 215 ? -2.983 -22.913 60.967 1.00 13.92 215 GLY E O 1
ATOM 9169 N N . THR E 1 216 ? -2.919 -23.929 62.972 1.00 16.01 216 THR E N 1
ATOM 9170 C CA . THR E 1 216 ? -1.492 -24.195 62.903 1.00 17.81 216 THR E CA 1
ATOM 9171 C C . THR E 1 216 ? -1.162 -25.658 63.194 1.00 17.69 216 THR E C 1
ATOM 9172 O O . THR E 1 216 ? -1.787 -26.288 64.047 1.00 15.94 216 THR E O 1
ATOM 9176 N N . PRO E 1 217 ? -0.175 -26.217 62.471 1.00 17.76 217 PRO E N 1
ATOM 9177 C CA . PRO E 1 217 ? 0.265 -27.605 62.634 1.00 17.21 217 PRO E CA 1
ATOM 9178 C C . PRO E 1 217 ? 0.914 -27.807 64.007 1.00 15.97 217 PRO E C 1
ATOM 9179 O O . PRO E 1 217 ? 1.005 -26.880 64.807 1.00 14.16 217 PRO E O 1
ATOM 9183 N N . ALA E 1 218 ? 1.379 -29.021 64.270 1.00 16.31 218 ALA E N 1
ATOM 9184 C CA . ALA E 1 218 ? 2.025 -29.321 65.541 1.00 17.12 218 ALA E CA 1
ATOM 9185 C C . ALA E 1 218 ? 3.413 -28.695 65.583 1.00 17.60 218 ALA E C 1
ATOM 9186 O O . ALA E 1 218 ? 4.051 -28.509 64.544 1.00 16.93 218 ALA E O 1
ATOM 9188 N N . GLY E 1 219 ? 3.881 -28.364 66.780 1.00 17.46 219 GLY E N 1
ATOM 9189 C CA . GLY E 1 219 ? 5.209 -27.797 66.896 1.00 18.13 219 GLY E CA 1
ATOM 9190 C C . GLY E 1 219 ? 5.319 -26.338 67.278 1.00 19.88 219 GLY E C 1
ATOM 9191 O O . GLY E 1 219 ? 6.384 -25.737 67.096 1.00 19.75 219 GLY E O 1
ATOM 9192 N N . VAL E 1 220 ? 4.244 -25.751 67.797 1.00 21.05 220 VAL E N 1
ATOM 9193 C CA . VAL E 1 220 ? 4.316 -24.350 68.197 1.00 23.23 220 VAL E CA 1
ATOM 9194 C C . VAL E 1 220 ? 5.561 -24.231 69.077 1.00 23.60 220 VAL E C 1
ATOM 9195 O O . VAL E 1 220 ? 5.847 -25.120 69.883 1.00 23.69 220 VAL E O 1
ATOM 9199 N N . GLY E 1 221 ? 6.313 -23.151 68.902 1.00 23.44 221 GLY E N 1
ATOM 9200 C CA . GLY E 1 221 ? 7.518 -22.964 69.685 1.00 23.20 221 GLY E CA 1
ATOM 9201 C C . GLY E 1 221 ? 7.584 -21.584 70.298 1.00 22.51 221 GLY E C 1
ATOM 9202 O O . GLY E 1 221 ? 6.580 -20.879 70.364 1.00 23.04 221 GLY E O 1
ATOM 9203 N N . GLU E 1 222 ? 8.769 -21.182 70.735 1.00 22.51 222 GLU E N 1
ATOM 9204 C CA . GLU E 1 222 ? 8.916 -19.875 71.356 1.00 21.89 222 GLU E CA 1
ATOM 9205 C C . GLU E 1 222 ? 9.816 -18.940 70.566 1.00 20.12 222 GLU E C 1
ATOM 9206 O O . GLU E 1 222 ? 10.746 -19.376 69.893 1.00 19.03 222 GLU E O 1
ATOM 9212 N N . LEU E 1 223 ? 9.524 -17.648 70.650 1.00 19.80 223 LEU E N 1
ATOM 9213 C CA . LEU E 1 223 ? 10.327 -16.637 69.981 1.00 20.29 223 LEU E CA 1
ATOM 9214 C C . LEU E 1 223 ? 10.930 -15.734 71.049 1.00 20.16 223 LEU E C 1
ATOM 9215 O O . LEU E 1 223 ? 10.237 -15.289 71.965 1.00 20.01 223 LEU E O 1
ATOM 9220 N N . LYS E 1 224 ? 12.233 -15.495 70.931 1.00 20.47 224 LYS E N 1
ATOM 9221 C CA . LYS E 1 224 ? 12.975 -14.649 71.857 1.00 21.55 224 LYS E CA 1
ATOM 9222 C C . LYS E 1 224 ? 13.671 -13.576 71.035 1.00 20.75 224 LYS E C 1
ATOM 9223 O O . LYS E 1 224 ? 13.999 -13.798 69.866 1.00 18.98 224 LYS E O 1
ATOM 9229 N N . PRO E 1 225 ? 13.913 -12.396 71.627 1.00 19.59 225 PRO E N 1
ATOM 9230 C CA . PRO E 1 225 ? 14.587 -11.359 70.845 1.00 19.88 225 PRO E CA 1
ATOM 9231 C C . PRO E 1 225 ? 15.900 -11.855 70.244 1.00 19.64 225 PRO E C 1
ATOM 9232 O O . PRO E 1 225 ? 16.678 -12.553 70.898 1.00 17.81 225 PRO E O 1
ATOM 9236 N N . GLY E 1 226 ? 16.124 -11.502 68.981 1.00 19.98 226 GLY E N 1
ATOM 9237 C CA . GLY E 1 226 ? 17.325 -11.923 68.292 1.00 19.87 226 GLY E CA 1
ATOM 9238 C C . GLY E 1 226 ? 17.021 -13.058 67.336 1.00 20.39 226 GLY E C 1
ATOM 9239 O O . GLY E 1 226 ? 17.739 -13.253 66.353 1.00 22.47 226 GLY E O 1
ATOM 9240 N N . ASP E 1 227 ? 15.956 -13.807 67.619 1.00 19.74 227 ASP E N 1
ATOM 9241 C CA . ASP E 1 227 ? 15.562 -14.929 66.771 1.00 19.93 227 ASP E CA 1
ATOM 9242 C C . ASP E 1 227 ? 15.274 -14.510 65.343 1.00 20.26 227 ASP E C 1
ATOM 9243 O O . ASP E 1 227 ? 14.685 -13.460 65.095 1.00 18.01 227 ASP E O 1
ATOM 9248 N N . ARG E 1 228 ? 15.684 -15.363 64.413 1.00 20.81 228 ARG E N 1
ATOM 9249 C CA . ARG E 1 228 ? 15.474 -15.147 62.989 1.00 22.85 228 ARG E CA 1
ATOM 9250 C C . ARG E 1 228 ? 14.419 -16.181 62.611 1.00 20.95 228 ARG E C 1
ATOM 9251 O O . ARG E 1 228 ? 14.638 -17.376 62.785 1.00 21.35 228 ARG E O 1
ATOM 9259 N N . VAL E 1 229 ? 13.275 -15.730 62.109 1.00 20.64 229 VAL E N 1
ATOM 9260 C CA . VAL E 1 229 ? 12.203 -16.650 61.737 1.00 19.79 229 VAL E CA 1
ATOM 9261 C C . VAL E 1 229 ? 12.061 -16.789 60.228 1.00 18.36 229 VAL E C 1
ATOM 9262 O O . VAL E 1 229 ? 12.023 -15.799 59.508 1.00 17.48 229 VAL E O 1
ATOM 9266 N N . HIS E 1 230 ? 11.965 -18.031 59.770 1.00 18.99 230 HIS E N 1
ATOM 9267 C CA . HIS E 1 230 ? 11.827 -18.348 58.355 1.00 20.25 230 HIS E CA 1
ATOM 9268 C C . HIS E 1 230 ? 10.530 -19.138 58.167 1.00 19.26 230 HIS E C 1
ATOM 9269 O O . HIS E 1 230 ? 10.332 -20.190 58.774 1.00 18.36 230 HIS E O 1
ATOM 9276 N N . CYS E 1 231 ? 9.650 -18.616 57.324 1.00 17.27 231 CYS E N 1
ATOM 9277 C CA . CYS E 1 231 ? 8.368 -19.241 57.080 1.00 17.45 231 CYS E CA 1
ATOM 9278 C C . CYS E 1 231 ? 8.174 -19.534 55.595 1.00 18.00 231 CYS E C 1
ATOM 9279 O O . CYS E 1 231 ? 8.523 -18.715 54.739 1.00 16.69 231 CYS E O 1
ATOM 9282 N N . GLU E 1 232 ? 7.638 -20.714 55.295 1.00 17.10 232 GLU E N 1
ATOM 9283 C CA . GLU E 1 232 ? 7.404 -21.113 53.916 1.00 17.14 232 GLU E CA 1
ATOM 9284 C C . GLU E 1 232 ? 5.995 -21.642 53.699 1.00 16.77 232 GLU E C 1
ATOM 9285 O O . GLU E 1 232 ? 5.431 -22.325 54.558 1.00 16.43 232 GLU E O 1
ATOM 9291 N N . LEU E 1 233 ? 5.439 -21.327 52.537 1.00 15.96 233 LEU E N 1
ATOM 9292 C CA . LEU E 1 233 ? 4.121 -21.807 52.148 1.00 15.56 233 LEU E CA 1
ATOM 9293 C C . LEU E 1 233 ? 4.372 -22.566 50.853 1.00 14.91 233 LEU E C 1
ATOM 9294 O O . LEU E 1 233 ? 4.938 -22.025 49.904 1.00 13.57 233 LEU E O 1
ATOM 9299 N N . LEU E 1 234 ? 3.974 -23.827 50.817 1.00 16.45 234 LEU E N 1
ATOM 9300 C CA . LEU E 1 234 ? 4.182 -24.616 49.620 1.00 17.39 234 LEU E CA 1
ATOM 9301 C C . LEU E 1 234 ? 2.871 -25.084 49.013 1.00 18.04 234 LEU E C 1
ATOM 9302 O O . LEU E 1 234 ? 1.896 -25.370 49.721 1.00 15.03 234 LEU E O 1
ATOM 9307 N N . GLN E 1 235 ? 2.858 -25.130 47.687 1.00 18.24 235 GLN E N 1
ATOM 9308 C CA . GLN E 1 235 ? 1.712 -25.587 46.927 1.00 20.86 235 GLN E CA 1
ATOM 9309 C C . GLN E 1 235 ? 2.226 -26.812 46.169 1.00 21.99 235 GLN E C 1
ATOM 9310 O O . GLN E 1 235 ? 3.106 -26.702 45.306 1.00 21.55 235 GLN E O 1
ATOM 9316 N N . ASN E 1 236 ? 1.699 -27.980 46.515 1.00 23.06 236 ASN E N 1
ATOM 9317 C CA . ASN E 1 236 ? 2.122 -29.217 45.875 1.00 22.39 236 ASN E CA 1
ATOM 9318 C C . ASN E 1 236 ? 3.630 -29.373 45.999 1.00 22.18 236 ASN E C 1
ATOM 9319 O O . ASN E 1 236 ? 4.328 -29.673 45.030 1.00 20.07 236 ASN E O 1
ATOM 9324 N N . ASN E 1 237 ? 4.115 -29.142 47.213 1.00 24.01 237 ASN E N 1
ATOM 9325 C CA . ASN E 1 237 ? 5.530 -29.261 47.552 1.00 26.27 237 ASN E CA 1
ATOM 9326 C C . ASN E 1 237 ? 6.462 -28.239 46.916 1.00 25.01 237 ASN E C 1
ATOM 9327 O O . ASN E 1 237 ? 7.682 -28.356 47.035 1.00 23.95 237 ASN E O 1
ATOM 9332 N N . ASP E 1 238 ? 5.899 -27.235 46.252 1.00 23.82 238 ASP E N 1
ATOM 9333 C CA . ASP E 1 238 ? 6.718 -26.195 45.637 1.00 25.24 238 ASP E CA 1
ATOM 9334 C C . ASP E 1 238 ? 6.539 -24.877 46.380 1.00 25.51 238 ASP E C 1
ATOM 9335 O O . ASP E 1 238 ? 5.418 -24.429 46.603 1.00 24.88 238 ASP E O 1
ATOM 9340 N N . ASN E 1 239 ? 7.646 -24.250 46.752 1.00 25.92 239 ASN E N 1
ATOM 9341 C CA . ASN E 1 239 ? 7.579 -22.988 47.474 1.00 26.38 239 ASN E CA 1
ATOM 9342 C C . ASN E 1 239 ? 6.896 -21.881 46.670 1.00 24.37 239 ASN E C 1
ATOM 9343 O O . ASN E 1 239 ? 7.373 -21.503 45.609 1.00 22.64 239 ASN E O 1
ATOM 9348 N N . ILE E 1 240 ? 5.773 -21.374 47.173 1.00 23.55 240 ILE E N 1
ATOM 9349 C CA . ILE E 1 240 ? 5.077 -20.275 46.512 1.00 22.98 240 ILE E CA 1
ATOM 9350 C C . ILE E 1 240 ? 5.197 -19.033 47.393 1.00 21.97 240 ILE E C 1
ATOM 9351 O O . ILE E 1 240 ? 4.852 -17.930 46.975 1.00 22.71 240 ILE E O 1
ATOM 9356 N N . VAL E 1 241 ? 5.679 -19.218 48.617 1.00 21.44 241 VAL E N 1
ATOM 9357 C CA . VAL E 1 241 ? 5.864 -18.100 49.540 1.00 20.10 241 VAL E CA 1
ATOM 9358 C C . VAL E 1 241 ? 7.070 -18.360 50.424 1.00 19.65 241 VAL E C 1
ATOM 9359 O O . VAL E 1 241 ? 7.261 -19.465 50.920 1.00 18.05 241 VAL E O 1
ATOM 9363 N N . ASP E 1 242 ? 7.881 -17.329 50.620 1.00 21.61 242 ASP E N 1
ATOM 9364 C CA . ASP E 1 242 ? 9.081 -17.443 51.437 1.00 23.47 242 ASP E CA 1
ATOM 9365 C C . ASP E 1 242 ? 9.345 -16.088 52.100 1.00 23.02 242 ASP E C 1
ATOM 9366 O O . ASP E 1 242 ? 9.662 -15.110 51.421 1.00 24.44 242 ASP E O 1
ATOM 9379 N N . ASN E 1 244 ? 10.946 -13.875 55.776 1.00 19.29 244 ASN E N 1
ATOM 9380 C CA . ASN E 1 244 ? 11.780 -13.874 56.971 1.00 20.05 244 ASN E CA 1
ATOM 9381 C C . ASN E 1 244 ? 11.419 -12.706 57.862 1.00 17.67 244 ASN E C 1
ATOM 9382 O O . ASN E 1 244 ? 11.017 -11.654 57.376 1.00 17.69 244 ASN E O 1
ATOM 9387 N N . PHE E 1 245 ? 11.550 -12.912 59.168 1.00 15.45 245 PHE E N 1
ATOM 9388 C CA . PHE E 1 245 ? 11.282 -11.883 60.160 1.00 14.63 245 PHE E CA 1
ATOM 9389 C C . PHE E 1 245 ? 12.349 -11.997 61.240 1.00 15.54 245 PHE E C 1
ATOM 9390 O O . PHE E 1 245 ? 12.920 -13.070 61.454 1.00 14.44 245 PHE E O 1
ATOM 9398 N N . GLU E 1 246 ? 12.626 -10.885 61.911 1.00 16.55 246 GLU E N 1
ATOM 9399 C CA . GLU E 1 246 ? 13.604 -10.866 62.989 1.00 19.52 246 GLU E CA 1
ATOM 9400 C C . GLU E 1 246 ? 12.940 -10.282 64.229 1.00 18.96 246 GLU E C 1
ATOM 9401 O O . GLU E 1 246 ? 12.178 -9.323 64.142 1.00 17.87 246 GLU E O 1
ATOM 9407 N N . CYS E 1 247 ? 13.226 -10.874 65.381 1.00 17.78 247 CYS E N 1
ATOM 9408 C CA . CYS E 1 247 ? 12.628 -10.435 66.631 1.00 18.30 247 CYS E CA 1
ATOM 9409 C C . CYS E 1 247 ? 13.460 -9.420 67.404 1.00 17.64 247 CYS E C 1
ATOM 9410 O O . CYS E 1 247 ? 14.682 -9.497 67.440 1.00 17.11 247 CYS E O 1
ATOM 9413 N N . GLU E 1 248 ? 12.775 -8.463 68.019 1.00 17.89 248 GLU E N 1
ATOM 9414 C CA . GLU E 1 248 ? 13.415 -7.435 68.824 1.00 18.94 248 GLU E CA 1
ATOM 9415 C C . GLU E 1 248 ? 12.530 -7.130 70.024 1.00 18.52 248 GLU E C 1
ATOM 9416 O O . GLU E 1 248 ? 11.377 -7.567 70.072 1.00 16.59 248 GLU E O 1
ATOM 9422 N N . ASN E 1 249 ? 13.074 -6.403 70.997 1.00 16.89 249 ASN E N 1
ATOM 9423 C CA . ASN E 1 249 ? 12.315 -6.025 72.187 1.00 16.89 249 ASN E CA 1
ATOM 9424 C C . ASN E 1 249 ? 11.466 -4.810 71.865 1.00 16.32 249 ASN E C 1
ATOM 9425 O O . ASN E 1 249 ? 11.960 -3.837 71.295 1.00 16.61 249 ASN E O 1
ATOM 9430 N N . ARG E 1 250 ? 10.194 -4.861 72.240 1.00 16.60 250 ARG E N 1
ATOM 9431 C CA . ARG E 1 250 ? 9.298 -3.738 72.006 1.00 17.50 250 ARG E CA 1
ATOM 9432 C C . ARG E 1 250 ? 9.630 -2.611 72.977 1.00 18.44 250 ARG E C 1
ATOM 9433 O O . ARG E 1 250 ? 9.784 -2.842 74.177 1.00 17.14 250 ARG E O 1
ATOM 9441 N N . PRO E 1 251 ? 9.776 -1.378 72.470 1.00 19.47 251 PRO E N 1
ATOM 9442 C CA . PRO E 1 251 ? 10.080 -0.284 73.395 1.00 20.36 251 PRO E CA 1
ATOM 9443 C C . PRO E 1 251 ? 8.795 0.084 74.134 1.00 21.05 251 PRO E C 1
ATOM 9444 O O . PRO E 1 251 ? 7.830 -0.689 74.133 1.00 19.88 251 PRO E O 1
ATOM 9448 N N . GLY E 1 252 ? 8.772 1.255 74.761 1.00 21.60 252 GLY E N 1
ATOM 9449 C CA . GLY E 1 252 ? 7.577 1.667 75.480 1.00 20.10 252 GLY E CA 1
ATOM 9450 C C . GLY E 1 252 ? 7.588 1.203 76.924 1.00 19.50 252 GLY E C 1
ATOM 9451 O O . GLY E 1 252 ? 8.369 0.327 77.290 1.00 17.87 252 GLY E O 1
ATOM 9452 N N . PRO E 1 253 ? 6.707 1.763 77.767 1.00 20.08 253 PRO E N 1
ATOM 9453 C CA . PRO E 1 253 ? 6.586 1.442 79.190 1.00 20.02 253 PRO E CA 1
ATOM 9454 C C . PRO E 1 253 ? 6.034 0.071 79.532 1.00 20.43 253 PRO E C 1
ATOM 9455 O O . PRO E 1 253 ? 6.139 -0.376 80.678 1.00 19.68 253 PRO E O 1
ATOM 9459 N N . TYR E 1 254 ? 5.435 -0.602 78.558 1.00 19.91 254 TYR E N 1
ATOM 9460 C CA . TYR E 1 254 ? 4.861 -1.906 78.851 1.00 18.80 254 TYR E CA 1
ATOM 9461 C C . TYR E 1 254 ? 5.888 -2.936 79.301 1.00 18.18 254 TYR E C 1
ATOM 9462 O O . TYR E 1 254 ? 7.007 -3.001 78.787 1.00 14.89 254 TYR E O 1
ATOM 9471 N N . GLU E 1 255 ? 5.472 -3.753 80.258 1.00 18.06 255 GLU E N 1
ATOM 9472 C CA . GLU E 1 255 ? 6.296 -4.819 80.799 1.00 20.96 255 GLU E CA 1
ATOM 9473 C C . GLU E 1 255 ? 5.346 -5.810 81.449 1.00 20.23 255 GLU E C 1
ATOM 9474 O O . GLU E 1 255 ? 4.495 -5.425 82.247 1.00 19.81 255 GLU E O 1
ATOM 9480 N N . PHE E 1 256 ? 5.461 -7.082 81.098 1.00 22.11 256 PHE E N 1
ATOM 9481 C CA . PHE E 1 256 ? 4.577 -8.062 81.696 1.00 23.65 256 PHE E CA 1
ATOM 9482 C C . PHE E 1 256 ? 5.206 -8.652 82.960 1.00 23.35 256 PHE E C 1
ATOM 9483 O O . PHE E 1 256 ? 6.280 -9.256 82.907 1.00 25.48 256 PHE E O 1
ATOM 9491 N N . ARG E 1 257 ? 4.531 -8.451 84.087 1.00 26.83 257 ARG E N 1
ATOM 9492 C CA . ARG E 1 257 ? 4.971 -8.966 85.368 1.00 27.55 257 ARG E CA 1
ATOM 9493 C C . ARG E 1 257 ? 3.752 -9.666 85.939 1.00 28.36 257 ARG E C 1
ATOM 9494 O O . ARG E 1 257 ? 2.682 -9.026 85.902 1.00 29.94 257 ARG E O 1
ATOM 9496 N N . SER F 1 2 ? -24.506 11.898 60.592 1.00 23.82 302 SER F N 1
ATOM 9497 C CA . SER F 1 2 ? -23.331 11.404 59.828 1.00 23.38 302 SER F CA 1
ATOM 9498 C C . SER F 1 2 ? -22.774 10.123 60.445 1.00 20.37 302 SER F C 1
ATOM 9499 O O . SER F 1 2 ? -22.393 10.096 61.617 1.00 18.02 302 SER F O 1
ATOM 9502 N N . TYR F 1 3 ? -22.745 9.063 59.641 1.00 18.99 303 TYR F N 1
ATOM 9503 C CA . TYR F 1 3 ? -22.238 7.756 60.061 1.00 16.15 303 TYR F CA 1
ATOM 9504 C C . TYR F 1 3 ? -21.053 7.331 59.193 1.00 14.56 303 TYR F C 1
ATOM 9505 O O . TYR F 1 3 ? -20.601 6.192 59.275 1.00 11.89 303 TYR F O 1
ATOM 9514 N N . ASN F 1 4 ? -20.557 8.235 58.356 1.00 15.41 304 ASN F N 1
ATOM 9515 C CA . ASN F 1 4 ? -19.446 7.883 57.477 1.00 16.89 304 ASN F CA 1
ATOM 9516 C C . ASN F 1 4 ? -18.223 7.411 58.256 1.00 14.44 304 ASN F C 1
ATOM 9517 O O . ASN F 1 4 ? -17.416 6.638 57.737 1.00 12.68 304 ASN F O 1
ATOM 9522 N N . TYR F 1 5 ? -18.102 7.844 59.506 1.00 12.49 305 TYR F N 1
ATOM 9523 C CA . TYR F 1 5 ? -16.952 7.457 60.308 1.00 11.82 305 TYR F CA 1
ATOM 9524 C C . TYR F 1 5 ? -16.835 5.942 60.512 1.00 10.97 305 TYR F C 1
ATOM 9525 O O . TYR F 1 5 ? -15.725 5.419 60.602 1.00 11.31 305 TYR F O 1
ATOM 9534 N N . LEU F 1 6 ? -17.960 5.234 60.564 1.00 9.17 306 LEU F N 1
ATOM 9535 C CA . LEU F 1 6 ? -17.921 3.784 60.746 1.00 10.64 306 LEU F CA 1
ATOM 9536 C C . LEU F 1 6 ? -17.085 3.104 59.664 1.00 12.74 306 LEU F C 1
ATOM 9537 O O . LEU F 1 6 ? -16.495 2.049 59.891 1.00 9.64 306 LEU F O 1
ATOM 9542 N N . LYS F 1 7 ? -17.040 3.713 58.484 1.00 13.62 307 LYS F N 1
ATOM 9543 C CA . LYS F 1 7 ? -16.281 3.165 57.367 1.00 15.04 307 LYS F CA 1
ATOM 9544 C C . LYS F 1 7 ? -14.772 3.303 57.552 1.00 14.31 307 LYS F C 1
ATOM 9545 O O . LYS F 1 7 ? -14.007 2.498 57.019 1.00 15.05 307 LYS F O 1
ATOM 9551 N N . ALA F 1 8 ? -14.345 4.309 58.314 1.00 13.83 308 ALA F N 1
ATOM 9552 C CA . ALA F 1 8 ? -12.919 4.545 58.537 1.00 13.07 308 ALA F CA 1
ATOM 9553 C C . ALA F 1 8 ? -12.344 3.891 59.796 1.00 12.89 308 ALA F C 1
ATOM 9554 O O . ALA F 1 8 ? -11.160 4.060 60.098 1.00 10.19 308 ALA F O 1
ATOM 9556 N N . ALA F 1 9 ? -13.163 3.141 60.527 1.00 11.90 309 ALA F N 1
ATOM 9557 C CA . ALA F 1 9 ? -12.684 2.495 61.749 1.00 12.60 309 ALA F CA 1
ATOM 9558 C C . ALA F 1 9 ? -12.050 1.133 61.458 1.00 10.92 309 ALA F C 1
ATOM 9559 O O . ALA F 1 9 ? -12.731 0.193 61.050 1.00 11.43 309 ALA F O 1
ATOM 9561 N N . ARG F 1 10 ? -10.743 1.027 61.665 1.00 11.16 310 ARG F N 1
ATOM 9562 C CA . ARG F 1 10 ? -10.062 -0.235 61.409 1.00 12.97 310 ARG F CA 1
ATOM 9563 C C . ARG F 1 10 ? -10.239 -1.226 62.553 1.00 12.69 310 ARG F C 1
ATOM 9564 O O . ARG F 1 10 ? -10.031 -2.421 62.372 1.00 11.71 310 ARG F O 1
ATOM 9572 N N . LYS F 1 11 ? -10.608 -0.734 63.734 1.00 11.95 311 LYS F N 1
ATOM 9573 C CA . LYS F 1 11 ? -10.852 -1.623 64.867 1.00 11.38 311 LYS F CA 1
ATOM 9574 C C . LYS F 1 11 ? -11.726 -0.998 65.943 1.00 12.65 311 LYS F C 1
ATOM 9575 O O . LYS F 1 11 ? -11.859 0.223 66.034 1.00 12.87 311 LYS F O 1
ATOM 9581 N N . ILE F 1 12 ? -12.346 -1.867 66.734 1.00 14.19 312 ILE F N 1
ATOM 9582 C CA . ILE F 1 12 ? -13.193 -1.471 67.849 1.00 14.43 312 ILE F CA 1
ATOM 9583 C C . ILE F 1 12 ? -12.603 -2.197 69.047 1.00 14.61 312 ILE F C 1
ATOM 9584 O O . ILE F 1 12 ? -12.691 -3.419 69.137 1.00 13.50 312 ILE F O 1
ATOM 9589 N N . ILE F 1 13 ? -11.996 -1.450 69.959 1.00 14.57 313 ILE F N 1
ATOM 9590 C CA . ILE F 1 13 ? -11.395 -2.049 71.138 1.00 14.71 313 ILE F CA 1
ATOM 9591 C C . ILE F 1 13 ? -12.112 -1.499 72.376 1.00 14.04 313 ILE F C 1
ATOM 9592 O O . ILE F 1 13 ? -12.416 -0.305 72.450 1.00 10.32 313 ILE F O 1
ATOM 9597 N N . CYS F 1 14 ? -12.403 -2.384 73.330 1.00 13.49 314 CYS F N 1
ATOM 9598 C CA . CYS F 1 14 ? -13.136 -2.002 74.536 1.00 14.17 314 CYS F CA 1
ATOM 9599 C C . CYS F 1 14 ? -12.476 -2.349 75.864 1.00 14.00 314 CYS F C 1
ATOM 9600 O O . CYS F 1 14 ? -11.775 -3.354 75.986 1.00 12.71 314 CYS F O 1
ATOM 9603 N N . ILE F 1 15 ? -12.731 -1.509 76.865 1.00 16.82 315 ILE F N 1
ATOM 9604 C CA . ILE F 1 15 ? -12.215 -1.709 78.216 1.00 18.51 315 ILE F CA 1
ATOM 9605 C C . ILE F 1 15 ? -13.370 -2.303 79.009 1.00 19.55 315 ILE F C 1
ATOM 9606 O O . ILE F 1 15 ? -14.526 -2.013 78.720 1.00 20.22 315 ILE F O 1
ATOM 9611 N N . GLY F 1 16 ? -13.076 -3.139 79.997 1.00 22.06 316 GLY F N 1
ATOM 9612 C CA . GLY F 1 16 ? -14.150 -3.730 80.783 1.00 22.50 316 GLY F CA 1
ATOM 9613 C C . GLY F 1 16 ? -14.136 -3.304 82.241 1.00 20.46 316 GLY F C 1
ATOM 9614 O O . GLY F 1 16 ? -13.140 -2.765 82.713 1.00 21.81 316 GLY F O 1
ATOM 9615 N N . ARG F 1 17 ? -15.241 -3.535 82.951 1.00 24.09 317 ARG F N 1
ATOM 9616 C CA . ARG F 1 17 ? -15.349 -3.190 84.373 1.00 21.66 317 ARG F CA 1
ATOM 9617 C C . ARG F 1 17 ? -14.664 -1.854 84.665 1.00 24.00 317 ARG F C 1
ATOM 9618 O O . ARG F 1 17 ? -13.645 -1.812 85.366 1.00 22.98 317 ARG F O 1
ATOM 9626 N N . ASN F 1 18 ? -15.239 -0.766 84.155 1.00 16.18 318 ASN F N 1
ATOM 9627 C CA . ASN F 1 18 ? -14.650 0.558 84.318 1.00 18.14 318 ASN F CA 1
ATOM 9628 C C . ASN F 1 18 ? -15.575 1.591 84.954 1.00 19.48 318 ASN F C 1
ATOM 9629 O O . ASN F 1 18 ? -15.426 2.792 84.727 1.00 18.60 318 ASN F O 1
ATOM 9634 N N . TYR F 1 19 ? -16.534 1.136 85.748 1.00 21.09 319 TYR F N 1
ATOM 9635 C CA . TYR F 1 19 ? -17.450 2.069 86.393 1.00 21.51 319 TYR F CA 1
ATOM 9636 C C . TYR F 1 19 ? -17.678 1.808 87.866 1.00 21.53 319 TYR F C 1
ATOM 9637 O O . TYR F 1 19 ? -17.910 0.674 88.287 1.00 19.36 319 TYR F O 1
ATOM 9646 N N . ALA F 1 20 ? -17.610 2.882 88.644 1.00 23.20 320 ALA F N 1
ATOM 9647 C CA . ALA F 1 20 ? -17.832 2.805 90.076 1.00 25.09 320 ALA F CA 1
ATOM 9648 C C . ALA F 1 20 ? -19.323 3.000 90.296 1.00 25.65 320 ALA F C 1
ATOM 9649 O O . ALA F 1 20 ? -19.990 3.652 89.494 1.00 25.71 320 ALA F O 1
ATOM 9651 N N . ALA F 1 21 ? -19.844 2.424 91.373 1.00 27.64 321 ALA F N 1
ATOM 9652 C CA . ALA F 1 21 ? -21.261 2.546 91.697 1.00 30.13 321 ALA F CA 1
ATOM 9653 C C . ALA F 1 21 ? -21.578 3.983 92.082 1.00 30.71 321 ALA F C 1
ATOM 9654 O O . ALA F 1 21 ? -22.644 4.500 91.748 1.00 31.27 321 ALA F O 1
ATOM 9656 N N . HIS F 1 22 ? -20.647 4.619 92.789 1.00 31.58 322 HIS F N 1
ATOM 9657 C CA . HIS F 1 22 ? -20.811 6.005 93.217 1.00 31.91 322 HIS F CA 1
ATOM 9658 C C . HIS F 1 22 ? -19.458 6.695 93.353 1.00 32.22 322 HIS F C 1
ATOM 9659 O O . HIS F 1 22 ? -19.389 7.875 93.700 1.00 33.44 322 HIS F O 1
ATOM 9666 N N . GLN F 1 33 ? -6.616 -3.023 87.636 1.00 31.53 333 GLN F N 1
ATOM 9667 C CA . GLN F 1 33 ? -6.059 -3.608 86.419 1.00 32.51 333 GLN F CA 1
ATOM 9668 C C . GLN F 1 33 ? -7.193 -3.997 85.470 1.00 31.98 333 GLN F C 1
ATOM 9669 O O . GLN F 1 33 ? -7.731 -5.099 85.544 1.00 34.07 333 GLN F O 1
ATOM 9671 N N . PRO F 1 34 ? -7.556 -3.095 84.549 1.00 30.96 334 PRO F N 1
ATOM 9672 C CA . PRO F 1 34 ? -8.632 -3.351 83.590 1.00 29.03 334 PRO F CA 1
ATOM 9673 C C . PRO F 1 34 ? -8.232 -4.370 82.532 1.00 26.36 334 PRO F C 1
ATOM 9674 O O . PRO F 1 34 ? -7.045 -4.639 82.340 1.00 24.00 334 PRO F O 1
ATOM 9678 N N . PHE F 1 35 ? -9.233 -4.936 81.862 1.00 23.55 335 PHE F N 1
ATOM 9679 C CA . PHE F 1 35 ? -8.991 -5.888 80.789 1.00 20.78 335 PHE F CA 1
ATOM 9680 C C . PHE F 1 35 ? -9.623 -5.304 79.525 1.00 18.72 335 PHE F C 1
ATOM 9681 O O . PHE F 1 35 ? -10.573 -4.522 79.605 1.00 17.24 335 PHE F O 1
ATOM 9689 N N . PHE F 1 36 ? -9.085 -5.667 78.365 1.00 16.77 336 PHE F N 1
ATOM 9690 C CA . PHE F 1 36 ? -9.587 -5.140 77.100 1.00 14.63 336 PHE F CA 1
ATOM 9691 C C . PHE F 1 36 ? -9.959 -6.232 76.106 1.00 12.11 336 PHE F C 1
ATOM 9692 O O . PHE F 1 36 ? -9.415 -7.333 76.150 1.00 9.33 336 PHE F O 1
ATOM 9700 N N . PHE F 1 37 ? -10.882 -5.918 75.198 1.00 10.54 337 PHE F N 1
ATOM 9701 C CA . PHE F 1 37 ? -11.306 -6.879 74.184 1.00 11.56 337 PHE F CA 1
ATOM 9702 C C . PHE F 1 37 ? -11.756 -6.186 72.906 1.00 11.26 337 PHE F C 1
ATOM 9703 O O . PHE F 1 37 ? -12.131 -5.012 72.925 1.00 9.50 337 PHE F O 1
ATOM 9711 N N . LEU F 1 38 ? -11.720 -6.924 71.798 1.00 11.37 338 LEU F N 1
ATOM 9712 C CA . LEU F 1 38 ? -12.129 -6.405 70.494 1.00 11.73 338 LEU F CA 1
ATOM 9713 C C . LEU F 1 38 ? -13.553 -6.811 70.124 1.00 10.67 338 LEU F C 1
ATOM 9714 O O . LEU F 1 38 ? -14.084 -7.801 70.626 1.00 9.40 338 LEU F O 1
ATOM 9719 N N . LYS F 1 39 ? -14.151 -6.028 69.232 1.00 10.60 339 LYS F N 1
ATOM 9720 C CA . LYS F 1 39 ? -15.482 -6.287 68.683 1.00 10.80 339 LYS F CA 1
ATOM 9721 C C . LYS F 1 39 ? -15.285 -6.079 67.184 1.00 10.51 339 LYS F C 1
ATOM 9722 O O . LYS F 1 39 ? -14.622 -5.136 66.774 1.00 9.12 339 LYS F O 1
ATOM 9728 N N . PRO F 1 40 ? -15.850 -6.959 66.345 1.00 9.89 340 PRO F N 1
ATOM 9729 C CA . PRO F 1 40 ? -15.673 -6.796 64.897 1.00 10.49 340 PRO F CA 1
ATOM 9730 C C . PRO F 1 40 ? -16.540 -5.674 64.347 1.00 9.73 340 PRO F C 1
ATOM 9731 O O . PRO F 1 40 ? -17.653 -5.476 64.814 1.00 8.62 340 PRO F O 1
ATOM 9735 N N . THR F 1 41 ? -16.033 -4.932 63.367 1.00 9.69 341 THR F N 1
ATOM 9736 C CA . THR F 1 41 ? -16.818 -3.849 62.782 1.00 11.09 341 THR F CA 1
ATOM 9737 C C . THR F 1 41 ? -18.032 -4.406 62.048 1.00 9.20 341 THR F C 1
ATOM 9738 O O . THR F 1 41 ? -18.946 -3.657 61.689 1.00 7.70 341 THR F O 1
ATOM 9742 N N . SER F 1 42 ? -18.044 -5.720 61.827 1.00 8.95 342 SER F N 1
ATOM 9743 C CA . SER F 1 42 ? -19.172 -6.358 61.161 1.00 10.22 342 SER F CA 1
ATOM 9744 C C . SER F 1 42 ? -20.333 -6.482 62.138 1.00 10.74 342 SER F C 1
ATOM 9745 O O . SER F 1 42 ? -21.450 -6.799 61.742 1.00 9.20 342 SER F O 1
ATOM 9748 N N . SER F 1 43 ? -20.079 -6.224 63.419 1.00 8.84 343 SER F N 1
ATOM 9749 C CA . SER F 1 43 ? -21.151 -6.317 64.409 1.00 9.50 343 SER F CA 1
ATOM 9750 C C . SER F 1 43 ? -21.937 -5.007 64.517 1.00 9.87 343 SER F C 1
ATOM 9751 O O . SER F 1 43 ? -22.884 -4.910 65.291 1.00 8.86 343 SER F O 1
ATOM 9754 N N . ILE F 1 44 ? -21.549 -4.017 63.716 1.00 12.70 344 ILE F N 1
ATOM 9755 C CA . ILE F 1 44 ? -22.206 -2.710 63.689 1.00 15.18 344 ILE F CA 1
ATOM 9756 C C . ILE F 1 44 ? -23.640 -2.760 63.161 1.00 15.12 344 ILE F C 1
ATOM 9757 O O . ILE F 1 44 ? -23.943 -3.478 62.217 1.00 15.82 344 ILE F O 1
ATOM 9762 N N . VAL F 1 45 ? -24.515 -1.974 63.776 1.00 14.94 345 VAL F N 1
ATOM 9763 C CA . VAL F 1 45 ? -25.907 -1.877 63.359 1.00 13.87 345 VAL F CA 1
ATOM 9764 C C . VAL F 1 45 ? -26.380 -0.491 63.784 1.00 13.97 345 VAL F C 1
ATOM 9765 O O . VAL F 1 45 ? -26.093 -0.050 64.895 1.00 12.65 345 VAL F O 1
ATOM 9769 N N . THR F 1 46 ? -27.083 0.205 62.899 1.00 14.95 346 THR F N 1
ATOM 9770 C CA . THR F 1 46 ? -27.564 1.551 63.203 1.00 15.41 346 THR F CA 1
ATOM 9771 C C . THR F 1 46 ? -29.088 1.601 63.256 1.00 15.83 346 THR F C 1
ATOM 9772 O O . THR F 1 46 ? -29.758 0.720 62.730 1.00 15.00 346 THR F O 1
ATOM 9776 N N . PRO F 1 47 ? -29.653 2.637 63.899 1.00 17.40 347 PRO F N 1
ATOM 9777 C CA . PRO F 1 47 ? -31.110 2.766 64.007 1.00 18.88 347 PRO F CA 1
ATOM 9778 C C . PRO F 1 47 ? -31.807 2.705 62.649 1.00 20.59 347 PRO F C 1
ATOM 9779 O O . PRO F 1 47 ? -31.279 3.190 61.650 1.00 19.24 347 PRO F O 1
ATOM 9783 N N . LEU F 1 48 ? -32.996 2.110 62.621 1.00 23.17 348 LEU F N 1
ATOM 9784 C CA . LEU F 1 48 ? -33.769 2.006 61.387 1.00 25.32 348 LEU F CA 1
ATOM 9785 C C . LEU F 1 48 ? -33.898 3.375 60.734 1.00 27.02 348 LEU F C 1
ATOM 9786 O O . LEU F 1 48 ? -33.976 3.486 59.512 1.00 26.69 348 LEU F O 1
ATOM 9791 N N . SER F 1 49 ? -33.917 4.418 61.556 1.00 28.27 349 SER F N 1
ATOM 9792 C CA . SER F 1 49 ? -34.020 5.775 61.047 1.00 31.60 349 SER F CA 1
ATOM 9793 C C . SER F 1 49 ? -32.777 6.123 60.221 1.00 33.62 349 SER F C 1
ATOM 9794 O O . SER F 1 49 ? -31.731 6.474 60.771 1.00 32.88 349 SER F O 1
ATOM 9797 N N . SER F 1 50 ? -32.889 6.009 58.900 1.00 32.95 350 SER F N 1
ATOM 9798 C CA . SER F 1 50 ? -31.775 6.338 58.008 1.00 34.42 350 SER F CA 1
ATOM 9799 C C . SER F 1 50 ? -32.092 6.118 56.527 1.00 34.21 350 SER F C 1
ATOM 9800 O O . SER F 1 50 ? -32.414 5.008 56.099 1.00 33.98 350 SER F O 1
ATOM 9803 N N . PRO F 1 58 ? -29.562 -9.033 51.846 1.00 27.36 358 PRO F N 1
ATOM 9804 C CA . PRO F 1 58 ? -30.083 -10.144 51.043 1.00 27.84 358 PRO F CA 1
ATOM 9805 C C . PRO F 1 58 ? -30.928 -11.104 51.870 1.00 28.82 358 PRO F C 1
ATOM 9806 O O . PRO F 1 58 ? -31.221 -10.849 53.038 1.00 28.38 358 PRO F O 1
ATOM 9810 N N . ALA F 1 59 ? -31.302 -12.221 51.258 1.00 30.65 359 ALA F N 1
ATOM 9811 C CA . ALA F 1 59 ? -32.125 -13.222 51.926 1.00 32.42 359 ALA F CA 1
ATOM 9812 C C . ALA F 1 59 ? -31.348 -13.985 52.993 1.00 31.40 359 ALA F C 1
ATOM 9813 O O . ALA F 1 59 ? -30.363 -14.671 52.694 1.00 33.55 359 ALA F O 1
ATOM 9815 N N . ASN F 1 60 ? -31.799 -13.852 54.236 1.00 31.30 360 ASN F N 1
ATOM 9816 C CA . ASN F 1 60 ? -31.187 -14.528 55.377 1.00 29.49 360 ASN F CA 1
ATOM 9817 C C . ASN F 1 60 ? -29.889 -13.899 55.869 1.00 26.04 360 ASN F C 1
ATOM 9818 O O . ASN F 1 60 ? -29.271 -14.402 56.802 1.00 25.02 360 ASN F O 1
ATOM 9823 N N . SER F 1 61 ? -29.475 -12.803 55.245 1.00 22.98 361 SER F N 1
ATOM 9824 C CA . SER F 1 61 ? -28.264 -12.124 55.668 1.00 20.38 361 SER F CA 1
ATOM 9825 C C . SER F 1 61 ? -28.549 -11.344 56.941 1.00 18.83 361 SER F C 1
ATOM 9826 O O . SER F 1 61 ? -29.600 -10.720 57.071 1.00 18.28 361 SER F O 1
ATOM 9829 N N . THR F 1 62 ? -27.620 -11.393 57.888 1.00 17.91 362 THR F N 1
ATOM 9830 C CA . THR F 1 62 ? -27.777 -10.649 59.127 1.00 17.08 362 THR F CA 1
ATOM 9831 C C . THR F 1 62 ? -26.751 -9.517 59.150 1.00 15.96 362 THR F C 1
ATOM 9832 O O . THR F 1 62 ? -26.654 -8.769 60.119 1.00 16.89 362 THR F O 1
ATOM 9836 N N . PHE F 1 63 ? -25.982 -9.424 58.070 1.00 12.89 363 PHE F N 1
ATOM 9837 C CA . PHE F 1 63 ? -24.988 -8.374 57.873 1.00 12.47 363 PHE F CA 1
ATOM 9838 C C . PHE F 1 63 ? -24.419 -8.456 56.450 1.00 11.15 363 PHE F C 1
ATOM 9839 O O . PHE F 1 63 ? -23.778 -9.435 56.065 1.00 8.89 363 PHE F O 1
ATOM 9847 N N . ASN F 1 64 ? -24.648 -7.410 55.672 1.00 10.68 364 ASN F N 1
ATOM 9848 C CA . ASN F 1 64 ? -24.201 -7.404 54.292 1.00 11.79 364 ASN F CA 1
ATOM 9849 C C . ASN F 1 64 ? -23.278 -6.230 53.994 1.00 12.28 364 ASN F C 1
ATOM 9850 O O . ASN F 1 64 ? -23.242 -5.721 52.875 1.00 11.50 364 ASN F O 1
ATOM 9855 N N . GLY F 1 65 ? -22.526 -5.807 55.006 1.00 12.47 365 GLY F N 1
ATOM 9856 C CA . GLY F 1 65 ? -21.622 -4.685 54.840 1.00 13.51 365 GLY F CA 1
ATOM 9857 C C . GLY F 1 65 ? -22.345 -3.373 55.069 1.00 14.87 365 GLY F C 1
ATOM 9858 O O . GLY F 1 65 ? -23.576 -3.331 55.043 1.00 14.73 365 GLY F O 1
ATOM 9859 N N . LEU F 1 66 ? -21.590 -2.303 55.303 1.00 14.56 366 LEU F N 1
ATOM 9860 C CA . LEU F 1 66 ? -22.174 -0.981 55.526 1.00 15.81 366 LEU F CA 1
ATOM 9861 C C . LEU F 1 66 ? -22.525 -0.299 54.193 1.00 17.03 366 LEU F C 1
ATOM 9862 O O . LEU F 1 66 ? -21.933 -0.616 53.161 1.00 16.45 366 LEU F O 1
ATOM 9867 N N . ASN F 1 67 ? -23.488 0.624 54.217 1.00 16.93 367 ASN F N 1
ATOM 9868 C CA . ASN F 1 67 ? -23.888 1.361 53.011 1.00 19.20 367 ASN F CA 1
ATOM 9869 C C . ASN F 1 67 ? -22.788 2.372 52.673 1.00 20.04 367 ASN F C 1
ATOM 9870 O O . ASN F 1 67 ? -21.876 2.573 53.475 1.00 20.38 367 ASN F O 1
ATOM 9875 N N . GLU F 1 68 ? -22.859 2.997 51.497 1.00 21.01 368 GLU F N 1
ATOM 9876 C CA . GLU F 1 68 ? -21.861 4.004 51.112 1.00 23.79 368 GLU F CA 1
ATOM 9877 C C . GLU F 1 68 ? -21.897 5.051 52.212 1.00 24.53 368 GLU F C 1
ATOM 9878 O O . GLU F 1 68 ? -20.982 5.859 52.374 1.00 23.69 368 GLU F O 1
ATOM 9884 N N . ASP F 1 69 ? -22.995 4.990 52.955 1.00 24.89 369 ASP F N 1
ATOM 9885 C CA . ASP F 1 69 ? -23.334 5.858 54.073 1.00 25.47 369 ASP F CA 1
ATOM 9886 C C . ASP F 1 69 ? -22.588 5.527 55.368 1.00 23.94 369 ASP F C 1
ATOM 9887 O O . ASP F 1 69 ? -22.534 6.347 56.288 1.00 22.29 369 ASP F O 1
ATOM 9892 N N . GLY F 1 70 ? -22.038 4.318 55.443 1.00 22.72 370 GLY F N 1
ATOM 9893 C CA . GLY F 1 70 ? -21.374 3.883 56.660 1.00 19.07 370 GLY F CA 1
ATOM 9894 C C . GLY F 1 70 ? -22.505 3.443 57.575 1.00 16.66 370 GLY F C 1
ATOM 9895 O O . GLY F 1 70 ? -22.309 2.869 58.641 1.00 13.46 370 GLY F O 1
ATOM 9896 N N . THR F 1 71 ? -23.716 3.720 57.109 1.00 16.27 371 THR F N 1
ATOM 9897 C CA . THR F 1 71 ? -24.958 3.402 57.800 1.00 16.51 371 THR F CA 1
ATOM 9898 C C . THR F 1 71 ? -25.327 1.920 57.606 1.00 16.10 371 THR F C 1
ATOM 9899 O O . THR F 1 71 ? -24.994 1.321 56.583 1.00 15.61 371 THR F O 1
ATOM 9903 N N . ASN F 1 72 ? -25.987 1.322 58.594 1.00 15.92 372 ASN F N 1
ATOM 9904 C CA . ASN F 1 72 ? -26.434 -0.071 58.486 1.00 14.16 372 ASN F CA 1
ATOM 9905 C C . ASN F 1 72 ? -27.719 -0.250 59.296 1.00 13.92 372 ASN F C 1
ATOM 9906 O O . ASN F 1 72 ? -27.725 -0.862 60.365 1.00 11.63 372 ASN F O 1
ATOM 9911 N N . PRO F 1 73 ? -28.833 0.295 58.782 1.00 14.24 373 PRO F N 1
ATOM 9912 C CA . PRO F 1 73 ? -30.160 0.236 59.404 1.00 14.50 373 PRO F CA 1
ATOM 9913 C C . PRO F 1 73 ? -30.571 -1.198 59.691 1.00 14.85 373 PRO F C 1
ATOM 9914 O O . PRO F 1 73 ? -30.452 -2.064 58.822 1.00 17.20 373 PRO F O 1
ATOM 9918 N N . GLY F 1 74 ? -31.055 -1.453 60.899 1.00 13.68 374 GLY F N 1
ATOM 9919 C CA . GLY F 1 74 ? -31.478 -2.800 61.232 1.00 14.39 374 GLY F CA 1
ATOM 9920 C C . GLY F 1 74 ? -31.857 -2.980 62.686 1.00 13.76 374 GLY F C 1
ATOM 9921 O O . GLY F 1 74 ? -31.707 -2.062 63.486 1.00 12.88 374 GLY F O 1
ATOM 9922 N N . PRO F 1 75 ? -32.379 -4.157 63.051 1.00 14.33 375 PRO F N 1
ATOM 9923 C CA . PRO F 1 75 ? -32.776 -4.451 64.426 1.00 14.51 375 PRO F CA 1
ATOM 9924 C C . PRO F 1 75 ? -31.645 -5.217 65.081 1.00 16.49 375 PRO F C 1
ATOM 9925 O O . PRO F 1 75 ? -30.619 -5.486 64.448 1.00 14.96 375 PRO F O 1
ATOM 9929 N N . ILE F 1 76 ? -31.828 -5.566 66.347 1.00 16.43 376 ILE F N 1
ATOM 9930 C CA . ILE F 1 76 ? -30.824 -6.341 67.036 1.00 16.28 376 ILE F CA 1
ATOM 9931 C C . ILE F 1 76 ? -31.236 -7.766 66.740 1.00 16.84 376 ILE F C 1
ATOM 9932 O O . ILE F 1 76 ? -32.408 -8.119 66.888 1.00 16.45 376 ILE F O 1
ATOM 9937 N N . PHE F 1 77 ? -30.281 -8.573 66.295 1.00 17.76 377 PHE F N 1
ATOM 9938 C CA . PHE F 1 77 ? -30.549 -9.968 65.990 1.00 18.54 377 PHE F CA 1
ATOM 9939 C C . PHE F 1 77 ? -30.031 -10.837 67.117 1.00 17.44 377 PHE F C 1
ATOM 9940 O O . PHE F 1 77 ? -28.824 -11.043 67.260 1.00 15.61 377 PHE F O 1
ATOM 9948 N N . ILE F 1 78 ? -30.959 -11.341 67.919 1.00 17.21 378 ILE F N 1
ATOM 9949 C CA . ILE F 1 78 ? -30.625 -12.196 69.041 1.00 16.65 378 ILE F CA 1
ATOM 9950 C C . ILE F 1 78 ? -30.452 -13.636 68.577 1.00 16.80 378 ILE F C 1
ATOM 9951 O O . ILE F 1 78 ? -31.401 -14.277 68.128 1.00 16.87 378 ILE F O 1
ATOM 9956 N N . PRO F 1 79 ? -29.224 -14.156 68.657 1.00 17.87 379 PRO F N 1
ATOM 9957 C CA . PRO F 1 79 ? -28.988 -15.538 68.233 1.00 17.90 379 PRO F CA 1
ATOM 9958 C C . PRO F 1 79 ? -29.858 -16.483 69.056 1.00 18.23 379 PRO F C 1
ATOM 9959 O O . PRO F 1 79 ? -30.097 -16.239 70.233 1.00 17.28 379 PRO F O 1
ATOM 9963 N N . ARG F 1 80 ? -30.338 -17.555 68.438 1.00 18.84 380 ARG F N 1
ATOM 9964 C CA . ARG F 1 80 ? -31.185 -18.501 69.143 1.00 20.17 380 ARG F CA 1
ATOM 9965 C C . ARG F 1 80 ? -30.495 -19.217 70.285 1.00 18.75 380 ARG F C 1
ATOM 9966 O O . ARG F 1 80 ? -29.393 -19.736 70.126 1.00 17.68 380 ARG F O 1
ATOM 9974 N N . GLY F 1 81 ? -31.165 -19.234 71.435 1.00 17.64 381 GLY F N 1
ATOM 9975 C CA . GLY F 1 81 ? -30.644 -19.890 72.620 1.00 16.95 381 GLY F CA 1
ATOM 9976 C C . GLY F 1 81 ? -29.661 -19.039 73.396 1.00 18.01 381 GLY F C 1
ATOM 9977 O O . GLY F 1 81 ? -29.058 -19.488 74.378 1.00 18.29 381 GLY F O 1
ATOM 9978 N N . VAL F 1 82 ? -29.510 -17.792 72.971 1.00 17.96 382 VAL F N 1
ATOM 9979 C CA . VAL F 1 82 ? -28.567 -16.897 73.615 1.00 17.93 382 VAL F CA 1
ATOM 9980 C C . VAL F 1 82 ? -29.221 -15.808 74.448 1.00 17.61 382 VAL F C 1
ATOM 9981 O O . VAL F 1 82 ? -30.163 -15.154 74.013 1.00 16.20 382 VAL F O 1
ATOM 9985 N N . LYS F 1 83 ? -28.708 -15.628 75.657 1.00 17.86 383 LYS F N 1
ATOM 9986 C CA . LYS F 1 83 ? -29.202 -14.597 76.552 1.00 20.55 383 LYS F CA 1
ATOM 9987 C C . LYS F 1 83 ? -28.315 -13.371 76.338 1.00 18.79 383 LYS F C 1
ATOM 9988 O O . LYS F 1 83 ? -27.099 -13.431 76.530 1.00 17.23 383 LYS F O 1
ATOM 9994 N N . VAL F 1 84 ? -28.932 -12.266 75.931 1.00 17.87 384 VAL F N 1
ATOM 9995 C CA . VAL F 1 84 ? -28.206 -11.036 75.643 1.00 18.57 384 VAL F CA 1
ATOM 9996 C C . VAL F 1 84 ? -28.312 -9.919 76.678 1.00 19.09 384 VAL F C 1
ATOM 9997 O O . VAL F 1 84 ? -29.408 -9.513 77.058 1.00 20.31 384 VAL F O 1
ATOM 10001 N N . HIS F 1 85 ? -27.160 -9.417 77.115 1.00 19.32 385 HIS F N 1
ATOM 10002 C CA . HIS F 1 85 ? -27.111 -8.320 78.073 1.00 21.19 385 HIS F CA 1
ATOM 10003 C C . HIS F 1 85 ? -26.767 -7.024 77.349 1.00 19.67 385 HIS F C 1
ATOM 10004 O O . HIS F 1 85 ? -25.972 -7.019 76.408 1.00 17.88 385 HIS F O 1
ATOM 10011 N N . HIS F 1 86 ? -27.377 -5.927 77.786 1.00 20.08 386 HIS F N 1
ATOM 10012 C CA . HIS F 1 86 ? -27.110 -4.630 77.186 1.00 21.04 386 HIS F CA 1
ATOM 10013 C C . HIS F 1 86 ? -26.110 -3.866 78.056 1.00 21.02 386 HIS F C 1
ATOM 10014 O O . HIS F 1 86 ? -26.073 -4.046 79.277 1.00 19.61 386 HIS F O 1
ATOM 10021 N N . GLU F 1 87 ? -25.285 -3.040 77.416 1.00 20.73 387 GLU F N 1
ATOM 10022 C CA . GLU F 1 87 ? -24.301 -2.221 78.117 1.00 20.57 387 GLU F CA 1
ATOM 10023 C C . GLU F 1 87 ? -24.163 -0.893 77.392 1.00 20.39 387 GLU F C 1
ATOM 10024 O O . GLU F 1 87 ? -23.483 -0.800 76.371 1.00 21.21 387 GLU F O 1
ATOM 10030 N N . ILE F 1 88 ? -24.833 0.132 77.906 1.00 19.08 388 ILE F N 1
ATOM 10031 C CA . ILE F 1 88 ? -24.771 1.447 77.294 1.00 17.55 388 ILE F CA 1
ATOM 10032 C C . ILE F 1 88 ? -23.376 2.024 77.557 1.00 17.08 388 ILE F C 1
ATOM 10033 O O . ILE F 1 88 ? -22.889 2.021 78.695 1.00 12.60 388 ILE F O 1
ATOM 10038 N N . GLU F 1 89 ? -22.728 2.515 76.502 1.00 16.16 389 GLU F N 1
ATOM 10039 C CA . GLU F 1 89 ? -21.376 3.038 76.641 1.00 14.98 389 GLU F CA 1
ATOM 10040 C C . GLU F 1 89 ? -21.017 4.238 75.786 1.00 15.67 389 GLU F C 1
ATOM 10041 O O . GLU F 1 89 ? -21.584 4.450 74.715 1.00 13.07 389 GLU F O 1
ATOM 10047 N N . LEU F 1 90 ? -20.056 5.019 76.266 1.00 14.33 390 LEU F N 1
ATOM 10048 C CA . LEU F 1 90 ? -19.589 6.177 75.521 1.00 14.64 390 LEU F CA 1
ATOM 10049 C C . LEU F 1 90 ? -18.451 5.709 74.625 1.00 14.61 390 LEU F C 1
ATOM 10050 O O . LEU F 1 90 ? -17.508 5.064 75.095 1.00 11.38 390 LEU F O 1
ATOM 10055 N N . ALA F 1 91 ? -18.539 6.029 73.339 1.00 13.27 391 ALA F N 1
ATOM 10056 C CA . ALA F 1 91 ? -17.504 5.640 72.395 1.00 13.68 391 ALA F CA 1
ATOM 10057 C C . ALA F 1 91 ? -16.666 6.828 71.945 1.00 12.18 391 ALA F C 1
ATOM 10058 O O . ALA F 1 91 ? -17.192 7.895 71.646 1.00 10.71 391 ALA F O 1
ATOM 10060 N N . LEU F 1 92 ? -15.355 6.627 71.897 1.00 13.21 392 LEU F N 1
ATOM 10061 C CA . LEU F 1 92 ? -14.430 7.661 71.445 1.00 13.61 392 LEU F CA 1
ATOM 10062 C C . LEU F 1 92 ? -13.956 7.308 70.040 1.00 13.44 392 LEU F C 1
ATOM 10063 O O . LEU F 1 92 ? -13.677 6.147 69.759 1.00 12.26 392 LEU F O 1
ATOM 10068 N N . ILE F 1 93 ? -13.879 8.291 69.150 1.00 12.95 393 ILE F N 1
ATOM 10069 C CA . ILE F 1 93 ? -13.363 8.019 67.810 1.00 11.95 393 ILE F CA 1
ATOM 10070 C C . ILE F 1 93 ? -12.005 8.711 67.708 1.00 11.84 393 ILE F C 1
ATOM 10071 O O . ILE F 1 93 ? -11.921 9.941 67.650 1.00 9.64 393 ILE F O 1
ATOM 10076 N N . VAL F 1 94 ? -10.943 7.911 67.704 1.00 12.42 394 VAL F N 1
ATOM 10077 C CA . VAL F 1 94 ? -9.581 8.436 67.646 1.00 13.44 394 VAL F CA 1
ATOM 10078 C C . VAL F 1 94 ? -9.237 9.175 66.362 1.00 15.15 394 VAL F C 1
ATOM 10079 O O . VAL F 1 94 ? -9.562 8.731 65.265 1.00 13.97 394 VAL F O 1
ATOM 10083 N N . SER F 1 95 ? -8.552 10.302 66.510 1.00 15.59 395 SER F N 1
ATOM 10084 C CA . SER F 1 95 ? -8.198 11.107 65.359 1.00 16.23 395 SER F CA 1
ATOM 10085 C C . SER F 1 95 ? -6.706 11.174 65.058 1.00 14.82 395 SER F C 1
ATOM 10086 O O . SER F 1 95 ? -6.289 11.943 64.192 1.00 14.20 395 SER F O 1
ATOM 10089 N N . LYS F 1 96 ? -5.899 10.393 65.767 1.00 14.23 396 LYS F N 1
ATOM 10090 C CA . LYS F 1 96 ? -4.462 10.398 65.513 1.00 15.87 396 LYS F CA 1
ATOM 10091 C C . LYS F 1 96 ? -3.756 9.135 65.989 1.00 14.60 396 LYS F C 1
ATOM 10092 O O . LYS F 1 96 ? -4.369 8.258 66.602 1.00 15.45 396 LYS F O 1
ATOM 10098 N N . HIS F 1 97 ? -2.464 9.044 65.697 1.00 11.94 397 HIS F N 1
ATOM 10099 C CA . HIS F 1 97 ? -1.677 7.877 66.072 1.00 12.15 397 HIS F CA 1
ATOM 10100 C C . HIS F 1 97 ? -1.232 7.902 67.535 1.00 11.90 397 HIS F C 1
ATOM 10101 O O . HIS F 1 97 ? -0.637 8.872 67.997 1.00 10.29 397 HIS F O 1
ATOM 10108 N N . LEU F 1 98 ? -1.539 6.832 68.259 1.00 11.08 398 LEU F N 1
ATOM 10109 C CA . LEU F 1 98 ? -1.157 6.706 69.660 1.00 10.43 398 LEU F CA 1
ATOM 10110 C C . LEU F 1 98 ? -0.377 5.400 69.763 1.00 10.82 398 LEU F C 1
ATOM 10111 O O . LEU F 1 98 ? -0.939 4.315 69.591 1.00 6.40 398 LEU F O 1
ATOM 10116 N N . SER F 1 99 ? 0.921 5.508 70.034 1.00 9.39 399 SER F N 1
ATOM 10117 C CA . SER F 1 99 ? 1.775 4.332 70.125 1.00 11.24 399 SER F CA 1
ATOM 10118 C C . SER F 1 99 ? 2.804 4.487 71.230 1.00 11.51 399 SER F C 1
ATOM 10119 O O . SER F 1 99 ? 3.712 5.319 71.142 1.00 8.88 399 SER F O 1
ATOM 10122 N N . ASN F 1 100 ? 2.651 3.681 72.274 1.00 10.66 400 ASN F N 1
ATOM 10123 C CA . ASN F 1 100 ? 3.568 3.703 73.396 1.00 11.81 400 ASN F CA 1
ATOM 10124 C C . ASN F 1 100 ? 3.668 5.077 74.044 1.00 12.65 400 ASN F C 1
ATOM 10125 O O . ASN F 1 100 ? 4.765 5.583 74.291 1.00 11.41 400 ASN F O 1
ATOM 10130 N N . VAL F 1 101 ? 2.511 5.674 74.324 1.00 13.66 401 VAL F N 1
ATOM 10131 C CA . VAL F 1 101 ? 2.456 6.977 74.970 1.00 13.32 401 VAL F CA 1
ATOM 10132 C C . VAL F 1 101 ? 2.738 6.767 76.455 1.00 14.18 401 VAL F C 1
ATOM 10133 O O . VAL F 1 101 ? 2.092 5.943 77.094 1.00 13.39 401 VAL F O 1
ATOM 10137 N N . THR F 1 102 ? 3.705 7.506 76.996 1.00 15.08 402 THR F N 1
ATOM 10138 C CA . THR F 1 102 ? 4.074 7.386 78.403 1.00 16.23 402 THR F CA 1
ATOM 10139 C C . THR F 1 102 ? 3.015 7.962 79.346 1.00 16.24 402 THR F C 1
ATOM 10140 O O . THR F 1 102 ? 2.733 7.385 80.393 1.00 14.67 402 THR F O 1
ATOM 10144 N N . LYS F 1 103 ? 2.446 9.109 78.995 1.00 17.35 403 LYS F N 1
ATOM 10145 C CA . LYS F 1 103 ? 1.394 9.693 79.819 1.00 20.18 403 LYS F CA 1
ATOM 10146 C C . LYS F 1 103 ? 0.537 10.637 79.004 1.00 18.67 403 LYS F C 1
ATOM 10147 O O . LYS F 1 103 ? 1.005 11.254 78.053 1.00 19.58 403 LYS F O 1
ATOM 10161 N N . LYS F 1 105 ? -2.692 13.634 79.541 1.00 20.58 405 LYS F N 1
ATOM 10162 C CA . LYS F 1 105 ? -3.434 14.442 80.494 1.00 21.85 405 LYS F CA 1
ATOM 10163 C C . LYS F 1 105 ? -4.849 14.683 79.996 1.00 21.77 405 LYS F C 1
ATOM 10164 O O . LYS F 1 105 ? -5.120 14.594 78.800 1.00 20.48 405 LYS F O 1
ATOM 10170 N N . PRO F 1 106 ? -5.770 14.999 80.918 1.00 20.89 406 PRO F N 1
ATOM 10171 C CA . PRO F 1 106 ? -7.179 15.263 80.618 1.00 20.70 406 PRO F CA 1
ATOM 10172 C C . PRO F 1 106 ? -7.423 16.124 79.379 1.00 21.01 406 PRO F C 1
ATOM 10173 O O . PRO F 1 106 ? -8.235 15.779 78.521 1.00 20.51 406 PRO F O 1
ATOM 10177 N N . GLU F 1 107 ? -6.711 17.239 79.283 1.00 20.60 407 GLU F N 1
ATOM 10178 C CA . GLU F 1 107 ? -6.886 18.159 78.168 1.00 22.52 407 GLU F CA 1
ATOM 10179 C C . GLU F 1 107 ? -6.422 17.651 76.806 1.00 21.64 407 GLU F C 1
ATOM 10180 O O . GLU F 1 107 ? -6.834 18.188 75.774 1.00 23.40 407 GLU F O 1
ATOM 10186 N N . GLU F 1 108 ? -5.582 16.621 76.789 1.00 20.08 408 GLU F N 1
ATOM 10187 C CA . GLU F 1 108 ? -5.092 16.081 75.519 1.00 19.29 408 GLU F CA 1
ATOM 10188 C C . GLU F 1 108 ? -6.093 15.159 74.827 1.00 17.93 408 GLU F C 1
ATOM 10189 O O . GLU F 1 108 ? -5.915 14.820 73.651 1.00 16.66 408 GLU F O 1
ATOM 10195 N N . VAL F 1 109 ? -7.131 14.750 75.554 1.00 14.89 409 VAL F N 1
ATOM 10196 C CA . VAL F 1 109 ? -8.154 13.860 75.006 1.00 16.20 409 VAL F CA 1
ATOM 10197 C C . VAL F 1 109 ? -8.899 14.506 73.836 1.00 17.24 409 VAL F C 1
ATOM 10198 O O . VAL F 1 109 ? -9.095 13.886 72.792 1.00 16.66 409 VAL F O 1
ATOM 10202 N N . TYR F 1 110 ? -9.315 15.750 74.030 1.00 17.25 410 TYR F N 1
ATOM 10203 C CA . TYR F 1 110 ? -10.028 16.501 73.011 1.00 19.47 410 TYR F CA 1
ATOM 10204 C C . TYR F 1 110 ? -9.217 16.494 71.722 1.00 20.24 410 TYR F C 1
ATOM 10205 O O . TYR F 1 110 ? -9.756 16.297 70.631 1.00 18.42 410 TYR F O 1
ATOM 10214 N N . ASP F 1 111 ? -7.913 16.703 71.863 1.00 20.88 411 ASP F N 1
ATOM 10215 C CA . ASP F 1 111 ? -7.017 16.755 70.716 1.00 21.20 411 ASP F CA 1
ATOM 10216 C C . ASP F 1 111 ? -6.702 15.405 70.111 1.00 18.63 411 ASP F C 1
ATOM 10217 O O . ASP F 1 111 ? -6.104 15.339 69.044 1.00 18.36 411 ASP F O 1
ATOM 10222 N N . SER F 1 112 ? -7.102 14.334 70.786 1.00 16.18 412 SER F N 1
ATOM 10223 C CA . SER F 1 112 ? -6.827 12.991 70.295 1.00 14.40 412 SER F CA 1
ATOM 10224 C C . SER F 1 112 ? -8.023 12.320 69.641 1.00 14.64 412 SER F C 1
ATOM 10225 O O . SER F 1 112 ? -7.902 11.214 69.121 1.00 14.21 412 SER F O 1
ATOM 10228 N N . ILE F 1 113 ? -9.176 12.976 69.663 1.00 14.84 413 ILE F N 1
ATOM 10229 C CA . ILE F 1 113 ? -10.381 12.388 69.080 1.00 16.21 413 ILE F CA 1
ATOM 10230 C C . ILE F 1 113 ? -11.063 13.252 68.018 1.00 16.19 413 ILE F C 1
ATOM 10231 O O . ILE F 1 113 ? -10.791 14.443 67.911 1.00 15.03 413 ILE F O 1
ATOM 10236 N N . SER F 1 114 ? -11.940 12.635 67.230 1.00 16.73 414 SER F N 1
ATOM 10237 C CA . SER F 1 114 ? -12.690 13.347 66.198 1.00 17.70 414 SER F CA 1
ATOM 10238 C C . SER F 1 114 ? -14.060 13.693 66.786 1.00 16.02 414 SER F C 1
ATOM 10239 O O . SER F 1 114 ? -14.772 14.569 66.288 1.00 15.66 414 SER F O 1
ATOM 10242 N N . GLY F 1 115 ? -14.420 12.982 67.849 1.00 13.64 415 GLY F N 1
ATOM 10243 C CA . GLY F 1 115 ? -15.694 13.207 68.502 1.00 12.87 415 GLY F CA 1
ATOM 10244 C C . GLY F 1 115 ? -16.067 11.975 69.292 1.00 10.89 415 GLY F C 1
ATOM 10245 O O . GLY F 1 115 ? -15.213 11.138 69.562 1.00 10.36 415 GLY F O 1
ATOM 10246 N N . VAL F 1 116 ? -17.338 11.855 69.660 1.00 9.26 416 VAL F N 1
ATOM 10247 C CA . VAL F 1 116 ? -17.796 10.702 70.415 1.00 9.18 416 VAL F CA 1
ATOM 10248 C C . VAL F 1 116 ? -19.067 10.152 69.797 1.00 8.73 416 VAL F C 1
ATOM 10249 O O . VAL F 1 116 ? -19.597 10.715 68.841 1.00 7.95 416 VAL F O 1
ATOM 10253 N N . ALA F 1 117 ? -19.549 9.047 70.345 1.00 9.56 417 ALA F N 1
ATOM 10254 C CA . ALA F 1 117 ? -20.758 8.410 69.847 1.00 11.14 417 ALA F CA 1
ATOM 10255 C C . ALA F 1 117 ? -21.346 7.569 70.965 1.00 12.01 417 ALA F C 1
ATOM 10256 O O . ALA F 1 117 ? -20.663 7.268 71.946 1.00 13.05 417 ALA F O 1
ATOM 10258 N N . LEU F 1 118 ? -22.617 7.204 70.830 1.00 12.36 418 LEU F N 1
ATOM 10259 C CA . LEU F 1 118 ? -23.278 6.376 71.832 1.00 12.86 418 LEU F CA 1
ATOM 10260 C C . LEU F 1 118 ? -23.371 4.96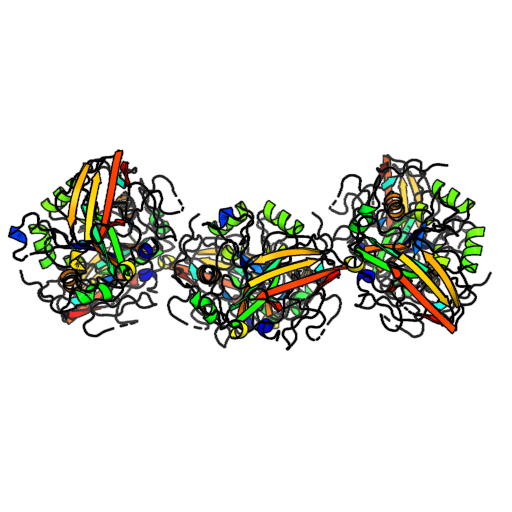6 71.260 1.00 13.89 418 LEU F C 1
ATOM 10261 O O . LEU F 1 118 ? -23.820 4.776 70.133 1.00 14.18 418 LEU F O 1
ATOM 10266 N N . ALA F 1 119 ? -22.944 3.981 72.037 1.00 15.04 419 ALA F N 1
ATOM 10267 C CA . ALA F 1 119 ? -22.961 2.599 71.585 1.00 14.93 419 ALA F CA 1
ATOM 10268 C C . ALA F 1 119 ? -23.478 1.628 72.632 1.00 13.84 419 ALA F C 1
ATOM 10269 O O . ALA F 1 119 ? -23.443 1.903 73.829 1.00 14.45 419 ALA F O 1
ATOM 10271 N N . LEU F 1 120 ? -23.972 0.492 72.163 1.00 15.35 420 LEU F N 1
ATOM 10272 C CA . LEU F 1 120 ? -24.453 -0.559 73.044 1.00 16.95 420 LEU F CA 1
ATOM 10273 C C . LEU F 1 120 ? -23.493 -1.722 72.881 1.00 17.48 420 LEU F C 1
ATOM 10274 O O . LEU F 1 120 ? -23.358 -2.265 71.784 1.00 18.12 420 LEU F O 1
ATOM 10279 N N . ASP F 1 121 ? -22.805 -2.089 73.957 1.00 17.48 421 ASP F N 1
ATOM 10280 C CA . ASP F 1 121 ? -21.879 -3.211 73.897 1.00 16.47 421 ASP F CA 1
ATOM 10281 C C . ASP F 1 121 ? -22.625 -4.497 74.219 1.00 15.70 421 ASP F C 1
ATOM 10282 O O . ASP F 1 121 ? -22.559 -5.000 75.338 1.00 14.88 421 ASP F O 1
ATOM 10287 N N . LEU F 1 122 ? -23.339 -5.026 73.236 1.00 14.20 422 LEU F N 1
ATOM 10288 C CA . LEU F 1 122 ? -24.098 -6.245 73.442 1.00 14.28 422 LEU F CA 1
ATOM 10289 C C . LEU F 1 122 ? -23.205 -7.443 73.731 1.00 13.76 422 LEU F C 1
ATOM 10290 O O . LEU F 1 122 ? -22.143 -7.602 73.125 1.00 12.16 422 LEU F O 1
ATOM 10295 N N . THR F 1 123 ? -23.642 -8.285 74.661 1.00 13.41 423 THR F N 1
ATOM 10296 C CA . THR F 1 123 ? -22.875 -9.455 75.052 1.00 15.04 423 THR F CA 1
ATOM 10297 C C . THR F 1 123 ? -23.758 -10.693 75.169 1.00 16.27 423 THR F C 1
ATOM 10298 O O . THR F 1 123 ? -24.838 -10.627 75.749 1.00 15.68 423 THR F O 1
ATOM 10302 N N . ALA F 1 124 ? -23.307 -11.813 74.603 1.00 16.76 424 ALA F N 1
ATOM 10303 C CA . ALA F 1 124 ? -24.047 -13.072 74.718 1.00 17.68 424 ALA F CA 1
ATOM 10304 C C . ALA F 1 124 ? -23.623 -13.622 76.083 1.00 17.31 424 ALA F C 1
ATOM 10305 O O . ALA F 1 124 ? -22.683 -14.414 76.182 1.00 14.01 424 ALA F O 1
ATOM 10307 N N . ARG F 1 125 ? -24.320 -13.181 77.129 1.00 17.90 425 ARG F N 1
ATOM 10308 C CA . ARG F 1 125 ? -24.007 -13.573 78.501 1.00 19.51 425 ARG F CA 1
ATOM 10309 C C . ARG F 1 125 ? -23.749 -15.052 78.739 1.00 18.24 425 ARG F C 1
ATOM 10310 O O . ARG F 1 125 ? -22.675 -15.423 79.217 1.00 17.07 425 ARG F O 1
ATOM 10318 N N . ASN F 1 126 ? -24.726 -15.898 78.424 1.00 17.81 426 ASN F N 1
ATOM 10319 C CA . ASN F 1 126 ? -24.557 -17.330 78.633 1.00 19.31 426 ASN F CA 1
ATOM 10320 C C . ASN F 1 126 ? -23.424 -17.922 77.794 1.00 19.04 426 ASN F C 1
ATOM 10321 O O . ASN F 1 126 ? -22.785 -18.893 78.205 1.00 19.62 426 ASN F O 1
ATOM 10326 N N . VAL F 1 127 ? -23.162 -17.340 76.629 1.00 19.22 427 VAL F N 1
ATOM 10327 C CA . VAL F 1 127 ? -22.068 -17.822 75.786 1.00 18.20 427 VAL F CA 1
ATOM 10328 C C . VAL F 1 127 ? -20.755 -17.381 76.430 1.00 17.21 427 VAL F C 1
ATOM 10329 O O . VAL F 1 127 ? -19.773 -18.120 76.433 1.00 17.75 427 VAL F O 1
ATOM 10333 N N . GLN F 1 128 ? -20.752 -16.171 76.978 1.00 16.91 428 GLN F N 1
ATOM 10334 C CA . GLN F 1 128 ? -19.575 -15.630 77.638 1.00 16.83 428 GLN F CA 1
ATOM 10335 C C . GLN F 1 128 ? -19.247 -16.441 78.894 1.00 18.16 428 GLN F C 1
ATOM 10336 O O . GLN F 1 128 ? -18.080 -16.703 79.181 1.00 16.99 428 GLN F O 1
ATOM 10342 N N . ASP F 1 129 ? -20.278 -16.831 79.645 1.00 20.32 429 ASP F N 1
ATOM 10343 C CA . ASP F 1 129 ? -20.073 -17.624 80.858 1.00 21.46 429 ASP F CA 1
ATOM 10344 C C . ASP F 1 129 ? -19.286 -18.886 80.529 1.00 21.22 429 ASP F C 1
ATOM 10345 O O . ASP F 1 129 ? -18.326 -19.226 81.216 1.00 20.94 429 ASP F O 1
ATOM 10350 N N . GLU F 1 130 ? -19.697 -19.581 79.473 1.00 21.12 430 GLU F N 1
ATOM 10351 C CA . GLU F 1 130 ? -19.017 -20.804 79.078 1.00 21.40 430 GLU F CA 1
ATOM 10352 C C . GLU F 1 130 ? -17.575 -20.535 78.676 1.00 22.40 430 GLU F C 1
ATOM 10353 O O . GLU F 1 130 ? -16.687 -21.345 78.950 1.00 22.08 430 GLU F O 1
ATOM 10359 N N . ALA F 1 131 ? -17.340 -19.403 78.020 1.00 21.48 431 ALA F N 1
ATOM 10360 C CA . ALA F 1 131 ? -15.991 -19.063 77.595 1.00 21.47 431 ALA F CA 1
ATOM 10361 C C . ALA F 1 131 ? -15.109 -18.906 78.827 1.00 21.31 431 ALA F C 1
ATOM 10362 O O . ALA F 1 131 ? -14.014 -19.463 78.890 1.00 17.62 431 ALA F O 1
ATOM 10364 N N . LYS F 1 132 ? -15.605 -18.161 79.812 1.00 21.78 432 LYS F N 1
ATOM 10365 C CA . LYS F 1 132 ? -14.862 -17.929 81.040 1.00 23.29 432 LYS F CA 1
ATOM 10366 C C . LYS F 1 132 ? -14.530 -19.223 81.761 1.00 24.28 432 LYS F C 1
ATOM 10367 O O . LYS F 1 132 ? -13.378 -19.448 82.129 1.00 25.70 432 LYS F O 1
ATOM 10373 N N . LYS F 1 133 ? -15.530 -20.076 81.969 1.00 24.67 433 LYS F N 1
ATOM 10374 C CA . LYS F 1 133 ? -15.281 -21.327 82.676 1.00 25.35 433 LYS F CA 1
ATOM 10375 C C . LYS F 1 133 ? -14.288 -22.198 81.934 1.00 22.82 433 LYS F C 1
ATOM 10376 O O . LYS F 1 133 ? -13.433 -22.821 82.555 1.00 22.01 433 LYS F O 1
ATOM 10382 N N . LYS F 1 134 ? -14.386 -22.228 80.610 1.00 21.87 434 LYS F N 1
ATOM 10383 C CA . LYS F 1 134 ? -13.470 -23.024 79.796 1.00 20.90 434 LYS F CA 1
ATOM 10384 C C . LYS F 1 134 ? -12.169 -22.266 79.515 1.00 19.04 434 LYS F C 1
ATOM 10385 O O . LYS F 1 134 ? -11.233 -22.815 78.937 1.00 19.92 434 LYS F O 1
ATOM 10391 N N . GLY F 1 135 ? -12.115 -21.002 79.922 1.00 19.12 435 GLY F N 1
ATOM 10392 C CA . GLY F 1 135 ? -10.930 -20.198 79.683 1.00 19.20 435 GLY F CA 1
ATOM 10393 C C . GLY F 1 135 ? -10.701 -19.998 78.194 1.00 20.11 435 GLY F C 1
ATOM 10394 O O . GLY F 1 135 ? -9.558 -20.015 77.724 1.00 21.49 435 GLY F O 1
ATOM 10395 N N . LEU F 1 136 ? -11.793 -19.801 77.455 1.00 18.49 436 LEU F N 1
ATOM 10396 C CA . LEU F 1 136 ? -11.748 -19.619 76.009 1.00 17.70 436 LEU F CA 1
ATOM 10397 C C . LEU F 1 136 ? -11.974 -18.165 75.559 1.00 16.28 436 LEU F C 1
ATOM 10398 O O . LEU F 1 136 ? -12.319 -17.305 76.364 1.00 15.36 436 LEU F O 1
ATOM 10403 N N . PRO F 1 137 ? -11.781 -17.880 74.257 1.00 15.81 437 PRO F N 1
ATOM 10404 C CA . PRO F 1 137 ? -11.953 -16.537 73.689 1.00 15.92 437 PRO F CA 1
ATOM 10405 C C . PRO F 1 137 ? -13.367 -15.973 73.792 1.00 14.34 437 PRO F C 1
ATOM 10406 O O . PRO F 1 137 ? -14.342 -16.696 73.651 1.00 15.28 437 PRO F O 1
ATOM 10410 N N . TRP F 1 138 ? -13.461 -14.669 74.028 1.00 14.88 438 TRP F N 1
ATOM 10411 C CA . TRP F 1 138 ? -14.740 -13.977 74.171 1.00 15.02 438 TRP F CA 1
ATOM 10412 C C . TRP F 1 138 ? -15.305 -13.469 72.854 1.00 14.39 438 TRP F C 1
ATOM 10413 O O . TRP F 1 138 ? -16.451 -13.017 72.801 1.00 11.67 438 TRP F O 1
ATOM 10424 N N . THR F 1 139 ? -14.501 -13.533 71.799 1.00 13.35 439 THR F N 1
ATOM 10425 C CA . THR F 1 139 ? -14.913 -13.031 70.494 1.00 12.35 439 THR F CA 1
ATOM 10426 C C . THR F 1 139 ? -16.365 -13.265 70.099 1.00 12.62 439 THR F C 1
ATOM 10427 O O . THR F 1 139 ? -17.103 -12.304 69.887 1.00 10.78 439 THR F O 1
ATOM 10431 N N . ILE F 1 140 ? -16.775 -14.527 69.997 1.00 10.95 440 ILE F N 1
ATOM 10432 C CA . ILE F 1 140 ? -18.146 -14.841 69.603 1.00 11.15 440 ILE F CA 1
ATOM 10433 C C . ILE F 1 140 ? -19.191 -14.204 70.517 1.00 11.47 440 ILE F C 1
ATOM 10434 O O . ILE F 1 140 ? -20.145 -13.590 70.041 1.00 9.95 440 ILE F O 1
ATOM 10439 N N . SER F 1 141 ? -19.016 -14.344 71.824 1.00 11.32 441 SER F N 1
ATOM 10440 C CA . SER F 1 141 ? -19.977 -13.781 72.770 1.00 10.04 441 SER F CA 1
ATOM 10441 C C . SER F 1 141 ? -20.058 -12.264 72.663 1.00 10.77 441 SER F C 1
ATOM 10442 O O . SER F 1 141 ? -21.047 -11.658 73.075 1.00 13.11 441 SER F O 1
ATOM 10445 N N . LYS F 1 142 ? -19.017 -11.653 72.105 1.00 10.68 442 LYS F N 1
ATOM 10446 C CA . LYS F 1 142 ? -18.972 -10.201 71.964 1.00 10.77 442 LYS F CA 1
ATOM 10447 C C . LYS F 1 142 ? -19.083 -9.742 70.516 1.00 11.10 442 LYS F C 1
ATOM 10448 O O . LYS F 1 142 ? -19.179 -8.543 70.262 1.00 10.74 442 LYS F O 1
ATOM 10454 N N . GLY F 1 143 ? -19.096 -10.682 69.574 1.00 9.65 443 GLY F N 1
ATOM 10455 C CA . GLY F 1 143 ? -19.117 -10.287 68.175 1.00 10.47 443 GLY F CA 1
ATOM 10456 C C . GLY F 1 143 ? -20.173 -10.764 67.200 1.00 10.38 443 GLY F C 1
ATOM 10457 O O . GLY F 1 143 ? -19.944 -10.701 65.986 1.00 9.95 443 GLY F O 1
ATOM 10458 N N . PHE F 1 144 ? -21.309 -11.246 67.694 1.00 9.14 444 PHE F N 1
ATOM 10459 C CA . PHE F 1 144 ? -22.385 -11.682 66.811 1.00 10.04 444 PHE F CA 1
ATOM 10460 C C . PHE F 1 144 ? -22.819 -10.466 65.987 1.00 9.10 444 PHE F C 1
ATOM 10461 O O . PHE F 1 144 ? -22.695 -9.332 66.447 1.00 7.15 444 PHE F O 1
ATOM 10469 N N . ASP F 1 145 ? -23.338 -10.690 64.782 1.00 9.52 445 ASP F N 1
ATOM 10470 C CA . ASP F 1 145 ? -23.792 -9.563 63.963 1.00 9.98 445 ASP F CA 1
ATOM 10471 C C . ASP F 1 145 ? -24.749 -8.718 64.813 1.00 10.79 445 ASP F C 1
ATOM 10472 O O . ASP F 1 145 ? -25.500 -9.257 65.645 1.00 8.29 445 ASP F O 1
ATOM 10477 N N . THR F 1 146 ? -24.703 -7.405 64.599 1.00 10.20 446 THR F N 1
ATOM 10478 C CA . THR F 1 146 ? -25.531 -6.429 65.314 1.00 12.61 446 THR F CA 1
ATOM 10479 C C . THR F 1 146 ? -25.254 -6.338 66.811 1.00 12.50 446 THR F C 1
ATOM 10480 O O . THR F 1 146 ? -26.090 -5.829 67.562 1.00 12.97 446 THR F O 1
ATOM 10484 N N . PHE F 1 147 ? -24.101 -6.819 67.266 1.00 12.97 447 PHE F N 1
ATOM 10485 C CA . PHE F 1 147 ? -23.829 -6.731 68.698 1.00 13.57 447 PHE F CA 1
ATOM 10486 C C . PHE F 1 147 ? -23.201 -5.427 69.140 1.00 12.31 447 PHE F C 1
ATOM 10487 O O . PHE F 1 147 ? -22.740 -5.306 70.262 1.00 11.01 447 PHE F O 1
ATOM 10503 N N . PRO F 1 149 ? -24.746 -1.853 68.466 1.00 12.44 449 PRO F N 1
ATOM 10504 C CA . PRO F 1 149 ? -25.658 -0.854 67.905 1.00 12.42 449 PRO F CA 1
ATOM 10505 C C . PRO F 1 149 ? -24.945 0.466 68.178 1.00 12.42 449 PRO F C 1
ATOM 10506 O O . PRO F 1 149 ? -24.433 0.668 69.286 1.00 12.58 449 PRO F O 1
ATOM 10510 N N . ILE F 1 150 ? -24.894 1.361 67.199 1.00 10.66 450 ILE F N 1
ATOM 10511 C CA . ILE F 1 150 ? -24.196 2.619 67.417 1.00 12.10 450 ILE F CA 1
ATOM 10512 C C . ILE F 1 150 ? -24.838 3.799 66.706 1.00 12.66 450 ILE F C 1
ATOM 10513 O O . ILE F 1 150 ? -25.459 3.649 65.652 1.00 10.88 450 ILE F O 1
ATOM 10518 N N . SER F 1 151 ? -24.665 4.978 67.292 1.00 12.06 451 SER F N 1
ATOM 10519 C CA . SER F 1 151 ? -25.235 6.211 66.767 1.00 12.71 451 SER F CA 1
ATOM 10520 C C . SER F 1 151 ? -24.345 6.918 65.760 1.00 13.33 451 SER F C 1
ATOM 10521 O O . SER F 1 151 ? -23.297 6.422 65.361 1.00 13.09 451 SER F O 1
ATOM 10524 N N . ALA F 1 152 ? -24.791 8.105 65.371 1.00 13.86 452 ALA F N 1
ATOM 10525 C CA . ALA F 1 152 ? -24.057 8.947 64.453 1.00 14.07 452 ALA F CA 1
ATOM 10526 C C . ALA F 1 152 ? -22.987 9.625 65.308 1.00 15.52 452 ALA F C 1
ATOM 10527 O O . ALA F 1 152 ? -23.118 9.695 66.536 1.00 13.71 452 ALA F O 1
ATOM 10529 N N . ILE F 1 153 ? -21.931 10.117 64.673 1.00 15.39 453 ILE F N 1
ATOM 10530 C CA . ILE F 1 153 ? -20.859 10.772 65.409 1.00 16.71 453 ILE F CA 1
ATOM 10531 C C . ILE F 1 153 ? -21.303 12.132 65.930 1.00 17.84 453 ILE F C 1
ATOM 10532 O O . ILE F 1 153 ? -22.074 12.840 65.282 1.00 19.96 453 ILE F O 1
ATOM 10537 N N . VAL F 1 154 ? -20.838 12.484 67.121 1.00 18.47 454 VAL F N 1
ATOM 10538 C CA . VAL F 1 154 ? -21.147 13.786 67.685 1.00 17.40 454 VAL F CA 1
ATOM 10539 C C . VAL F 1 154 ? -19.868 14.595 67.474 1.00 16.96 454 VAL F C 1
ATOM 10540 O O . VAL F 1 154 ? -18.844 14.301 68.078 1.00 15.11 454 VAL F O 1
ATOM 10544 N N . SER F 1 155 ? -19.914 15.582 66.585 1.00 16.76 455 SER F N 1
ATOM 10545 C CA . SER F 1 155 ? -18.744 16.408 66.329 1.00 17.40 455 SER F CA 1
ATOM 10546 C C . SER F 1 155 ? -18.264 17.007 67.653 1.00 18.89 455 SER F C 1
ATOM 10547 O O . SER F 1 155 ? -19.077 17.378 68.508 1.00 16.58 455 SER F O 1
ATOM 10550 N N . ARG F 1 156 ? -16.953 17.099 67.843 1.00 19.65 456 ARG F N 1
ATOM 10551 C CA . ARG F 1 156 ? -16.473 17.681 69.086 1.00 22.09 456 ARG F CA 1
ATOM 10552 C C . ARG F 1 156 ? -16.897 19.146 69.124 1.00 22.55 456 ARG F C 1
ATOM 10553 O O . ARG F 1 156 ? -16.789 19.822 70.150 1.00 21.41 456 ARG F O 1
ATOM 10561 N N . GLU F 1 157 ? -17.417 19.614 67.997 1.00 21.25 457 GLU F N 1
ATOM 10562 C CA . GLU F 1 157 ? -17.908 20.978 67.871 1.00 21.76 457 GLU F CA 1
ATOM 10563 C C . GLU F 1 157 ? -19.003 21.220 68.922 1.00 21.72 457 GLU F C 1
ATOM 10564 O O . GLU F 1 157 ? -19.261 22.356 69.312 1.00 19.87 457 GLU F O 1
ATOM 10570 N N . LYS F 1 158 ? -19.635 20.146 69.390 1.00 21.80 458 LYS F N 1
ATOM 10571 C CA . LYS F 1 158 ? -20.701 20.259 70.387 1.00 22.83 458 LYS F CA 1
ATOM 10572 C C . LYS F 1 158 ? -20.218 20.409 71.827 1.00 21.15 458 LYS F C 1
ATOM 10573 O O . LYS F 1 158 ? -20.976 20.837 72.700 1.00 19.19 458 LYS F O 1
ATOM 10579 N N . PHE F 1 159 ? -18.968 20.045 72.081 1.00 19.74 459 PHE F N 1
ATOM 10580 C CA . PHE F 1 159 ? -18.414 20.153 73.425 1.00 18.57 459 PHE F CA 1
ATOM 10581 C C . PHE F 1 159 ? -17.064 20.846 73.364 1.00 18.07 459 PHE F C 1
ATOM 10582 O O . PHE F 1 159 ? -16.172 20.612 74.185 1.00 17.13 459 PHE F O 1
ATOM 10590 N N . SER F 1 160 ? -16.951 21.727 72.378 1.00 17.40 460 SER F N 1
ATOM 10591 C CA . SER F 1 160 ? -15.744 22.491 72.121 1.00 18.93 460 SER F CA 1
ATOM 10592 C C . SER F 1 160 ? -15.268 23.313 73.307 1.00 18.87 460 SER F C 1
ATOM 10593 O O . SER F 1 160 ? -14.071 23.410 73.560 1.00 18.56 460 SER F O 1
ATOM 10596 N N . SER F 1 161 ? -16.205 23.914 74.027 1.00 18.15 461 SER F N 1
ATOM 10597 C CA . SER F 1 161 ? -15.856 24.742 75.172 1.00 20.99 461 SER F CA 1
ATOM 10598 C C . SER F 1 161 ? -15.332 23.942 76.365 1.00 20.19 461 SER F C 1
ATOM 10599 O O . SER F 1 161 ? -14.963 24.517 77.388 1.00 19.70 461 SER F O 1
ATOM 10602 N N . TYR F 1 162 ? -15.281 22.622 76.238 1.00 20.12 462 TYR F N 1
ATOM 10603 C CA . TYR F 1 162 ? -14.796 21.796 77.337 1.00 20.00 462 TYR F CA 1
ATOM 10604 C C . TYR F 1 162 ? -13.483 21.080 77.044 1.00 19.47 462 TYR F C 1
ATOM 10605 O O . TYR F 1 162 ? -13.136 20.113 77.718 1.00 19.00 462 TYR F O 1
ATOM 10614 N N . LYS F 1 163 ? -12.752 21.575 76.049 1.00 19.66 463 LYS F N 1
ATOM 10615 C CA . LYS F 1 163 ? -11.465 21.005 75.641 1.00 19.60 463 LYS F CA 1
ATOM 10616 C C . LYS F 1 163 ? -10.547 20.656 76.817 1.00 19.30 463 LYS F C 1
ATOM 10617 O O . LYS F 1 163 ? -9.789 19.686 76.757 1.00 18.17 463 LYS F O 1
ATOM 10623 N N . SER F 1 164 ? -10.607 21.460 77.875 1.00 17.59 464 SER F N 1
ATOM 10624 C CA . SER F 1 164 ? -9.766 21.259 79.049 1.00 19.44 464 SER F CA 1
ATOM 10625 C C . SER F 1 164 ? -9.953 19.926 79.757 1.00 19.26 464 SER F C 1
ATOM 10626 O O . SER F 1 164 ? -9.010 19.390 80.327 1.00 18.45 464 SER F O 1
ATOM 10629 N N . ASN F 1 165 ? -11.163 19.390 79.725 1.00 18.97 465 ASN F N 1
ATOM 10630 C CA . ASN F 1 165 ? -11.437 18.129 80.407 1.00 20.94 465 ASN F CA 1
ATOM 10631 C C . ASN F 1 165 ? -12.856 17.659 80.116 1.00 20.31 465 ASN F C 1
ATOM 10632 O O . ASN F 1 165 ? -13.828 18.282 80.540 1.00 21.74 465 ASN F O 1
ATOM 10637 N N . LEU F 1 166 ? -12.964 16.553 79.389 1.00 19.91 466 LEU F N 1
ATOM 10638 C CA . LEU F 1 166 ? -14.257 16.008 79.002 1.00 19.08 466 LEU F CA 1
ATOM 10639 C C . LEU F 1 166 ? -14.730 14.899 79.926 1.00 19.08 466 LEU F C 1
ATOM 10640 O O . LEU F 1 166 ? -15.814 14.348 79.740 1.00 18.70 466 LEU F O 1
ATOM 10645 N N . GLN F 1 167 ? -13.927 14.592 80.933 1.00 16.55 467 GLN F N 1
ATOM 10646 C CA . GLN F 1 167 ? -14.238 13.508 81.842 1.00 16.76 467 GLN F CA 1
ATOM 10647 C C . GLN F 1 167 ? -15.570 13.544 82.572 1.00 18.34 467 GLN F C 1
ATOM 10648 O O . GLN F 1 167 ? -16.166 12.497 82.814 1.00 18.58 467 GLN F O 1
ATOM 10654 N N . ASP F 1 168 ? -16.050 14.729 82.925 1.00 19.87 468 ASP F N 1
ATOM 10655 C CA . ASP F 1 168 ? -17.288 14.807 83.690 1.00 21.86 468 ASP F CA 1
ATOM 10656 C C . ASP F 1 168 ? -18.495 15.430 82.996 1.00 21.37 468 ASP F C 1
ATOM 10657 O O . ASP F 1 168 ? -19.473 15.754 83.657 1.00 18.59 468 ASP F O 1
ATOM 10662 N N . ILE F 1 169 ? -18.452 15.590 81.679 1.00 20.08 469 ILE F N 1
ATOM 10663 C CA . ILE F 1 169 ? -19.581 16.213 81.001 1.00 21.47 469 ILE F CA 1
ATOM 10664 C C . ILE F 1 169 ? -20.583 15.261 80.360 1.00 21.49 469 ILE F C 1
ATOM 10665 O O . ILE F 1 169 ? -21.640 15.701 79.903 1.00 23.17 469 ILE F O 1
ATOM 10670 N N . PHE F 1 170 ? -20.277 13.968 80.323 1.00 19.69 470 PHE F N 1
ATOM 10671 C CA . PHE F 1 170 ? -21.189 13.019 79.693 1.00 20.15 470 PHE F CA 1
ATOM 10672 C C . PHE F 1 170 ? -21.978 12.104 80.626 1.00 20.80 470 PHE F C 1
ATOM 10673 O O . PHE F 1 170 ? -21.483 11.646 81.654 1.00 18.72 470 PHE F O 1
ATOM 10681 N N . ARG F 1 171 ? -23.219 11.835 80.233 1.00 21.57 471 ARG F N 1
ATOM 10682 C CA . ARG F 1 171 ? -24.114 10.967 80.985 1.00 22.09 471 ARG F CA 1
ATOM 10683 C C . ARG F 1 171 ? -24.683 9.955 79.997 1.00 21.24 471 ARG F C 1
ATOM 10684 O O . ARG F 1 171 ? -25.054 10.312 78.883 1.00 17.93 471 ARG F O 1
ATOM 10692 N N . VAL F 1 172 ? -24.758 8.695 80.407 1.00 20.82 472 VAL F N 1
ATOM 10693 C CA . VAL F 1 172 ? -25.249 7.657 79.516 1.00 22.06 472 VAL F CA 1
ATOM 10694 C C . VAL F 1 172 ? -26.406 6.872 80.131 1.00 21.99 472 VAL F C 1
ATOM 10695 O O . VAL F 1 172 ? -26.322 6.415 81.267 1.00 20.33 472 VAL F O 1
ATOM 10699 N N . LYS F 1 173 ? -27.500 6.734 79.390 1.00 21.86 473 LYS F N 1
ATOM 10700 C CA . LYS F 1 173 ? -28.638 5.989 79.913 1.00 24.03 473 LYS F CA 1
ATOM 10701 C C . LYS F 1 173 ? -29.311 5.108 78.866 1.00 24.59 473 LYS F C 1
ATOM 10702 O O . LYS F 1 173 ? -29.380 5.454 77.685 1.00 25.80 473 LYS F O 1
ATOM 10708 N N . CYS F 1 174 ? -29.789 3.953 79.319 1.00 24.77 474 CYS F N 1
ATOM 10709 C CA . CYS F 1 174 ? -30.448 2.972 78.465 1.00 26.23 474 CYS F CA 1
ATOM 10710 C C . CYS F 1 174 ? -31.755 2.494 79.099 1.00 25.82 474 CYS F C 1
ATOM 10711 O O . CYS F 1 174 ? -31.830 2.289 80.311 1.00 25.00 474 CYS F O 1
ATOM 10714 N N . SER F 1 175 ? -32.780 2.321 78.273 1.00 25.50 475 SER F N 1
ATOM 10715 C CA . SER F 1 175 ? -34.075 1.848 78.747 1.00 25.25 475 SER F CA 1
ATOM 10716 C C . SER F 1 175 ? -34.577 0.705 77.869 1.00 24.61 475 SER F C 1
ATOM 10717 O O . SER F 1 175 ? -34.286 0.648 76.668 1.00 25.30 475 SER F O 1
ATOM 10720 N N . VAL F 1 176 ? -35.320 -0.203 78.493 1.00 23.97 476 VAL F N 1
ATOM 10721 C CA . VAL F 1 176 ? -35.891 -1.371 77.837 1.00 23.96 476 VAL F CA 1
ATOM 10722 C C . VAL F 1 176 ? -37.397 -1.360 78.076 1.00 23.79 476 VAL F C 1
ATOM 10723 O O . VAL F 1 176 ? -37.849 -1.443 79.219 1.00 23.22 476 VAL F O 1
ATOM 10727 N N . ASN F 1 177 ? -38.169 -1.253 76.999 1.00 23.92 477 ASN F N 1
ATOM 10728 C CA . ASN F 1 177 ? -39.629 -1.224 77.096 1.00 24.16 477 ASN F CA 1
ATOM 10729 C C . ASN F 1 177 ? -40.136 -0.150 78.062 1.00 25.13 477 ASN F C 1
ATOM 10730 O O . ASN F 1 177 ? -41.090 -0.384 78.814 1.00 22.61 477 ASN F O 1
ATOM 10735 N N . GLY F 1 178 ? -39.492 1.017 78.052 1.00 25.04 478 GLY F N 1
ATOM 10736 C CA . GLY F 1 178 ? -39.921 2.107 78.912 1.00 25.42 478 GLY F CA 1
ATOM 10737 C C . GLY F 1 178 ? -39.381 2.137 80.333 1.00 26.69 478 GLY F C 1
ATOM 10738 O O . GLY F 1 178 ? -39.714 3.043 81.097 1.00 26.05 478 GLY F O 1
ATOM 10739 N N . GLN F 1 179 ? -38.566 1.156 80.706 1.00 26.22 479 GLN F N 1
ATOM 10740 C CA . GLN F 1 179 ? -37.997 1.137 82.047 1.00 27.29 479 GLN F CA 1
ATOM 10741 C C . GLN F 1 179 ? -36.522 1.532 82.024 1.00 26.15 479 GLN F C 1
ATOM 10742 O O . GLN F 1 179 ? -35.705 0.883 81.366 1.00 24.73 479 GLN F O 1
ATOM 10748 N N . LEU F 1 180 ? -36.187 2.612 82.724 1.00 24.07 480 LEU F N 1
ATOM 10749 C CA . LEU F 1 180 ? -34.801 3.059 82.781 1.00 24.51 480 LEU F CA 1
ATOM 10750 C C . LEU F 1 180 ? -34.031 1.985 83.533 1.00 22.69 480 LEU F C 1
ATOM 10751 O O . LEU F 1 180 ? -34.466 1.535 84.590 1.00 24.07 480 LEU F O 1
ATOM 10756 N N . ARG F 1 181 ? -32.901 1.560 82.980 1.00 21.49 481 ARG F N 1
ATOM 10757 C CA . ARG F 1 181 ? -32.092 0.520 83.613 1.00 21.56 481 ARG F CA 1
ATOM 10758 C C . ARG F 1 181 ? -30.670 0.971 83.925 1.00 21.57 481 ARG F C 1
ATOM 10759 O O . ARG F 1 181 ? -30.090 0.561 84.927 1.00 21.00 481 ARG F O 1
ATOM 10767 N N . GLN F 1 182 ? -30.100 1.798 83.057 1.00 20.65 482 GLN F N 1
ATOM 10768 C CA . GLN F 1 182 ? -28.757 2.306 83.282 1.00 20.61 482 GLN F CA 1
ATOM 10769 C C . GLN F 1 182 ? -28.804 3.817 83.178 1.00 21.10 482 GLN F C 1
ATOM 10770 O O . GLN F 1 182 ? -29.462 4.371 82.291 1.00 18.26 482 GLN F O 1
ATOM 10776 N N . ASP F 1 183 ? -28.099 4.483 84.086 1.00 22.69 483 ASP F N 1
ATOM 10777 C CA . ASP F 1 183 ? -28.059 5.936 84.102 1.00 23.23 483 ASP F CA 1
ATOM 10778 C C . ASP F 1 183 ? -26.822 6.349 84.889 1.00 22.81 483 ASP F C 1
ATOM 10779 O O . ASP F 1 183 ? -26.865 6.444 86.115 1.00 22.94 483 ASP F O 1
ATOM 10784 N N . GLY F 1 184 ? -25.716 6.587 84.187 1.00 21.99 484 GLY F N 1
ATOM 10785 C CA . GLY F 1 184 ? -24.495 6.966 84.874 1.00 22.27 484 GLY F CA 1
ATOM 10786 C C . GLY F 1 184 ? -23.646 8.020 84.192 1.00 21.97 484 GLY F C 1
ATOM 10787 O O . GLY F 1 184 ? -23.547 8.065 82.966 1.00 20.58 484 GLY F O 1
ATOM 10788 N N . GLY F 1 185 ? -23.029 8.876 85.001 1.00 21.67 485 GLY F N 1
ATOM 10789 C CA . GLY F 1 185 ? -22.170 9.917 84.467 1.00 20.89 485 GLY F CA 1
ATOM 10790 C C . GLY F 1 185 ? -20.755 9.389 84.317 1.00 20.48 485 GLY F C 1
ATOM 10791 O O . GLY F 1 185 ? -20.345 8.495 85.059 1.00 19.77 485 GLY F O 1
ATOM 10792 N N . THR F 1 186 ? -20.003 9.937 83.365 1.00 19.11 486 THR F N 1
ATOM 10793 C CA . THR F 1 186 ? -18.636 9.486 83.139 1.00 20.24 486 THR F CA 1
ATOM 10794 C C . THR F 1 186 ? -17.688 9.823 84.288 1.00 21.01 486 THR F C 1
ATOM 10795 O O . THR F 1 186 ? -16.569 9.312 84.351 1.00 20.87 486 THR F O 1
ATOM 10799 N N . ASN F 1 187 ? -18.136 10.669 85.209 1.00 21.22 487 ASN F N 1
ATOM 10800 C CA . ASN F 1 187 ? -17.303 11.016 86.356 1.00 21.84 487 ASN F CA 1
ATOM 10801 C C . ASN F 1 187 ? -17.108 9.772 87.226 1.00 19.92 487 ASN F C 1
ATOM 10802 O O . ASN F 1 187 ? -16.219 9.729 88.068 1.00 20.42 487 ASN F O 1
ATOM 10807 N N . LEU F 1 188 ? -17.939 8.757 87.000 1.00 18.81 488 LEU F N 1
ATOM 10808 C CA . LEU F 1 188 ? -17.870 7.501 87.748 1.00 16.84 488 LEU F CA 1
ATOM 10809 C C . LEU F 1 188 ? -16.828 6.550 87.185 1.00 15.47 488 LEU F C 1
ATOM 10810 O O . LEU F 1 188 ? -16.622 5.465 87.720 1.00 14.16 488 LEU F O 1
ATOM 10823 N N . LEU F 1 190 ? -13.672 4.536 86.477 1.00 13.51 490 LEU F N 1
ATOM 10824 C CA . LEU F 1 190 ? -12.528 4.107 87.273 1.00 14.25 490 LEU F CA 1
ATOM 10825 C C . LEU F 1 190 ? -11.240 4.553 86.577 1.00 15.18 490 LEU F C 1
ATOM 10826 O O . LEU F 1 190 ? -10.364 5.145 87.200 1.00 14.90 490 LEU F O 1
ATOM 10831 N N . HIS F 1 191 ? -11.136 4.271 85.281 1.00 15.30 491 HIS F N 1
ATOM 10832 C CA . HIS F 1 191 ? -9.983 4.682 84.491 1.00 14.72 491 HIS F CA 1
ATOM 10833 C C . HIS F 1 191 ? -10.459 5.745 83.497 1.00 14.27 491 HIS F C 1
ATOM 10834 O O . HIS F 1 191 ? -11.178 5.449 82.549 1.00 11.91 491 HIS F O 1
ATOM 10841 N N . PRO F 1 192 ? -10.069 7.010 83.722 1.00 14.63 492 PRO F N 1
ATOM 10842 C CA . PRO F 1 192 ? -10.446 8.139 82.871 1.00 14.42 492 PRO F CA 1
ATOM 10843 C C . PRO F 1 192 ? -9.972 8.069 81.420 1.00 14.88 492 PRO F C 1
ATOM 10844 O O . PRO F 1 192 ? -8.991 7.400 81.094 1.00 11.31 492 PRO F O 1
ATOM 10848 N N . LEU F 1 193 ? -10.699 8.774 80.559 1.00 15.13 493 LEU F N 1
ATOM 10849 C CA . LEU F 1 193 ? -10.422 8.824 79.130 1.00 16.98 493 LEU F CA 1
ATOM 10850 C C . LEU F 1 193 ? -8.945 8.887 78.750 1.00 16.53 493 LEU F C 1
ATOM 10851 O O . LEU F 1 193 ? -8.488 8.077 77.946 1.00 15.94 493 LEU F O 1
ATOM 10856 N N . HIS F 1 194 ? -8.192 9.829 79.315 1.00 16.06 494 HIS F N 1
ATOM 10857 C CA . HIS F 1 194 ? -6.780 9.915 78.970 1.00 16.73 494 HIS F CA 1
ATOM 10858 C C . HIS F 1 194 ? -6.000 8.651 79.348 1.00 17.39 494 HIS F C 1
ATOM 10859 O O . HIS F 1 194 ? -5.092 8.249 78.617 1.00 16.96 494 HIS F O 1
ATOM 10866 N N . LYS F 1 195 ? -6.357 8.010 80.463 1.00 15.68 495 LYS F N 1
ATOM 10867 C CA . LYS F 1 195 ? -5.662 6.786 80.882 1.00 15.89 495 LYS F CA 1
ATOM 10868 C C . LYS F 1 195 ? -5.969 5.594 79.982 1.00 13.33 495 LYS F C 1
ATOM 10869 O O . LYS F 1 195 ? -5.101 4.757 79.757 1.00 10.52 495 LYS F O 1
ATOM 10875 N N . ILE F 1 196 ? -7.202 5.508 79.484 1.00 13.40 496 ILE F N 1
ATOM 10876 C CA . ILE F 1 196 ? -7.594 4.410 78.591 1.00 12.18 496 ILE F CA 1
ATOM 10877 C C . ILE F 1 196 ? -6.762 4.503 77.314 1.00 11.82 496 ILE F C 1
ATOM 10878 O O . ILE F 1 196 ? -6.042 3.567 76.951 1.00 8.93 496 ILE F O 1
ATOM 10883 N N . LEU F 1 197 ? -6.864 5.646 76.644 1.00 11.65 497 LEU F N 1
ATOM 10884 C CA . LEU F 1 197 ? -6.114 5.890 75.421 1.00 13.69 497 LEU F CA 1
ATOM 10885 C C . LEU F 1 197 ? -4.629 5.615 75.649 1.00 14.72 497 LEU F C 1
ATOM 10886 O O . LEU F 1 197 ? -4.008 4.847 74.918 1.00 14.30 497 LEU F O 1
ATOM 10891 N N . GLN F 1 198 ? -4.071 6.246 76.675 1.00 15.84 498 GLN F N 1
ATOM 10892 C CA . GLN F 1 198 ? -2.662 6.090 77.010 1.00 17.89 498 GLN F CA 1
ATOM 10893 C C . GLN F 1 198 ? -2.236 4.641 77.218 1.00 15.85 498 GLN F C 1
ATOM 10894 O O . GLN F 1 198 ? -1.353 4.146 76.518 1.00 16.33 498 GLN F O 1
ATOM 10900 N N . HIS F 1 199 ? -2.861 3.966 78.177 1.00 15.49 499 HIS F N 1
ATOM 10901 C CA . HIS F 1 199 ? -2.522 2.577 78.488 1.00 15.18 499 HIS F CA 1
ATOM 10902 C C . HIS F 1 199 ? -2.628 1.634 77.282 1.00 14.40 499 HIS F C 1
ATOM 10903 O O . HIS F 1 199 ? -1.701 0.882 77.004 1.00 12.64 499 HIS F O 1
ATOM 10910 N N . ILE F 1 200 ? -3.748 1.669 76.565 1.00 13.24 500 ILE F N 1
ATOM 10911 C CA . ILE F 1 200 ? -3.924 0.796 75.405 1.00 13.32 500 ILE F CA 1
ATOM 10912 C C . ILE F 1 200 ? -2.770 0.931 74.411 1.00 10.66 500 ILE F C 1
ATOM 10913 O O . ILE F 1 200 ? -2.261 -0.069 73.914 1.00 7.05 500 ILE F O 1
ATOM 10918 N N . SER F 1 201 ? -2.352 2.169 74.148 1.00 10.07 501 SER F N 1
ATOM 10919 C CA . SER F 1 201 ? -1.273 2.459 73.197 1.00 9.80 501 SER F CA 1
ATOM 10920 C C . SER F 1 201 ? 0.062 1.781 73.473 1.00 11.34 501 SER F C 1
ATOM 10921 O O . SER F 1 201 ? 0.918 1.735 72.587 1.00 10.08 501 SER F O 1
ATOM 10924 N N . THR F 1 202 ? 0.256 1.283 74.694 1.00 9.49 502 THR F N 1
ATOM 10925 C CA . THR F 1 202 ? 1.507 0.619 75.050 1.00 10.19 502 THR F CA 1
ATOM 10926 C C . THR F 1 202 ? 1.488 -0.846 74.625 1.00 10.37 502 THR F C 1
ATOM 10927 O O . THR F 1 202 ? 2.503 -1.537 74.685 1.00 7.79 502 THR F O 1
ATOM 10939 N N . ILE F 1 204 ? -1.438 -2.151 72.044 1.00 11.34 504 ILE F N 1
ATOM 10940 C CA . ILE F 1 204 ? -2.027 -2.144 70.719 1.00 11.98 504 ILE F CA 1
ATOM 10941 C C . ILE F 1 204 ? -2.104 -0.669 70.327 1.00 12.06 504 ILE F C 1
ATOM 10942 O O . ILE F 1 204 ? -2.908 0.089 70.873 1.00 10.15 504 ILE F O 1
ATOM 10947 N N . SER F 1 205 ? -1.248 -0.262 69.399 1.00 11.00 505 SER F N 1
ATOM 10948 C CA . SER F 1 205 ? -1.216 1.118 68.961 1.00 10.61 505 SER F CA 1
ATOM 10949 C C . SER F 1 205 ? -2.559 1.517 68.362 1.00 9.90 505 SER F C 1
ATOM 10950 O O . SER F 1 205 ? -3.279 0.687 67.807 1.00 9.03 505 SER F O 1
ATOM 10953 N N . LEU F 1 206 ? -2.902 2.792 68.503 1.00 9.51 506 LEU F N 1
ATOM 10954 C CA . LEU F 1 206 ? -4.151 3.320 67.978 1.00 10.64 506 LEU F CA 1
ATOM 10955 C C . LEU F 1 206 ? -3.877 4.177 66.742 1.00 9.32 506 LEU F C 1
ATOM 10956 O O . LEU F 1 206 ? -2.841 4.836 66.650 1.00 7.64 506 LEU F O 1
ATOM 10961 N N . GLU F 1 207 ? -4.799 4.160 65.788 1.00 8.64 507 GLU F N 1
ATOM 10962 C CA . GLU F 1 207 ? -4.644 4.959 64.580 1.00 9.47 507 GLU F CA 1
ATOM 10963 C C . GLU F 1 207 ? -5.956 5.688 64.285 1.00 8.41 507 GLU F C 1
ATOM 10964 O O . GLU F 1 207 ? -7.008 5.320 64.796 1.00 2.90 507 GLU F O 1
ATOM 10970 N N . PRO F 1 208 ? -5.908 6.750 63.471 1.00 9.85 508 PRO F N 1
ATOM 10971 C CA . PRO F 1 208 ? -7.122 7.507 63.144 1.00 10.55 508 PRO F CA 1
ATOM 10972 C C . PRO F 1 208 ? -8.312 6.650 62.717 1.00 10.13 508 PRO F C 1
ATOM 10973 O O . PRO F 1 208 ? -8.204 5.814 61.809 1.00 7.34 508 PRO F O 1
ATOM 10977 N N . GLY F 1 209 ? -9.444 6.866 63.382 1.00 11.74 509 GLY F N 1
ATOM 10978 C CA . GLY F 1 209 ? -10.655 6.134 63.062 1.00 12.46 509 GLY F CA 1
ATOM 10979 C C . GLY F 1 209 ? -11.058 5.079 64.076 1.00 11.09 509 GLY F C 1
ATOM 10980 O O . GLY F 1 209 ? -12.233 4.738 64.176 1.00 11.35 509 GLY F O 1
ATOM 10981 N N . ASP F 1 210 ? -10.096 4.557 64.828 1.00 11.45 510 ASP F N 1
ATOM 10982 C CA . ASP F 1 210 ? -10.395 3.526 65.818 1.00 11.14 510 ASP F CA 1
ATOM 10983 C C . ASP F 1 210 ? -11.522 3.922 66.772 1.00 10.11 510 ASP F C 1
ATOM 10984 O O . ASP F 1 210 ? -11.587 5.052 67.256 1.00 6.07 510 ASP F O 1
ATOM 10989 N N . ILE F 1 211 ? -12.416 2.977 67.029 1.00 10.37 511 ILE F N 1
ATOM 10990 C CA . ILE F 1 211 ? -13.540 3.200 67.929 1.00 9.79 511 ILE F CA 1
ATOM 10991 C C . ILE F 1 211 ? -13.168 2.565 69.267 1.00 9.99 511 ILE F C 1
ATOM 10992 O O . ILE F 1 211 ? -12.716 1.422 69.317 1.00 7.95 511 ILE F O 1
ATOM 10997 N N . ILE F 1 212 ? -13.350 3.314 70.348 1.00 11.47 512 ILE F N 1
ATOM 10998 C CA . ILE F 1 212 ? -13.002 2.831 71.677 1.00 10.96 512 ILE F CA 1
ATOM 10999 C C . ILE F 1 212 ? -14.178 2.937 72.651 1.00 10.38 512 ILE F C 1
ATOM 11000 O O . ILE F 1 212 ? -14.663 4.033 72.929 1.00 10.27 512 ILE F O 1
ATOM 11005 N N . LEU F 1 213 ? -14.642 1.793 73.150 1.00 9.43 513 LEU F N 1
ATOM 11006 C CA . LEU F 1 213 ? -15.753 1.758 74.100 1.00 11.32 513 LEU F CA 1
ATOM 11007 C C . LEU F 1 213 ? -15.167 1.878 75.501 1.00 11.53 513 LEU F C 1
ATOM 11008 O O . LEU F 1 213 ? -14.353 1.058 75.928 1.00 9.99 513 LEU F O 1
ATOM 11013 N N . THR F 1 214 ? -15.600 2.914 76.210 1.00 14.47 514 THR F N 1
ATOM 11014 C CA . THR F 1 214 ? -15.084 3.235 77.533 1.00 15.59 514 THR F CA 1
ATOM 11015 C C . THR F 1 214 ? -15.774 2.683 78.774 1.00 16.76 514 THR F C 1
ATOM 11016 O O . THR F 1 214 ? -15.741 3.316 79.823 1.00 19.06 514 THR F O 1
ATOM 11020 N N . GLY F 1 215 ? -16.392 1.514 78.674 1.00 16.44 515 GLY F N 1
ATOM 11021 C CA . GLY F 1 215 ? -17.034 0.943 79.844 1.00 16.79 515 GLY F CA 1
ATOM 11022 C C . GLY F 1 215 ? -18.505 1.273 80.000 1.00 17.23 515 GLY F C 1
ATOM 11023 O O . GLY F 1 215 ? -19.013 2.221 79.389 1.00 14.87 515 GLY F O 1
ATOM 11024 N N . THR F 1 216 ? -19.181 0.497 80.845 1.00 16.15 516 THR F N 1
ATOM 11025 C CA . THR F 1 216 ? -20.610 0.668 81.073 1.00 18.10 516 THR F CA 1
ATOM 11026 C C . THR F 1 216 ? -20.979 0.812 82.551 1.00 17.79 516 THR F C 1
ATOM 11027 O O . THR F 1 216 ? -20.512 0.056 83.401 1.00 17.60 516 THR F O 1
ATOM 11031 N N . PRO F 1 217 ? -21.836 1.787 82.875 1.00 19.31 517 PRO F N 1
ATOM 11032 C CA . PRO F 1 217 ? -22.239 1.980 84.269 1.00 18.42 517 PRO F CA 1
ATOM 11033 C C . PRO F 1 217 ? -23.042 0.775 84.773 1.00 18.69 517 PRO F C 1
ATOM 11034 O O . PRO F 1 217 ? -23.203 -0.217 84.059 1.00 17.00 517 PRO F O 1
ATOM 11038 N N . ALA F 1 218 ? -23.548 0.863 85.999 1.00 18.90 518 ALA F N 1
ATOM 11039 C CA . ALA F 1 218 ? -24.314 -0.233 86.588 1.00 18.82 518 ALA F CA 1
ATOM 11040 C C . ALA F 1 218 ? -25.722 -0.357 86.006 1.00 19.85 518 ALA F C 1
ATOM 11041 O O . ALA F 1 218 ? -26.256 0.594 85.424 1.00 18.58 518 ALA F O 1
ATOM 11043 N N . GLY F 1 219 ? -26.315 -1.540 86.164 1.00 19.36 519 GLY F N 1
ATOM 11044 C CA . GLY F 1 219 ? -27.660 -1.768 85.669 1.00 19.69 519 GLY F CA 1
ATOM 11045 C C . GLY F 1 219 ? -27.748 -2.611 84.409 1.00 20.67 519 GLY F C 1
ATOM 11046 O O . GLY F 1 219 ? -28.695 -2.471 83.635 1.00 19.96 519 GLY F O 1
ATOM 11047 N N . VAL F 1 220 ? -26.777 -3.488 84.190 1.00 21.15 520 VAL F N 1
ATOM 11048 C CA . VAL F 1 220 ? -26.800 -4.325 82.997 1.00 23.98 520 VAL F CA 1
ATOM 11049 C C . VAL F 1 220 ? -27.932 -5.341 83.054 1.00 24.65 520 VAL F C 1
ATOM 11050 O O . VAL F 1 220 ? -27.934 -6.239 83.895 1.00 25.59 520 VAL F O 1
ATOM 11054 N N . GLY F 1 221 ? -28.895 -5.193 82.152 1.00 24.59 521 GLY F N 1
ATOM 11055 C CA . GLY F 1 221 ? -30.015 -6.113 82.126 1.00 24.68 521 GLY F CA 1
ATOM 11056 C C . GLY F 1 221 ? -30.062 -6.927 80.850 1.00 24.48 521 GLY F C 1
ATOM 11057 O O . GLY F 1 221 ? -29.233 -6.747 79.954 1.00 23.65 521 GLY F O 1
ATOM 11058 N N . GLU F 1 222 ? -31.046 -7.816 80.765 1.00 24.09 522 GLU F N 1
ATOM 11059 C CA . GLU F 1 222 ? -31.216 -8.676 79.605 1.00 25.40 522 GLU F CA 1
ATOM 11060 C C . GLU F 1 222 ? -32.091 -8.038 78.538 1.00 24.50 522 GLU F C 1
ATOM 11061 O O . GLU F 1 222 ? -32.885 -7.145 78.824 1.00 23.47 522 GLU F O 1
ATOM 11067 N N . LEU F 1 223 ? -31.923 -8.511 77.306 1.00 23.26 523 LEU F N 1
ATOM 11068 C CA . LEU F 1 223 ? -32.713 -8.078 76.162 1.00 22.07 523 LEU F CA 1
ATOM 11069 C C . LEU F 1 223 ? -33.315 -9.363 75.605 1.00 21.70 523 LEU F C 1
ATOM 11070 O O . LEU F 1 223 ? -32.626 -10.379 75.483 1.00 21.57 523 LEU F O 1
ATOM 11075 N N . LYS F 1 224 ? -34.601 -9.314 75.282 1.00 20.77 524 LYS F N 1
ATOM 11076 C CA . LYS F 1 224 ? -35.317 -10.466 74.750 1.00 19.83 524 LYS F CA 1
ATOM 11077 C C . LYS F 1 224 ? -35.985 -10.048 73.450 1.00 18.02 524 LYS F C 1
ATOM 11078 O O . LYS F 1 224 ? -36.246 -8.865 73.236 1.00 13.76 524 LYS F O 1
ATOM 11084 N N . PRO F 1 225 ? -36.266 -11.013 72.560 1.00 18.84 525 PRO F N 1
ATOM 11085 C CA . PRO F 1 225 ? -36.913 -10.650 71.297 1.00 19.58 525 PRO F CA 1
ATOM 11086 C C . PRO F 1 225 ? -38.198 -9.865 71.551 1.00 18.86 525 PRO F C 1
ATOM 11087 O O . PRO F 1 225 ? -38.990 -10.205 72.433 1.00 17.95 525 PRO F O 1
ATOM 11091 N N . GLY F 1 226 ? -38.384 -8.796 70.786 1.00 19.38 526 GLY F N 1
ATOM 11092 C CA . GLY F 1 226 ? -39.563 -7.974 70.960 1.00 20.98 526 GLY F CA 1
ATOM 11093 C C . GLY F 1 226 ? -39.282 -6.723 71.775 1.00 21.37 526 GLY F C 1
ATOM 11094 O O . GLY F 1 226 ? -39.999 -5.738 71.645 1.00 21.18 526 GLY F O 1
ATOM 11095 N N . ASP F 1 227 ? -38.245 -6.745 72.611 1.00 21.51 527 ASP F N 1
ATOM 11096 C CA . ASP F 1 227 ? -37.932 -5.573 73.426 1.00 22.35 527 ASP F CA 1
ATOM 11097 C C . ASP F 1 227 ? -37.523 -4.368 72.600 1.00 21.63 527 ASP F C 1
ATOM 11098 O O . ASP F 1 227 ? -36.775 -4.491 71.634 1.00 20.12 527 ASP F O 1
ATOM 11103 N N . ARG F 1 228 ? -38.029 -3.199 72.976 1.00 21.34 528 ARG F N 1
ATOM 11104 C CA . ARG F 1 228 ? -37.665 -1.975 72.289 1.00 20.85 528 ARG F CA 1
ATOM 11105 C C . ARG F 1 228 ? -36.617 -1.303 73.158 1.00 21.01 528 ARG F C 1
ATOM 11106 O O . ARG F 1 228 ? -36.848 -1.055 74.343 1.00 20.48 528 ARG F O 1
ATOM 11114 N N . VAL F 1 229 ? -35.452 -1.033 72.578 1.00 20.88 529 VAL F N 1
ATOM 11115 C CA . VAL F 1 229 ? -34.371 -0.405 73.325 1.00 21.66 529 VAL F CA 1
ATOM 11116 C C . VAL F 1 229 ? -34.258 1.079 73.001 1.00 20.44 529 VAL F C 1
ATOM 11117 O O . VAL F 1 229 ? -34.243 1.471 71.839 1.00 19.84 529 VAL F O 1
ATOM 11121 N N . HIS F 1 230 ? -34.186 1.903 74.039 1.00 22.41 530 HIS F N 1
ATOM 11122 C CA . HIS F 1 230 ? -34.066 3.349 73.871 1.00 22.22 530 HIS F CA 1
ATOM 11123 C C . HIS F 1 230 ? -32.877 3.839 74.681 1.00 20.12 530 HIS F C 1
ATOM 11124 O O . HIS F 1 230 ? -32.848 3.718 75.906 1.00 21.33 530 HIS F O 1
ATOM 11131 N N . CYS F 1 231 ? -31.894 4.396 73.991 1.00 19.61 531 CYS F N 1
ATOM 11132 C CA . CYS F 1 231 ? -30.694 4.868 74.659 1.00 20.03 531 CYS F CA 1
ATOM 11133 C C . CYS F 1 231 ? -30.409 6.343 74.417 1.00 19.36 531 CYS F C 1
ATOM 11134 O O . CYS F 1 231 ? -30.722 6.888 73.357 1.00 18.02 531 CYS F O 1
ATOM 11137 N N . GLU F 1 232 ? -29.812 6.986 75.416 1.00 20.42 532 GLU F N 1
ATOM 11138 C CA . GLU F 1 232 ? -29.495 8.409 75.344 1.00 21.15 532 GLU F CA 1
ATOM 11139 C C . GLU F 1 232 ? -28.063 8.704 75.742 1.00 18.73 532 GLU F C 1
ATOM 11140 O O . GLU F 1 232 ? -27.411 7.918 76.427 1.00 17.40 532 GLU F O 1
ATOM 11146 N N . LEU F 1 233 ? -27.591 9.863 75.305 1.00 19.00 533 LEU F N 1
ATOM 11147 C CA . LEU F 1 233 ? -26.254 10.336 75.617 1.00 19.59 533 LEU F CA 1
ATOM 11148 C C . LEU F 1 233 ? -26.425 11.819 75.896 1.00 19.90 533 LEU F C 1
ATOM 11149 O O . LEU F 1 233 ? -26.907 12.571 75.040 1.00 18.16 533 LEU F O 1
ATOM 11154 N N . LEU F 1 234 ? -26.046 12.237 77.096 1.00 20.01 534 LEU F N 1
ATOM 11155 C CA . LEU F 1 234 ? -26.173 13.633 77.456 1.00 20.79 534 LEU F CA 1
ATOM 11156 C C . LEU F 1 234 ? -24.844 14.325 77.719 1.00 19.60 534 LEU F C 1
ATOM 11157 O O . LEU F 1 234 ? -23.859 13.706 78.130 1.00 16.07 534 LEU F O 1
ATOM 11162 N N . GLN F 1 235 ? -24.839 15.623 77.447 1.00 20.72 535 GLN F N 1
ATOM 11163 C CA . GLN F 1 235 ? -23.689 16.478 77.675 1.00 23.43 535 GLN F CA 1
ATOM 11164 C C . GLN F 1 235 ? -24.203 17.575 78.594 1.00 24.46 535 GLN F C 1
ATOM 11165 O O . GLN F 1 235 ? -25.015 18.414 78.189 1.00 23.32 535 GLN F O 1
ATOM 11171 N N . ASN F 1 236 ? -23.735 17.558 79.836 1.00 26.32 536 ASN F N 1
ATOM 11172 C CA . ASN F 1 236 ? -24.174 18.534 80.816 1.00 28.39 536 ASN F CA 1
ATOM 11173 C C . ASN F 1 236 ? -25.685 18.354 80.955 1.00 29.86 536 ASN F C 1
ATOM 11174 O O . ASN F 1 236 ? -26.459 19.308 81.047 1.00 29.70 536 ASN F O 1
ATOM 11179 N N . ASN F 1 237 ? -26.072 17.081 80.960 1.00 30.12 537 ASN F N 1
ATOM 11180 C CA . ASN F 1 237 ? -27.451 16.645 81.092 1.00 31.93 537 ASN F CA 1
ATOM 11181 C C . ASN F 1 237 ? -28.433 17.161 80.023 1.00 31.75 537 ASN F C 1
ATOM 11182 O O . ASN F 1 237 ? -29.628 17.280 80.283 1.00 31.80 537 ASN F O 1
ATOM 11187 N N . ASP F 1 238 ? -27.920 17.468 78.831 1.00 31.22 538 ASP F N 1
ATOM 11188 C CA . ASP F 1 238 ? -28.757 17.886 77.698 1.00 31.49 538 ASP F CA 1
ATOM 11189 C C . ASP F 1 238 ? -28.541 16.813 76.631 1.00 29.49 538 ASP F C 1
ATOM 11190 O O . ASP F 1 238 ? -27.424 16.610 76.157 1.00 27.14 538 ASP F O 1
ATOM 11195 N N . ASN F 1 239 ? -29.614 16.117 76.278 1.00 27.98 539 ASN F N 1
ATOM 11196 C CA . ASN F 1 239 ? -29.553 15.042 75.298 1.00 26.89 539 ASN F CA 1
ATOM 11197 C C . ASN F 1 239 ? -28.900 15.457 73.990 1.00 25.70 539 ASN F C 1
ATOM 11198 O O . ASN F 1 239 ? -29.355 16.387 73.334 1.00 27.16 539 ASN F O 1
ATOM 11203 N N . ILE F 1 240 ? -27.829 14.760 73.613 1.00 25.11 540 ILE F N 1
ATOM 11204 C CA . ILE F 1 240 ? -27.124 15.051 72.370 1.00 22.98 540 ILE F CA 1
ATOM 11205 C C . ILE F 1 240 ? -27.188 13.870 71.404 1.00 21.74 540 ILE F C 1
ATOM 11206 O O . ILE F 1 240 ? -26.709 13.952 70.272 1.00 22.13 540 ILE F O 1
ATOM 11211 N N . VAL F 1 241 ? -27.785 12.773 71.864 1.00 20.81 541 VAL F N 1
ATOM 11212 C CA . VAL F 1 241 ? -27.952 11.553 71.069 1.00 19.46 541 VAL F CA 1
ATOM 11213 C C . VAL F 1 241 ? -29.151 10.781 71.607 1.00 18.76 541 VAL F C 1
ATOM 11214 O O . VAL F 1 241 ? -29.192 10.427 72.787 1.00 19.17 541 VAL F O 1
ATOM 11218 N N . ASP F 1 242 ? -30.123 10.514 70.742 1.00 19.99 542 ASP F N 1
ATOM 11219 C CA . ASP F 1 242 ? -31.323 9.787 71.150 1.00 22.43 542 ASP F CA 1
ATOM 11220 C C . ASP F 1 242 ? -31.617 8.701 70.126 1.00 21.95 542 ASP F C 1
ATOM 11221 O O . ASP F 1 242 ? -32.056 8.998 69.014 1.00 24.09 542 ASP F O 1
ATOM 11234 N N . ASN F 1 244 ? -33.002 4.398 69.173 1.00 17.10 544 ASN F N 1
ATOM 11235 C CA . ASN F 1 244 ? -33.841 3.256 69.507 1.00 17.94 544 ASN F CA 1
ATOM 11236 C C . ASN F 1 244 ? -33.524 2.064 68.613 1.00 18.08 544 ASN F C 1
ATOM 11237 O O . ASN F 1 244 ? -33.105 2.221 67.469 1.00 17.87 544 ASN F O 1
ATOM 11242 N N . PHE F 1 245 ? -33.711 0.868 69.149 1.00 18.82 545 PHE F N 1
ATOM 11243 C CA . PHE F 1 245 ? -33.485 -0.348 68.390 1.00 20.34 545 PHE F CA 1
ATOM 11244 C C . PHE F 1 245 ? -34.548 -1.333 68.821 1.00 21.88 545 PHE F C 1
ATOM 11245 O O . PHE F 1 245 ? -35.049 -1.267 69.946 1.00 20.80 545 PHE F O 1
ATOM 11253 N N . GLU F 1 246 ? -34.904 -2.232 67.914 1.00 23.13 546 GLU F N 1
ATOM 11254 C CA . GLU F 1 246 ? -35.887 -3.258 68.205 1.00 25.05 546 GLU F CA 1
ATOM 11255 C C . GLU F 1 246 ? -35.107 -4.559 68.221 1.00 23.76 546 GLU F C 1
ATOM 11256 O O . GLU F 1 246 ? -34.084 -4.674 67.557 1.00 20.46 546 GLU F O 1
ATOM 11262 N N . CYS F 1 247 ? -35.579 -5.531 68.988 1.00 22.80 547 CYS F N 1
ATOM 11263 C CA . CYS F 1 247 ? -34.904 -6.814 69.064 1.00 22.15 547 CYS F CA 1
ATOM 11264 C C . CYS F 1 247 ? -35.706 -7.863 68.301 1.00 21.33 547 CYS F C 1
ATOM 11265 O O . CYS F 1 247 ? -36.929 -7.947 68.440 1.00 20.96 547 CYS F O 1
ATOM 11268 N N . GLU F 1 248 ? -35.005 -8.644 67.484 1.00 21.02 548 GLU F N 1
ATOM 11269 C CA . GLU F 1 248 ? -35.625 -9.692 66.686 1.00 21.72 548 GLU F CA 1
ATOM 11270 C C . GLU F 1 248 ? -34.808 -10.964 66.830 1.00 20.03 548 GLU F C 1
ATOM 11271 O O . GLU F 1 248 ? -33.662 -10.921 67.261 1.00 19.02 548 GLU F O 1
ATOM 11277 N N . ASN F 1 249 ? -35.407 -12.100 66.491 1.00 19.87 549 ASN F N 1
ATOM 11278 C CA . ASN F 1 249 ? -34.700 -13.370 66.566 1.00 20.20 549 ASN F CA 1
ATOM 11279 C C . ASN F 1 249 ? -33.791 -13.439 65.361 1.00 19.85 549 ASN F C 1
ATOM 11280 O O . ASN F 1 249 ? -34.117 -12.887 64.321 1.00 19.81 549 ASN F O 1
ATOM 11285 N N . ARG F 1 250 ? -32.651 -14.106 65.499 1.00 21.68 550 ARG F N 1
ATOM 11286 C CA . ARG F 1 250 ? -31.726 -14.228 64.383 1.00 21.77 550 ARG F CA 1
ATOM 11287 C C . ARG F 1 250 ? -31.983 -15.495 63.589 1.00 22.75 550 ARG F C 1
ATOM 11288 O O . ARG F 1 250 ? -32.051 -16.594 64.147 1.00 23.34 550 ARG F O 1
ATOM 11296 N N . PRO F 1 251 ? -32.132 -15.355 62.266 1.00 23.73 551 PRO F N 1
ATOM 11297 C CA . PRO F 1 251 ? -32.378 -16.503 61.395 1.00 25.17 551 PRO F CA 1
ATOM 11298 C C . PRO F 1 251 ? -31.069 -17.271 61.219 1.00 25.87 551 PRO F C 1
ATOM 11299 O O . PRO F 1 251 ? -30.061 -16.942 61.851 1.00 27.62 551 PRO F O 1
ATOM 11303 N N . GLY F 1 252 ? -31.075 -18.283 60.361 1.00 25.07 552 GLY F N 1
ATOM 11304 C CA . GLY F 1 252 ? -29.863 -19.053 60.146 1.00 23.91 552 GLY F CA 1
ATOM 11305 C C . GLY F 1 252 ? -29.860 -20.343 60.942 1.00 22.48 552 GLY F C 1
ATOM 11306 O O . GLY F 1 252 ? -30.794 -20.609 61.699 1.00 22.13 552 GLY F O 1
ATOM 11307 N N . PRO F 1 253 ? -28.812 -21.161 60.800 1.00 21.43 553 PRO F N 1
ATOM 11308 C CA . PRO F 1 253 ? -28.690 -22.441 61.506 1.00 21.79 553 PRO F CA 1
ATOM 11309 C C . PRO F 1 253 ? -28.246 -22.348 62.956 1.00 20.21 553 PRO F C 1
ATOM 11310 O O . PRO F 1 253 ? -28.584 -23.211 63.765 1.00 21.11 553 PRO F O 1
ATOM 11314 N N . TYR F 1 254 ? -27.480 -21.312 63.283 1.00 19.98 554 TYR F N 1
ATOM 11315 C CA . TYR F 1 254 ? -26.965 -21.172 64.636 1.00 19.81 554 TYR F CA 1
ATOM 11316 C C . TYR F 1 254 ? -28.027 -21.219 65.716 1.00 20.13 554 TYR F C 1
ATOM 11317 O O . TYR F 1 254 ? -29.116 -20.663 65.580 1.00 18.08 554 TYR F O 1
ATOM 11326 N N . GLU F 1 255 ? -27.682 -21.901 66.794 1.00 20.62 555 GLU F N 1
ATOM 11327 C CA . GLU F 1 255 ? -28.538 -21.996 67.950 1.00 23.36 555 GLU F CA 1
ATOM 11328 C C . GLU F 1 255 ? -27.577 -22.234 69.124 1.00 23.97 555 GLU F C 1
ATOM 11329 O O . GLU F 1 255 ? -26.973 -23.260 69.189 1.00 22.77 555 GLU F O 1
ATOM 11335 N N . PHE F 1 256 ? -27.362 -21.303 70.034 1.00 24.76 556 PHE F N 1
ATOM 11336 C CA . PHE F 1 256 ? -26.478 -21.628 71.170 1.00 25.10 556 PHE F CA 1
ATOM 11337 C C . PHE F 1 256 ? -27.140 -22.645 72.058 1.00 23.75 556 PHE F C 1
ATOM 11338 O O . PHE F 1 256 ? -28.130 -22.318 72.685 1.00 26.08 556 PHE F O 1
ATOM 11346 N N . ARG F 1 257 ? -26.695 -23.886 72.088 1.00 28.03 557 ARG F N 1
ATOM 11347 C CA . ARG F 1 257 ? -27.361 -24.885 72.952 1.00 27.44 557 ARG F CA 1
ATOM 11348 C 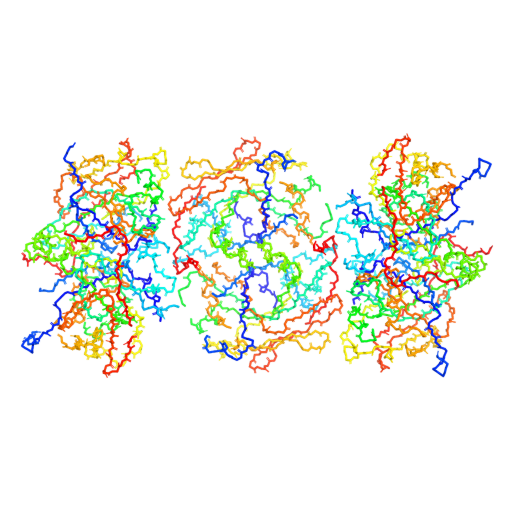C . ARG F 1 257 ? -26.210 -25.906 73.551 1.00 27.94 557 ARG F C 1
ATOM 11349 O O . ARG F 1 257 ? -25.606 -26.802 72.823 1.00 28.16 557 ARG F O 1
ATOM 11357 N N . GLU F 1 258 ? -25.757 -25.515 74.757 1.00 31.77 558 GLU F N 1
ATOM 11358 C CA . GLU F 1 258 ? -24.795 -26.108 75.698 1.00 31.00 558 GLU F CA 1
ATOM 11359 C C . GLU F 1 258 ? -24.186 -24.955 76.495 1.00 32.64 558 GLU F C 1
ATOM 11360 O O . GLU F 1 258 ? -24.012 -24.975 77.762 1.00 32.26 558 GLU F O 1
#

Radius of gyration: 41.53 Å; Cα contacts (8 Å, |Δi|>4): 4002; chains: 6; bounding box: 83×131×108 Å

Secondary structure (DSSP, 8-state):
--GGGGG---EEEE-S-S-SSGGGGG----EEEE-GGG--B-TT----S-S-----TTS--B--EEE-TT--EEE-EEEEEEE-S-B-S----GGGTGGGEEEEEEEE--EEHHHHHHHHHHT--SHHHHHSTT--B---EEGGGGGGGTT--TTTEEEEEEETTEEEEEEETT----HHHHHHHHH---B-TT-EEE----S--EEE-TT-EEEEEEEETTEEEE--EEEEE--SS-----/--THHHH---EEEE-S-S-SSGGG----EEE--GGG--B-TT--TT-S-----TTS--B--EEE-BT--EEE-EEEEEEE-S-B-S----HHHHHHHEEEEEEEE--EEHHHHHHHHHHT--SHHHHHSTT--B---EEGGGGGGGTT--TTTEEEEEEETTEEEEEEETT----HHHHHHHHH---B-TT-EEE----S--EEE-TT-EEEEEEEETTEEEE--EEEEE--SS-B---/--GGGGG---EEEE-S-S-SSGGG----EEEE-GGG--B-TT---TT-S-----TTS--B--EEEPBT--EEE-EEEEEEE-S-B-S----HHHHHHTEEEEEEEE--EEHHHHHHHHTTT--SHHHHHSTT--B---EEGGGGGGGTTSHHHHEEEEEEETTEEEEEEETT----HHHHHHHHH---B-TT-EEE----S--EEE-TT-EEEEEEEETTEEEE--EEEEE--SS-B---/--GGGGS---EEEE-S---SSTT-----EEEE-GGG--B-TT--TT-S-----TTS--B--EEEPBT--EEE-EEEEEEE-S-B-S----TTHHHHHEEEEEEEE--EEHHHHHHHHHHT---HHHHHSTT--B---EEGGGGGGGTT--TTTEEEEEEETTEEEEEEETT----HHHHHHHHH---B-TT-EEE----S--EEE-TT-EEEEEEEETTEEEE--EEEEE--SS-B---/--GGGGG-S-EEEE-S-S-SSGGGG-----EEEE-GGG--B-TT----S-S-----TTS--B--EEE-BT--EEE-EEEEEEE-S-B-S----HHHHHHHEEEEEEEE--EEHHHHHHHHHTT--SHHHHHSTT--B---EEGGGGGGGSTTGGGSEEEEEEETTEEEEEEETT----HHHHHHHHH---B-TT-EEE----S--EEE-TT-EEEEEEEETTEEEE--EEEEE--SS-B--/--THHHH-S-EEEE-S--------EEEE-GGG--B-S---TT-S-----TTS--B--EEE-BT--EE--EEEEEEE-S-B-S----GGGTGGGEEEEEEEE--EEHHHHHHHHHHT---HHHHHSTT--B---EEGGGSGGGTT--TTSEEEEEEETTEEEEEEETT----HHHHHHHHT---B-TT-EEE----S---EE-TTPEEEEEEEETTEEEE--EEEEE--SS-B---

GO terms:
  GO:0005739 mitochondrion (C, HDA)
  GO:0006107 oxaloacetate metabolic process (P, IDA)
  GO:0050163 oxaloacetate tautomerase activity (F, IDA)

B-factor: mean 18.32, std 6.62, range [0.58, 47.75]

Solvent-accessible surface area: 52543 Å² total